Protein AF-0000000077423815 (afdb_homodimer)

Organism: Phakopsora pachyrhizi (NCBI:txid170000)

Radius of gyration: 42.4 Å; Cα contacts (8 Å, |Δi|>4): 3243; chains: 2; bounding box: 83×204×132 Å

pLDDT: mean 90.39, std 18.47, range [16.52, 98.94]

Foldseek 3Di:
DDDPPPPPPPPPPPPPPPPPPPPPPPADDADEFDQADFLAAFPCQVVLPFCFAVDDQAQAWDDDDKFWQFGKWFKDADDDPCCVVPPPPPDHDGHHIFGPPFFLCFSSRRRNDDHQKMKIKDKDADAQVFDAWKKKKAQFFPAKKFKDKNRHTFDIDGHGGHMDMTTCRVRDPDHPDMMMMMIMWGHCQQPPPDWAQFFLDDVDAALRRAHGGGGRNGIIMMDHDHNKEWDDWAWAAALQFKIKIATAIDQNPPVVDDRVVWPKKKKWKFFWDADDPPDDLDDPDTHDGDDIDMGTHRDMDIDGDHPDDADALVGLIKIKMWMDDPPYITIRIFGYKFWDFDADPQRFTAIDISRAGFAQEAAAEACQASRRGNHDSHLSRLLVLVVVRVLLQGQEYEHRLHHHGNSSLSSCSNNHHAYAYENRATDQPDDADDPVSVVNSLVVLLVVCRRCVRRPRYAEYEYEELCRNPDPVLCLQVSQVVSCVVPVRHWYHSYAAAPDDPHTAEQHHEDEAAFDWQHQDDDPRHDGHDRSHQTEDAEHRLEAEDDDSSLASPDPNLVVCLCVTRHYDHDLVVSQVRRLVRLVNLLVCLQPGRYHYYHYYRSEAGHNRRRHCAYSNRPDRSYPSVSSNVSSVSSRVSNRCNPPPPPPPDPDDPPPDDDDDD/DDDDPDPPPPPPPPPPPPPPPPPPPPADDADEFDQADFLAAFPCQVVLPFCFAVDDQAQAWDDDDKFWPFGKWFKDADDDPCCVVPPPPPDHDTHHIFGPPFFQCFSSRRRNDDHQKMKIKDKDADAQPFDAWKKKKAQFFPAKKFKDKNRHTFDIDGHGGHMDMTTCRVRDPDHPDMMMMMIMWGHCQQPPPDWAQFFLDDVDDALRRAHGGGGRNGIIMMGHDHPKEWDDWAWAAALQFKIKIATAIDQNPPVVDDRVVWPKKKKWKFFWDADDPPDDLDDPDTHDGDDIDMGTHRDMDIDGDHPDDADALVGLIKIKMWMDDPPYITIRIAGYKFWDFDADPLRFTAIDISRAGFAQEAAAEACQASRRGNHDSHLSRLLVLVVVRVLLVGAEYEHRLHHHGPSSLSSCSNNHHAYAYENRATDQPDDADDPVSVVNSLVVLLVVCVRCVRRPRYAEYEYEELCRNPDPVLCLQVSQVVSCVVPVRHWYHSYAAFPDDPHTAEQHHEDEAAFDWQHQDDDPRHDGHDRNHQTEDAEHRLEAEDDDSSLASPDPNLVVCLCVTRHYDHDLVVSQVRRLVRLVNLLVCLQPGRYHYYHYYRSEAGHNRRRHCAYSNRPDRSYPSVSSNVSSVSSRVSNRCNPDPPPVPDPDDPVPPPDDDD

Nearest PDB structures (foldseek):
  9j6n-assembly1_A  TM=9.139E-01  e=5.223E-64  Streptomyces sp. JHA19
  9j6m-assembly1_A  TM=9.087E-01  e=2.146E-63  Streptomyces sp. JHA19
  7sf2-assembly1_B  TM=9.172E-01  e=1.386E-62  Bacteroides cellulosilyticus DSM 14838
  7vqm-assembly2_D  TM=7.063E-01  e=3.220E-32  Aquimarina sp.
  6d8k-assembly1_A  TM=7.281E-01  e=6.086E-31  Bacteroides ovatus

Sequence (1324 aa):
MRGVLTLTSLILTISLKTSLAAVSSDCVRPKNYELKIPPLTTNWTSSVGLSPWPEYPRPQLRRESFLNLNGLWEFRPAKSTDELRNPPINGCGFDDQILVPFPMESGLSGIMSNHTLSWYRKTFSVPQNWTGEIKLNFGAVDYEATVFVNGQELGFHRGGYFRFDLNITSSLNGAGKENEILVFVYDPSNSKDAMIPIGKQALDPTHTFYTSSSGIWQTVFIEPVPISHVTEIQLNGDMRGKVRVRVVTNSVKDPTAVTLKNSTVKLTVFSPRISSTDDNLYPEKLGDVILNVQGNTNSDFEFKIQSPKLWSPETPNLYHVRVEYGDDVVHSYLGLRTVEKRKDSKGIYRTFLNGQSVFPFGTLDQGYWPDGIYTAPSFEAMQYDLKVLKQLGLNSLRKHVKIEPDLFYYACDRIGLLVFQDMPSMNAFAPWPNDSQQAEFERQLKLMVTTHLSFPSIIIWVIYNEGWGQIGSSPELVLAPALKEMDPTRLVIGVSGWRYHGAGDFHDNHHYPYPQCGSPFYSLESAPHDSSKIAIQGEFGGIGQIPDLKNLWNVSQALSSLNQTYEMVESIEVWNYRALKMVQELKEQTVMFSCAGAIYTQTTDVEAETNGLMTYDRRILRADVKRWKDLVMSIYGAATDGTNSSDSRSVGSLKMYDIKNPMRGVLTLTSLILTISLKTSLAAVSSDCVRPKNYELKIPPLTTNWTSSVGLSPWPEYPRPQLRRESFLNLNGLWEFRPAKSTDELRNPPINGCGFDDQILVPFPMESGLSGIMSNHTLSWYRKTFSVPQNWTGEIKLNFGAVDYEATVFVNGQELGFHRGGYFRFDLNITSSLNGAGKENEILVFVYDPSNSKDAMIPIGKQALDPTHTFYTSSSGIWQTVFIEPVPISHVTEIQLNGDMRGKVRVRVVTNSVKDPTAVTLKNSTVKLTVFSPRISSTDDNLYPEKLGDVILNVQGNTNSDFEFKIQSPKLWSPETPNLYHVRVEYGDDVVHSYLGLRTVEKRKDSKGIYRTFLNGQSVFPFGTLDQGYWPDGIYTAPSFEAMQYDLKVLKQLGLNSLRKHVKIEPDLFYYACDRIGLLVFQDMPSMNAFAPWPNDSQQAEFERQLKLMVTTHLSFPSIIIWVIYNEGWGQIGSSPELVLAPALKEMDPTRLVIGVSGWRYHGAGDFHDNHHYPYPQCGSPFYSLESAPHDSSKIAIQGEFGGIGQIPDLKNLWNVSQALSSLNQTYEMVESIEVWNYRALKMVQELKEQTVMFSCAGAIYTQTTDVEAETNGLMTYDRRILRADVKRWKDLVMSIYGAATDGTNSSDSRSVGSLKMYDIKNP

Structure (mmCIF, N/CA/C/O backbone):
data_AF-0000000077423815-model_v1
#
loop_
_entity.id
_entity.type
_entity.pdbx_description
1 polymer 'Glycoside hydrolase superfamily'
#
loop_
_atom_site.group_PDB
_atom_site.id
_atom_site.type_symbol
_atom_site.label_atom_id
_atom_site.label_alt_id
_atom_site.label_comp_id
_atom_site.label_asym_id
_atom_site.label_entity_id
_atom_site.label_seq_id
_atom_site.pdbx_PDB_ins_code
_atom_site.Cartn_x
_atom_site.Cartn_y
_atom_site.Cartn_z
_atom_site.occupancy
_atom_site.B_iso_or_equiv
_atom_site.auth_seq_id
_atom_site.auth_comp_id
_atom_site.auth_asym_id
_atom_site.auth_atom_id
_atom_site.pdbx_PDB_model_num
ATOM 1 N N . MET A 1 1 ? -39.688 122.062 9.266 1 21.69 1 MET A N 1
ATOM 2 C CA . MET A 1 1 ? -38.594 121.125 9.633 1 21.69 1 MET A CA 1
ATOM 3 C C . MET A 1 1 ? -38.75 119.812 8.977 1 21.69 1 MET A C 1
ATOM 5 O O . MET A 1 1 ? -39.531 118.938 9.43 1 21.69 1 MET A O 1
ATOM 9 N N . ARG A 1 2 ? -38.781 119.75 7.582 1 22.17 2 ARG A N 1
ATOM 10 C CA . ARG A 1 2 ? -39.25 118.875 6.52 1 22.17 2 ARG A CA 1
ATOM 11 C C . ARG A 1 2 ? -38.469 117.562 6.508 1 22.17 2 ARG A C 1
ATOM 13 O O . ARG A 1 2 ? -37.25 117.562 6.797 1 22.17 2 ARG A O 1
ATOM 20 N N . GLY A 1 3 ? -39.125 116.438 6.637 1 23.61 3 GLY A N 1
ATOM 21 C CA . GLY A 1 3 ? -39 115 6.852 1 23.61 3 GLY A CA 1
ATOM 22 C C . GLY A 1 3 ? -38.219 114.312 5.77 1 23.61 3 GLY A C 1
ATOM 23 O O . GLY A 1 3 ? -38.656 114.25 4.609 1 23.61 3 GLY A O 1
ATOM 24 N N . VAL A 1 4 ? -36.875 114.562 5.699 1 28.97 4 VAL A N 1
ATOM 25 C CA . VAL A 1 4 ? -36 114.062 4.652 1 28.97 4 VAL A CA 1
ATOM 26 C C . VAL A 1 4 ? -36.125 112.5 4.609 1 28.97 4 VAL A C 1
ATOM 28 O O . VAL A 1 4 ? -36 111.875 5.637 1 28.97 4 VAL A O 1
ATOM 31 N N . LEU A 1 5 ? -36.875 112 3.689 1 29.16 5 LEU A N 1
ATOM 32 C CA . LEU A 1 5 ? -37.219 110.625 3.311 1 29.16 5 LEU A CA 1
ATOM 33 C C . LEU A 1 5 ? -35.969 109.812 2.963 1 29.16 5 LEU A C 1
ATOM 35 O O . LEU A 1 5 ? -35.219 110.188 2.043 1 29.16 5 LEU A O 1
ATOM 39 N N . THR A 1 6 ? -35.156 109.438 4.008 1 26.39 6 THR A N 1
ATOM 40 C CA . THR A 1 6 ? -33.906 108.75 3.736 1 26.39 6 THR A CA 1
ATOM 41 C C . THR A 1 6 ? -34.125 107.438 2.957 1 26.39 6 THR A C 1
ATOM 43 O O . THR A 1 6 ? -35.062 106.688 3.271 1 26.39 6 THR A O 1
ATOM 46 N N . LEU A 1 7 ? -33.688 107.25 1.719 1 29.72 7 LEU A N 1
ATOM 47 C CA . LEU A 1 7 ? -33.688 106.25 0.647 1 29.72 7 LEU A CA 1
ATOM 48 C C . LEU A 1 7 ? -32.906 105 1.062 1 29.72 7 LEU A C 1
ATOM 50 O O . LEU A 1 7 ? -31.688 105.062 1.217 1 29.72 7 LEU A O 1
ATOM 54 N N . THR A 1 8 ? -33.25 104.312 2.186 1 27.41 8 THR A N 1
ATOM 55 C CA . THR A 1 8 ? -32.344 103.25 2.551 1 27.41 8 THR A CA 1
ATOM 56 C C . THR A 1 8 ? -32.344 102.188 1.487 1 27.41 8 THR A C 1
ATOM 58 O O . THR A 1 8 ? -33.406 101.688 1.063 1 27.41 8 THR A O 1
ATOM 61 N N . SER A 1 9 ? -31.297 102.062 0.609 1 27.33 9 SER A N 1
ATOM 62 C CA . SER A 1 9 ? -31.031 101.125 -0.464 1 27.33 9 SER A CA 1
ATOM 63 C C . SER A 1 9 ? -30.953 99.688 0.07 1 27.33 9 SER A C 1
ATOM 65 O O . SER A 1 9 ? -30.281 99.438 1.067 1 27.33 9 SER A O 1
ATOM 67 N N . LEU A 1 10 ? -32.031 98.938 -0.08 1 28.58 10 LEU A N 1
ATOM 68 C CA . LEU A 1 10 ? -32.219 97.5 0.253 1 28.58 10 LEU A CA 1
ATOM 69 C C . LEU A 1 10 ? -31.234 96.625 -0.51 1 28.58 10 LEU A C 1
ATOM 71 O O . LEU A 1 10 ? -31.25 96.625 -1.742 1 28.58 10 LEU A O 1
ATOM 75 N N . ILE A 1 11 ? -29.969 96.5 -0.005 1 29.05 11 ILE A N 1
ATOM 76 C CA . ILE A 1 11 ? -29 95.562 -0.602 1 29.05 11 ILE A CA 1
ATOM 77 C C . ILE A 1 11 ? -29.531 94.125 -0.507 1 29.05 11 ILE A C 1
ATOM 79 O O . ILE A 1 11 ? -29.828 93.688 0.587 1 29.05 11 ILE A O 1
ATOM 83 N N . LEU A 1 12 ? -30.219 93.688 -1.532 1 29.73 12 LEU A N 1
ATOM 84 C CA . LEU A 1 12 ? -30.688 92.312 -1.712 1 29.73 12 LEU A CA 1
ATOM 85 C C . LEU A 1 12 ? -29.531 91.312 -1.692 1 29.73 12 LEU A C 1
ATOM 87 O O . LEU A 1 12 ? -28.625 91.375 -2.537 1 29.73 12 LEU A O 1
ATOM 91 N N . THR A 1 13 ? -29.062 90.938 -0.504 1 29.02 13 THR A N 1
ATOM 92 C CA . THR A 1 13 ? -28.078 89.875 -0.421 1 29.02 13 THR A CA 1
ATOM 93 C C . THR A 1 13 ? -28.609 88.562 -1.031 1 29.02 13 THR A C 1
ATOM 95 O O . THR A 1 13 ? -29.641 88.062 -0.595 1 29.02 13 THR A O 1
ATOM 98 N N . ILE A 1 14 ? -28.375 88.375 -2.307 1 31.94 14 ILE A N 1
ATOM 99 C CA . ILE A 1 14 ? -28.641 87.125 -2.99 1 31.94 14 ILE A CA 1
ATOM 100 C C . ILE A 1 14 ? -27.844 86 -2.336 1 31.94 14 ILE A C 1
ATOM 102 O O . ILE A 1 14 ? -26.609 86 -2.279 1 31.94 14 ILE A O 1
ATOM 106 N N . SER A 1 15 ? -28.438 85.375 -1.323 1 29.3 15 SER A N 1
ATOM 107 C CA . SER A 1 15 ? -27.844 84.188 -0.776 1 29.3 15 SER A CA 1
ATOM 108 C C . SER A 1 15 ? -27.75 83.062 -1.831 1 29.3 15 SER A C 1
ATOM 110 O O . SER A 1 15 ? -28.766 82.625 -2.387 1 29.3 15 SER A O 1
ATOM 112 N N . LEU A 1 16 ? -26.672 83 -2.512 1 32.5 16 LEU A N 1
ATOM 113 C CA . LEU A 1 16 ? -26.359 81.875 -3.377 1 32.5 16 LEU A CA 1
ATOM 114 C C . LEU A 1 16 ? -26.391 80.562 -2.594 1 32.5 16 LEU A C 1
ATOM 116 O O . LEU A 1 16 ? -25.578 80.375 -1.691 1 32.5 16 LEU A O 1
ATOM 120 N N . LYS A 1 17 ? -27.594 80 -2.543 1 34 17 LYS A N 1
ATOM 121 C CA . LYS A 1 17 ? -27.703 78.562 -2.094 1 34 17 LYS A CA 1
ATOM 122 C C . LYS A 1 17 ? -26.875 77.688 -2.977 1 34 17 LYS A C 1
ATOM 124 O O . LYS A 1 17 ? -27.188 77.438 -4.148 1 34 17 LYS A O 1
ATOM 129 N N . THR A 1 18 ? -25.578 77.688 -2.721 1 31.45 18 THR A N 1
ATOM 130 C CA . THR A 1 18 ? -24.812 76.625 -3.33 1 31.45 18 THR A CA 1
ATOM 131 C C . THR A 1 18 ? -25.375 75.25 -2.924 1 31.45 18 THR A C 1
ATOM 133 O O . THR A 1 18 ? -25.406 74.938 -1.739 1 31.45 18 THR A O 1
ATOM 136 N N . SER A 1 19 ? -26.406 74.812 -3.592 1 32.62 19 SER A N 1
ATOM 137 C CA . SER A 1 19 ? -26.844 73.438 -3.436 1 32.62 19 SER A CA 1
ATOM 138 C C . SER A 1 19 ? -25.703 72.5 -3.686 1 32.62 19 SER A C 1
ATOM 140 O O . SER A 1 19 ? -25.125 72.438 -4.773 1 32.62 19 SER A O 1
ATOM 142 N N . LEU A 1 20 ? -24.922 72.188 -2.766 1 29.44 20 LEU A N 1
ATOM 143 C CA . LEU A 1 20 ? -24.109 71 -2.891 1 29.44 20 LEU A CA 1
ATOM 144 C C . LEU A 1 20 ? -24.953 69.812 -3.318 1 29.44 20 LEU A C 1
ATOM 146 O O . LEU A 1 20 ? -25.781 69.312 -2.549 1 29.44 20 LEU A O 1
ATOM 150 N N . ALA A 1 21 ? -25.328 69.812 -4.562 1 35.75 21 ALA A N 1
ATOM 151 C CA . ALA A 1 21 ? -25.844 68.5 -5.086 1 35.75 21 ALA A CA 1
ATOM 152 C C . ALA A 1 21 ? -24.984 67.375 -4.625 1 35.75 21 ALA A C 1
ATOM 154 O O . ALA A 1 21 ? -23.797 67.312 -4.941 1 35.75 21 ALA A O 1
ATOM 155 N N . ALA A 1 22 ? -25.344 66.812 -3.479 1 38.66 22 ALA A N 1
ATOM 156 C CA . ALA A 1 22 ? -24.812 65.5 -3.166 1 38.66 22 ALA A CA 1
ATOM 157 C C . ALA A 1 22 ? -24.719 64.625 -4.418 1 38.66 22 ALA A C 1
ATOM 159 O O . ALA A 1 22 ? -25.734 64.312 -5.051 1 38.66 22 ALA A O 1
ATOM 160 N N . VAL A 1 23 ? -23.641 64.688 -5.145 1 38.12 23 VAL A N 1
ATOM 161 C CA . VAL A 1 23 ? -23.469 63.719 -6.203 1 38.12 23 VAL A CA 1
ATOM 162 C C . VAL A 1 23 ? -23.828 62.312 -5.676 1 38.12 23 VAL A C 1
ATOM 164 O O . VAL A 1 23 ? -23.141 61.781 -4.801 1 38.12 23 VAL A O 1
ATOM 167 N N . SER A 1 24 ? -25.094 62.062 -5.496 1 40.66 24 SER A N 1
ATOM 168 C CA . SER A 1 24 ? -25.469 60.656 -5.359 1 40.66 24 SER A CA 1
ATOM 169 C C . SER A 1 24 ? -24.641 59.781 -6.285 1 40.66 24 SER A C 1
ATOM 171 O O . SER A 1 24 ? -24.609 60 -7.496 1 40.66 24 SER A O 1
ATOM 173 N N . SER A 1 25 ? -23.484 59.344 -5.906 1 49.03 25 SER A N 1
ATOM 174 C CA . SER A 1 25 ? -22.719 58.406 -6.73 1 49.03 25 SER A CA 1
ATOM 175 C C . SER A 1 25 ? -23.609 57.344 -7.359 1 49.03 25 SER A C 1
ATOM 177 O O . SER A 1 25 ? -24.422 56.75 -6.672 1 49.03 25 SER A O 1
ATOM 179 N N . ASP A 1 26 ? -24.109 57.5 -8.523 1 61.53 26 ASP A N 1
ATOM 180 C CA . ASP A 1 26 ? -24.828 56.625 -9.445 1 61.53 26 ASP A CA 1
ATOM 181 C C . ASP A 1 26 ? -24.234 55.219 -9.445 1 61.53 26 ASP A C 1
ATOM 183 O O . ASP A 1 26 ? -24.484 54.438 -10.367 1 61.53 26 ASP A O 1
ATOM 187 N N . CYS A 1 27 ? -23.594 54.844 -8.398 1 74.69 27 CYS A N 1
ATOM 188 C CA . CYS A 1 27 ? -23 53.531 -8.422 1 74.69 27 CYS A CA 1
ATOM 189 C C . CYS A 1 27 ? -24.016 52.469 -8.008 1 74.69 27 CYS A C 1
ATOM 191 O O . CYS A 1 27 ? -24.781 52.656 -7.051 1 74.69 27 CYS A O 1
ATOM 193 N N . VAL A 1 28 ? -24.188 51.375 -8.734 1 78.19 28 VAL A N 1
ATOM 194 C CA . VAL A 1 28 ? -25.016 50.25 -8.367 1 78.19 28 VAL A CA 1
ATOM 195 C C . VAL A 1 28 ? -24.531 49.656 -7.047 1 78.19 28 VAL A C 1
ATOM 197 O O . VAL A 1 28 ? -23.344 49.406 -6.871 1 78.19 28 VAL A O 1
ATOM 200 N N . ARG A 1 29 ? -25.422 49.5 -6.078 1 85.31 29 ARG A N 1
ATOM 201 C CA . ARG A 1 29 ? -25.094 48.906 -4.781 1 85.31 29 ARG A CA 1
ATOM 202 C C . ARG A 1 29 ? -24.797 47.406 -4.922 1 85.31 29 ARG A C 1
ATOM 204 O O . ARG A 1 29 ? -25.484 46.719 -5.668 1 85.31 29 ARG A O 1
ATOM 211 N N . PRO A 1 30 ? -23.781 46.969 -4.184 1 90.56 30 PRO A N 1
ATOM 212 C CA . PRO A 1 30 ? -23.516 45.531 -4.215 1 90.56 30 PRO A CA 1
ATOM 213 C C . PRO A 1 30 ? -24.672 44.719 -3.672 1 90.56 30 PRO A C 1
ATOM 215 O O . PRO A 1 30 ? -25.484 45.219 -2.887 1 90.56 30 PRO A O 1
ATOM 218 N N . LYS A 1 31 ? -24.781 43.5 -4.168 1 92.19 31 LYS A N 1
ATOM 219 C CA . LYS A 1 31 ? -25.75 42.562 -3.604 1 92.19 31 LYS A CA 1
ATOM 220 C C . LYS A 1 31 ? -25.469 42.312 -2.127 1 92.19 31 LYS A C 1
ATOM 222 O O . LYS A 1 31 ? -24.312 42.156 -1.728 1 92.19 31 LYS A O 1
ATOM 227 N N . ASN A 1 32 ? -26.547 42.281 -1.312 1 94.81 32 ASN A N 1
ATOM 228 C CA . ASN A 1 32 ? -26.406 42.062 0.119 1 94.81 32 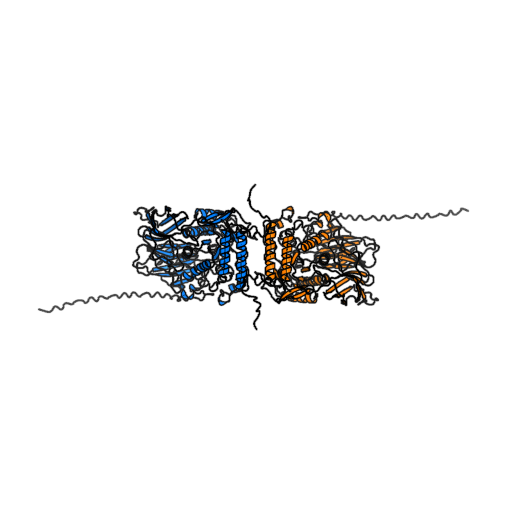ASN A CA 1
ATOM 229 C C . ASN A 1 32 ? -25.844 40.656 0.399 1 94.81 32 ASN A C 1
ATOM 231 O O . ASN A 1 32 ? -26.141 39.719 -0.319 1 94.81 32 ASN A O 1
ATOM 235 N N . TYR A 1 33 ? -25.109 40.656 1.414 1 97.06 33 TYR A N 1
ATOM 236 C CA . TYR A 1 33 ? -24.547 39.375 1.862 1 97.06 33 TYR A CA 1
ATOM 237 C C . TYR A 1 33 ? -25.656 38.375 2.215 1 97.06 33 TYR A C 1
ATOM 239 O O . TYR A 1 33 ? -26.641 38.75 2.855 1 97.06 33 TYR A O 1
ATOM 247 N N . GLU A 1 34 ? -25.5 37.219 1.75 1 96.62 34 GLU A N 1
ATOM 248 C CA . GLU A 1 34 ? -26.281 36.062 2.18 1 96.62 34 GLU A CA 1
ATOM 249 C C . GLU A 1 34 ? -25.391 34.844 2.396 1 96.62 34 GLU A C 1
ATOM 251 O O . GLU A 1 34 ? -24.516 34.562 1.573 1 96.62 34 GLU A O 1
ATOM 256 N N . LEU A 1 35 ? -25.594 34.281 3.561 1 96.81 35 LEU A N 1
ATOM 257 C CA . LEU A 1 35 ? -24.906 33.031 3.779 1 96.81 35 LEU A CA 1
ATOM 258 C C . LEU A 1 35 ? -25.219 32.031 2.662 1 96.81 35 LEU A C 1
ATOM 260 O O . LEU A 1 35 ? -26.391 31.734 2.4 1 96.81 35 LEU A O 1
ATOM 264 N N . LYS A 1 36 ? -24.156 31.594 1.965 1 97.38 36 LYS A N 1
ATOM 265 C CA . LYS A 1 36 ? -24.359 30.531 0.979 1 97.38 36 LYS A CA 1
ATOM 266 C C . LYS A 1 36 ? -24.469 29.172 1.654 1 97.38 36 LYS A C 1
ATOM 268 O O . LYS A 1 36 ? -23.859 28.938 2.705 1 97.38 36 LYS A O 1
ATOM 273 N N . ILE A 1 37 ? -25.188 28.312 1.123 1 96.06 37 ILE A N 1
ATOM 274 C CA . ILE A 1 37 ? -25.312 26.969 1.657 1 96.06 37 ILE A CA 1
ATOM 275 C C . ILE A 1 37 ? -24.094 26.125 1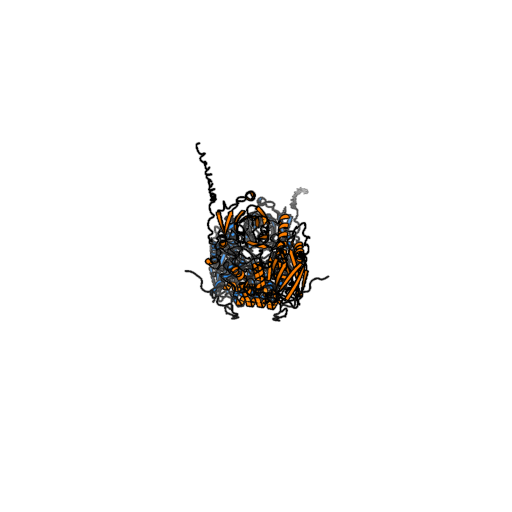.254 1 96.06 37 ILE A C 1
ATOM 277 O O . ILE A 1 37 ? -23.969 25.719 0.097 1 96.06 37 ILE A O 1
ATOM 281 N N . PRO A 1 38 ? -23.234 25.875 2.18 1 97.62 38 PRO A N 1
ATOM 282 C CA . PRO A 1 38 ? -22.109 25 1.841 1 97.62 38 PRO A CA 1
ATOM 283 C C . PRO A 1 38 ? -22.531 23.547 1.646 1 97.62 38 PRO A C 1
ATOM 285 O O . PRO A 1 38 ? -23.625 23.156 2.057 1 97.62 38 PRO A O 1
ATOM 288 N N . PRO A 1 39 ? -21.641 22.734 1.006 1 97.81 39 PRO A N 1
ATOM 289 C CA . PRO A 1 39 ? -21.969 21.312 0.819 1 97.81 39 PRO A CA 1
ATOM 290 C C . PRO A 1 39 ? -22.219 20.578 2.139 1 97.81 39 PRO A C 1
ATOM 292 O O . PRO A 1 39 ? -22.906 19.562 2.162 1 97.81 39 PRO A O 1
ATOM 295 N N . LEU A 1 40 ? -21.672 21.078 3.188 1 98.56 40 LEU A N 1
ATOM 296 C CA . LEU A 1 40 ? -21.812 20.547 4.535 1 98.56 40 LEU A CA 1
ATOM 297 C C . LEU A 1 40 ? -21.656 21.656 5.578 1 98.56 40 LEU A C 1
ATOM 299 O O . LEU A 1 40 ? -20.766 22.5 5.453 1 98.56 40 LEU A O 1
ATOM 303 N N . THR A 1 41 ? -22.5 21.719 6.574 1 98.56 41 THR A N 1
ATOM 304 C CA . THR A 1 41 ? -22.438 22.719 7.641 1 98.56 41 THR A CA 1
ATOM 305 C C . THR A 1 41 ? -21.875 22.109 8.914 1 98.56 41 THR A C 1
ATOM 307 O O . THR A 1 41 ? -21.672 20.891 8.992 1 98.56 41 THR A O 1
ATOM 310 N N . THR A 1 42 ? -21.469 22.922 9.82 1 98.5 42 THR A N 1
ATOM 311 C CA . THR A 1 42 ? -21.172 22.531 11.195 1 98.5 42 THR A CA 1
ATOM 312 C C . THR A 1 42 ? -22.25 23.062 12.141 1 98.5 42 THR A C 1
ATOM 314 O O . THR A 1 42 ? -23.156 23.781 11.719 1 98.5 42 THR A O 1
ATOM 317 N N . ASN A 1 43 ? -22.078 22.734 13.445 1 97.94 43 ASN A N 1
ATOM 318 C CA . ASN A 1 43 ? -23.016 23.234 14.445 1 97.94 43 ASN A CA 1
ATOM 319 C C . ASN A 1 43 ? -22.875 24.75 14.625 1 97.94 43 ASN A C 1
ATOM 321 O O . ASN A 1 43 ? -23.75 25.391 15.211 1 97.94 43 ASN A O 1
ATOM 325 N N . TRP A 1 44 ? -21.828 25.328 14.109 1 98.44 44 TRP A N 1
ATOM 326 C CA . TRP A 1 44 ? -21.531 26.734 14.344 1 98.44 44 TRP A CA 1
ATOM 327 C C . TRP A 1 44 ? -21.875 27.578 13.117 1 98.44 44 TRP A C 1
ATOM 329 O O . TRP A 1 44 ? -21.891 28.812 13.188 1 98.44 44 TRP A O 1
ATOM 339 N N . THR A 1 45 ? -22.25 26.953 12.023 1 98.31 45 THR A N 1
ATOM 340 C CA . THR A 1 45 ? -22.391 27.641 10.742 1 98.31 45 THR A CA 1
ATOM 341 C C . THR A 1 45 ? -23.406 28.781 10.844 1 98.31 45 THR A C 1
ATOM 343 O O . THR A 1 45 ? -23.125 29.906 10.453 1 98.31 45 THR A O 1
ATOM 346 N N . SER A 1 46 ? -24.547 28.516 11.406 1 96.31 46 SER A N 1
ATOM 347 C CA . SER A 1 46 ? -25.656 29.469 11.414 1 96.31 46 SER A CA 1
ATOM 348 C C . SER A 1 46 ? -25.438 30.562 12.453 1 96.31 46 SER A C 1
ATOM 350 O O . SER A 1 46 ? -26.094 31.594 12.414 1 96.31 46 SER A O 1
ATOM 352 N N . SER A 1 47 ? -24.469 30.375 13.352 1 96.75 47 SER A N 1
ATOM 353 C CA . SER A 1 47 ? -24.297 31.312 14.453 1 96.75 47 SER A CA 1
ATOM 354 C C . SER A 1 47 ? -23.172 32.281 14.172 1 96.75 47 SER A C 1
ATOM 356 O O . SER A 1 47 ? -22.859 33.156 15 1 96.75 47 SER A O 1
ATOM 358 N N . VAL A 1 48 ? -22.516 32.25 13.07 1 97.75 48 VAL A N 1
ATOM 359 C CA . VAL A 1 48 ? -21.344 33.062 12.758 1 97.75 48 VAL A CA 1
ATOM 360 C C . VAL A 1 48 ? -21.734 34.531 12.766 1 97.75 48 VAL A C 1
ATOM 362 O O . VAL A 1 48 ? -20.984 35.375 13.242 1 97.75 48 VAL A O 1
ATOM 365 N N . GLY A 1 49 ? -22.938 34.906 12.203 1 96.44 49 GLY A N 1
ATOM 366 C CA . GLY A 1 49 ? -23.406 36.281 12.141 1 96.44 49 GLY A CA 1
ATOM 367 C C . GLY A 1 49 ? -22.562 37.156 11.227 1 96.44 49 GLY A C 1
ATOM 368 O O . GLY A 1 49 ? -21.891 36.656 10.32 1 96.44 49 GLY A O 1
ATOM 369 N N . LEU A 1 50 ? -22.609 38.5 11.469 1 97.75 50 LEU A N 1
ATOM 370 C CA . LEU A 1 50 ? -21.984 39.438 10.562 1 97.75 50 LEU A CA 1
ATOM 371 C C . LEU A 1 50 ? -20.75 40.062 11.195 1 97.75 50 LEU A C 1
ATOM 373 O O . LEU A 1 50 ? -20.109 40.938 10.609 1 97.75 50 LEU A O 1
ATOM 377 N N . SER A 1 51 ? -20.391 39.625 12.461 1 97.62 51 SER A N 1
ATOM 378 C CA . SER A 1 51 ? -19.188 40.062 13.148 1 97.62 51 SER A CA 1
ATOM 379 C C . SER A 1 51 ? -18.344 38.906 13.617 1 97.62 51 SER A C 1
ATOM 381 O O . SER A 1 51 ? -18.109 38.719 14.812 1 97.62 51 SER A O 1
ATOM 383 N N . PRO A 1 52 ? -17.891 38.156 12.648 1 98.38 52 PRO A N 1
ATOM 384 C CA . PRO A 1 52 ? -17.109 36.938 13.008 1 98.38 52 PRO A CA 1
ATOM 385 C C . PRO A 1 52 ? -15.75 37.281 13.602 1 98.38 52 PRO A C 1
ATOM 387 O O . PRO A 1 52 ? -15.188 38.344 13.312 1 98.38 52 PRO A O 1
ATOM 390 N N . TRP A 1 53 ? -15.258 36.406 14.477 1 98.31 53 TRP A N 1
ATOM 391 C CA . TRP A 1 53 ? -13.914 36.469 15.031 1 98.31 53 TRP A CA 1
ATOM 392 C C . TRP A 1 53 ? -13.656 37.875 15.633 1 98.31 53 TRP A C 1
ATOM 394 O O . TRP A 1 53 ? -12.734 38.562 15.211 1 98.31 53 TRP A O 1
ATOM 404 N N . PRO A 1 54 ? -14.398 38.219 16.641 1 97.88 54 PRO A N 1
ATOM 405 C CA . PRO A 1 54 ? -14.289 39.562 17.234 1 97.88 54 PRO A CA 1
ATOM 406 C C . PRO A 1 54 ? -13.07 39.719 18.141 1 97.88 54 PRO A C 1
ATOM 408 O O . PRO A 1 54 ? -12.734 40.812 18.562 1 97.88 54 PRO A O 1
ATOM 411 N N . GLU A 1 55 ? -12.367 38.625 18.438 1 97 55 GLU A N 1
ATOM 412 C CA . GLU A 1 55 ? -11.273 38.625 19.406 1 97 55 GLU A CA 1
ATOM 413 C C . GLU A 1 55 ? -10.062 39.375 18.859 1 97 55 GLU A C 1
ATOM 415 O O . GLU A 1 55 ? -9.789 39.344 17.656 1 97 55 GLU A O 1
ATOM 420 N N . TYR A 1 56 ? -9.266 40.031 19.797 1 97.56 56 TYR A N 1
ATOM 421 C CA . TYR A 1 56 ? -7.965 40.562 19.391 1 97.56 56 TYR A CA 1
ATOM 422 C C . TYR A 1 56 ? -7.074 39.438 18.875 1 97.56 56 TYR A C 1
ATOM 424 O O . TYR A 1 56 ? -6.836 38.438 19.578 1 97.56 56 TYR A O 1
ATOM 432 N N . PRO A 1 57 ? -6.484 39.531 17.75 1 97.69 57 PRO A N 1
ATOM 433 C CA . PRO A 1 57 ? -5.965 38.375 17.047 1 97.69 57 PRO A CA 1
ATOM 434 C C . PRO A 1 57 ? -4.512 38.062 17.406 1 97.69 57 PRO A C 1
ATOM 436 O O . PRO A 1 57 ? -3.998 37 17.047 1 97.69 57 PRO A O 1
ATOM 439 N N . ARG A 1 58 ? -3.77 38.906 18.109 1 97.44 58 ARG A N 1
ATOM 440 C CA . ARG A 1 58 ? -2.34 38.719 18.359 1 97.44 58 ARG A CA 1
ATOM 441 C C . ARG A 1 58 ? -2.041 38.625 19.844 1 97.44 58 ARG A C 1
ATOM 443 O O . ARG A 1 58 ? -1.626 39.594 20.469 1 97.44 58 ARG A O 1
ATOM 450 N N . PRO A 1 59 ? -2.016 37.469 20.344 1 97.25 59 PRO A N 1
ATOM 451 C CA . PRO A 1 59 ? -1.825 37.281 21.781 1 97.25 59 PRO A CA 1
ATOM 452 C C . PRO A 1 59 ? -0.408 37.625 22.234 1 97.25 59 PRO A C 1
ATOM 454 O O . PRO A 1 59 ? -0.188 37.938 23.406 1 97.25 59 PRO A O 1
ATOM 457 N N . GLN A 1 60 ? 0.563 37.656 21.344 1 96.94 60 GLN A N 1
ATOM 458 C CA . GLN A 1 60 ? 1.958 37.875 21.703 1 96.94 60 GLN A CA 1
ATOM 459 C C . GLN A 1 60 ? 2.289 39.375 21.656 1 96.94 60 GLN A C 1
ATOM 461 O O . GLN A 1 60 ? 3.354 39.781 22.125 1 96.94 60 GLN A O 1
ATOM 466 N N . LEU A 1 61 ? 1.47 40.156 21.125 1 97.5 61 LEU A N 1
ATOM 467 C CA . LEU A 1 61 ? 1.604 41.594 21 1 97.5 61 LEU A CA 1
ATOM 468 C C . LEU A 1 61 ? 0.238 42.281 21.031 1 97.5 61 LEU A C 1
ATOM 470 O O . LEU A 1 61 ? -0.235 42.75 20 1 97.5 61 LEU A O 1
ATOM 474 N N . ARG A 1 62 ? -0.287 42.344 22.188 1 97.44 62 ARG A N 1
ATOM 475 C CA . ARG A 1 62 ? -1.665 42.812 22.344 1 97.44 62 ARG A CA 1
ATOM 476 C C . ARG A 1 62 ? -1.715 44.219 22.922 1 97.44 62 ARG A C 1
ATOM 478 O O . ARG A 1 62 ? -1.052 44.5 23.922 1 97.44 62 ARG A O 1
ATOM 485 N N . ARG A 1 63 ? -2.451 45.062 22.297 1 97.06 63 ARG A N 1
ATOM 486 C CA . ARG A 1 63 ? -2.74 46.375 22.797 1 97.06 63 ARG A CA 1
ATOM 487 C C . ARG A 1 63 ? -4.191 46.5 23.25 1 97.06 63 ARG A C 1
ATOM 489 O O . ARG A 1 63 ? -5.016 45.625 22.938 1 97.06 63 ARG A O 1
ATOM 496 N N . GLU A 1 64 ? -4.445 47.469 23.984 1 93.44 64 GLU A N 1
ATOM 497 C CA . GLU A 1 64 ? -5.766 47.625 24.594 1 93.44 64 GLU A CA 1
ATOM 498 C C . GLU A 1 64 ? -6.789 48.094 23.562 1 93.44 64 GLU A C 1
ATOM 500 O O . GLU A 1 64 ? -7.922 47.625 23.531 1 93.44 64 GLU A O 1
ATOM 505 N N . SER A 1 65 ? -6.426 49.062 22.781 1 95.75 65 SER A N 1
ATOM 506 C CA . SER A 1 65 ? -7.359 49.656 21.812 1 95.75 65 SER A CA 1
ATOM 507 C C . SER A 1 65 ? -7.168 49.031 20.438 1 95.75 65 SER A C 1
ATOM 509 O O . SER A 1 65 ? -6.047 49 19.906 1 95.75 65 SER A O 1
ATOM 511 N N . PHE A 1 66 ? -8.242 48.594 19.906 1 97.62 66 PHE A N 1
ATOM 512 C CA . PHE A 1 66 ? -8.242 48.188 18.5 1 97.62 66 PHE A CA 1
ATOM 513 C C . PHE A 1 66 ? -9.656 48.188 17.938 1 97.62 66 PHE A C 1
ATOM 515 O O . PHE A 1 66 ? -10.633 48.25 18.688 1 97.62 66 PHE A O 1
ATOM 522 N N . LEU A 1 67 ? -9.789 48.344 16.672 1 97.75 67 LEU A N 1
ATOM 523 C CA . LEU A 1 67 ? -11.047 48.25 15.945 1 97.75 67 LEU A CA 1
ATOM 524 C C . LEU A 1 67 ? -11.016 47.062 14.969 1 97.75 67 LEU A C 1
ATOM 526 O O . LEU A 1 67 ? -10.227 47.062 14.016 1 97.75 67 LEU A O 1
ATOM 530 N N . ASN A 1 68 ? -11.82 46.062 15.273 1 98.44 68 ASN A N 1
ATOM 531 C CA . ASN A 1 68 ? -11.969 44.906 14.391 1 98.44 68 ASN A CA 1
ATOM 532 C C . ASN A 1 68 ? -12.656 45.312 13.086 1 98.44 68 ASN A C 1
ATOM 534 O O . ASN A 1 68 ? -13.695 45.969 13.094 1 98.44 68 ASN A O 1
ATOM 538 N N . LEU A 1 69 ? -12.039 44.938 11.945 1 98.69 69 LEU A N 1
ATOM 539 C CA . LEU A 1 69 ? -12.602 45.312 10.648 1 98.69 69 LEU A CA 1
ATOM 540 C C . LEU A 1 69 ? -13.164 44.062 9.938 1 98.69 69 LEU A C 1
ATOM 542 O O . LEU A 1 69 ? -13.484 44.125 8.75 1 98.69 69 LEU A O 1
ATOM 546 N N . ASN A 1 70 ? -13.172 42.938 10.633 1 98.75 70 ASN A N 1
ATOM 547 C CA . ASN A 1 70 ? -13.914 41.812 10.055 1 98.75 70 ASN A CA 1
ATOM 548 C C . ASN A 1 70 ? -15.367 42.188 9.773 1 98.75 70 ASN A C 1
ATOM 550 O O . ASN A 1 70 ? -15.836 43.25 10.195 1 98.75 70 ASN A O 1
ATOM 554 N N . GLY A 1 71 ? -16.062 41.281 9.078 1 98.56 71 GLY A N 1
ATOM 555 C CA . GLY A 1 71 ? -17.453 41.531 8.711 1 98.56 71 GLY A CA 1
ATOM 556 C C . GLY A 1 71 ? -17.625 41.781 7.223 1 98.56 71 GLY A C 1
ATOM 557 O O . GLY A 1 71 ? -16.938 41.188 6.398 1 98.56 71 GLY A O 1
ATOM 558 N N . LEU A 1 72 ? -18.609 42.625 6.91 1 98.38 72 LEU A N 1
ATOM 559 C CA . LEU A 1 72 ? -19 42.75 5.512 1 98.38 72 LEU A CA 1
ATOM 560 C C . LEU A 1 72 ? -18.062 43.719 4.785 1 98.38 72 LEU A C 1
ATOM 562 O O . LEU A 1 72 ? -17.859 44.844 5.23 1 98.38 72 LEU A O 1
ATOM 566 N N . TRP A 1 73 ? -17.484 43.281 3.787 1 98.5 73 TRP A N 1
ATOM 567 C CA . TRP A 1 73 ? -16.734 44.031 2.797 1 98.5 73 TRP A CA 1
ATOM 568 C C . TRP A 1 73 ? -17.438 44 1.44 1 98.5 73 TRP A C 1
ATOM 570 O O . TRP A 1 73 ? -18.234 43.094 1.169 1 98.5 73 TRP A O 1
ATOM 580 N N . GLU A 1 74 ? -17.203 45 0.648 1 97.75 74 GLU A N 1
ATOM 581 C CA . GLU A 1 74 ? -17.594 44.906 -0.755 1 97.75 74 GLU A CA 1
ATOM 582 C C . GLU A 1 74 ? -16.562 44.125 -1.57 1 97.75 74 GLU A C 1
ATOM 584 O O . GLU A 1 74 ? -15.367 44.188 -1.286 1 97.75 74 GLU A O 1
ATOM 589 N N . PHE A 1 75 ? -17.078 43.375 -2.635 1 97.94 75 PHE A N 1
ATOM 590 C CA . PHE A 1 75 ? -16.234 42.375 -3.312 1 97.94 75 PHE A CA 1
ATOM 591 C C . PHE A 1 75 ? -16.547 42.344 -4.805 1 97.94 75 PHE A C 1
ATOM 593 O O . PHE A 1 75 ? -17.703 42.469 -5.211 1 97.94 75 PHE A O 1
ATOM 600 N N . ARG A 1 76 ? -15.492 42.156 -5.609 1 96.44 76 ARG A N 1
ATOM 601 C CA . ARG A 1 76 ? -15.664 41.812 -7.012 1 96.44 76 ARG A CA 1
ATOM 602 C C . ARG A 1 76 ? -14.422 41.125 -7.559 1 96.44 76 ARG A C 1
ATOM 604 O O . ARG A 1 76 ? -13.297 41.469 -7.18 1 96.44 76 ARG A O 1
ATOM 611 N N . PRO A 1 77 ? -14.562 40.188 -8.508 1 97.19 77 PRO A N 1
ATOM 612 C CA . PRO A 1 77 ? -13.422 39.688 -9.281 1 97.19 77 PRO A CA 1
ATOM 613 C C . PRO A 1 77 ? -12.758 40.781 -10.125 1 97.19 77 PRO A C 1
ATOM 615 O O . PRO A 1 77 ? -13.43 41.688 -10.602 1 97.19 77 PRO A O 1
ATOM 618 N N . ALA A 1 78 ? -11.508 40.719 -10.156 1 97.25 78 ALA A N 1
ATOM 619 C CA . ALA A 1 78 ? -10.781 41.594 -11.062 1 97.25 78 ALA A CA 1
ATOM 620 C C . ALA A 1 78 ? -10.555 40.938 -12.414 1 97.25 78 ALA A C 1
ATOM 622 O O . ALA A 1 78 ? -10.438 39.719 -12.5 1 97.25 78 ALA A O 1
ATOM 623 N N . LYS A 1 79 ? -10.438 41.719 -13.422 1 94.12 79 LYS A N 1
ATOM 624 C CA . LYS A 1 79 ? -10.273 41.188 -14.781 1 94.12 79 LYS A CA 1
ATOM 625 C C . LYS A 1 79 ? -8.797 40.969 -15.102 1 94.12 79 LYS A C 1
ATOM 627 O O . LYS A 1 79 ? -8.453 40.062 -15.859 1 94.12 79 LYS A O 1
ATOM 632 N N . SER A 1 80 ? -8.016 41.875 -14.617 1 95.5 80 SER A N 1
ATOM 633 C CA . SER A 1 80 ? -6.586 41.781 -14.883 1 95.5 80 SER A CA 1
ATOM 634 C C . SER A 1 80 ? -5.781 42.562 -13.852 1 95.5 80 SER A C 1
ATOM 636 O O . SER A 1 80 ? -6.336 43.344 -13.102 1 95.5 80 SER A O 1
ATOM 638 N N . THR A 1 81 ? -4.512 42.344 -13.875 1 95 81 THR A N 1
ATOM 639 C CA . THR A 1 81 ? -3.611 43.062 -12.977 1 95 81 THR A CA 1
ATOM 640 C C . THR A 1 81 ? -3.498 44.531 -13.383 1 95 81 THR A C 1
ATOM 642 O O . THR A 1 81 ? -3.045 45.344 -12.594 1 95 81 THR A O 1
ATOM 645 N N . ASP A 1 82 ? -3.936 44.875 -14.5 1 94.38 82 ASP A N 1
ATOM 646 C CA . ASP A 1 82 ? -3.895 46.25 -14.984 1 94.38 82 ASP A CA 1
ATOM 647 C C . ASP A 1 82 ? -4.77 47.156 -14.133 1 94.38 82 ASP A C 1
ATOM 649 O O . ASP A 1 82 ? -4.566 48.375 -14.102 1 94.38 82 ASP A O 1
ATOM 653 N N . GLU A 1 83 ? -5.68 46.531 -13.461 1 95.12 83 GLU A N 1
ATOM 654 C CA . GLU A 1 83 ? -6.59 47.344 -12.633 1 95.12 83 GLU A CA 1
ATOM 655 C C . GLU A 1 83 ? -5.848 48 -11.484 1 95.12 83 GLU A C 1
ATOM 657 O O . GLU A 1 83 ? -6.359 48.938 -10.875 1 95.12 83 GLU A O 1
ATOM 662 N N . LEU A 1 84 ? -4.723 47.594 -11.188 1 95.25 84 LEU A N 1
ATOM 663 C CA . LEU A 1 84 ? -3.904 48.219 -10.148 1 95.25 84 LEU A CA 1
ATOM 664 C C . LEU A 1 84 ? -3.525 49.625 -10.516 1 95.25 84 LEU A C 1
ATOM 666 O O . LEU A 1 84 ? -3.273 50.469 -9.641 1 95.25 84 LEU A O 1
ATOM 670 N N . ARG A 1 85 ? -3.502 49.938 -11.781 1 93.56 85 ARG A N 1
ATOM 671 C CA . ARG A 1 85 ? -3.156 51.281 -12.25 1 93.56 85 ARG A CA 1
ATOM 672 C C . ARG A 1 85 ? -4.316 52.25 -12.047 1 93.56 85 ARG A C 1
ATOM 674 O O . ARG A 1 85 ? -4.109 53.438 -11.945 1 93.56 85 ARG A O 1
ATOM 681 N N . ASN A 1 86 ? -5.473 51.688 -12.047 1 91.88 86 ASN A N 1
ATOM 682 C CA . ASN A 1 86 ? -6.684 52.469 -11.805 1 91.88 86 ASN A CA 1
ATOM 683 C C . ASN A 1 86 ? -7.613 51.75 -10.82 1 91.88 86 ASN A C 1
ATOM 685 O O . ASN A 1 86 ? -8.68 51.281 -11.203 1 91.88 86 ASN A O 1
ATOM 689 N N . PRO A 1 87 ? -7.293 51.781 -9.586 1 94.38 87 PRO A N 1
ATOM 690 C CA . PRO A 1 87 ? -8.109 51.094 -8.578 1 94.38 87 PRO A CA 1
ATOM 691 C C . PRO A 1 87 ? -9.523 51.656 -8.484 1 94.38 87 PRO A C 1
ATOM 693 O O . PRO A 1 87 ? -9.734 52.875 -8.719 1 94.38 87 PRO A O 1
ATOM 696 N N . PRO A 1 88 ? -10.461 50.812 -8.266 1 91.75 88 PRO A N 1
ATOM 697 C CA . PRO A 1 88 ? -11.852 51.281 -8.172 1 91.75 88 PRO A CA 1
ATOM 698 C C . PRO A 1 88 ? -12.125 52.031 -6.879 1 91.75 88 PRO A C 1
ATOM 700 O O . PRO A 1 88 ? -12.898 51.562 -6.035 1 91.75 88 PRO A O 1
ATOM 703 N N . ILE A 1 89 ? -11.727 53.219 -6.918 1 87.69 89 ILE A N 1
ATOM 704 C CA . ILE A 1 89 ? -11.875 54.062 -5.742 1 87.69 89 ILE A CA 1
ATOM 705 C C . ILE A 1 89 ? -13.305 54.594 -5.664 1 87.69 89 ILE A C 1
ATOM 707 O O . ILE A 1 89 ? -14.016 54.625 -6.668 1 87.69 89 ILE A O 1
ATOM 711 N N . ASN A 1 90 ? -13.883 54.969 -4.508 1 81.56 90 ASN A N 1
ATOM 712 C CA . ASN A 1 90 ? -15.141 55.656 -4.211 1 81.56 90 ASN A CA 1
ATOM 713 C C . ASN A 1 90 ? -16.328 54.719 -4.371 1 81.56 90 ASN A C 1
ATOM 715 O O . ASN A 1 90 ? -17.469 55.156 -4.539 1 81.56 90 ASN A O 1
ATOM 719 N N . GLY A 1 91 ? -15.992 53.406 -4.465 1 76.62 91 GLY A N 1
ATOM 720 C CA . GLY A 1 91 ? -17.016 52.375 -4.18 1 76.62 91 GLY A CA 1
ATOM 721 C C . GLY A 1 91 ? -17.797 51.969 -5.41 1 76.62 91 GLY A C 1
ATOM 722 O O . GLY A 1 91 ? -18.672 51.094 -5.324 1 76.62 91 GLY A O 1
ATOM 723 N N . CYS A 1 92 ? -17.5 52.406 -6.508 1 80.06 92 CYS A N 1
ATOM 724 C CA . CYS A 1 92 ? -18.281 52 -7.672 1 80.06 92 CYS A CA 1
ATOM 725 C C . CYS A 1 92 ? -17.719 50.719 -8.266 1 80.06 92 CYS A C 1
ATOM 727 O O . CYS A 1 92 ? -16.5 50.5 -8.266 1 80.06 92 CYS A O 1
ATOM 729 N N . GLY A 1 93 ? -18.594 49.781 -8.617 1 85.69 93 GLY A N 1
ATOM 730 C CA . GLY A 1 93 ? -18.219 48.625 -9.414 1 85.69 93 GLY A CA 1
ATOM 731 C C . GLY A 1 93 ? -18.125 47.344 -8.594 1 85.69 93 GLY A C 1
ATOM 732 O O . GLY A 1 93 ? -17.656 46.312 -9.094 1 85.69 93 GLY A O 1
ATOM 733 N N . PHE A 1 94 ? -18.484 47.406 -7.418 1 93.12 94 PHE A N 1
ATOM 734 C CA . PHE A 1 94 ? -18.484 46.188 -6.609 1 93.12 94 PHE A CA 1
ATOM 735 C C . PHE A 1 94 ? -19.828 45.469 -6.699 1 93.12 94 PHE A C 1
ATOM 737 O O . PHE A 1 94 ? -20.875 46.094 -6.496 1 93.12 94 PHE A O 1
ATOM 744 N N . ASP A 1 95 ? -19.812 44.219 -6.938 1 90.06 95 ASP A N 1
ATOM 745 C CA . ASP A 1 95 ? -20.984 43.406 -7.281 1 90.06 95 ASP A CA 1
ATOM 746 C C . ASP A 1 95 ? -21.594 42.75 -6.043 1 90.06 95 ASP A C 1
ATOM 748 O O . ASP A 1 95 ? -22.812 42.594 -5.945 1 90.06 95 ASP A O 1
ATOM 752 N N . ASP A 1 96 ? -20.703 42.406 -5.141 1 96.06 96 ASP A N 1
ATOM 753 C CA . ASP A 1 96 ? -21.141 41.562 -4.035 1 96.06 96 ASP A CA 1
ATOM 754 C C . ASP A 1 96 ? -20.594 42.062 -2.707 1 96.06 96 ASP A C 1
ATOM 756 O O . ASP A 1 96 ? -19.719 42.938 -2.682 1 96.06 96 ASP A O 1
ATOM 760 N N . GLN A 1 97 ? -21.203 41.562 -1.627 1 97.81 97 GLN A N 1
ATOM 761 C CA . GLN A 1 97 ? -20.594 41.625 -0.306 1 97.81 97 GLN A CA 1
ATOM 762 C C . GLN A 1 97 ? -19.953 40.312 0.093 1 97.81 97 GLN A C 1
ATOM 764 O O . GLN A 1 97 ? -20.484 39.25 -0.245 1 97.81 97 GLN A O 1
ATOM 769 N N . ILE A 1 98 ? -18.859 40.375 0.649 1 98.56 98 ILE A N 1
ATOM 770 C CA . ILE A 1 98 ? -18.172 39.188 1.146 1 98.56 98 ILE A CA 1
ATOM 771 C C . ILE A 1 98 ? -17.969 39.281 2.654 1 98.56 98 ILE A C 1
ATOM 773 O O . ILE A 1 98 ? -17.672 40.375 3.168 1 98.56 98 ILE A O 1
ATOM 777 N N . LEU A 1 99 ? -18.141 38.219 3.379 1 98.81 99 LEU A N 1
ATOM 778 C CA . LEU A 1 99 ? -17.938 38.219 4.82 1 98.81 99 LEU A CA 1
ATOM 779 C C . LEU A 1 99 ? -16.484 37.875 5.152 1 98.81 99 LEU A C 1
ATOM 781 O O . LEU A 1 99 ? -16.047 36.75 4.98 1 98.81 99 LEU A O 1
ATOM 785 N N . VAL A 1 100 ? -15.727 38.812 5.574 1 98.81 100 VAL A N 1
ATOM 786 C CA . VAL A 1 100 ? -14.344 38.656 6.023 1 98.81 100 VAL A CA 1
ATOM 787 C C . VAL A 1 100 ? -14.32 38.219 7.488 1 98.81 100 VAL A C 1
ATOM 789 O O . VAL A 1 100 ? -15.102 38.719 8.297 1 98.81 100 VAL A O 1
ATOM 792 N N . PRO A 1 101 ? -13.516 37.25 7.914 1 98.81 101 PRO A N 1
ATOM 793 C CA . PRO A 1 101 ? -12.305 36.781 7.219 1 98.81 101 PRO A CA 1
ATOM 794 C C . PRO A 1 101 ? -12.453 35.375 6.633 1 98.81 101 PRO A C 1
ATOM 796 O O . PRO A 1 101 ? -11.562 34.531 6.793 1 98.81 101 PRO A O 1
ATOM 799 N N . PHE A 1 102 ? -13.461 35.125 5.855 1 98.88 102 PHE A N 1
ATOM 800 C CA . PHE A 1 102 ? -13.625 33.812 5.246 1 98.88 102 PHE A CA 1
ATOM 801 C C . PHE A 1 102 ? -13.164 33.844 3.793 1 98.88 102 PHE A C 1
ATOM 803 O O . PHE A 1 102 ? -13.469 34.75 3.047 1 98.88 102 PHE A O 1
ATOM 810 N N . PRO A 1 103 ? -12.406 32.812 3.402 1 98.88 103 PRO A N 1
ATOM 811 C CA . PRO A 1 103 ? -11.977 32.75 2.006 1 98.88 103 PRO A CA 1
ATOM 812 C C . PRO A 1 103 ? -13.141 32.719 1.025 1 98.88 103 PRO A C 1
ATOM 814 O O . PRO A 1 103 ? -14.188 32.156 1.324 1 98.88 103 PRO A O 1
ATOM 817 N N . MET A 1 104 ? -12.938 33.25 -0.104 1 98.81 104 MET A N 1
ATOM 818 C CA . MET A 1 104 ? -14.016 33.469 -1.062 1 98.81 104 MET A CA 1
ATOM 819 C C . MET A 1 104 ? -14.648 32.156 -1.503 1 98.81 104 MET A C 1
ATOM 821 O O . MET A 1 104 ? -15.812 32.125 -1.893 1 98.81 104 MET A O 1
ATOM 825 N N . GLU A 1 105 ? -13.953 30.984 -1.329 1 98.56 105 GLU A N 1
ATOM 826 C CA . GLU A 1 105 ? -14.453 29.688 -1.756 1 98.56 105 GLU A CA 1
ATOM 827 C C . GLU A 1 105 ? -15.445 29.125 -0.748 1 98.56 105 GLU A C 1
ATOM 829 O O . GLU A 1 105 ? -16.141 28.156 -1.038 1 98.56 105 GLU A O 1
ATOM 834 N N . SER A 1 106 ? -15.547 29.672 0.42 1 98.75 106 SER A N 1
ATOM 835 C CA . SER A 1 106 ? -16.344 29.109 1.512 1 98.75 106 SER A CA 1
ATOM 836 C C . SER A 1 106 ? -17.797 29.562 1.428 1 98.75 106 SER A C 1
ATOM 838 O O . SER A 1 106 ? -18.094 30.641 0.883 1 98.75 106 SER A O 1
ATOM 840 N N . GLY A 1 107 ? -18.656 28.75 1.983 1 98.62 107 GLY A N 1
ATOM 841 C CA . GLY A 1 107 ? -20.047 29.172 2.139 1 98.62 107 GLY A CA 1
ATOM 842 C C . GLY A 1 107 ? -20.203 30.375 3.047 1 98.62 107 GLY A C 1
ATOM 843 O O . GLY A 1 107 ? -21.016 31.266 2.779 1 98.62 107 GLY A O 1
ATOM 844 N N . LEU A 1 108 ? -19.438 30.484 4.055 1 98.88 108 LEU A N 1
ATOM 845 C CA . LEU A 1 108 ? -19.531 31.562 5.039 1 98.88 108 LEU A CA 1
ATOM 846 C C . LEU A 1 108 ? -19.141 32.906 4.426 1 98.88 108 LEU A C 1
ATOM 848 O O . LEU A 1 108 ? -19.609 33.938 4.867 1 98.88 108 LEU A O 1
ATOM 852 N N . SER A 1 109 ? -18.359 32.906 3.389 1 98.75 109 SER A N 1
ATOM 853 C CA . SER A 1 109 ? -17.953 34.125 2.744 1 98.75 109 SER A CA 1
ATOM 854 C C . SER A 1 109 ? -19.125 34.812 2.029 1 98.75 109 SER A C 1
ATOM 856 O O . SER A 1 109 ? -19.109 36 1.782 1 98.75 109 SER A O 1
ATOM 858 N N . GLY A 1 110 ? -20.062 33.969 1.602 1 98.38 110 GLY A N 1
ATOM 859 C CA . GLY A 1 110 ? -21.188 34.438 0.805 1 98.38 110 GLY A CA 1
ATOM 860 C C . GLY A 1 110 ? -20.875 34.5 -0.68 1 98.38 110 GLY A C 1
ATOM 861 O O . GLY A 1 110 ? -21.719 34.906 -1.478 1 98.38 110 GLY A O 1
ATOM 862 N N . ILE A 1 111 ? -19.719 34.094 -1.091 1 98.25 111 ILE A N 1
ATOM 863 C CA . ILE A 1 111 ? -19.312 34.125 -2.492 1 98.25 111 ILE A CA 1
ATOM 864 C C . ILE A 1 111 ? -19.328 32.719 -3.059 1 98.25 111 ILE A C 1
ATOM 866 O O . ILE A 1 111 ? -20 32.438 -4.051 1 98.25 111 ILE A O 1
ATOM 870 N N . MET A 1 112 ? -18.562 31.766 -2.449 1 97.94 112 MET A N 1
ATOM 871 C CA . MET A 1 112 ? -18.438 30.344 -2.775 1 97.94 112 MET A CA 1
ATOM 872 C C . MET A 1 112 ? -18 30.156 -4.223 1 97.94 112 MET A C 1
ATOM 874 O O . MET A 1 112 ? -18.625 29.406 -4.977 1 97.94 112 MET A O 1
ATOM 878 N N . SER A 1 113 ? -16.984 30.922 -4.605 1 97.31 113 SER A N 1
ATOM 879 C CA . SER A 1 113 ? -16.312 30.812 -5.898 1 97.31 113 SER A CA 1
ATOM 880 C C . SER A 1 113 ? -14.859 31.25 -5.797 1 97.31 113 SER A C 1
ATOM 882 O O . SER A 1 113 ? -14.492 32.031 -4.906 1 97.31 113 SER A O 1
ATOM 884 N N . ASN A 1 114 ? -14.117 30.719 -6.66 1 97.5 114 ASN A N 1
ATOM 885 C CA . ASN A 1 114 ? -12.695 31.047 -6.688 1 97.5 114 ASN A CA 1
ATOM 886 C C . ASN A 1 114 ? -12.359 32.031 -7.816 1 97.5 114 ASN A C 1
ATOM 888 O O . ASN A 1 114 ? -12.758 31.812 -8.961 1 97.5 114 ASN A O 1
ATOM 892 N N . HIS A 1 115 ? -11.664 33.062 -7.469 1 97.75 115 HIS A N 1
ATOM 893 C CA . HIS A 1 115 ? -11.148 34.031 -8.43 1 97.75 115 HIS A CA 1
ATOM 894 C C . HIS A 1 115 ? -9.664 34.281 -8.219 1 97.75 115 HIS A C 1
ATOM 896 O O . HIS A 1 115 ? -9.25 34.656 -7.121 1 97.75 115 HIS A O 1
ATOM 902 N N . THR A 1 116 ? -8.898 34.188 -9.297 1 97.88 116 THR A N 1
ATOM 903 C CA . THR A 1 116 ? -7.457 34.375 -9.203 1 97.88 116 THR A CA 1
ATOM 904 C C . THR A 1 116 ? -7.129 35.812 -8.805 1 97.88 116 THR A C 1
ATOM 906 O O . THR A 1 116 ? -6.141 36.062 -8.109 1 97.88 116 THR A O 1
ATOM 909 N N . LEU A 1 117 ? -7.945 36.75 -9.336 1 98.44 117 LEU A N 1
ATOM 910 C CA . LEU A 1 117 ? -7.812 38.156 -9.031 1 98.44 117 LEU A CA 1
ATOM 911 C C . LEU A 1 117 ? -9.102 38.719 -8.43 1 98.44 117 LEU A C 1
ATOM 913 O O . LEU A 1 117 ? -10.195 38.406 -8.914 1 98.44 117 LEU A O 1
ATOM 917 N N . SER A 1 118 ? -8.938 39.5 -7.348 1 98.44 118 SER A N 1
ATOM 918 C CA . SER A 1 118 ? -10.141 40.062 -6.75 1 98.44 118 SER A CA 1
ATOM 919 C C . SER A 1 118 ? -9.844 41.375 -6.039 1 98.44 118 SER A C 1
ATOM 921 O O . SER A 1 118 ? -8.695 41.656 -5.672 1 98.44 118 SER A O 1
ATOM 923 N N . TRP A 1 119 ? -10.906 42.156 -5.883 1 98.19 119 TRP A N 1
ATOM 924 C CA . TRP A 1 119 ? -10.875 43.406 -5.102 1 98.19 119 TRP A CA 1
ATOM 925 C C . TRP A 1 119 ? -11.742 43.281 -3.854 1 98.19 119 TRP A C 1
ATOM 927 O O . TRP A 1 119 ? -12.867 42.75 -3.916 1 98.19 119 TRP A O 1
ATOM 937 N N . TYR A 1 120 ? -11.227 43.688 -2.758 1 98.56 120 TYR A N 1
ATOM 938 C CA . TYR A 1 120 ? -11.953 43.906 -1.513 1 98.56 120 TYR A CA 1
ATOM 939 C C . TYR A 1 120 ? -12.023 45.375 -1.177 1 98.56 120 TYR A C 1
ATOM 941 O O . TYR A 1 120 ? -11.047 46.125 -1.357 1 98.56 120 TYR A O 1
ATOM 949 N N . ARG A 1 121 ? -13.172 45.812 -0.624 1 98.12 121 ARG A N 1
ATOM 950 C CA . ARG A 1 121 ? -13.32 47.219 -0.216 1 98.12 121 ARG A CA 1
ATOM 951 C C . ARG A 1 121 ? -14.055 47.312 1.116 1 98.12 121 ARG A C 1
ATOM 953 O O . ARG A 1 121 ? -15.039 46.594 1.347 1 98.12 121 ARG A O 1
ATOM 960 N N . LYS A 1 122 ? -13.617 48.156 1.957 1 97.56 122 LYS A N 1
ATOM 961 C CA . LYS A 1 122 ? -14.258 48.438 3.234 1 97.56 122 LYS A CA 1
ATOM 962 C C . LYS A 1 122 ? -14.086 49.906 3.605 1 97.56 122 LYS A C 1
ATOM 964 O O . LYS A 1 122 ? -13.016 50.5 3.389 1 97.56 122 LYS A O 1
ATOM 969 N N . THR A 1 123 ? -15.148 50.469 4.105 1 96.19 123 THR A N 1
ATOM 970 C CA . THR A 1 123 ? -15.047 51.781 4.699 1 96.19 123 THR A CA 1
ATOM 971 C C . THR A 1 123 ? -15.062 51.688 6.223 1 96.19 123 THR A C 1
ATOM 973 O O . THR A 1 123 ? -15.594 50.75 6.789 1 96.19 123 THR A O 1
ATOM 976 N N . PHE A 1 124 ? -14.422 52.656 6.809 1 96.62 124 PHE A N 1
ATOM 977 C CA . PHE A 1 124 ? -14.328 52.688 8.266 1 96.62 124 PHE A CA 1
ATOM 978 C C . PHE A 1 124 ? -14.055 54.094 8.766 1 96.62 124 PHE A C 1
ATOM 980 O O . PHE A 1 124 ? -13.758 55 7.98 1 96.62 124 PHE A O 1
ATOM 987 N N . SER A 1 125 ? -14.305 54.25 10.062 1 96.62 125 SER A N 1
ATOM 988 C CA . SER A 1 125 ? -13.922 55.5 10.727 1 96.62 125 SER A CA 1
ATOM 989 C C . SER A 1 125 ? -13.016 55.219 11.922 1 96.62 125 SER A C 1
ATOM 991 O O . SER A 1 125 ? -13.219 54.25 12.656 1 96.62 125 SER A O 1
ATOM 993 N N . VAL A 1 126 ? -12 56.094 11.977 1 96.44 126 VAL A N 1
ATOM 994 C CA . VAL A 1 126 ? -11.117 56 13.133 1 96.44 126 VAL A CA 1
ATOM 995 C C . VAL A 1 126 ? -11.781 56.625 14.352 1 96.44 126 VAL A C 1
ATOM 997 O O . VAL A 1 126 ? -12.281 57.75 14.281 1 96.44 126 VAL A O 1
ATOM 1000 N N . PRO A 1 127 ? -11.758 55.938 15.438 1 94.38 127 PRO A N 1
ATOM 1001 C CA . PRO A 1 127 ? -12.328 56.531 16.641 1 94.38 127 PRO A CA 1
ATOM 1002 C C . PRO A 1 127 ? -11.688 57.875 16.984 1 94.38 127 PRO A C 1
ATOM 1004 O O . PRO A 1 127 ? -10.469 58.031 16.875 1 94.38 127 PRO A O 1
ATOM 1007 N N . GLN A 1 128 ? -12.469 58.812 17.531 1 92.44 128 GLN A N 1
ATOM 1008 C CA . GLN A 1 128 ? -12.023 60.156 17.75 1 92.44 128 GLN A CA 1
ATOM 1009 C C . GLN A 1 128 ? -11.008 60.25 18.891 1 92.44 128 GLN A C 1
ATOM 1011 O O . GLN A 1 128 ? -10.141 61.125 18.891 1 92.44 128 GLN A O 1
ATOM 1016 N N . ASN A 1 129 ? -11.102 59.406 19.734 1 92.31 129 ASN A N 1
ATOM 1017 C CA . ASN A 1 129 ? -10.258 59.469 20.922 1 92.31 129 ASN A CA 1
ATOM 1018 C C . ASN A 1 129 ? -8.898 58.844 20.688 1 92.31 129 ASN A C 1
ATOM 1020 O O . ASN A 1 129 ? -8.047 58.812 21.578 1 92.31 129 ASN A O 1
ATOM 1024 N N . TRP A 1 130 ? -8.688 58.312 19.484 1 94.25 130 TRP A N 1
ATOM 1025 C CA . TRP A 1 130 ? -7.406 57.656 19.188 1 94.25 130 TRP A CA 1
ATOM 1026 C C . TRP A 1 130 ? -6.34 58.719 18.891 1 94.25 130 TRP A C 1
ATOM 1028 O O . TRP A 1 130 ? -6.621 59.719 18.219 1 94.25 130 TRP A O 1
ATOM 1038 N N . THR A 1 131 ? -5.219 58.5 19.547 1 90.56 131 THR A N 1
ATOM 1039 C CA . THR A 1 131 ? -4.074 59.375 19.312 1 90.56 131 THR A CA 1
ATOM 1040 C C . THR A 1 131 ? -2.889 58.594 18.766 1 90.56 131 THR A C 1
ATOM 1042 O O . THR A 1 131 ? -2.869 57.375 18.844 1 90.56 131 THR A O 1
ATOM 1045 N N . GLY A 1 132 ? -1.939 59.25 18.062 1 92.19 132 GLY A N 1
ATOM 1046 C CA . GLY A 1 132 ? -0.756 58.594 17.531 1 92.19 132 GLY A CA 1
ATOM 1047 C C . GLY A 1 132 ? -0.938 58.125 16.094 1 92.19 132 GLY A C 1
ATOM 1048 O O . GLY A 1 132 ? -1.667 58.719 15.32 1 92.19 132 GLY A O 1
ATOM 1049 N N . GLU A 1 133 ? -0.158 57.094 15.836 1 95.31 133 GLU A N 1
ATOM 1050 C CA . GLU A 1 133 ? -0.231 56.531 14.5 1 95.31 133 GLU A CA 1
ATOM 1051 C C . GLU A 1 133 ? -1.271 55.406 14.445 1 95.31 133 GLU A C 1
ATOM 1053 O O . GLU A 1 133 ? -1.582 54.781 15.461 1 95.31 133 GLU A O 1
ATOM 1058 N N . ILE A 1 134 ? -1.819 55.25 13.266 1 96.81 134 ILE A N 1
ATOM 1059 C CA . ILE A 1 134 ? -2.811 54.188 13.055 1 96.81 134 ILE A CA 1
ATOM 1060 C C . ILE A 1 134 ? -2.223 53.094 12.18 1 96.81 134 ILE A C 1
ATOM 1062 O O . ILE A 1 134 ? -1.777 53.344 11.062 1 96.81 134 ILE A O 1
ATOM 1066 N N . LYS A 1 135 ? -2.232 51.875 12.727 1 97.69 135 LYS A N 1
ATOM 1067 C CA . LYS A 1 135 ? -1.758 50.719 11.984 1 97.69 135 LYS A CA 1
ATOM 1068 C C . LYS A 1 135 ? -2.924 49.875 11.461 1 97.69 135 LYS A C 1
ATOM 1070 O O . LYS A 1 135 ? -3.855 49.562 12.203 1 97.69 135 LYS A O 1
ATOM 1075 N N . LEU A 1 136 ? -2.852 49.562 10.172 1 98.56 136 LEU A N 1
ATOM 1076 C CA . LEU A 1 136 ? -3.744 48.562 9.562 1 98.56 136 LEU A CA 1
ATOM 1077 C C . LEU A 1 136 ? -3.094 47.188 9.523 1 98.56 136 LEU A C 1
ATOM 1079 O O . LEU A 1 136 ? -2.029 47.031 8.922 1 98.56 136 LEU A O 1
ATOM 1083 N N . ASN A 1 137 ? -3.771 46.219 10.18 1 98.5 137 ASN A N 1
ATOM 1084 C CA . ASN A 1 137 ? -3.199 44.875 10.344 1 98.5 137 ASN A CA 1
ATOM 1085 C C . ASN A 1 137 ? -4.02 43.812 9.602 1 98.5 137 ASN A C 1
ATOM 1087 O O . ASN A 1 137 ? -5.25 43.844 9.641 1 98.5 137 ASN A O 1
ATOM 1091 N N . PHE A 1 138 ? -3.291 42.938 8.906 1 98.69 138 PHE A N 1
ATOM 1092 C CA . PHE A 1 138 ? -3.875 41.719 8.297 1 98.69 138 PHE A CA 1
ATOM 1093 C C . PHE A 1 138 ? -3.283 40.469 8.906 1 98.69 138 PHE A C 1
ATOM 1095 O O . PHE A 1 138 ? -2.061 40.344 9.008 1 98.69 138 PHE A O 1
ATOM 1102 N N . GLY A 1 139 ? -4.195 39.562 9.359 1 98.31 139 GLY A N 1
ATOM 1103 C CA . GLY A 1 139 ? -3.701 38.25 9.82 1 98.31 139 GLY A CA 1
ATOM 1104 C C . GLY A 1 139 ? -3.111 37.406 8.703 1 98.31 139 GLY A C 1
ATOM 1105 O O . GLY A 1 139 ? -2.1 36.75 8.898 1 98.31 139 GLY A O 1
ATOM 1106 N N . ALA A 1 140 ? -3.785 37.344 7.559 1 98.69 140 ALA A N 1
ATOM 1107 C CA . ALA A 1 140 ? -3.273 36.688 6.371 1 98.69 140 ALA A CA 1
ATOM 1108 C C . ALA A 1 140 ? -4.176 36.938 5.168 1 98.69 140 ALA A C 1
ATOM 1110 O O . ALA A 1 140 ? -5.402 36.938 5.297 1 98.69 140 ALA A O 1
ATOM 1111 N N . VAL A 1 141 ? -3.598 37.188 4.086 1 98.88 141 VAL A N 1
ATOM 1112 C CA . VAL A 1 141 ? -4.234 37.281 2.777 1 98.88 141 VAL A CA 1
ATOM 1113 C C . VAL A 1 141 ? -3.555 36.312 1.812 1 98.88 141 VAL A C 1
ATOM 1115 O O . VAL A 1 141 ? -2.348 36.406 1.575 1 98.88 141 VAL A O 1
ATOM 1118 N N . ASP A 1 142 ? -4.32 35.375 1.409 1 98.62 142 ASP A N 1
ATOM 1119 C CA . ASP A 1 142 ? -3.77 34.406 0.466 1 98.62 142 ASP A CA 1
ATOM 1120 C C . ASP A 1 142 ? -4.039 34.812 -0.976 1 98.62 142 ASP A C 1
ATOM 1122 O O . ASP A 1 142 ? -5.191 34.906 -1.403 1 98.62 142 ASP A O 1
ATOM 1126 N N . TYR A 1 143 ? -3.025 35.188 -1.788 1 98 143 TYR A N 1
ATOM 1127 C CA . TYR A 1 143 ? -1.593 34.938 -1.667 1 98 143 TYR A CA 1
ATOM 1128 C C . TYR A 1 143 ? -0.815 36.25 -1.644 1 98 143 TYR A C 1
ATOM 1130 O O . TYR A 1 143 ? 0.065 36.469 -0.802 1 98 143 TYR A O 1
ATOM 1138 N N . GLU A 1 144 ? -1.188 37.125 -2.529 1 98.56 144 GLU A N 1
ATOM 1139 C CA . GLU A 1 144 ? -0.602 38.469 -2.578 1 98.56 144 GLU A CA 1
ATOM 1140 C C . GLU A 1 144 ? -1.655 39.531 -2.332 1 98.56 144 GLU A C 1
ATOM 1142 O O . GLU A 1 144 ? -2.801 39.406 -2.766 1 98.56 144 GLU A O 1
ATOM 1147 N N . ALA A 1 145 ? -1.22 40.625 -1.657 1 98.75 145 ALA A N 1
ATOM 1148 C CA . ALA A 1 145 ? -2.129 41.719 -1.366 1 98.75 145 ALA A CA 1
ATOM 1149 C C . ALA A 1 145 ? -1.473 43.062 -1.663 1 98.75 145 ALA A C 1
ATOM 1151 O O . ALA A 1 145 ? -0.352 43.344 -1.22 1 98.75 145 ALA A O 1
ATOM 1152 N N . THR A 1 146 ? -2.107 43.812 -2.465 1 98.69 146 THR A N 1
ATOM 1153 C CA . THR A 1 146 ? -1.803 45.25 -2.605 1 98.69 146 THR A CA 1
ATOM 1154 C C . THR A 1 146 ? -2.875 46.094 -1.933 1 98.69 146 THR A C 1
ATOM 1156 O O . THR A 1 146 ? -4.055 46 -2.27 1 98.69 146 THR A O 1
ATOM 1159 N N . VAL A 1 147 ? -2.451 47 -1.035 1 98.69 147 VAL A N 1
ATOM 1160 C CA . VAL A 1 147 ? -3.412 47.656 -0.168 1 98.69 147 VAL A CA 1
ATOM 1161 C C . VAL A 1 147 ? -3.416 49.156 -0.464 1 98.69 147 VAL A C 1
ATOM 1163 O O . VAL A 1 147 ? -2.355 49.781 -0.543 1 98.69 147 VAL A O 1
ATOM 1166 N N . PHE A 1 148 ? -4.637 49.719 -0.625 1 97.88 148 PHE A N 1
ATOM 1167 C CA . PHE A 1 148 ? -4.871 51.125 -0.806 1 97.88 148 PHE A CA 1
ATOM 1168 C C . PHE A 1 148 ? -5.707 51.688 0.338 1 97.88 148 PHE A C 1
ATOM 1170 O O . PHE A 1 148 ? -6.641 51.031 0.809 1 97.88 148 PHE A O 1
ATOM 1177 N N . VAL A 1 149 ? -5.379 52.875 0.759 1 97.44 149 VAL A N 1
ATOM 1178 C CA . VAL A 1 149 ? -6.203 53.625 1.702 1 97.44 149 VAL A CA 1
ATOM 1179 C C . VAL A 1 149 ? -6.492 55.031 1.149 1 97.44 149 VAL A C 1
ATOM 1181 O O . VAL A 1 149 ? -5.57 55.781 0.86 1 97.44 149 VAL A O 1
ATOM 1184 N N . ASN A 1 150 ? -7.73 55.281 1.02 1 96.06 150 ASN A N 1
ATOM 1185 C CA . ASN A 1 150 ? -8.188 56.531 0.432 1 96.06 150 ASN A CA 1
ATOM 1186 C C . ASN A 1 150 ? -7.453 56.844 -0.871 1 96.06 150 ASN A C 1
ATOM 1188 O O . ASN A 1 150 ? -6.953 57.969 -1.06 1 96.06 150 ASN A O 1
ATOM 1192 N N . GLY A 1 151 ? -7.359 55.812 -1.626 1 94.12 151 GLY A N 1
ATOM 1193 C CA . GLY A 1 151 ? -6.859 55.938 -2.984 1 94.12 151 GLY A CA 1
ATOM 1194 C C . GLY A 1 151 ? -5.348 55.875 -3.078 1 94.12 151 GLY A C 1
ATOM 1195 O O . GLY A 1 151 ? -4.797 55.719 -4.172 1 94.12 151 GLY A O 1
ATOM 1196 N N . GLN A 1 152 ? -4.652 55.875 -2.02 1 95.56 152 GLN A N 1
ATOM 1197 C CA . GLN A 1 152 ? -3.195 55.812 -2.01 1 95.56 152 GLN A CA 1
ATOM 1198 C C . GLN A 1 152 ? -2.713 54.375 -1.788 1 95.56 152 GLN A C 1
ATOM 1200 O O . GLN A 1 152 ? -3.143 53.719 -0.845 1 95.56 152 GLN A O 1
ATOM 1205 N N . GLU A 1 153 ? -1.807 53.938 -2.662 1 96.69 153 GLU A N 1
ATOM 1206 C CA . GLU A 1 153 ? -1.184 52.656 -2.459 1 96.69 153 GLU A CA 1
ATOM 1207 C C . GLU A 1 153 ? -0.208 52.688 -1.286 1 96.69 153 GLU A C 1
ATOM 1209 O O . GLU A 1 153 ? 0.774 53.406 -1.309 1 96.69 153 GLU A O 1
ATOM 1214 N N . LEU A 1 154 ? -0.419 51.875 -0.31 1 95.88 154 LEU A N 1
ATOM 1215 C CA . LEU A 1 154 ? 0.373 52 0.91 1 95.88 154 LEU A CA 1
ATOM 1216 C C . LEU A 1 154 ? 1.326 50.812 1.051 1 95.88 154 LEU A C 1
ATOM 1218 O O . LEU A 1 154 ? 2.336 50.906 1.753 1 95.88 154 LEU A O 1
ATOM 1222 N N . GLY A 1 155 ? 0.921 49.625 0.418 1 96.31 155 GLY A N 1
ATOM 1223 C CA . GLY A 1 155 ? 1.848 48.531 0.631 1 96.31 155 GLY A CA 1
ATOM 1224 C C . GLY A 1 155 ? 1.464 47.281 -0.123 1 96.31 155 GLY A C 1
ATOM 1225 O O . GLY A 1 155 ? 0.377 47.188 -0.7 1 96.31 155 GLY A O 1
ATOM 1226 N N . PHE A 1 156 ? 2.496 46.344 -0.195 1 97.56 156 PHE A N 1
ATOM 1227 C CA . PHE A 1 156 ? 2.404 45.031 -0.854 1 97.56 156 PHE A CA 1
ATOM 1228 C C . PHE A 1 156 ? 2.879 43.938 0.073 1 97.56 156 PHE A C 1
ATOM 1230 O O . PHE A 1 156 ? 3.832 44.125 0.834 1 97.56 156 PHE A O 1
ATOM 1237 N N . HIS A 1 157 ? 2.158 42.875 0.096 1 98.19 157 HIS A N 1
ATOM 1238 C CA . HIS A 1 157 ? 2.576 41.688 0.847 1 98.19 157 HIS A CA 1
ATOM 1239 C C . HIS A 1 157 ? 2.486 40.438 -0.008 1 98.19 157 HIS A C 1
ATOM 1241 O O . HIS A 1 157 ? 1.52 40.25 -0.75 1 98.19 157 HIS A O 1
ATOM 1247 N N . ARG A 1 158 ? 3.572 39.562 0.054 1 98.12 158 ARG A N 1
ATOM 1248 C CA . ARG A 1 158 ? 3.594 38.25 -0.581 1 98.12 158 ARG A CA 1
ATOM 1249 C C . ARG A 1 158 ? 3.707 37.156 0.46 1 98.12 158 ARG A C 1
ATOM 1251 O O . ARG A 1 158 ? 4.617 37.156 1.293 1 98.12 158 ARG A O 1
ATOM 1258 N N . GLY A 1 159 ? 2.861 36.156 0.389 1 98.12 159 GLY A N 1
ATOM 1259 C CA . GLY A 1 159 ? 2.746 35.031 1.313 1 98.12 159 GLY A CA 1
ATOM 1260 C C . GLY A 1 159 ? 1.336 34.812 1.835 1 98.12 159 GLY A C 1
ATOM 1261 O O . GLY A 1 159 ? 0.686 35.781 2.266 1 98.12 159 GLY A O 1
ATOM 1262 N N . GLY A 1 160 ? 0.888 33.719 1.813 1 98.25 160 GLY A N 1
ATOM 1263 C CA . GLY A 1 160 ? -0.524 33.469 2.061 1 98.25 160 GLY A CA 1
ATOM 1264 C C . GLY A 1 160 ? -0.836 33.219 3.52 1 98.25 160 GLY A C 1
ATOM 1265 O O . GLY A 1 160 ? -2.004 33.094 3.902 1 98.25 160 GLY A O 1
ATOM 1266 N N . TYR A 1 161 ? 0.197 33.188 4.391 1 98.38 161 TYR A N 1
ATOM 1267 C CA . TYR A 1 161 ? -0.052 32.625 5.719 1 98.38 161 TYR A CA 1
ATOM 1268 C C . TYR A 1 161 ? 0.448 33.594 6.801 1 98.38 161 TYR A C 1
ATOM 1270 O O . TYR A 1 161 ? 0.325 33.312 7.992 1 98.38 161 TYR A O 1
ATOM 1278 N N . PHE A 1 162 ? 0.9 34.781 6.406 1 97.69 162 PHE A N 1
ATOM 1279 C CA . PHE A 1 162 ? 1.65 35.562 7.375 1 97.69 162 PHE A CA 1
ATOM 1280 C C . PHE A 1 162 ? 0.983 36.906 7.605 1 97.69 162 PHE A C 1
ATOM 1282 O O . PHE A 1 162 ? 0.439 37.5 6.672 1 97.69 162 PHE A O 1
ATOM 1289 N N . ARG A 1 163 ? 1.117 37.375 8.797 1 97.12 163 ARG A N 1
ATOM 1290 C CA . ARG A 1 163 ? 0.586 38.688 9.164 1 97.12 163 ARG A CA 1
ATOM 1291 C C . ARG A 1 163 ? 1.459 39.812 8.609 1 97.12 163 ARG A C 1
ATOM 1293 O O . ARG A 1 163 ? 2.674 39.656 8.477 1 97.12 163 ARG A O 1
ATOM 1300 N N . PHE A 1 164 ? 0.847 40.938 8.344 1 97.12 164 PHE A N 1
ATOM 1301 C CA . PHE A 1 164 ? 1.544 42.156 7.961 1 97.12 164 PHE A CA 1
ATOM 1302 C C . PHE A 1 164 ? 0.74 43.375 8.367 1 97.12 164 PHE A C 1
ATOM 1304 O O . PHE A 1 164 ? -0.454 43.281 8.656 1 97.12 164 PHE A O 1
ATOM 1311 N N . ASP A 1 165 ? 1.394 44.5 8.523 1 97.12 165 ASP A N 1
ATOM 1312 C CA . ASP A 1 165 ? 0.724 45.75 8.906 1 97.12 165 ASP A CA 1
ATOM 1313 C C . ASP A 1 165 ? 1.249 46.938 8.102 1 97.12 165 ASP A C 1
ATOM 1315 O O . ASP A 1 165 ? 2.314 46.844 7.484 1 97.12 165 ASP A O 1
ATOM 1319 N N . LEU A 1 166 ? 0.461 47.969 8.039 1 97.56 166 LEU A N 1
ATOM 1320 C CA . LEU A 1 166 ? 0.762 49.219 7.34 1 97.56 166 LEU A CA 1
ATOM 1321 C C . LEU A 1 166 ? 0.435 50.406 8.219 1 97.56 166 LEU A C 1
ATOM 1323 O O . LEU A 1 166 ? -0.578 50.438 8.922 1 97.56 166 LEU A O 1
ATOM 1327 N N . ASN A 1 167 ? 1.334 51.375 8.211 1 96.44 167 ASN A N 1
ATOM 1328 C CA . ASN A 1 167 ? 0.995 52.656 8.805 1 96.44 167 ASN A CA 1
ATOM 1329 C C . ASN A 1 167 ? 0.108 53.469 7.879 1 96.44 167 ASN A C 1
ATOM 1331 O O . ASN A 1 167 ? 0.552 53.906 6.816 1 96.44 167 ASN A O 1
ATOM 1335 N N . ILE A 1 168 ? -1.096 53.75 8.328 1 97 168 ILE A N 1
ATOM 1336 C CA . ILE A 1 168 ? -2.02 54.375 7.391 1 97 168 ILE A CA 1
ATOM 1337 C C . ILE A 1 168 ? -2.322 55.812 7.836 1 97 168 ILE A C 1
ATOM 1339 O O . ILE A 1 168 ? -3.209 56.469 7.285 1 97 168 ILE A O 1
ATOM 1343 N N . THR A 1 169 ? -1.641 56.344 8.68 1 95.5 169 THR A N 1
ATOM 1344 C CA . THR A 1 169 ? -1.921 57.625 9.328 1 95.5 169 THR A CA 1
ATOM 1345 C C . THR A 1 169 ? -1.996 58.75 8.305 1 95.5 169 THR A C 1
ATOM 1347 O O . THR A 1 169 ? -2.943 59.531 8.312 1 95.5 169 THR A O 1
ATOM 1350 N N . SER A 1 170 ? -1.028 58.875 7.473 1 94.69 170 SER A N 1
ATOM 1351 C CA . SER A 1 170 ? -0.905 60 6.543 1 94.69 170 SER A CA 1
ATOM 1352 C C . SER A 1 170 ? -1.969 59.906 5.453 1 94.69 170 SER A C 1
ATOM 1354 O O . SER A 1 170 ? -2.223 60.906 4.762 1 94.69 170 SER A O 1
ATOM 1356 N N . SER A 1 171 ? -2.529 58.812 5.324 1 95.75 171 SER A N 1
ATOM 1357 C CA . SER A 1 171 ? -3.492 58.594 4.246 1 95.75 171 SER A CA 1
ATOM 1358 C C . SER A 1 171 ? -4.922 58.812 4.742 1 95.75 171 SER A C 1
ATOM 1360 O O . SER A 1 171 ? -5.871 58.75 3.953 1 95.75 171 SER A O 1
ATOM 1362 N N . LEU A 1 172 ? -5.078 59.094 5.941 1 96.19 172 LEU A N 1
ATOM 1363 C CA . LEU A 1 172 ? -6.41 59.156 6.527 1 96.19 172 LEU A CA 1
ATOM 1364 C C . LEU A 1 172 ? -7.031 60.531 6.293 1 96.19 172 LEU A C 1
ATOM 1366 O O . LEU A 1 172 ? -6.32 61.531 6.262 1 96.19 172 LEU A O 1
ATOM 1370 N N . ASN A 1 173 ? -8.367 60.75 6.008 1 91.06 173 ASN A N 1
ATOM 1371 C CA . ASN A 1 173 ? -9.117 62 5.832 1 91.06 173 ASN A CA 1
ATOM 1372 C C . ASN A 1 173 ? -9.328 62.719 7.156 1 91.06 173 ASN A C 1
ATOM 1374 O O . ASN A 1 173 ? -9.766 63.875 7.18 1 91.06 173 ASN A O 1
ATOM 1378 N N . GLY A 1 174 ? -8.93 62.312 8.32 1 78.38 174 GLY A N 1
ATOM 1379 C CA . GLY A 1 174 ? -9.086 62.938 9.625 1 78.38 174 GLY A CA 1
ATOM 1380 C C . GLY A 1 174 ? -9.922 62.094 10.586 1 78.38 174 GLY A C 1
ATOM 1381 O O . GLY A 1 174 ? -10.586 61.156 10.172 1 78.38 174 GLY A O 1
ATOM 1382 N N . ALA A 1 175 ? -9.891 62.594 11.703 1 77.69 175 ALA A N 1
ATOM 1383 C CA . ALA A 1 175 ? -10.578 61.875 12.75 1 77.69 175 ALA A CA 1
ATOM 1384 C C . ALA A 1 175 ? -12.094 61.969 12.602 1 77.69 175 ALA A C 1
ATOM 1386 O O . ALA A 1 175 ? -12.617 63.062 12.336 1 77.69 175 ALA A O 1
ATOM 1387 N N . GLY A 1 176 ? -12.734 60.844 12.664 1 80.31 176 GLY A N 1
ATOM 1388 C CA . GLY A 1 176 ? -14.188 60.781 12.578 1 80.31 176 GLY A CA 1
ATOM 1389 C C . GLY A 1 176 ? -14.703 60.75 11.148 1 80.31 176 GLY A C 1
ATOM 1390 O O . GLY A 1 176 ? -15.883 60.5 10.922 1 80.31 176 GLY A O 1
ATOM 1391 N N . LYS A 1 177 ? -13.844 60.906 10.336 1 90.62 177 LYS A N 1
ATOM 1392 C CA . LYS A 1 177 ? -14.242 60.875 8.938 1 90.62 177 LYS A CA 1
ATOM 1393 C C . LYS A 1 177 ? -14.156 59.438 8.367 1 90.62 177 LYS A C 1
ATOM 1395 O O . LYS A 1 177 ? -13.414 58.625 8.898 1 90.62 177 LYS A O 1
ATOM 1400 N N . GLU A 1 178 ? -14.945 59.281 7.41 1 94.81 178 GLU A N 1
ATOM 1401 C CA . GLU A 1 178 ? -14.945 58 6.758 1 94.81 178 GLU A CA 1
ATOM 1402 C C . GLU A 1 178 ? -13.695 57.812 5.902 1 94.81 178 GLU A C 1
ATOM 1404 O O . GLU A 1 178 ? -13.266 58.719 5.207 1 94.81 178 GLU A O 1
ATOM 1409 N N . ASN A 1 179 ? -13.094 56.625 6.047 1 96.94 179 ASN A N 1
ATOM 1410 C CA . ASN A 1 179 ? -11.938 56.188 5.254 1 96.94 179 ASN A CA 1
ATOM 1411 C C . ASN A 1 179 ? -12.25 54.938 4.449 1 96.94 179 ASN A C 1
ATOM 1413 O O . ASN A 1 179 ? -13.164 54.188 4.785 1 96.94 179 ASN A O 1
ATOM 1417 N N . GLU A 1 180 ? -11.445 54.781 3.342 1 96.62 180 GLU A N 1
ATOM 1418 C CA . GLU A 1 180 ? -11.641 53.625 2.457 1 96.62 180 GLU A CA 1
ATOM 1419 C C . GLU A 1 180 ? -10.383 52.781 2.371 1 96.62 180 GLU A C 1
ATOM 1421 O O . GLU A 1 180 ? -9.281 53.312 2.191 1 96.62 180 GLU A O 1
ATOM 1426 N N . ILE A 1 181 ? -10.57 51.469 2.553 1 98.12 181 ILE A N 1
ATOM 1427 C CA . ILE A 1 181 ? -9.523 50.5 2.277 1 98.12 181 ILE A CA 1
ATOM 1428 C C . ILE A 1 181 ? -9.859 49.719 1.012 1 98.12 181 ILE A C 1
ATOM 1430 O O . ILE A 1 181 ? -10.992 49.25 0.841 1 98.12 181 ILE A O 1
ATOM 1434 N N . LEU A 1 182 ? -8.953 49.594 0.073 1 98 182 LEU A N 1
ATOM 1435 C CA . LEU A 1 182 ? -9 48.656 -1.048 1 98 182 LEU A CA 1
ATOM 1436 C C . LEU A 1 182 ? -7.863 47.656 -0.966 1 98 182 LEU A C 1
ATOM 1438 O O . LEU A 1 182 ? -6.727 48 -0.665 1 98 182 LEU A O 1
ATOM 1442 N N . VAL A 1 183 ? -8.172 46.406 -1.132 1 98.69 183 VAL A N 1
ATOM 1443 C CA . VAL A 1 183 ? -7.164 45.344 -1.193 1 98.69 183 VAL A CA 1
ATOM 1444 C C . VAL A 1 183 ? -7.285 44.594 -2.514 1 98.69 183 VAL A C 1
ATOM 1446 O O . VAL A 1 183 ? -8.336 44.031 -2.824 1 98.69 183 VAL A O 1
ATOM 1449 N N . PHE A 1 184 ? -6.242 44.594 -3.334 1 98.69 184 PHE A N 1
ATOM 1450 C CA . PHE A 1 184 ? -6.125 43.781 -4.531 1 98.69 184 PHE A CA 1
ATOM 1451 C C . PHE A 1 184 ? -5.438 42.469 -4.219 1 98.69 184 PHE A C 1
ATOM 1453 O O . PHE A 1 184 ? -4.281 42.438 -3.789 1 98.69 184 PHE A O 1
ATOM 1460 N N . VAL A 1 185 ? -6.172 41.406 -4.48 1 98.81 185 VAL A N 1
ATOM 1461 C CA . VAL A 1 185 ? -5.656 40.094 -4.125 1 98.81 185 VAL A CA 1
ATOM 1462 C C . VAL A 1 185 ? -5.332 39.281 -5.395 1 98.81 185 VAL A C 1
ATOM 1464 O O . VAL A 1 185 ? -6.113 39.281 -6.352 1 98.81 185 VAL A O 1
ATOM 1467 N N . TYR A 1 186 ? -4.129 38.688 -5.398 1 98.44 186 TYR A N 1
ATOM 1468 C CA . TYR A 1 186 ? -3.732 37.719 -6.414 1 98.44 186 TYR A CA 1
ATOM 1469 C C . TYR A 1 186 ? -3.418 36.344 -5.781 1 98.44 186 TYR A C 1
ATOM 1471 O O . TYR A 1 186 ? -2.553 36.25 -4.906 1 98.44 186 TYR A O 1
ATOM 1479 N N . ASP A 1 187 ? -4.145 35.281 -6.176 1 98.38 187 ASP A N 1
ATOM 1480 C CA . ASP A 1 187 ? -3.855 33.938 -5.707 1 98.38 187 ASP A CA 1
ATOM 1481 C C . ASP A 1 187 ? -3.953 32.938 -6.852 1 98.38 187 ASP A C 1
ATOM 1483 O O . ASP A 1 187 ? -5.051 32.531 -7.238 1 98.38 187 ASP A O 1
ATOM 1487 N N . PRO A 1 188 ? -2.803 32.438 -7.262 1 97.06 188 PRO A N 1
ATOM 1488 C CA . PRO A 1 188 ? -2.832 31.438 -8.32 1 97.06 188 PRO A CA 1
ATOM 1489 C C . PRO A 1 188 ? -3.104 30.031 -7.793 1 97.06 188 PRO A C 1
ATOM 1491 O O . PRO A 1 188 ? -3.35 29.109 -8.578 1 97.06 188 PRO A O 1
ATOM 1494 N N . SER A 1 189 ? -3.041 29.844 -6.457 1 96.5 189 SER A N 1
ATOM 1495 C CA . SER A 1 189 ? -3.178 28.516 -5.852 1 96.5 189 SER A CA 1
ATOM 1496 C C . SER A 1 189 ? -2.289 27.5 -6.551 1 96.5 189 SER A C 1
ATOM 1498 O O . SER A 1 189 ? -1.07 27.672 -6.617 1 96.5 189 SER A O 1
ATOM 1500 N N . ASN A 1 190 ? -2.885 26.344 -7.047 1 95.5 190 ASN A N 1
ATOM 1501 C CA . ASN A 1 190 ? -2.064 25.328 -7.703 1 95.5 190 ASN A CA 1
ATOM 1502 C C . ASN A 1 190 ? -2.203 25.391 -9.219 1 95.5 190 ASN A C 1
ATOM 1504 O O . ASN A 1 190 ? -2.148 24.359 -9.891 1 95.5 190 ASN A O 1
ATOM 1508 N N . SER A 1 191 ? -2.547 26.562 -9.773 1 93.69 191 SER A N 1
ATOM 1509 C CA . SER A 1 191 ? -2.643 26.719 -11.219 1 93.69 191 SER A CA 1
ATOM 1510 C C . SER A 1 191 ? -1.326 26.359 -11.898 1 93.69 191 SER A C 1
ATOM 1512 O O . SER A 1 191 ? -0.298 26.219 -11.234 1 93.69 191 SER A O 1
ATOM 1514 N N . LYS A 1 192 ? -1.443 26.25 -13.219 1 86.75 192 LYS A N 1
ATOM 1515 C CA . LYS A 1 192 ? -0.297 25.812 -14.016 1 86.75 192 LYS A CA 1
ATOM 1516 C C . LYS A 1 192 ? 0.9 26.734 -13.797 1 86.75 192 LYS A C 1
ATOM 1518 O O . LYS A 1 192 ? 0.75 27.953 -13.742 1 86.75 192 LYS A O 1
ATOM 1523 N N . ASP A 1 193 ? 2.002 26.391 -13.469 1 81.12 193 ASP A N 1
ATOM 1524 C CA . ASP A 1 193 ? 3.289 27.062 -13.375 1 81.12 193 ASP A CA 1
ATOM 1525 C C . ASP A 1 193 ? 3.457 27.75 -12.016 1 81.12 193 ASP A C 1
ATOM 1527 O O . ASP A 1 193 ? 4.477 28.391 -11.758 1 81.12 193 ASP A O 1
ATOM 1531 N N . ALA A 1 194 ? 2.334 27.766 -11.172 1 90.31 194 ALA A N 1
ATOM 1532 C CA . ALA A 1 194 ? 2.469 28.328 -9.836 1 90.31 194 ALA A CA 1
ATOM 1533 C C . ALA A 1 194 ? 3.199 27.375 -8.906 1 90.31 194 ALA A C 1
ATOM 1535 O O . ALA A 1 194 ? 2.805 26.203 -8.773 1 90.31 194 ALA A O 1
ATOM 1536 N N . MET A 1 195 ? 4.387 27.75 -8.477 1 93.75 195 MET A N 1
ATOM 1537 C CA . MET A 1 195 ? 5.137 26.984 -7.48 1 93.75 195 MET A CA 1
ATOM 1538 C C . MET A 1 195 ? 5.344 27.812 -6.211 1 93.75 195 MET A C 1
ATOM 1540 O O . MET A 1 195 ? 6.441 28.328 -5.969 1 93.75 195 MET A O 1
ATOM 1544 N N . ILE A 1 196 ? 4.289 27.875 -5.391 1 96.12 196 ILE A N 1
ATOM 1545 C CA . ILE A 1 196 ? 4.25 28.641 -4.152 1 96.12 196 ILE A CA 1
ATOM 1546 C C . ILE A 1 196 ? 3.754 27.75 -3.01 1 96.12 196 ILE A C 1
ATOM 1548 O O . ILE A 1 196 ? 3.186 26.688 -3.248 1 96.12 196 ILE A O 1
ATOM 1552 N N . PRO A 1 197 ? 4 28.109 -1.798 1 97.69 197 PRO A N 1
ATOM 1553 C CA . PRO A 1 197 ? 3.432 27.344 -0.677 1 97.69 197 PRO A CA 1
ATOM 1554 C C . PRO A 1 197 ? 1.907 27.406 -0.638 1 97.69 197 PRO A C 1
ATOM 1556 O O . PRO A 1 197 ? 1.331 28.484 -0.494 1 97.69 197 PRO A O 1
ATOM 1559 N N . ILE A 1 198 ? 1.271 26.25 -0.786 1 97.56 198 ILE A N 1
ATOM 1560 C CA . ILE A 1 198 ? -0.186 26.234 -0.847 1 97.56 198 ILE A CA 1
ATOM 1561 C C . ILE A 1 198 ? -0.723 25.141 0.08 1 97.56 198 ILE A C 1
ATOM 1563 O O . ILE A 1 198 ? -1.932 25.047 0.307 1 97.56 198 ILE A O 1
ATOM 1567 N N . GLY A 1 199 ? 0.185 24.281 0.667 1 97.75 199 GLY A N 1
ATOM 1568 C CA . GLY A 1 199 ? -0.281 23.125 1.404 1 97.75 199 GLY A CA 1
ATOM 1569 C C . GLY A 1 199 ? -1.054 22.141 0.543 1 97.75 199 GLY A C 1
ATOM 1570 O O . GLY A 1 199 ? -0.572 21.719 -0.51 1 97.75 199 GLY A O 1
ATOM 1571 N N . LYS A 1 200 ? -2.301 21.812 0.932 1 98 200 LYS A N 1
ATOM 1572 C CA . LYS A 1 200 ? -3.094 20.844 0.189 1 98 200 LYS A CA 1
ATOM 1573 C C . LYS A 1 200 ? -4.207 21.516 -0.6 1 98 200 LYS A C 1
ATOM 1575 O O . LYS A 1 200 ? -5.172 20.875 -1.009 1 98 200 LYS A O 1
ATOM 1580 N N . GLN A 1 201 ? -4.105 22.812 -0.83 1 97.94 201 GLN A N 1
ATOM 1581 C CA . GLN A 1 201 ? -5.09 23.562 -1.613 1 97.94 201 GLN A CA 1
ATOM 1582 C C . GLN A 1 201 ? -5.059 23.125 -3.078 1 97.94 201 GLN A C 1
ATOM 1584 O O . GLN A 1 201 ? -3.986 22.969 -3.66 1 97.94 201 GLN A O 1
ATOM 1589 N N . ALA A 1 202 ? -6.273 23 -3.615 1 97.38 202 ALA A N 1
ATOM 1590 C CA . ALA A 1 202 ? -6.375 22.641 -5.023 1 97.38 202 ALA A CA 1
ATOM 1591 C C . ALA A 1 202 ? -7.559 23.328 -5.688 1 97.38 202 ALA A C 1
ATOM 1593 O O . ALA A 1 202 ? -8.641 23.422 -5.109 1 97.38 202 ALA A O 1
ATOM 1594 N N . LEU A 1 203 ? -7.305 23.859 -6.883 1 97 203 LEU A N 1
ATOM 1595 C CA . LEU A 1 203 ? -8.375 24.438 -7.688 1 97 203 LEU A CA 1
ATOM 1596 C C . LEU A 1 203 ? -9.375 23.359 -8.109 1 97 203 LEU A C 1
ATOM 1598 O O . LEU A 1 203 ? -10.57 23.641 -8.227 1 97 203 LEU A O 1
ATOM 1602 N N . ASP A 1 204 ? -8.859 22.141 -8.344 1 95.75 204 ASP A N 1
ATOM 1603 C CA . ASP A 1 204 ? -9.648 20.938 -8.602 1 95.75 204 ASP A CA 1
ATOM 1604 C C . ASP A 1 204 ? -9.398 19.875 -7.543 1 95.75 204 ASP A C 1
ATOM 1606 O O . ASP A 1 204 ? -8.547 19 -7.723 1 95.75 204 ASP A O 1
ATOM 1610 N N . PRO A 1 205 ? -10.195 19.906 -6.48 1 96.75 205 PRO A N 1
ATOM 1611 C CA . PRO A 1 205 ? -9.945 19 -5.352 1 96.75 205 PRO A CA 1
ATOM 1612 C C . PRO A 1 205 ? -9.992 17.531 -5.75 1 96.75 205 PRO A C 1
ATOM 1614 O O . PRO A 1 205 ? -10.719 17.156 -6.676 1 96.75 205 PRO A O 1
ATOM 1617 N N . THR A 1 206 ? -9.164 16.703 -5.188 1 95.44 206 THR A N 1
ATOM 1618 C CA . THR A 1 206 ? -9.141 15.242 -5.273 1 95.44 206 THR A CA 1
ATOM 1619 C C . THR A 1 206 ? -9.414 14.617 -3.906 1 95.44 206 THR A C 1
ATOM 1621 O O . THR A 1 206 ? -9.797 15.32 -2.963 1 95.44 206 THR A O 1
ATOM 1624 N N . HIS A 1 207 ? -9.242 13.336 -3.811 1 95.69 207 HIS A N 1
ATOM 1625 C CA . HIS A 1 207 ? -9.523 12.625 -2.566 1 95.69 207 HIS A CA 1
ATOM 1626 C C . HIS A 1 207 ? -8.68 13.172 -1.419 1 95.69 207 HIS A C 1
ATOM 1628 O O . HIS A 1 207 ? -9.172 13.305 -0.295 1 95.69 207 HIS A O 1
ATOM 1634 N N . THR A 1 208 ? -7.441 13.516 -1.697 1 95.62 208 THR A N 1
ATOM 1635 C CA . THR A 1 208 ? -6.547 13.883 -0.605 1 95.62 208 THR A CA 1
ATOM 1636 C C . THR A 1 208 ? -6.125 15.344 -0.714 1 95.62 208 THR A C 1
ATOM 1638 O O . THR A 1 208 ? -5.352 15.836 0.111 1 95.62 208 THR A O 1
ATOM 1641 N N . PHE A 1 209 ? -6.547 16.125 -1.731 1 97.5 209 PHE A N 1
ATOM 1642 C CA . PHE A 1 209 ? -6.316 17.562 -1.863 1 97.5 209 PHE A CA 1
ATOM 1643 C C . PHE A 1 209 ? -7.633 18.328 -1.874 1 97.5 209 PHE A C 1
ATOM 1645 O O . PHE A 1 209 ? -8.617 17.875 -2.459 1 97.5 209 PHE A O 1
ATOM 1652 N N . TYR A 1 210 ? -7.629 19.469 -1.297 1 98.25 210 TYR A N 1
ATOM 1653 C CA . TYR A 1 210 ? -8.891 20.062 -0.86 1 98.25 210 TYR A CA 1
ATOM 1654 C C . TYR A 1 210 ? -9.133 21.406 -1.531 1 98.25 210 TYR A C 1
ATOM 1656 O O . TYR A 1 210 ? -8.258 21.922 -2.232 1 98.25 210 TYR A O 1
ATOM 1664 N N . THR A 1 211 ? -10.328 21.906 -1.256 1 98.38 211 THR A N 1
ATOM 1665 C CA . THR A 1 211 ? -10.758 23.188 -1.808 1 98.38 211 THR A CA 1
ATOM 1666 C C . THR A 1 211 ? -9.758 24.297 -1.471 1 98.38 211 THR A C 1
ATOM 1668 O O . THR A 1 211 ? -9.305 24.391 -0.33 1 98.38 211 THR A O 1
ATOM 1671 N N . SER A 1 212 ? -9.414 25.109 -2.445 1 98.19 212 SER A N 1
ATOM 1672 C CA . SER A 1 212 ? -8.492 26.234 -2.262 1 98.19 212 SER A CA 1
ATOM 1673 C C . SER A 1 212 ? -9.086 27.281 -1.334 1 98.19 212 SER A C 1
ATOM 1675 O O . SER A 1 212 ? -10.297 27.344 -1.141 1 98.19 212 SER A O 1
ATOM 1677 N N . SER A 1 213 ? -8.234 28.125 -0.755 1 98.25 213 SER A N 1
ATOM 1678 C CA . SER A 1 213 ? -8.57 29.234 0.14 1 98.25 213 SER A CA 1
ATOM 1679 C C . SER A 1 213 ? -7.902 30.531 -0.307 1 98.25 213 SER A C 1
ATOM 1681 O O . SER A 1 213 ? -6.703 30.734 -0.083 1 98.25 213 SER A O 1
ATOM 1683 N N . SER A 1 214 ? -8.68 31.469 -0.815 1 98.62 214 SER A N 1
ATOM 1684 C CA . SER A 1 214 ? -8.117 32.719 -1.363 1 98.62 214 SER A CA 1
ATOM 1685 C C . SER A 1 214 ? -8.719 33.938 -0.686 1 98.62 214 SER A C 1
ATOM 1687 O O . SER A 1 214 ? -9.82 33.875 -0.146 1 98.62 214 SER A O 1
ATOM 1689 N N . GLY A 1 215 ? -7.965 35.031 -0.713 1 98.75 215 GLY A N 1
ATOM 1690 C CA . GLY A 1 215 ? -8.453 36.281 -0.167 1 98.75 215 GLY A CA 1
ATOM 1691 C C . GLY A 1 215 ? -8.07 36.5 1.287 1 98.75 215 GLY A C 1
ATOM 1692 O O . GLY A 1 215 ? -7.066 35.938 1.755 1 98.75 215 GLY A O 1
ATOM 1693 N N . ILE A 1 216 ? -8.789 37.375 1.94 1 98.88 216 ILE A N 1
ATOM 1694 C CA . ILE A 1 216 ? -8.555 37.688 3.348 1 98.88 216 ILE A CA 1
ATOM 1695 C C . ILE A 1 216 ? -9.172 36.594 4.223 1 98.88 216 ILE A C 1
ATOM 1697 O O . ILE A 1 216 ? -10.383 36.562 4.418 1 98.88 216 ILE A O 1
ATOM 1701 N N . TRP A 1 217 ? -8.297 35.75 4.73 1 98.81 217 TRP A N 1
ATOM 1702 C CA . TRP A 1 217 ? -8.867 34.594 5.398 1 98.81 217 TRP A CA 1
ATOM 1703 C C . TRP A 1 217 ? -8.531 34.594 6.887 1 98.81 217 TRP A C 1
ATOM 1705 O O . TRP A 1 217 ? -8.844 33.625 7.602 1 98.81 217 TRP A O 1
ATOM 1715 N N . GLN A 1 218 ? -7.828 35.625 7.355 1 98.75 218 GLN A N 1
ATOM 1716 C CA . GLN A 1 218 ? -7.641 35.906 8.781 1 98.75 218 GLN A CA 1
ATOM 1717 C C . GLN A 1 218 ? -8.031 37.312 9.141 1 98.75 218 GLN A C 1
ATOM 1719 O O . GLN A 1 218 ? -8.336 38.125 8.258 1 98.75 218 GLN A O 1
ATOM 1724 N N . THR A 1 219 ? -8.039 37.656 10.406 1 98.81 219 THR A N 1
ATOM 1725 C CA . THR A 1 219 ? -8.609 38.875 10.961 1 98.81 219 THR A CA 1
ATOM 1726 C C . THR A 1 219 ? -7.918 40.125 10.398 1 98.81 219 THR A C 1
ATOM 1728 O O . THR A 1 219 ? -6.695 40.125 10.25 1 98.81 219 THR A O 1
ATOM 1731 N N . VAL A 1 220 ? -8.719 41.188 10.094 1 98.88 220 VAL A N 1
ATOM 1732 C CA . VAL A 1 220 ? -8.258 42.5 9.758 1 98.88 220 VAL A CA 1
ATOM 1733 C C . VAL A 1 220 ? -8.648 43.5 10.867 1 98.88 220 VAL A C 1
ATOM 1735 O O . VAL A 1 220 ? -9.758 43.438 11.398 1 98.88 220 VAL A O 1
ATOM 1738 N N . PHE A 1 221 ? -7.746 44.375 11.25 1 98.75 221 PHE A N 1
ATOM 1739 C CA . PHE A 1 221 ? -8.062 45.312 12.297 1 98.75 221 PHE A CA 1
ATOM 1740 C C . PHE A 1 221 ? -7.137 46.531 12.227 1 98.75 221 PHE A C 1
ATOM 1742 O O . PHE A 1 221 ? -6.105 46.5 11.555 1 98.75 221 PHE A O 1
ATOM 1749 N N . ILE A 1 222 ? -7.551 47.625 12.852 1 98.12 222 ILE A N 1
ATOM 1750 C CA . ILE A 1 222 ? -6.676 48.781 13.047 1 98.12 222 ILE A CA 1
ATOM 1751 C C . ILE A 1 222 ? -6.461 49.031 14.539 1 98.12 222 ILE A C 1
ATOM 1753 O O . ILE A 1 222 ? -7.289 48.625 15.359 1 98.12 222 ILE A O 1
ATOM 1757 N N . GLU A 1 223 ? -5.34 49.625 14.867 1 98.12 223 GLU A N 1
ATOM 1758 C CA . GLU A 1 223 ? -5.047 50 16.234 1 98.12 223 GLU A CA 1
ATOM 1759 C C . GLU A 1 223 ? -4.172 51.25 16.297 1 98.12 223 GLU A C 1
ATOM 1761 O O . GLU A 1 223 ? -3.373 51.5 15.383 1 98.12 223 GLU A O 1
ATOM 1766 N N . PRO A 1 224 ? -4.398 52.031 17.297 1 97.19 224 PRO A N 1
ATOM 1767 C CA . PRO A 1 224 ? -3.5 53.188 17.516 1 97.19 224 PRO A CA 1
ATOM 1768 C C . PRO A 1 224 ? -2.188 52.781 18.172 1 97.19 224 PRO A C 1
ATOM 1770 O O . PRO A 1 224 ? -2.178 51.906 19.062 1 97.19 224 PRO A O 1
ATOM 1773 N N . VAL A 1 225 ? -1.111 53.406 17.719 1 97.19 225 VAL A N 1
ATOM 1774 C CA . VAL A 1 225 ? 0.188 53.219 18.359 1 97.19 225 VAL A CA 1
ATOM 1775 C C . VAL A 1 225 ? 0.866 54.562 18.547 1 97.19 225 VAL A C 1
ATOM 1777 O O . VAL A 1 225 ? 0.659 55.5 17.766 1 97.19 225 VAL A O 1
ATOM 1780 N N . PRO A 1 226 ? 1.64 54.656 19.594 1 94.94 226 PRO A N 1
ATOM 1781 C CA . PRO A 1 226 ? 2.441 55.906 19.703 1 94.94 226 PRO A CA 1
ATOM 1782 C C . PRO A 1 226 ? 3.469 56.031 18.578 1 94.94 226 PRO A C 1
ATOM 1784 O O . PRO A 1 226 ? 3.717 55.062 17.859 1 94.94 226 PRO A O 1
ATOM 1787 N N . ILE A 1 227 ? 4.039 57.219 18.484 1 91.56 227 ILE A N 1
ATOM 1788 C CA . ILE A 1 227 ? 5.031 57.469 17.438 1 91.56 227 ILE A CA 1
ATOM 1789 C C . ILE A 1 227 ? 6.191 56.5 17.578 1 91.56 227 ILE A C 1
ATOM 1791 O O . ILE A 1 227 ? 6.68 55.969 16.578 1 91.56 227 ILE A O 1
ATOM 1795 N N . SER A 1 228 ? 6.637 56.375 18.797 1 92.12 228 SER A N 1
ATOM 1796 C CA . SER A 1 228 ? 7.57 55.281 19.109 1 92.12 228 SER A CA 1
ATOM 1797 C C . SER A 1 228 ? 6.848 54.094 19.703 1 92.12 228 SER A C 1
ATOM 1799 O O . SER A 1 228 ? 6.215 54.188 20.75 1 92.12 228 SER A O 1
ATOM 1801 N N . HIS A 1 229 ? 6.938 52.969 19 1 95.12 229 HIS A N 1
ATOM 1802 C CA . HIS A 1 229 ? 6.152 51.812 19.484 1 95.12 229 HIS A CA 1
ATOM 1803 C C . HIS A 1 229 ? 6.855 50.5 19.188 1 95.12 229 HIS A C 1
ATOM 1805 O O . HIS A 1 229 ? 7.785 50.469 18.375 1 95.12 229 HIS A O 1
ATOM 1811 N N . VAL A 1 230 ? 6.438 49.438 19.875 1 95.88 230 VAL A N 1
ATOM 1812 C CA . VAL A 1 230 ? 6.926 48.062 19.703 1 95.88 230 VAL A CA 1
ATOM 1813 C C . VAL A 1 230 ? 6.316 47.438 18.453 1 95.88 230 VAL A C 1
ATOM 1815 O O . VAL A 1 230 ? 5.109 47.531 18.234 1 95.88 230 VAL A O 1
ATOM 1818 N N . THR A 1 231 ? 7.188 46.75 17.641 1 95.5 231 THR A N 1
ATOM 1819 C CA . THR A 1 231 ? 6.691 46.125 16.422 1 95.5 231 THR A CA 1
ATOM 1820 C C . THR A 1 231 ? 6.738 44.594 16.562 1 95.5 231 THR A C 1
ATOM 1822 O O . THR A 1 231 ? 5.988 43.875 15.883 1 95.5 231 THR A O 1
ATOM 1825 N N . GLU A 1 232 ? 7.621 44.156 17.391 1 94.62 232 GLU A N 1
ATOM 1826 C CA . GLU A 1 232 ? 7.781 42.719 17.578 1 94.62 232 GLU A CA 1
ATOM 1827 C C . GLU A 1 232 ? 8.336 42.406 18.969 1 94.62 232 GLU A C 1
ATOM 1829 O O . GLU A 1 232 ? 9.117 43.188 19.516 1 94.62 232 GLU A O 1
ATOM 1834 N N . ILE A 1 233 ? 7.84 41.312 19.516 1 95.81 233 ILE A N 1
ATOM 1835 C CA . ILE A 1 233 ? 8.359 40.812 20.781 1 95.81 233 ILE A CA 1
ATOM 1836 C C . ILE A 1 233 ? 8.703 39.344 20.656 1 95.81 233 ILE A C 1
ATOM 1838 O O . ILE A 1 233 ? 7.883 38.562 20.172 1 95.81 233 ILE A O 1
ATOM 1842 N N . GLN A 1 234 ? 9.875 38.969 21 1 95.88 234 GLN A N 1
ATOM 1843 C CA . GLN A 1 234 ? 10.297 37.594 21.094 1 95.88 234 GLN A CA 1
ATOM 1844 C C . GLN A 1 234 ? 10.641 37.219 22.531 1 95.88 234 GLN A C 1
ATOM 1846 O O . GLN A 1 234 ? 11.508 37.844 23.156 1 95.88 234 GLN A O 1
ATOM 1851 N N . LEU A 1 235 ? 9.922 36.25 23.047 1 96.81 235 LEU A N 1
ATOM 1852 C CA . LEU A 1 235 ? 10.141 35.75 24.391 1 96.81 235 LEU A CA 1
ATOM 1853 C C . LEU A 1 235 ? 10.359 34.219 24.359 1 96.81 235 LEU A C 1
ATOM 1855 O O . LEU A 1 235 ? 9.5 33.469 23.891 1 96.81 235 LEU A O 1
ATOM 1859 N N . ASN A 1 236 ? 11.508 33.844 24.844 1 96.25 236 ASN A N 1
ATOM 1860 C CA . ASN A 1 236 ? 11.82 32.406 24.953 1 96.25 236 ASN A CA 1
ATOM 1861 C C . ASN A 1 236 ? 12.375 32.062 26.328 1 96.25 236 ASN A C 1
ATOM 1863 O O . ASN A 1 236 ? 13.422 32.594 26.719 1 96.25 236 ASN A O 1
ATOM 1867 N N . GLY A 1 237 ? 11.68 31.203 27.047 1 97.75 237 GLY A N 1
ATOM 1868 C CA . GLY A 1 237 ? 12.125 30.797 28.359 1 97.75 237 GLY A CA 1
ATOM 1869 C C . GLY A 1 237 ? 12.461 29.312 28.453 1 97.75 237 GLY A C 1
ATOM 1870 O O . GLY A 1 237 ? 11.789 28.484 27.844 1 97.75 237 GLY A O 1
ATOM 1871 N N . ASP A 1 238 ? 13.508 29 29.219 1 98.25 238 ASP A N 1
ATOM 1872 C CA . ASP A 1 238 ? 13.891 27.594 29.375 1 98.25 238 ASP A CA 1
ATOM 1873 C C . ASP A 1 238 ? 13.5 27.078 30.766 1 98.25 238 ASP A C 1
ATOM 1875 O O . ASP A 1 238 ? 12.938 27.812 31.578 1 98.25 238 ASP A O 1
ATOM 1879 N N . MET A 1 239 ? 13.766 25.766 31 1 98.25 239 MET A N 1
ATOM 1880 C CA . MET A 1 239 ? 13.297 25.094 32.219 1 98.25 239 MET A CA 1
ATOM 1881 C C . MET A 1 239 ? 14.055 25.609 33.438 1 98.25 239 MET A C 1
ATOM 1883 O O . MET A 1 239 ? 13.641 25.359 34.562 1 98.25 239 MET A O 1
ATOM 1887 N N . ARG A 1 240 ? 15.188 26.25 33.281 1 98 240 ARG A N 1
ATOM 1888 C CA . ARG A 1 240 ? 15.977 26.766 34.375 1 98 240 ARG A CA 1
ATOM 1889 C C . ARG A 1 240 ? 15.555 28.188 34.75 1 98 240 ARG A C 1
ATOM 1891 O O . ARG A 1 240 ? 16.125 28.812 35.656 1 98 240 ARG A O 1
ATOM 1898 N N . GLY A 1 241 ? 14.594 28.797 33.969 1 98.06 241 GLY A N 1
ATOM 1899 C CA . GLY A 1 241 ? 14.055 30.109 34.25 1 98.06 241 GLY A CA 1
ATOM 1900 C C . GLY A 1 241 ? 14.734 31.219 33.469 1 98.06 241 GLY A C 1
ATOM 1901 O O . GLY A 1 241 ? 14.383 32.375 33.562 1 98.06 241 GLY A O 1
ATOM 1902 N N . LYS A 1 242 ? 15.703 30.812 32.688 1 98.25 242 LYS A N 1
ATOM 1903 C CA . LYS A 1 242 ? 16.359 31.797 31.828 1 98.25 242 LYS A CA 1
ATOM 1904 C C . LYS A 1 242 ? 15.438 32.219 30.688 1 98.25 242 LYS A C 1
ATOM 1906 O O . LYS A 1 242 ? 14.922 31.391 29.953 1 98.25 242 LYS A O 1
ATOM 1911 N N . VAL A 1 243 ? 15.195 33.531 30.562 1 98.19 243 VAL A N 1
ATOM 1912 C CA . VAL A 1 243 ? 14.328 34.062 29.516 1 98.19 243 VAL A CA 1
ATOM 1913 C C . VAL A 1 243 ? 15.141 34.969 28.594 1 98.19 243 VAL A C 1
ATOM 1915 O O . VAL A 1 243 ? 15.758 35.938 29.047 1 98.19 243 VAL A O 1
ATOM 1918 N N . ARG A 1 244 ? 15.18 34.625 27.359 1 97.5 244 ARG A N 1
ATOM 1919 C CA . ARG A 1 244 ? 15.75 35.5 26.328 1 97.5 244 ARG A CA 1
ATOM 1920 C C . ARG A 1 244 ? 14.68 36.406 25.719 1 97.5 244 ARG A C 1
ATOM 1922 O O . ARG A 1 244 ? 13.602 35.906 25.344 1 97.5 244 ARG A O 1
ATOM 1929 N N . VAL A 1 245 ? 15.016 37.688 25.594 1 96.88 245 VAL A N 1
ATOM 1930 C CA . VAL A 1 245 ? 14.047 38.688 25.172 1 96.88 245 VAL A CA 1
ATOM 1931 C C . VAL A 1 245 ? 14.617 39.5 24.016 1 96.88 245 VAL A C 1
ATOM 1933 O O . VAL A 1 245 ? 15.797 39.875 24.031 1 96.88 245 VAL A O 1
ATOM 1936 N N . ARG A 1 246 ? 13.812 39.688 23.047 1 95.88 246 ARG A N 1
ATOM 1937 C CA . ARG A 1 246 ? 14.062 40.688 22.031 1 95.88 246 ARG A CA 1
ATOM 1938 C C . ARG A 1 246 ? 12.812 41.531 21.766 1 95.88 246 ARG A C 1
ATOM 1940 O O . ARG A 1 246 ? 11.75 41 21.453 1 95.88 246 ARG A O 1
ATOM 1947 N N . VAL A 1 247 ? 12.883 42.812 21.984 1 95.69 247 VAL A N 1
ATOM 1948 C CA . VAL A 1 247 ? 11.82 43.75 21.656 1 95.69 247 VAL A CA 1
ATOM 1949 C C . VAL A 1 247 ? 12.25 44.656 20.484 1 95.69 247 VAL A C 1
ATOM 1951 O O . VAL A 1 247 ? 13.242 45.375 20.594 1 95.69 247 VAL A O 1
ATOM 1954 N N . VAL A 1 248 ? 11.539 44.562 19.453 1 94.69 248 VAL A N 1
ATOM 1955 C CA . VAL A 1 248 ? 11.844 45.375 18.266 1 94.69 248 VAL A CA 1
ATOM 1956 C C . VAL A 1 248 ? 10.914 46.562 18.203 1 94.69 248 VAL A C 1
ATOM 1958 O O . VAL A 1 248 ? 9.719 46.469 18.484 1 94.69 248 VAL A O 1
ATOM 1961 N N . THR A 1 249 ? 11.445 47.75 17.891 1 93.69 249 THR A N 1
ATOM 1962 C CA . THR A 1 249 ? 10.672 49 17.797 1 93.69 249 THR A CA 1
ATOM 1963 C C . THR A 1 249 ? 10.828 49.625 16.422 1 93.69 249 THR A C 1
ATOM 1965 O O . THR A 1 249 ? 11.695 49.219 15.641 1 93.69 249 THR A O 1
ATOM 1968 N N . ASN A 1 250 ? 9.93 50.562 16.094 1 88.56 250 ASN A N 1
ATOM 1969 C CA . ASN A 1 250 ? 10.008 51.25 14.812 1 88.56 250 ASN A CA 1
ATOM 1970 C C . ASN A 1 250 ? 11.195 52.219 14.773 1 88.56 250 ASN A C 1
ATOM 1972 O O . ASN A 1 250 ? 11.641 52.688 15.812 1 88.56 250 ASN A O 1
ATOM 1976 N N . SER A 1 251 ? 12 52.25 13.578 1 68.19 251 SER A N 1
ATOM 1977 C CA . SER A 1 251 ? 13.102 53.219 13.438 1 68.19 251 SER A CA 1
ATOM 1978 C C . SER A 1 251 ? 12.594 54.656 13.312 1 68.19 251 SER A C 1
ATOM 1980 O O . SER A 1 251 ? 11.766 54.938 12.445 1 68.19 251 SER A O 1
ATOM 1982 N N . VAL A 1 252 ? 12.406 55.469 14.305 1 53.59 252 VAL A N 1
ATOM 1983 C CA . VAL A 1 252 ? 11.977 56.844 14.211 1 53.59 252 VAL A CA 1
ATOM 1984 C C . VAL A 1 252 ? 13.078 57.688 13.57 1 53.59 252 VAL A C 1
ATOM 1986 O O . VAL A 1 252 ? 14.219 57.688 14.047 1 53.59 252 VAL A O 1
ATOM 1989 N N . LYS A 1 253 ? 13.047 57.938 12.172 1 47.91 253 LYS A N 1
ATOM 1990 C CA . LYS A 1 253 ? 13.938 58.875 11.5 1 47.91 253 LYS A CA 1
ATOM 1991 C C . LYS A 1 253 ? 13.859 60.281 12.141 1 47.91 253 LYS A C 1
ATOM 1993 O O . LYS A 1 253 ? 13.094 61.125 11.695 1 47.91 253 LYS A O 1
ATOM 1998 N N . ASP A 1 254 ? 13.5 60.594 13.281 1 38.81 254 ASP A N 1
ATOM 1999 C CA . ASP A 1 254 ? 13.594 62.031 13.641 1 38.81 254 ASP A CA 1
ATOM 2000 C C . ASP A 1 254 ? 15.016 62.531 13.438 1 38.81 254 ASP A C 1
ATOM 2002 O O . ASP A 1 254 ? 15.961 62.031 14.031 1 38.81 254 ASP A O 1
ATOM 2006 N N . PRO A 1 255 ? 15.266 63.312 12.328 1 40.88 255 PRO A N 1
ATOM 2007 C CA . PRO A 1 255 ? 16.562 63.969 12.18 1 40.88 255 PRO A CA 1
ATOM 2008 C C . PRO A 1 255 ? 17.125 64.5 13.5 1 40.88 255 PRO A C 1
ATOM 2010 O O . PRO A 1 255 ? 18.344 64.562 13.68 1 40.88 255 PRO A O 1
ATOM 2013 N N . THR A 1 256 ? 16.438 65.438 14.078 1 39.91 256 THR A N 1
ATOM 2014 C CA . THR A 1 256 ? 16.906 66.062 15.312 1 39.91 256 THR A CA 1
ATOM 2015 C C . THR A 1 256 ? 16.938 65.062 16.453 1 39.91 256 THR A C 1
ATOM 2017 O O . THR A 1 256 ? 17.422 65.375 17.547 1 39.91 256 THR A O 1
ATOM 2020 N N . ALA A 1 257 ? 15.914 64.25 16.375 1 38.59 257 ALA A N 1
ATOM 2021 C CA . ALA A 1 257 ? 15.75 63.312 17.5 1 38.59 257 ALA A CA 1
ATOM 2022 C C . ALA A 1 257 ? 16.906 62.312 17.578 1 38.59 257 ALA A C 1
ATOM 2024 O O . ALA A 1 257 ? 17.375 61.844 16.547 1 38.59 257 ALA A O 1
ATOM 2025 N N . VAL A 1 258 ? 17.734 62.344 18.469 1 37.75 258 VAL A N 1
ATOM 2026 C CA . VAL A 1 258 ? 18.688 61.344 18.938 1 37.75 258 VAL A CA 1
ATOM 2027 C C . VAL A 1 258 ? 18.219 59.938 18.516 1 37.75 258 VAL A C 1
ATOM 2029 O O . VAL A 1 258 ? 17.094 59.531 18.844 1 37.75 258 VAL A O 1
ATOM 2032 N N . THR A 1 259 ? 18.625 59.438 17.391 1 42.38 259 THR A N 1
ATOM 2033 C CA . THR A 1 259 ? 18.531 58 17.109 1 42.38 259 THR A CA 1
ATOM 2034 C C . THR A 1 259 ? 18.328 57.219 18.406 1 42.38 259 THR A C 1
ATOM 2036 O O . THR A 1 259 ? 19.234 57.125 19.234 1 42.38 259 THR A O 1
ATOM 2039 N N . LEU A 1 260 ? 17.328 57.344 19.031 1 45.34 260 LEU A N 1
ATOM 2040 C CA . LEU A 1 260 ? 17.109 56.5 20.203 1 45.34 260 LEU A CA 1
ATOM 2041 C C . LEU A 1 260 ? 17.375 55.031 19.875 1 45.34 260 LEU A C 1
ATOM 2043 O O . LEU A 1 260 ? 16.438 54.312 19.562 1 45.34 260 LEU A O 1
ATOM 2047 N N . LYS A 1 261 ? 18.375 54.688 19.125 1 52.44 261 LYS A N 1
ATOM 2048 C CA . LYS A 1 261 ? 18.844 53.375 18.734 1 52.44 261 LYS A CA 1
ATOM 2049 C C . LYS A 1 261 ? 18.562 52.344 19.828 1 52.44 261 LYS A C 1
ATOM 2051 O O . LYS A 1 261 ? 18.141 51.219 19.531 1 52.44 261 LYS A O 1
ATOM 2056 N N . ASN A 1 262 ? 19.047 52.5 20.938 1 63.19 262 ASN A N 1
ATOM 2057 C CA . ASN A 1 262 ? 18.875 51.594 22.078 1 63.19 262 ASN A CA 1
ATOM 2058 C C . ASN A 1 262 ? 18.203 52.312 23.25 1 63.19 262 ASN A C 1
ATOM 2060 O O . ASN A 1 262 ? 18.844 53.062 23.984 1 63.19 262 ASN A O 1
ATOM 2064 N N . SER A 1 263 ? 16.781 52.438 23 1 80.62 263 SER A N 1
ATOM 2065 C CA . SER A 1 263 ? 16.016 52.969 24.125 1 80.62 263 SER A CA 1
ATOM 2066 C C . SER A 1 263 ? 15.641 51.875 25.109 1 80.62 263 SER A C 1
ATOM 2068 O O . SER A 1 263 ? 15.742 50.688 24.797 1 80.62 263 SER A O 1
ATOM 2070 N N . THR A 1 264 ? 15.367 52.281 26.203 1 89.81 264 THR A N 1
ATOM 2071 C CA . THR A 1 264 ? 15.078 51.344 27.297 1 89.81 264 THR A CA 1
ATOM 2072 C C . THR A 1 264 ? 13.617 50.906 27.234 1 89.81 264 THR A C 1
ATOM 2074 O O . THR A 1 264 ? 12.727 51.688 26.953 1 89.81 264 THR A O 1
ATOM 2077 N N . VAL A 1 265 ? 13.414 49.562 27.344 1 95.12 265 VAL A N 1
ATOM 2078 C CA . VAL A 1 265 ? 12.086 48.969 27.484 1 95.12 265 VAL A CA 1
ATOM 2079 C C . VAL A 1 265 ? 11.938 48.344 28.859 1 95.12 265 VAL A C 1
ATOM 2081 O O . VAL A 1 265 ? 12.914 47.812 29.422 1 95.12 265 VAL A O 1
ATOM 2084 N N . LYS A 1 266 ? 10.797 48.5 29.438 1 97.12 266 LYS A N 1
ATOM 2085 C CA . LYS A 1 266 ? 10.484 47.906 30.734 1 97.12 266 LYS A CA 1
ATOM 2086 C C . LYS A 1 266 ? 9.531 46.719 30.594 1 97.12 266 LYS A C 1
ATOM 2088 O O . LYS A 1 266 ? 8.508 46.844 29.906 1 97.12 266 LYS A O 1
ATOM 2093 N N . LEU A 1 267 ? 9.906 45.625 31.203 1 97.81 267 LEU A N 1
ATOM 2094 C CA . LEU A 1 267 ? 9.039 44.438 31.25 1 97.81 267 LEU A CA 1
ATOM 2095 C C . LEU A 1 267 ? 8.586 44.156 32.688 1 97.81 267 LEU A C 1
ATOM 2097 O O . LEU A 1 267 ? 9.398 44.188 33.594 1 97.81 267 LEU A O 1
ATOM 2101 N N . THR A 1 268 ? 7.344 44 32.906 1 98 268 THR A N 1
ATOM 2102 C CA . THR A 1 268 ? 6.762 43.5 34.125 1 98 268 THR A CA 1
ATOM 2103 C C . THR A 1 268 ? 6.25 42.062 33.969 1 98 268 THR A C 1
ATOM 2105 O O . THR A 1 268 ? 5.355 41.812 33.156 1 98 268 THR A O 1
ATOM 2108 N N . VAL A 1 269 ? 6.84 41.156 34.688 1 97.69 269 VAL A N 1
ATOM 2109 C CA . VAL A 1 269 ? 6.461 39.75 34.594 1 97.69 269 VAL A CA 1
ATOM 2110 C C . VAL A 1 269 ? 5.523 39.406 35.75 1 97.69 269 VAL A C 1
ATOM 2112 O O . VAL A 1 269 ? 5.824 39.719 36.906 1 97.69 269 VAL A O 1
ATOM 2115 N N . PHE A 1 270 ? 4.43 38.781 35.438 1 97.12 270 PHE A N 1
ATOM 2116 C CA . PHE A 1 270 ? 3.432 38.406 36.438 1 97.12 270 PHE A CA 1
ATOM 2117 C C . PHE A 1 270 ? 3.512 36.938 36.75 1 97.12 270 PHE A C 1
ATOM 2119 O O . PHE A 1 270 ? 4.074 36.156 36 1 97.12 270 PHE A O 1
ATOM 2126 N N . SER A 1 271 ? 2.908 36.531 37.938 1 95.25 271 SER A N 1
ATOM 2127 C CA . SER A 1 271 ? 2.877 35.125 38.375 1 95.25 271 SER A CA 1
ATOM 2128 C C . SER A 1 271 ? 2.137 34.25 37.344 1 95.25 271 SER A C 1
ATOM 2130 O O . SER A 1 271 ? 1.159 34.688 36.75 1 95.25 271 SER A O 1
ATOM 2132 N N . PRO A 1 272 ? 2.602 33.031 37.188 1 93.25 272 PRO A N 1
ATOM 2133 C CA . PRO A 1 272 ? 2.029 32.188 36.125 1 93.25 272 PRO A CA 1
ATOM 2134 C C . PRO A 1 272 ? 0.602 31.75 36.438 1 93.25 272 PRO A C 1
ATOM 2136 O O . PRO A 1 272 ? 0.198 31.734 37.625 1 93.25 272 PRO A O 1
ATOM 2139 N N . ARG A 1 273 ? -0.102 31.359 35.375 1 92 273 ARG A N 1
ATOM 2140 C CA . ARG A 1 273 ? -1.468 30.859 35.469 1 92 273 ARG A CA 1
ATOM 2141 C C . ARG A 1 273 ? -1.697 29.719 34.5 1 92 273 ARG A C 1
ATOM 2143 O O . ARG A 1 273 ? -1.05 29.641 33.469 1 92 273 ARG A O 1
ATOM 2150 N N . ILE A 1 274 ? -2.588 28.875 34.938 1 88.62 274 ILE A N 1
ATOM 2151 C CA . ILE A 1 274 ? -3.113 27.844 34.062 1 88.62 274 ILE A CA 1
ATOM 2152 C C . ILE A 1 274 ? -4.543 28.203 33.656 1 88.62 274 ILE A C 1
ATOM 2154 O O . ILE A 1 274 ? -5.375 28.531 34.5 1 88.62 274 ILE A O 1
ATOM 2158 N N . SER A 1 275 ? -4.703 28.219 32.344 1 85.12 275 SER A N 1
ATOM 2159 C CA . SER A 1 275 ? -6.02 28.594 31.828 1 85.12 275 SER A CA 1
ATOM 2160 C C . SER A 1 275 ? -6.805 27.359 31.406 1 85.12 275 SER A C 1
ATOM 2162 O O . SER A 1 275 ? -6.219 26.359 30.984 1 85.12 275 SER A O 1
ATOM 2164 N N . SER A 1 276 ? -8.102 27.453 31.656 1 78.75 276 SER A N 1
ATOM 2165 C CA . SER A 1 276 ? -9.008 26.438 31.125 1 78.75 276 SER A CA 1
ATOM 2166 C C . SER A 1 276 ? -9.703 26.938 29.859 1 78.75 276 SER A C 1
ATOM 2168 O O . SER A 1 276 ? -9.656 28.141 29.547 1 78.75 276 SER A O 1
ATOM 2170 N N . THR A 1 277 ? -10.297 26.078 29.156 1 75.25 277 THR A N 1
ATOM 2171 C CA . THR A 1 277 ? -11.031 26.422 27.953 1 75.25 277 THR A CA 1
ATOM 2172 C C . THR A 1 277 ? -12.227 27.297 28.266 1 75.25 277 THR A C 1
ATOM 2174 O O . THR A 1 277 ? -12.773 27.969 27.391 1 75.25 277 THR A O 1
ATOM 2177 N N . ASP A 1 278 ? -12.562 27.344 29.469 1 78.69 278 ASP A N 1
ATOM 2178 C CA . ASP A 1 278 ? -13.734 28.109 29.875 1 78.69 278 ASP A CA 1
ATOM 2179 C C . ASP A 1 278 ? -13.344 29.5 30.359 1 78.69 278 ASP A C 1
ATOM 2181 O O . ASP A 1 278 ? -14.203 30.359 30.562 1 78.69 278 ASP A O 1
ATOM 2185 N N . ASP A 1 279 ? -12.109 29.672 30.406 1 85.88 279 ASP A N 1
ATOM 2186 C CA . ASP A 1 279 ? -11.633 30.984 30.844 1 85.88 279 ASP A CA 1
ATOM 2187 C C . ASP A 1 279 ? -11.688 31.984 29.688 1 85.88 279 ASP A C 1
ATOM 2189 O O . ASP A 1 279 ? -11.711 31.609 28.516 1 85.88 279 ASP A O 1
ATOM 2193 N N . ASN A 1 280 ? -11.727 33.281 30.156 1 88.81 280 ASN A N 1
ATOM 2194 C CA . ASN A 1 280 ? -11.609 34.312 29.156 1 88.81 280 ASN A CA 1
ATOM 2195 C C . ASN A 1 280 ? -10.328 34.188 28.328 1 88.81 280 ASN A C 1
ATOM 2197 O O . ASN A 1 280 ? -9.297 33.75 28.859 1 88.81 280 ASN A O 1
ATOM 2201 N N . LEU A 1 281 ? -10.5 34.625 27.109 1 91.19 281 LEU A N 1
ATOM 2202 C CA . LEU A 1 281 ? -9.344 34.5 26.219 1 91.19 281 LEU A CA 1
ATOM 2203 C C . LEU A 1 281 ? -8.141 35.25 26.797 1 91.19 281 LEU A C 1
ATOM 2205 O O . LEU A 1 281 ? -7.039 34.688 26.844 1 91.19 281 LEU A O 1
ATOM 2209 N N . TYR A 1 282 ? -8.336 36.438 27.172 1 92.38 282 TYR A N 1
ATOM 2210 C CA . TYR A 1 282 ? -7.328 37.25 27.859 1 92.38 282 TYR A CA 1
ATOM 2211 C C . TYR A 1 282 ? -7.742 37.531 29.297 1 92.38 282 TYR A C 1
ATOM 2213 O O . TYR A 1 282 ? -8.867 37.969 29.547 1 92.38 282 TYR A O 1
ATOM 2221 N N . PRO A 1 283 ? -6.789 37.281 30.234 1 89.81 283 PRO A N 1
ATOM 2222 C CA . PRO A 1 283 ? -7.172 37.469 31.641 1 89.81 283 PRO A CA 1
ATOM 2223 C C . PRO A 1 283 ? -7.508 38.906 31.969 1 89.81 283 PRO A C 1
ATOM 2225 O O . PRO A 1 283 ? -6.805 39.812 31.531 1 89.81 283 PRO A O 1
ATOM 2228 N N . GLU A 1 284 ? -8.539 39.062 32.719 1 84.75 284 GLU A N 1
ATOM 2229 C CA . GLU A 1 284 ? -8.938 40.375 33.188 1 84.75 284 GLU A CA 1
ATOM 2230 C C . GLU A 1 284 ? -7.98 40.906 34.25 1 84.75 284 GLU A C 1
ATOM 2232 O O . GLU A 1 284 ? -7.715 42.125 34.312 1 84.75 284 GLU A O 1
ATOM 2237 N N . LYS A 1 285 ? -7.574 39.969 35.062 1 88 285 LYS A N 1
ATOM 2238 C CA . LYS A 1 285 ? -6.617 40.312 36.094 1 88 285 LYS A CA 1
ATOM 2239 C C . LYS A 1 285 ? -5.371 39.438 36 1 88 285 LYS A C 1
ATOM 2241 O O . LYS A 1 285 ? -5.465 38.219 35.75 1 88 285 LYS A O 1
ATOM 2246 N N . LEU A 1 286 ? -4.352 40.219 36.125 1 90.12 286 LEU A N 1
ATOM 2247 C CA . LEU A 1 286 ? -3.082 39.5 36.156 1 90.12 286 LEU A CA 1
ATOM 2248 C C . LEU A 1 286 ? -2.635 39.219 37.562 1 90.12 286 LEU A C 1
ATOM 2250 O O . LEU A 1 286 ? -3.162 39.781 38.531 1 90.12 286 LEU A O 1
ATOM 2254 N N . GLY A 1 287 ? -1.83 38.188 37.719 1 88.69 287 GLY A N 1
ATOM 2255 C CA . GLY A 1 287 ? -1.321 37.844 39.031 1 88.69 287 GLY A CA 1
ATOM 2256 C C . GLY A 1 287 ? -0.386 38.906 39.625 1 88.69 287 GLY A C 1
ATOM 2257 O O . GLY A 1 287 ? -0.416 40.062 39.188 1 88.69 287 GLY A O 1
ATOM 2258 N N . ASP A 1 288 ? 0.376 38.469 40.656 1 95.31 288 ASP A N 1
ATOM 2259 C CA . ASP A 1 288 ? 1.343 39.344 41.312 1 95.31 288 ASP A CA 1
ATOM 2260 C C . ASP A 1 288 ? 2.541 39.625 40.406 1 95.31 288 ASP A C 1
ATOM 2262 O O . ASP A 1 288 ? 2.93 38.75 39.625 1 95.31 288 ASP A O 1
ATOM 2266 N N . VAL A 1 289 ? 3.035 40.812 40.562 1 97.19 289 VAL A N 1
ATOM 2267 C CA . VAL A 1 289 ? 4.293 41.094 39.875 1 97.19 289 VAL A CA 1
ATOM 2268 C C . VAL A 1 289 ? 5.422 40.312 40.531 1 97.19 289 VAL A C 1
ATOM 2270 O O . VAL A 1 289 ? 5.656 40.406 41.719 1 97.19 289 VAL A O 1
ATOM 2273 N N . ILE A 1 290 ? 6.121 39.594 39.719 1 96.06 290 ILE A N 1
ATOM 2274 C CA . ILE A 1 290 ? 7.188 38.781 40.312 1 96.06 290 ILE A CA 1
ATOM 2275 C C . ILE A 1 290 ? 8.547 39.344 39.906 1 96.06 290 ILE A C 1
ATOM 2277 O O . ILE A 1 290 ? 9.562 39.062 40.531 1 96.06 290 ILE A O 1
ATOM 2281 N N . LEU A 1 291 ? 8.617 40.094 38.812 1 96.31 291 LEU A N 1
ATOM 2282 C CA . LEU A 1 291 ? 9.883 40.625 38.312 1 96.31 291 LEU A CA 1
ATOM 2283 C C . LEU A 1 291 ? 9.664 41.875 37.5 1 96.31 291 LEU A C 1
ATOM 2285 O O . LEU A 1 291 ? 8.719 41.938 36.688 1 96.31 291 LEU A O 1
ATOM 2289 N N . ASN A 1 292 ? 10.438 42.875 37.688 1 97.25 292 ASN A N 1
ATOM 2290 C CA . ASN A 1 292 ? 10.57 44.031 36.812 1 97.25 292 ASN A CA 1
ATOM 2291 C C . ASN A 1 292 ? 11.938 44.031 36.125 1 97.25 292 ASN A C 1
ATOM 2293 O O . ASN A 1 292 ? 12.969 43.938 36.781 1 97.25 292 ASN A O 1
ATOM 2297 N N . VAL A 1 293 ? 11.891 44.125 34.844 1 96.31 293 VAL A N 1
ATOM 2298 C CA . VAL A 1 293 ? 13.117 44.031 34.062 1 96.31 293 VAL A CA 1
ATOM 2299 C C . VAL A 1 293 ? 13.234 45.219 33.125 1 96.31 293 VAL A C 1
ATOM 2301 O O . VAL A 1 293 ? 12.227 45.719 32.594 1 96.31 293 VAL A O 1
ATOM 2304 N N . GLN A 1 294 ? 14.438 45.656 32.938 1 95.75 294 GLN A N 1
ATOM 2305 C CA . GLN A 1 294 ? 14.727 46.656 31.922 1 95.75 294 GLN A CA 1
ATOM 2306 C C . GLN A 1 294 ? 15.758 46.156 30.906 1 95.75 294 GLN A C 1
ATOM 2308 O O . GLN A 1 294 ? 16.688 45.438 31.281 1 95.75 294 GLN A O 1
ATOM 2313 N N . GLY A 1 295 ? 15.492 46.438 29.703 1 94.81 295 GLY A N 1
ATOM 2314 C CA . GLY A 1 295 ? 16.422 46.094 28.641 1 94.81 295 GLY A CA 1
ATOM 2315 C C . GLY A 1 295 ? 16.422 47.094 27.5 1 94.81 295 GLY A C 1
ATOM 2316 O O . GLY A 1 295 ? 15.664 48.094 27.516 1 94.81 295 GLY A O 1
ATOM 2317 N N . ASN A 1 296 ? 17.375 46.906 26.562 1 93.94 296 ASN A N 1
ATOM 2318 C CA . ASN A 1 296 ? 17.469 47.75 25.391 1 93.94 296 ASN A CA 1
ATOM 2319 C C . ASN A 1 296 ? 16.641 47.219 24.234 1 93.94 296 ASN A C 1
ATOM 2321 O O . ASN A 1 296 ? 16.641 46 23.984 1 93.94 296 ASN A O 1
ATOM 2325 N N . THR A 1 297 ? 15.922 48.062 23.547 1 93.12 297 THR A N 1
ATOM 2326 C CA . THR A 1 297 ? 15.18 47.688 22.359 1 93.12 297 THR A CA 1
ATOM 2327 C C . THR A 1 297 ? 16.141 47.25 21.234 1 93.12 297 THR A C 1
ATOM 2329 O O . THR A 1 297 ? 17.297 47.688 21.219 1 93.12 297 THR A O 1
ATOM 2332 N N . ASN A 1 298 ? 15.719 46.312 20.406 1 92.44 298 ASN A N 1
ATOM 2333 C CA . ASN A 1 298 ? 16.406 45.906 19.188 1 92.44 298 ASN A CA 1
ATOM 2334 C C . ASN A 1 298 ? 17.703 45.156 19.5 1 92.44 298 ASN A C 1
ATOM 2336 O O . ASN A 1 298 ? 18.641 45.188 18.719 1 92.44 298 ASN A O 1
ATOM 2340 N N . SER A 1 299 ? 17.828 44.781 20.719 1 92.75 299 SER A N 1
ATOM 2341 C CA . SER A 1 299 ? 18.922 43.906 21.156 1 92.75 299 SER A CA 1
ATOM 2342 C C . SER A 1 299 ? 18.422 42.781 22.062 1 92.75 299 SER A C 1
ATOM 2344 O O . SER A 1 299 ? 17.359 42.906 22.688 1 92.75 299 SER A O 1
ATOM 2346 N N . ASP A 1 300 ? 19.203 41.844 22.078 1 94.19 300 ASP A N 1
ATOM 2347 C CA . ASP A 1 300 ? 18.859 40.719 22.953 1 94.19 300 ASP A CA 1
ATOM 2348 C C . ASP A 1 300 ? 19.266 41 24.391 1 94.19 300 ASP A C 1
ATOM 2350 O O . ASP A 1 300 ? 20.328 41.594 24.641 1 94.19 300 ASP A O 1
ATOM 2354 N N . PHE A 1 301 ? 18.453 40.688 25.297 1 95.81 301 PHE A N 1
ATOM 2355 C CA . PHE A 1 301 ? 18.812 40.656 26.703 1 95.81 301 PHE A CA 1
ATOM 2356 C C . PHE A 1 301 ? 18.125 39.5 27.438 1 95.81 301 PHE A C 1
ATOM 2358 O O . PHE A 1 301 ? 17.312 38.812 26.844 1 95.81 301 PHE A O 1
ATOM 2365 N N . GLU A 1 302 ? 18.547 39.25 28.688 1 97.44 302 GLU A N 1
ATOM 2366 C CA . GLU A 1 302 ? 18.062 38.094 29.406 1 97.44 302 GLU A CA 1
ATOM 2367 C C . GLU A 1 302 ? 17.703 38.438 30.844 1 97.44 302 GLU A C 1
ATOM 2369 O O . GLU A 1 302 ? 18.203 39.438 31.391 1 97.44 302 GLU A O 1
ATOM 2374 N N . PHE A 1 303 ? 16.875 37.719 31.359 1 97.44 303 PHE A N 1
ATOM 2375 C CA . PHE A 1 303 ? 16.609 37.75 32.812 1 97.44 303 PHE A CA 1
ATOM 2376 C C . PHE A 1 303 ? 16.266 36.344 33.312 1 97.44 303 PHE A C 1
ATOM 2378 O O . PHE A 1 303 ? 16.141 35.406 32.5 1 97.44 303 PHE A O 1
ATOM 2385 N N . LYS A 1 304 ? 16.156 36.188 34.625 1 97.81 304 LYS A N 1
ATOM 2386 C CA . LYS A 1 304 ? 15.93 34.875 35.219 1 97.81 304 LYS A CA 1
ATOM 2387 C C . LYS A 1 304 ? 14.727 34.906 36.156 1 97.81 304 LYS A C 1
ATOM 2389 O O . LYS A 1 304 ? 14.57 35.844 36.938 1 97.81 304 LYS A O 1
ATOM 2394 N N . ILE A 1 305 ? 13.875 34.031 35.906 1 97.5 305 ILE A N 1
ATOM 2395 C CA . ILE A 1 305 ? 12.805 33.781 36.875 1 97.5 305 ILE A CA 1
ATOM 2396 C C . ILE A 1 305 ? 13.25 32.688 37.844 1 97.5 305 ILE A C 1
ATOM 2398 O O . ILE A 1 305 ? 13.531 31.562 37.406 1 97.5 305 ILE A O 1
ATOM 2402 N N . GLN A 1 306 ? 13.242 32.969 39.094 1 96 306 GLN A N 1
ATOM 2403 C CA . GLN A 1 306 ? 13.672 32 40.094 1 96 306 GLN A CA 1
ATOM 2404 C C . GLN A 1 306 ? 12.57 30.984 40.375 1 96 306 GLN A C 1
ATOM 2406 O O . GLN A 1 306 ? 11.391 31.344 40.438 1 96 306 GLN A O 1
ATOM 2411 N N . SER A 1 307 ? 12.914 29.75 40.531 1 95.19 307 SER A N 1
ATOM 2412 C CA . SER A 1 307 ? 12 28.656 40.812 1 95.19 307 SER A CA 1
ATOM 2413 C C . SER A 1 307 ? 10.812 28.656 39.844 1 95.19 307 SER A C 1
ATOM 2415 O O . SER A 1 307 ? 9.656 28.688 40.281 1 95.19 307 SER A O 1
ATOM 2417 N N . PRO A 1 308 ? 11.117 28.516 38.625 1 97 308 PRO A N 1
ATOM 2418 C CA . PRO A 1 308 ? 10.07 28.672 37.594 1 97 308 PRO A CA 1
ATOM 2419 C C . PRO A 1 308 ? 9.031 27.547 37.656 1 97 308 PRO A C 1
ATOM 2421 O O . PRO A 1 308 ? 9.383 26.391 37.906 1 97 308 PRO A O 1
ATOM 2424 N N . LYS A 1 309 ? 7.719 27.844 37.469 1 97.94 309 LYS A N 1
ATOM 2425 C CA . LYS A 1 309 ? 6.691 26.875 37.094 1 97.94 309 LYS A CA 1
ATOM 2426 C C . LYS A 1 309 ? 6.715 26.625 35.594 1 97.94 309 LYS A C 1
ATOM 2428 O O . LYS A 1 309 ? 6.535 27.547 34.781 1 97.94 309 LYS A O 1
ATOM 2433 N N . LEU A 1 310 ? 6.902 25.406 35.188 1 98.56 310 LEU A N 1
ATOM 2434 C CA . LEU A 1 310 ? 7.219 25.078 33.812 1 98.56 310 LEU A CA 1
ATOM 2435 C C . LEU A 1 310 ? 5.945 24.859 33 1 98.56 310 LEU A C 1
ATOM 2437 O O . LEU A 1 310 ? 4.891 24.562 33.562 1 98.56 310 LEU A O 1
ATOM 2441 N N . TRP A 1 311 ? 6.02 25.078 31.719 1 98.5 311 TRP A N 1
ATOM 2442 C CA . TRP A 1 311 ? 4.969 24.734 30.75 1 98.5 311 TRP A CA 1
ATOM 2443 C C . TRP A 1 311 ? 5.105 23.297 30.281 1 98.5 311 TRP A C 1
ATOM 2445 O O . TRP A 1 311 ? 6.203 22.844 29.938 1 98.5 311 TRP A O 1
ATOM 2455 N N . SER A 1 312 ? 4.043 22.531 30.266 1 98 312 SER A N 1
ATOM 2456 C CA . SER A 1 312 ? 3.906 21.188 29.734 1 98 312 SER A CA 1
ATOM 2457 C C . SER A 1 312 ? 2.461 20.891 29.344 1 98 312 SER A C 1
ATOM 2459 O O . SER A 1 312 ? 1.553 21.656 29.688 1 98 312 SER A O 1
ATOM 2461 N N . PRO A 1 313 ? 2.242 19.859 28.562 1 97.5 313 PRO A N 1
ATOM 2462 C CA . PRO A 1 313 ? 0.862 19.5 28.234 1 97.5 313 PRO A CA 1
ATOM 2463 C C . PRO A 1 313 ? 0 19.266 29.469 1 97.5 313 PRO A C 1
ATOM 2465 O O . PRO A 1 313 ? -1.201 19.547 29.453 1 97.5 313 PRO A O 1
ATOM 2468 N N . GLU A 1 314 ? 0.567 18.812 30.562 1 95.62 314 GLU A N 1
ATOM 2469 C CA . GLU A 1 314 ? -0.172 18.5 31.781 1 95.62 314 GLU A CA 1
ATOM 2470 C C . GLU A 1 314 ? -0.378 19.75 32.625 1 95.62 314 GLU A C 1
ATOM 2472 O O . GLU A 1 314 ? -1.408 19.891 33.312 1 95.62 314 GLU A O 1
ATOM 2477 N N . THR A 1 315 ? 0.645 20.594 32.656 1 96.94 315 THR A N 1
ATOM 2478 C CA . THR A 1 315 ? 0.613 21.828 33.438 1 96.94 315 THR A CA 1
ATOM 2479 C C . THR A 1 315 ? 1.051 23.016 32.594 1 96.94 315 THR A C 1
ATOM 2481 O O . THR A 1 315 ? 2.164 23.531 32.75 1 96.94 315 THR A O 1
ATOM 2484 N N . PRO A 1 316 ? 0.101 23.531 31.812 1 97.81 316 PRO A N 1
ATOM 2485 C CA . PRO A 1 316 ? 0.488 24.578 30.859 1 97.81 316 PRO A CA 1
ATOM 2486 C C . PRO A 1 316 ? 0.566 25.953 31.5 1 97.81 316 PRO A C 1
ATOM 2488 O O . PRO A 1 316 ? -0.178 26.859 31.125 1 97.81 316 PRO A O 1
ATOM 2491 N N . ASN A 1 317 ? 1.553 26.172 32.406 1 97.81 317 ASN A N 1
ATOM 2492 C CA . ASN A 1 317 ? 1.795 27.469 33.062 1 97.81 317 ASN A CA 1
ATOM 2493 C C . ASN A 1 317 ? 2.213 28.531 32.031 1 97.81 317 ASN A C 1
ATOM 2495 O O . ASN A 1 317 ? 3.166 28.328 31.281 1 97.81 317 ASN A O 1
ATOM 2499 N N . LEU A 1 318 ? 1.527 29.641 32.094 1 97.69 318 LEU A N 1
ATOM 2500 C CA . LEU A 1 318 ? 1.897 30.781 31.266 1 97.69 318 LEU A CA 1
ATOM 2501 C C . LEU A 1 318 ? 2.15 32.031 32.125 1 97.69 318 LEU A C 1
ATOM 2503 O O . LEU A 1 318 ? 1.405 32.281 33.062 1 97.69 318 LEU A O 1
ATOM 2507 N N . TYR A 1 319 ? 3.26 32.688 31.859 1 97.5 319 TYR A N 1
ATOM 2508 C CA . TYR A 1 319 ? 3.6 33.969 32.469 1 97.5 319 TYR A CA 1
ATOM 2509 C C . TYR A 1 319 ? 3.186 35.125 31.578 1 97.5 319 TYR A C 1
ATOM 2511 O O . TYR A 1 319 ? 3.709 35.281 30.469 1 97.5 319 TYR A O 1
ATOM 2519 N N . HIS A 1 320 ? 2.303 35.906 32.094 1 97.06 320 HIS A N 1
ATOM 2520 C CA . HIS A 1 320 ? 1.953 37.094 31.344 1 97.06 320 HIS A CA 1
ATOM 2521 C C . HIS A 1 320 ? 2.977 38.219 31.578 1 97.06 320 HIS A C 1
ATOM 2523 O O . HIS A 1 320 ? 3.559 38.312 32.656 1 97.06 320 HIS A O 1
ATOM 2529 N N . VAL A 1 321 ? 3.225 39 30.531 1 97.69 321 VAL A N 1
ATOM 2530 C CA . VAL A 1 321 ? 4.25 40.031 30.547 1 97.69 321 VAL A CA 1
ATOM 2531 C C . VAL A 1 321 ? 3.672 41.344 30.016 1 97.69 321 VAL A C 1
ATOM 2533 O O . VAL A 1 321 ? 3.016 41.375 28.969 1 97.69 321 VAL A O 1
ATOM 2536 N N . ARG A 1 322 ? 3.844 42.375 30.734 1 97.38 322 ARG A N 1
ATOM 2537 C CA . ARG A 1 322 ? 3.551 43.719 30.266 1 97.38 322 ARG A CA 1
ATOM 2538 C C . ARG A 1 322 ? 4.816 44.438 29.797 1 97.38 322 ARG A C 1
ATOM 2540 O O . ARG A 1 322 ? 5.805 44.5 30.531 1 97.38 322 ARG A O 1
ATOM 2547 N N . VAL A 1 323 ? 4.828 44.906 28.609 1 97.5 323 VAL A N 1
ATOM 2548 C CA . VAL A 1 323 ? 5.965 45.594 28.016 1 97.5 323 VAL A CA 1
ATOM 2549 C C . VAL A 1 323 ? 5.633 47.094 27.828 1 97.5 323 VAL A C 1
ATOM 2551 O O . VAL A 1 323 ? 4.625 47.438 27.203 1 97.5 323 VAL A O 1
ATOM 2554 N N . GLU A 1 324 ? 6.512 47.906 28.328 1 96.81 324 GLU A N 1
ATOM 2555 C CA . GLU A 1 324 ? 6.324 49.344 28.219 1 96.81 324 GLU A CA 1
ATOM 2556 C C . GLU A 1 324 ? 7.496 50 27.5 1 96.81 324 GLU A C 1
ATOM 2558 O O . GLU A 1 324 ? 8.648 49.875 27.906 1 96.81 324 GLU A O 1
ATOM 2563 N N . TYR A 1 325 ? 7.203 50.719 26.516 1 95.25 325 TYR A N 1
ATOM 2564 C CA . TYR A 1 325 ? 8.141 51.5 25.734 1 95.25 325 TYR A CA 1
ATOM 2565 C C . TYR A 1 325 ? 7.586 52.906 25.469 1 95.25 325 TYR A C 1
ATOM 2567 O O . TYR A 1 325 ? 6.789 53.094 24.547 1 95.25 325 TYR A O 1
ATOM 2575 N N . GLY A 1 326 ? 8.117 53.844 26.266 1 92.25 326 GLY A N 1
ATOM 2576 C CA . GLY A 1 326 ? 7.48 55.156 26.203 1 92.25 326 GLY A CA 1
ATOM 2577 C C . GLY A 1 326 ? 6 55.125 26.531 1 92.25 326 GLY A C 1
ATOM 2578 O O . GLY A 1 326 ? 5.609 54.594 27.578 1 92.25 326 GLY A O 1
ATOM 2579 N N . ASP A 1 327 ? 5.23 55.531 25.578 1 93 327 ASP A N 1
ATOM 2580 C CA . ASP A 1 327 ? 3.789 55.562 25.797 1 93 327 ASP A CA 1
ATOM 2581 C C . ASP A 1 327 ? 3.133 54.281 25.312 1 93 327 ASP A C 1
ATOM 2583 O O . ASP A 1 327 ? 1.929 54.094 25.484 1 93 327 ASP A O 1
ATOM 2587 N N . ASP A 1 328 ? 3.938 53.438 24.703 1 95.69 328 ASP A N 1
ATOM 2588 C CA . 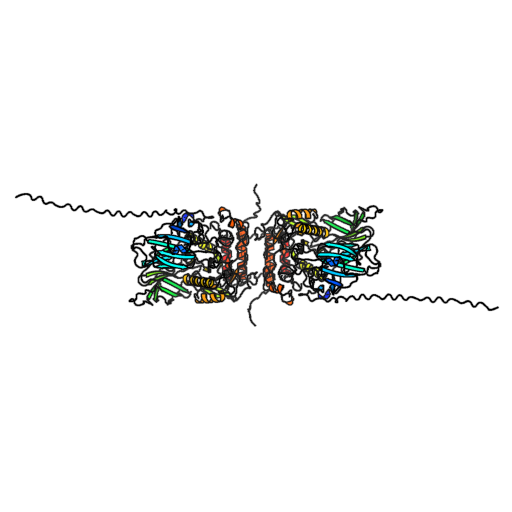ASP A 1 328 ? 3.385 52.188 24.188 1 95.69 328 ASP A CA 1
ATOM 2589 C C . ASP A 1 328 ? 3.34 51.125 25.281 1 95.69 328 ASP A C 1
ATOM 2591 O O . ASP A 1 328 ? 4.355 50.844 25.922 1 95.69 328 ASP A O 1
ATOM 2595 N N . VAL A 1 329 ? 2.203 50.594 25.516 1 96.62 329 VAL A N 1
ATOM 2596 C CA . VAL A 1 329 ? 2.021 49.5 26.453 1 96.62 329 VAL A CA 1
ATOM 2597 C C . VAL A 1 329 ? 1.479 48.281 25.703 1 96.62 329 VAL A C 1
ATOM 2599 O O . VAL A 1 329 ? 0.393 48.344 25.125 1 96.62 329 VAL A O 1
ATOM 2602 N N . VAL A 1 330 ? 2.24 47.219 25.75 1 97 330 VAL A N 1
ATOM 2603 C CA . VAL A 1 330 ? 1.903 46 25.047 1 97 330 VAL A CA 1
ATOM 2604 C C . VAL A 1 330 ? 1.884 44.812 26.031 1 97 330 VAL A C 1
ATOM 2606 O O . VAL A 1 330 ? 2.695 44.781 26.953 1 97 330 VAL A O 1
ATOM 2609 N N . HIS A 1 331 ? 0.904 43.906 25.781 1 96.94 331 HIS A N 1
ATOM 2610 C CA . HIS A 1 331 ? 0.814 42.688 26.578 1 96.94 331 HIS A CA 1
ATOM 2611 C C . HIS A 1 331 ? 1.269 41.469 25.781 1 96.94 331 HIS A C 1
ATOM 2613 O O . HIS A 1 331 ? 0.977 41.344 24.594 1 96.94 331 HIS A O 1
ATOM 2619 N N . SER A 1 332 ? 1.999 40.656 26.453 1 97.44 332 SER A N 1
ATOM 2620 C CA . SER A 1 332 ? 2.494 39.375 25.906 1 97.44 332 SER A CA 1
ATOM 2621 C C . SER A 1 332 ? 2.465 38.281 26.953 1 97.44 332 SER A C 1
ATOM 2623 O O . SER A 1 332 ? 1.793 38.406 27.969 1 97.44 332 SER A O 1
ATOM 2625 N N . TYR A 1 333 ? 2.996 37.094 26.594 1 97.31 333 TYR A N 1
ATOM 2626 C CA . TYR A 1 333 ? 3.125 36 27.547 1 97.31 333 TYR A CA 1
ATOM 2627 C C . TYR A 1 333 ? 4.258 35.062 27.141 1 97.31 333 TYR A C 1
ATOM 2629 O O . TYR A 1 333 ? 4.789 35.156 26.031 1 97.31 333 TYR A O 1
ATOM 2637 N N . LEU A 1 334 ? 4.691 34.219 28.047 1 97 334 LEU A N 1
ATOM 2638 C CA . LEU A 1 334 ? 5.676 33.188 27.719 1 97 334 LEU A CA 1
ATOM 2639 C C . LEU A 1 334 ? 5.457 31.953 28.578 1 97 334 LEU A C 1
ATOM 2641 O O . LEU A 1 334 ? 4.789 32 29.609 1 97 334 LEU A O 1
ATOM 2645 N N . GLY A 1 335 ? 5.828 30.875 28.078 1 98.06 335 GLY A N 1
ATOM 2646 C CA . GLY A 1 335 ? 5.973 29.609 28.781 1 98.06 335 GLY A CA 1
ATOM 2647 C C . GLY A 1 335 ? 7.414 29.156 28.922 1 98.06 335 GLY A C 1
ATOM 2648 O O . GLY A 1 335 ? 8.203 29.312 27.984 1 98.06 335 GLY A O 1
ATOM 2649 N N . LEU A 1 336 ? 7.746 28.719 30.141 1 98.62 336 LEU A N 1
ATOM 2650 C CA . LEU A 1 336 ? 9.109 28.25 30.375 1 98.62 336 LEU A CA 1
ATOM 2651 C C . LEU A 1 336 ? 9.203 26.734 30.141 1 98.62 336 LEU A C 1
ATOM 2653 O O . LEU A 1 336 ? 8.539 25.953 30.828 1 98.62 336 LEU A O 1
ATOM 2657 N N . ARG A 1 337 ? 10.008 26.297 29.156 1 98.62 337 ARG A N 1
ATOM 2658 C CA . ARG A 1 337 ? 10.234 24.875 28.891 1 98.62 337 ARG A CA 1
ATOM 2659 C C . ARG A 1 337 ? 11.5 24.672 28.062 1 98.62 337 ARG A C 1
ATOM 2661 O O . ARG A 1 337 ? 11.945 25.578 27.359 1 98.62 337 ARG A O 1
ATOM 2668 N N . THR A 1 338 ? 12.109 23.5 28.141 1 98.69 338 THR A N 1
ATOM 2669 C CA . THR A 1 338 ? 13.258 23.078 27.344 1 98.69 338 THR A CA 1
ATOM 2670 C C . THR A 1 338 ? 12.93 21.812 26.562 1 98.69 338 THR A C 1
ATOM 2672 O O . THR A 1 338 ? 12.406 20.859 27.109 1 98.69 338 THR A O 1
ATOM 2675 N N . VAL A 1 339 ? 13.164 21.844 25.234 1 98.56 339 VAL A N 1
ATOM 2676 C CA . VAL A 1 339 ? 13 20.719 24.344 1 98.56 339 VAL A CA 1
ATOM 2677 C C . VAL A 1 339 ? 14.367 20.25 23.828 1 98.56 339 VAL A C 1
ATOM 2679 O O . VAL A 1 339 ? 15.164 21.062 23.344 1 98.56 339 VAL A O 1
ATOM 2682 N N . GLU A 1 340 ? 14.633 18.938 23.984 1 98.19 340 GLU A N 1
ATOM 2683 C CA . GLU A 1 340 ? 15.953 18.453 23.609 1 98.19 340 GLU A CA 1
ATOM 2684 C C . GLU A 1 340 ? 15.867 17.062 22.984 1 98.19 340 GLU A C 1
ATOM 2686 O O . GLU A 1 340 ? 14.922 16.312 23.25 1 98.19 340 GLU A O 1
ATOM 2691 N N . LYS A 1 341 ? 16.766 16.797 22.094 1 98.38 341 LYS A N 1
ATOM 2692 C CA . LYS A 1 341 ? 17.078 15.438 21.672 1 98.38 341 LYS A CA 1
ATOM 2693 C C . LYS A 1 341 ? 18.141 14.812 22.562 1 98.38 341 LYS A C 1
ATOM 2695 O O . LYS A 1 341 ? 19.281 15.297 22.625 1 98.38 341 LYS A O 1
ATOM 2700 N N . ARG A 1 342 ? 17.766 13.75 23.266 1 97.75 342 ARG A N 1
ATOM 2701 C CA . ARG A 1 342 ? 18.688 13.055 24.156 1 97.75 342 ARG A CA 1
ATOM 2702 C C . ARG A 1 342 ? 18.469 11.547 24.094 1 97.75 342 ARG A C 1
ATOM 2704 O O . ARG A 1 342 ? 17.422 11.078 23.641 1 97.75 342 ARG A O 1
ATOM 2711 N N . LYS A 1 343 ? 19.469 10.828 24.5 1 97.12 343 LYS A N 1
ATOM 2712 C CA . LYS A 1 343 ? 19.344 9.375 24.625 1 97.12 343 LYS A CA 1
ATOM 2713 C C . LYS A 1 343 ? 18.703 8.992 25.969 1 97.12 343 LYS A C 1
ATOM 2715 O O . LYS A 1 343 ? 19 9.602 27 1 97.12 343 LYS A O 1
ATOM 2720 N N . ASP A 1 344 ? 17.828 8.07 25.922 1 94.44 344 ASP A N 1
ATOM 2721 C CA . ASP A 1 344 ? 17.312 7.52 27.172 1 94.44 344 ASP A CA 1
ATOM 2722 C C . ASP A 1 344 ? 18.25 6.453 27.734 1 94.44 344 ASP A C 1
ATOM 2724 O O . ASP A 1 344 ? 19.391 6.332 27.297 1 94.44 344 ASP A O 1
ATOM 2728 N N . SER A 1 345 ? 17.75 5.73 28.797 1 91.81 345 SER A N 1
ATOM 2729 C CA . SER A 1 345 ? 18.594 4.77 29.5 1 91.81 345 SER A CA 1
ATOM 2730 C C . SER A 1 345 ? 18.953 3.59 28.609 1 91.81 345 SER A C 1
ATOM 2732 O O . SER A 1 345 ? 19.938 2.889 28.859 1 91.81 345 SER A O 1
ATOM 2734 N N . LYS A 1 346 ? 18.219 3.328 27.516 1 91.5 346 LYS A N 1
ATOM 2735 C CA . LYS A 1 346 ? 18.469 2.223 26.594 1 91.5 346 LYS A CA 1
ATOM 2736 C C . LYS A 1 346 ? 19.312 2.674 25.406 1 91.5 346 LYS A C 1
ATOM 2738 O O . LYS A 1 346 ? 19.547 1.903 24.484 1 91.5 346 LYS A O 1
ATOM 2743 N N . GLY A 1 347 ? 19.672 3.873 25.422 1 95.25 347 GLY A N 1
ATOM 2744 C CA . GLY A 1 347 ? 20.516 4.402 24.344 1 95.25 347 GLY A CA 1
ATOM 2745 C C . GLY A 1 347 ? 19.719 4.832 23.125 1 95.25 347 GLY A C 1
ATOM 2746 O O . GLY A 1 347 ? 20.297 5.043 22.062 1 95.25 347 GLY A O 1
ATOM 2747 N N . ILE A 1 348 ? 18.422 4.957 23.25 1 96.44 348 ILE A N 1
ATOM 2748 C CA . ILE A 1 348 ? 17.531 5.359 22.156 1 96.44 348 ILE A CA 1
ATOM 2749 C C . ILE A 1 348 ? 17.297 6.867 22.219 1 96.44 348 ILE A C 1
ATOM 2751 O O . ILE A 1 348 ? 17 7.41 23.297 1 96.44 348 ILE A O 1
ATOM 2755 N N . TYR A 1 349 ? 17.469 7.551 21.078 1 97.88 349 TYR A N 1
ATOM 2756 C CA . TYR A 1 349 ? 17.172 8.984 21.031 1 97.88 349 TYR A CA 1
ATOM 2757 C C . TYR A 1 349 ? 15.688 9.25 21.172 1 97.88 349 TYR A C 1
ATOM 2759 O O . TYR A 1 349 ? 14.867 8.609 20.516 1 97.88 349 TYR A O 1
ATOM 2767 N N . ARG A 1 350 ? 15.391 10.164 22.109 1 97.75 350 ARG A N 1
ATOM 2768 C CA . ARG A 1 350 ? 14.016 10.562 22.375 1 97.75 350 ARG A CA 1
ATOM 2769 C C . ARG A 1 350 ? 13.891 12.078 22.422 1 97.75 350 ARG A C 1
ATOM 2771 O O . ARG A 1 350 ? 14.891 12.789 22.5 1 97.75 350 ARG A O 1
ATOM 2778 N N . THR A 1 351 ? 12.625 12.531 22.328 1 98.25 351 THR A N 1
ATOM 2779 C CA . THR A 1 351 ? 12.305 13.914 22.672 1 98.25 351 THR A CA 1
ATOM 2780 C C . THR A 1 351 ? 12.211 14.094 24.172 1 98.25 351 THR A C 1
ATOM 2782 O O . THR A 1 351 ? 11.5 13.352 24.859 1 98.25 351 THR A O 1
ATOM 2785 N N . PHE A 1 352 ? 12.961 15.039 24.656 1 98.19 352 PHE A N 1
ATOM 2786 C CA . PHE A 1 352 ? 12.875 15.398 26.062 1 98.19 352 PHE A CA 1
ATOM 2787 C C . PHE A 1 352 ? 12.203 16.75 26.234 1 98.19 352 PHE A C 1
ATOM 2789 O O . PHE A 1 352 ? 12.492 17.703 25.5 1 98.19 352 PHE A O 1
ATOM 2796 N N . LEU A 1 353 ? 11.25 16.812 27.141 1 98.38 353 LEU A N 1
ATOM 2797 C CA . LEU A 1 353 ? 10.602 18.047 27.594 1 98.38 353 LEU A CA 1
ATOM 2798 C C . LEU A 1 353 ? 10.875 18.266 29.078 1 98.38 353 LEU A C 1
ATOM 2800 O O . LEU A 1 353 ? 10.492 17.453 29.922 1 98.38 353 LEU A O 1
ATOM 2804 N N . ASN A 1 354 ? 11.617 19.391 29.391 1 98.25 354 ASN A N 1
ATOM 2805 C CA . ASN A 1 354 ? 11.938 19.75 30.766 1 98.25 354 ASN A CA 1
ATOM 2806 C C . ASN A 1 354 ? 12.711 18.641 31.469 1 98.25 354 ASN A C 1
ATOM 2808 O O . ASN A 1 354 ? 12.406 18.297 32.625 1 98.25 354 ASN A O 1
ATOM 2812 N N . GLY A 1 355 ? 13.523 17.969 30.719 1 96.81 355 GLY A N 1
ATOM 2813 C CA . GLY A 1 355 ? 14.43 16.984 31.297 1 96.81 355 GLY A CA 1
ATOM 2814 C C . GLY A 1 355 ? 13.836 15.586 31.375 1 96.81 355 GLY A C 1
ATOM 2815 O O . GLY A 1 355 ? 14.516 14.633 31.766 1 96.81 355 GLY A O 1
ATOM 2816 N N . GLN A 1 356 ? 12.633 15.469 30.891 1 95.62 356 GLN A N 1
ATOM 2817 C CA . GLN A 1 356 ? 11.969 14.172 30.891 1 95.62 356 GLN A CA 1
ATOM 2818 C C . GLN A 1 356 ? 11.602 13.727 29.484 1 95.62 356 GLN A C 1
ATOM 2820 O O . GLN A 1 356 ? 11.195 14.547 28.656 1 95.62 356 GLN A O 1
ATOM 2825 N N . SER A 1 357 ? 11.789 12.398 29.281 1 95.62 357 SER A N 1
ATOM 2826 C CA . SER A 1 357 ? 11.383 11.875 27.969 1 95.62 357 SER A CA 1
ATOM 2827 C C . SER A 1 357 ? 9.883 12.008 27.766 1 95.62 357 SER A C 1
ATOM 2829 O O . SER A 1 357 ? 9.094 11.766 28.688 1 95.62 357 SER A O 1
ATOM 2831 N N . VAL A 1 358 ? 9.516 12.477 26.609 1 96.56 358 VAL A N 1
ATOM 2832 C CA . VAL A 1 358 ? 8.102 12.586 26.266 1 96.56 358 VAL A CA 1
ATOM 2833 C C . VAL A 1 358 ? 7.836 11.836 24.953 1 96.56 358 VAL A C 1
ATOM 2835 O O . VAL A 1 358 ? 8.695 11.789 24.078 1 96.56 358 VAL A O 1
ATOM 2838 N N . PHE A 1 359 ? 6.703 11.117 24.891 1 98.06 359 PHE A N 1
ATOM 2839 C CA . PHE A 1 359 ? 6.203 10.508 23.656 1 98.06 359 PHE A CA 1
ATOM 2840 C C . PHE A 1 359 ? 5.129 11.383 23.016 1 98.06 359 PHE A C 1
ATOM 2842 O O . PHE A 1 359 ? 3.945 11.258 23.344 1 98.06 359 PHE A O 1
ATOM 2849 N N . PRO A 1 360 ? 5.559 12.242 22.078 1 98.62 360 PRO A N 1
ATOM 2850 C CA . PRO A 1 360 ? 4.5 13.008 21.406 1 98.62 360 PRO A CA 1
ATOM 2851 C C . PRO A 1 360 ? 3.539 12.125 20.625 1 98.62 360 PRO A C 1
ATOM 2853 O O . PRO A 1 360 ? 3.965 11.391 19.734 1 98.62 360 PRO A O 1
ATOM 2856 N N . PHE A 1 361 ? 2.332 12.109 20.969 1 98.81 361 PHE A N 1
ATOM 2857 C CA . PHE A 1 361 ? 1.284 11.383 20.266 1 98.81 361 PHE A CA 1
ATOM 2858 C C . PHE A 1 361 ? 0.11 12.297 19.938 1 98.81 361 PHE A C 1
ATOM 2860 O O . PHE A 1 361 ? -0.554 12.805 20.844 1 98.81 361 PHE A O 1
ATOM 2867 N N . GLY A 1 362 ? -0.056 12.602 18.719 1 98.69 362 GLY A N 1
ATOM 2868 C CA . GLY A 1 362 ? -1.115 13.492 18.281 1 98.69 362 GLY A CA 1
ATOM 2869 C C . GLY A 1 362 ? -1.715 13.094 16.938 1 98.69 362 GLY A C 1
ATOM 2870 O O . GLY A 1 362 ? -1.657 11.93 16.547 1 98.69 362 GLY A O 1
ATOM 2871 N N . THR A 1 363 ? -2.432 13.961 16.297 1 98.81 363 THR A N 1
ATOM 2872 C CA . THR A 1 363 ? -3.102 13.695 15.031 1 98.81 363 THR A CA 1
ATOM 2873 C C . THR A 1 363 ? -2.562 14.602 13.938 1 98.81 363 THR A C 1
ATOM 2875 O O . THR A 1 363 ? -1.951 15.633 14.219 1 98.81 363 THR A O 1
ATOM 2878 N N . LEU A 1 364 ? -2.723 14.086 12.734 1 98.81 364 LEU A N 1
ATOM 2879 C CA . LEU A 1 364 ? -2.535 14.93 11.562 1 98.81 364 LEU A CA 1
ATOM 2880 C C . LEU A 1 364 ? -3.684 15.922 11.422 1 98.81 364 LEU A C 1
ATOM 2882 O O . LEU A 1 364 ? -4.785 15.547 11.008 1 98.81 364 LEU A O 1
ATOM 2886 N N . ASP A 1 365 ? -3.461 17.156 11.742 1 98.81 365 ASP A N 1
ATOM 2887 C CA . ASP A 1 365 ? -4.496 18.188 11.75 1 98.81 365 ASP A CA 1
ATOM 2888 C C . ASP A 1 365 ? -4.445 19.016 10.469 1 98.81 365 ASP A C 1
ATOM 2890 O O . ASP A 1 365 ? -3.615 19.922 10.344 1 98.81 365 ASP A O 1
ATOM 2894 N N . GLN A 1 366 ? -5.406 18.812 9.633 1 98.44 366 GLN A N 1
ATOM 2895 C CA . GLN A 1 366 ? -5.445 19.5 8.344 1 98.44 366 GLN A CA 1
ATOM 2896 C C . GLN A 1 366 ? -5.93 20.938 8.516 1 98.44 366 GLN A C 1
ATOM 2898 O O . GLN A 1 366 ? -5.605 21.812 7.703 1 98.44 366 GLN A O 1
ATOM 2903 N N . GLY A 1 367 ? -6.754 21.203 9.469 1 98.12 367 GLY A N 1
ATOM 2904 C CA . GLY A 1 367 ? -7.246 22.531 9.773 1 98.12 367 GLY A CA 1
ATOM 2905 C C . GLY A 1 367 ? -8.266 23.031 8.773 1 98.12 367 GLY A C 1
ATOM 2906 O O . GLY A 1 367 ? -8.312 24.234 8.469 1 98.12 367 GLY A O 1
ATOM 2907 N N . TYR A 1 368 ? -9.07 22.156 8.148 1 98.81 368 TYR A N 1
ATOM 2908 C CA . TYR A 1 368 ? -10.125 22.516 7.211 1 98.81 368 TYR A CA 1
ATOM 2909 C C . TYR A 1 368 ? -11.5 22.438 7.871 1 98.81 368 TYR A C 1
ATOM 2911 O O . TYR A 1 368 ? -11.695 21.656 8.812 1 98.81 368 TYR A O 1
ATOM 2919 N N . TRP A 1 369 ? -12.383 23.266 7.336 1 98.81 369 TRP A N 1
ATOM 2920 C CA . TRP A 1 369 ? -13.766 23.328 7.789 1 98.81 369 TRP A CA 1
ATOM 2921 C C . TRP A 1 369 ? -14.727 23.281 6.605 1 98.81 369 TRP A C 1
ATOM 2923 O O . TRP A 1 369 ? -14.477 23.906 5.57 1 98.81 369 TRP A O 1
ATOM 2933 N N . PRO A 1 370 ? -15.828 22.516 6.773 1 98.69 370 PRO A N 1
ATOM 2934 C CA . PRO A 1 370 ? -16.719 22.391 5.613 1 98.69 370 PRO A CA 1
ATOM 2935 C C . PRO A 1 370 ? -17.406 23.703 5.258 1 98.69 370 PRO A C 1
ATOM 2937 O O . PRO A 1 370 ? -17.766 23.922 4.094 1 98.69 370 PRO A O 1
ATOM 2940 N N . ASP A 1 371 ? -17.609 24.578 6.184 1 98.75 371 ASP A N 1
ATOM 2941 C CA . ASP A 1 371 ? -18.359 25.812 5.965 1 98.75 371 ASP A CA 1
ATOM 2942 C C . ASP A 1 371 ? -17.406 27 5.762 1 98.75 371 ASP A C 1
ATOM 2944 O O . ASP A 1 371 ? -17.797 28.016 5.188 1 98.75 371 ASP A O 1
ATOM 2948 N N . GLY A 1 372 ? -16.203 26.969 6.262 1 98.81 372 GLY A N 1
ATOM 2949 C CA . GLY A 1 372 ? -15.281 28.094 6.207 1 98.81 372 GLY A CA 1
ATOM 2950 C C . GLY A 1 372 ? -13.984 27.781 5.488 1 98.81 372 GLY A C 1
ATOM 2951 O O . GLY A 1 372 ? -13.125 28.656 5.332 1 98.81 372 GLY A O 1
ATOM 2952 N N . ILE A 1 373 ? -13.758 26.531 5.074 1 98.44 373 ILE A N 1
ATOM 2953 C CA . ILE A 1 373 ? -12.586 26 4.383 1 98.44 373 ILE A CA 1
ATOM 2954 C C . ILE A 1 373 ? -11.352 26.172 5.258 1 98.44 373 ILE A C 1
ATOM 2956 O O . ILE A 1 373 ? -11.172 25.438 6.242 1 98.44 373 ILE A O 1
ATOM 2960 N N . TYR A 1 374 ? -10.492 27.219 5.148 1 98.56 374 TYR A N 1
ATOM 2961 C CA . TYR A 1 374 ? -9.297 27.422 5.965 1 98.56 374 TYR A CA 1
ATOM 2962 C C . TYR A 1 374 ? -9.656 28.078 7.297 1 98.56 374 TYR A C 1
ATOM 2964 O O . TYR A 1 374 ? -8.859 28.047 8.242 1 98.56 374 TYR A O 1
ATOM 2972 N N . THR A 1 375 ? -10.797 28.75 7.355 1 98.81 375 THR A N 1
ATOM 2973 C CA . THR A 1 375 ? -11.141 29.531 8.547 1 98.81 375 THR A CA 1
ATOM 2974 C C . THR A 1 375 ? -12.281 28.859 9.312 1 98.81 375 THR A C 1
ATOM 2976 O O . THR A 1 375 ? -13.383 28.688 8.773 1 98.81 375 THR A O 1
ATOM 2979 N N . ALA A 1 376 ? -12.039 28.547 10.547 1 98.81 376 ALA A N 1
ATOM 2980 C CA . ALA A 1 376 ? -13.094 28.031 11.406 1 98.81 376 ALA A CA 1
ATOM 2981 C C . ALA A 1 376 ? -14.234 29.047 11.547 1 98.81 376 ALA A C 1
ATOM 2983 O O . ALA A 1 376 ? -14.008 30.25 11.5 1 98.81 376 ALA A O 1
ATOM 2984 N N . PRO A 1 377 ? -15.453 28.578 11.773 1 98.62 377 PRO A N 1
ATOM 2985 C CA . PRO A 1 377 ? -16.562 29.516 11.891 1 98.62 377 PRO A CA 1
ATOM 2986 C C . PRO A 1 377 ? -16.422 30.453 13.094 1 98.62 377 PRO A C 1
ATOM 2988 O O . PRO A 1 377 ? -16.969 31.562 13.086 1 98.62 377 PRO A O 1
ATOM 2991 N N . SER A 1 378 ? -15.75 30.016 14.086 1 98 378 SER A N 1
ATOM 2992 C CA . SER A 1 378 ? -15.508 30.828 15.281 1 98 378 SER A CA 1
ATOM 2993 C C . SER A 1 378 ? -14.297 30.328 16.062 1 98 378 SER A C 1
ATOM 2995 O O . SER A 1 378 ? -13.773 29.234 15.773 1 98 378 SER A O 1
ATOM 2997 N N . PHE A 1 379 ? -13.859 31.172 16.969 1 96.56 379 PHE A N 1
ATOM 2998 C CA . PHE A 1 379 ? -12.789 30.766 17.859 1 96.56 379 PHE A CA 1
ATOM 2999 C C . PHE A 1 379 ? -13.203 29.547 18.672 1 96.56 379 PHE A C 1
ATOM 3001 O O . PHE A 1 379 ? -12.406 28.625 18.891 1 96.56 379 PHE A O 1
ATOM 3008 N N . GLU A 1 380 ? -14.391 29.5 19.094 1 96.25 380 GLU A N 1
ATOM 3009 C CA . GLU A 1 380 ? -14.93 28.375 19.859 1 96.25 380 GLU A CA 1
ATOM 3010 C C . GLU A 1 380 ? -14.867 27.078 19.047 1 96.25 380 GLU A C 1
ATOM 3012 O O . GLU A 1 380 ? -14.477 26.031 19.578 1 96.25 380 GLU A O 1
ATOM 3017 N N . ALA A 1 381 ? -15.273 27.188 17.812 1 97.88 381 ALA A N 1
ATOM 3018 C CA . ALA A 1 381 ? -15.219 26.016 16.938 1 97.88 381 ALA A CA 1
ATOM 3019 C C . ALA A 1 381 ? -13.789 25.5 16.797 1 97.88 381 ALA A C 1
ATOM 3021 O O . ALA A 1 381 ? -13.547 24.297 16.875 1 97.88 381 ALA A O 1
ATOM 3022 N N . MET A 1 382 ? -12.914 26.391 16.578 1 97.56 382 MET A N 1
ATOM 3023 C CA . MET A 1 382 ? -11.5 26.031 16.453 1 97.56 382 MET A CA 1
ATOM 3024 C C . MET A 1 382 ? -11.008 25.328 17.703 1 97.56 382 MET A C 1
ATOM 3026 O O . MET A 1 382 ? -10.312 24.312 17.641 1 97.56 382 MET A O 1
ATOM 3030 N N . GLN A 1 383 ? -11.352 25.828 18.922 1 96.81 383 GLN A N 1
ATOM 3031 C CA . GLN A 1 383 ? -10.93 25.266 20.188 1 96.81 383 GLN A CA 1
ATOM 3032 C C . GLN A 1 383 ? -11.562 23.891 20.422 1 96.81 383 GLN A C 1
ATOM 3034 O O . GLN A 1 383 ? -10.984 23.031 21.094 1 96.81 383 GLN A O 1
ATOM 3039 N N . TYR A 1 384 ? -12.711 23.656 19.844 1 97.56 384 TYR A N 1
ATOM 3040 C CA . TYR A 1 384 ? -13.406 22.391 20 1 97.56 384 TYR A CA 1
ATOM 3041 C C . TYR A 1 384 ? -12.539 21.219 19.531 1 97.56 384 TYR A C 1
ATOM 3043 O O . TYR A 1 384 ? -12.461 20.188 20.203 1 97.56 384 TYR A O 1
ATOM 3051 N N . ASP A 1 385 ? -11.906 21.375 18.406 1 98.12 385 ASP A N 1
ATOM 3052 C CA . ASP A 1 385 ? -11.016 20.328 17.906 1 98.12 385 ASP A CA 1
ATOM 3053 C C . ASP A 1 385 ? -9.938 19.984 18.938 1 98.12 385 ASP A C 1
ATOM 3055 O O . ASP A 1 385 ? -9.664 18.812 19.203 1 98.12 385 ASP A O 1
ATOM 3059 N N . LEU A 1 386 ? -9.359 20.984 19.531 1 98.06 386 LEU A N 1
ATOM 3060 C CA . LEU A 1 386 ? -8.273 20.812 20.484 1 98.06 386 LEU A CA 1
ATOM 3061 C C . LEU A 1 386 ? -8.781 20.141 21.75 1 98.06 386 LEU A C 1
ATOM 3063 O O . LEU A 1 386 ? -8.086 19.297 22.328 1 98.06 386 LEU A O 1
ATOM 3067 N N . LYS A 1 387 ? -9.945 20.516 22.172 1 97.12 387 LYS A N 1
ATOM 3068 C CA . LYS A 1 387 ? -10.547 19.906 23.344 1 97.12 387 LYS A CA 1
ATOM 3069 C C . LYS A 1 387 ? -10.781 18.406 23.156 1 97.12 387 LYS A C 1
ATOM 3071 O O . LYS A 1 387 ? -10.555 17.609 24.062 1 97.12 387 LYS A O 1
ATOM 3076 N N . VAL A 1 388 ? -11.219 18.062 21.953 1 97.94 388 VAL A N 1
ATOM 3077 C CA . VAL A 1 388 ? -11.469 16.656 21.656 1 97.94 388 VAL A CA 1
ATOM 3078 C C . VAL A 1 388 ? -10.156 15.867 21.703 1 97.94 388 VAL A C 1
ATOM 3080 O O . VAL A 1 388 ? -10.109 14.766 22.266 1 97.94 388 VAL A O 1
ATOM 3083 N N . LEU A 1 389 ? -9.102 16.422 21.156 1 98.38 389 LEU A N 1
ATOM 3084 C CA . LEU A 1 389 ? -7.809 15.742 21.188 1 98.38 389 LEU A CA 1
ATOM 3085 C C . LEU A 1 389 ? -7.332 15.531 22.625 1 98.38 389 LEU A C 1
ATOM 3087 O O . LEU A 1 389 ? -6.84 14.453 22.953 1 98.38 389 LEU A O 1
ATOM 3091 N N . LYS A 1 390 ? -7.508 16.578 23.453 1 96.81 390 LYS A N 1
ATOM 3092 C CA . LYS A 1 390 ? -7.145 16.453 24.859 1 96.81 390 LYS A CA 1
ATOM 3093 C C . LYS A 1 390 ? -7.996 15.398 25.562 1 96.81 390 LYS A C 1
ATOM 3095 O O . LYS A 1 390 ? -7.488 14.617 26.375 1 96.81 390 LYS A O 1
ATOM 3100 N N . GLN A 1 391 ? -9.25 15.359 25.203 1 96.62 391 GLN A N 1
ATOM 3101 C CA . GLN A 1 391 ? -10.172 14.391 25.781 1 96.62 391 GLN A CA 1
ATOM 3102 C C . GLN A 1 391 ? -9.758 12.961 25.422 1 96.62 391 GLN A C 1
ATOM 3104 O O . GLN A 1 391 ? -9.938 12.039 26.219 1 96.62 391 GLN A O 1
ATOM 3109 N N . LEU A 1 392 ? -9.164 12.773 24.297 1 98.06 392 LEU A N 1
ATOM 3110 C CA . LEU A 1 392 ? -8.75 11.461 23.812 1 98.06 392 LEU A CA 1
ATOM 3111 C C . LEU A 1 392 ? -7.383 11.078 24.375 1 98.06 392 LEU A C 1
ATOM 3113 O O . LEU A 1 392 ? -6.852 10.016 24.047 1 98.06 392 LEU A O 1
ATOM 3117 N N . GLY A 1 393 ? -6.82 11.938 25.219 1 97.88 393 GLY A N 1
ATOM 3118 C CA . GLY A 1 393 ? -5.566 11.641 25.891 1 97.88 393 GLY A CA 1
ATOM 3119 C C . GLY A 1 393 ? -4.344 12.008 25.078 1 97.88 393 GLY A C 1
ATOM 3120 O O . GLY A 1 393 ? -3.211 11.75 25.484 1 97.88 393 GLY A O 1
ATOM 3121 N N . LEU A 1 394 ? -4.523 12.656 23.984 1 98.69 394 LEU A N 1
ATOM 3122 C CA . LEU A 1 394 ? -3.406 13.047 23.125 1 98.69 394 LEU A CA 1
ATOM 3123 C C . LEU A 1 394 ? -2.707 14.281 23.688 1 98.69 394 LEU A C 1
ATOM 3125 O O . LEU A 1 394 ? -3.334 15.102 24.359 1 98.69 394 LEU A O 1
ATOM 3129 N N . ASN A 1 395 ? -1.431 14.406 23.375 1 98.69 395 ASN A N 1
ATOM 3130 C CA . ASN A 1 395 ? -0.684 15.531 23.938 1 98.69 395 ASN A CA 1
ATOM 3131 C C . ASN A 1 395 ? -0.056 16.391 22.844 1 98.69 395 ASN A C 1
ATOM 3133 O O . ASN A 1 395 ? 0.69 17.328 23.141 1 98.69 395 ASN A O 1
ATOM 3137 N N . SER A 1 396 ? -0.361 16.078 21.641 1 98.75 396 SER A N 1
ATOM 3138 C CA . SER A 1 396 ? 0.266 16.781 20.531 1 98.75 396 SER A CA 1
ATOM 3139 C C . SER A 1 396 ? -0.652 16.828 19.312 1 98.75 396 SER A C 1
ATOM 3141 O O . SER A 1 396 ? -1.702 16.188 19.297 1 98.75 396 SER A O 1
ATOM 3143 N N . LEU A 1 397 ? -0.345 17.594 18.391 1 98.69 397 LEU A N 1
ATOM 3144 C CA . LEU A 1 397 ? -0.857 17.547 17.031 1 98.69 397 LEU A CA 1
ATOM 3145 C C . LEU A 1 397 ? 0.18 18.062 16.047 1 98.69 397 LEU A C 1
ATOM 3147 O O . LEU A 1 397 ? 1.081 18.812 16.406 1 98.69 397 LEU A O 1
ATOM 3151 N N . ARG A 1 398 ? 0.129 17.594 14.883 1 98.94 398 ARG A N 1
ATOM 3152 C CA . ARG A 1 398 ? 0.899 18.125 13.758 1 98.94 398 ARG A CA 1
ATOM 3153 C C . ARG A 1 398 ? 0.022 18.969 12.844 1 98.94 398 ARG A C 1
ATOM 3155 O O . ARG A 1 398 ? -0.931 18.469 12.25 1 98.94 398 ARG A O 1
ATOM 3162 N N . LYS A 1 399 ? 0.254 20.234 12.883 1 98.94 399 LYS A N 1
ATOM 3163 C CA . LYS A 1 399 ? -0.45 21.094 11.93 1 98.94 399 LYS A CA 1
ATOM 3164 C C . LYS A 1 399 ? 0.08 20.906 10.516 1 98.94 399 LYS A C 1
ATOM 3166 O O . LYS A 1 399 ? 1.164 21.375 10.18 1 98.94 399 LYS A O 1
ATOM 3171 N N . HIS A 1 400 ? -0.724 20.172 9.734 1 98.75 400 HIS A N 1
ATOM 3172 C CA . HIS A 1 400 ? -0.251 19.609 8.469 1 98.75 400 HIS A CA 1
ATOM 3173 C C . HIS A 1 400 ? -0.252 20.672 7.371 1 98.75 400 HIS A C 1
ATOM 3175 O O . HIS A 1 400 ? -1.315 21.125 6.941 1 98.75 400 HIS A O 1
ATOM 3181 N N . VAL A 1 401 ? 0.867 21.156 6.945 1 98.62 401 VAL A N 1
ATOM 3182 C CA . VAL A 1 401 ? 1.209 22.031 5.832 1 98.62 401 VAL A CA 1
ATOM 3183 C C . VAL A 1 401 ? 0.259 23.234 5.805 1 98.62 401 VAL A C 1
ATOM 3185 O O . VAL A 1 401 ? -0.262 23.594 4.746 1 98.62 401 VAL A O 1
ATOM 3188 N N . LYS A 1 402 ? 0.044 23.797 6.922 1 98.75 402 LYS A N 1
ATOM 3189 C CA . LYS A 1 402 ? -0.761 24.984 7.141 1 98.75 402 LYS A CA 1
ATOM 3190 C C . LYS A 1 402 ? -0.246 25.797 8.336 1 98.75 402 LYS A C 1
ATOM 3192 O O . LYS A 1 402 ? 0.319 25.219 9.273 1 98.75 402 LYS A O 1
ATOM 3197 N N . ILE A 1 403 ? -0.383 27.141 8.258 1 98.75 403 ILE A N 1
ATOM 3198 C CA . ILE A 1 403 ? -0.138 28 9.406 1 98.75 403 ILE A CA 1
ATOM 3199 C C . ILE A 1 403 ? -1.446 28.641 9.859 1 98.75 403 ILE A C 1
ATOM 3201 O O . ILE A 1 403 ? -2.113 29.328 9.07 1 98.75 403 ILE A O 1
ATOM 3205 N N . GLU A 1 404 ? -1.796 28.438 11.047 1 98.75 404 GLU A N 1
ATOM 3206 C CA . GLU A 1 404 ? -3.061 28.891 11.609 1 98.75 404 GLU A CA 1
ATOM 3207 C C . GLU A 1 404 ? -2.947 30.328 12.133 1 98.75 404 GLU A C 1
ATOM 3209 O O . GLU A 1 404 ? -1.843 30.859 12.273 1 98.75 404 GLU A O 1
ATOM 3214 N N . PRO A 1 405 ? -4.117 30.969 12.43 1 98.25 405 PRO A N 1
ATOM 3215 C CA . PRO A 1 405 ? -4.055 32.25 13.148 1 98.25 405 PRO A CA 1
ATOM 3216 C C . PRO A 1 405 ? -3.357 32.125 14.5 1 98.25 405 PRO A C 1
ATOM 3218 O O . PRO A 1 405 ? -3.396 31.062 15.133 1 98.25 405 PRO A O 1
ATOM 3221 N N . ASP A 1 406 ? -2.795 33.188 14.953 1 98.25 406 ASP A N 1
ATOM 3222 C CA . ASP A 1 406 ? -2.049 33.219 16.203 1 98.25 406 ASP A CA 1
ATOM 3223 C C . ASP A 1 406 ? -2.896 32.656 17.359 1 98.25 406 ASP A C 1
ATOM 3225 O O . ASP A 1 406 ? -2.371 32.031 18.281 1 98.25 406 ASP A O 1
ATOM 3229 N N . LEU A 1 407 ? -4.156 32.875 17.266 1 98.19 407 LEU A N 1
ATOM 3230 C CA . LEU A 1 407 ? -5.051 32.438 18.344 1 98.19 407 LEU A CA 1
ATOM 3231 C C . LEU A 1 407 ? -5.078 30.922 18.453 1 98.19 407 LEU A C 1
ATOM 3233 O O . LEU A 1 407 ? -5.367 30.375 19.516 1 98.19 407 LEU A O 1
ATOM 3237 N N . PHE A 1 408 ? -4.887 30.203 17.391 1 98.44 408 PHE A N 1
ATOM 3238 C CA . PHE A 1 408 ? -4.781 28.75 17.438 1 98.44 408 PHE A CA 1
ATOM 3239 C C . PHE A 1 408 ? -3.635 28.328 18.344 1 98.44 408 PHE A C 1
ATOM 3241 O O . PHE A 1 408 ? -3.803 27.453 19.188 1 98.44 408 PHE A O 1
ATOM 3248 N N . TYR A 1 409 ? -2.459 28.875 18.109 1 98.62 409 TYR A N 1
ATOM 3249 C CA . TYR A 1 409 ? -1.275 28.531 18.891 1 98.62 409 TYR A CA 1
ATOM 3250 C C . TYR A 1 409 ? -1.444 28.953 20.344 1 98.62 409 TYR A C 1
ATOM 3252 O O . TYR A 1 409 ? -1.014 28.234 21.266 1 98.62 409 TYR A O 1
ATOM 3260 N N . TYR A 1 410 ? -2.066 30.109 20.531 1 98.06 410 TYR A N 1
ATOM 3261 C CA . TYR A 1 410 ? -2.385 30.531 21.891 1 98.06 410 TYR A CA 1
ATOM 3262 C C . TYR A 1 410 ? -3.303 29.516 22.578 1 98.06 410 TYR A C 1
ATOM 3264 O O . TYR A 1 410 ? -3.125 29.219 23.766 1 98.06 410 TYR A O 1
ATOM 3272 N N . ALA A 1 411 ? -4.25 29.047 21.828 1 97.75 411 ALA A N 1
ATOM 3273 C CA . ALA A 1 411 ? -5.137 28.016 22.375 1 97.75 411 ALA A CA 1
ATOM 3274 C C . ALA A 1 411 ? -4.359 26.766 22.75 1 97.75 411 ALA A C 1
ATOM 3276 O O . ALA A 1 411 ? -4.621 26.156 23.781 1 97.75 411 ALA A O 1
ATOM 3277 N N . CYS A 1 412 ? -3.414 26.375 21.906 1 98.38 412 CYS A N 1
ATOM 3278 C CA . CYS A 1 412 ? -2.562 25.234 22.203 1 98.38 412 CYS A CA 1
ATOM 3279 C C . CYS A 1 412 ? -1.725 25.484 23.453 1 98.38 412 CYS A C 1
ATOM 3281 O O . CYS A 1 412 ? -1.553 24.594 24.281 1 98.38 412 CYS A O 1
ATOM 3283 N N . ASP A 1 413 ? -1.193 26.719 23.609 1 98.12 413 ASP A N 1
ATOM 3284 C CA . ASP A 1 413 ? -0.411 27.109 24.781 1 98.12 413 ASP A CA 1
ATOM 3285 C C . ASP A 1 413 ? -1.245 27.016 26.047 1 98.12 413 ASP A C 1
ATOM 3287 O O . ASP A 1 413 ? -0.756 26.547 27.094 1 98.12 413 ASP A O 1
ATOM 3291 N N . ARG A 1 414 ? -2.449 27.422 25.953 1 97.25 414 ARG A N 1
ATOM 3292 C CA . ARG A 1 414 ? -3.316 27.5 27.125 1 97.25 414 ARG A CA 1
ATOM 3293 C C . ARG A 1 414 ? -3.797 26.109 27.531 1 97.25 414 ARG A C 1
ATOM 3295 O O . ARG A 1 414 ? -3.799 25.766 28.719 1 97.25 414 ARG A O 1
ATOM 3302 N N . ILE A 1 415 ? -4.137 25.25 26.531 1 96.75 415 ILE A N 1
ATOM 3303 C CA . ILE A 1 415 ? -4.742 23.969 26.844 1 96.75 415 ILE A CA 1
ATOM 3304 C C . ILE A 1 415 ? -3.65 22.938 27.078 1 96.75 415 ILE A C 1
ATOM 3306 O O . ILE A 1 415 ? -3.898 21.891 27.703 1 96.75 415 ILE A O 1
ATOM 3310 N N . GLY A 1 416 ? -2.512 23.188 26.594 1 97.81 416 GLY A N 1
ATOM 3311 C CA . GLY A 1 416 ? -1.406 22.266 26.75 1 97.81 416 GLY A CA 1
ATOM 3312 C C . GLY A 1 416 ? -1.367 21.188 25.688 1 97.81 416 GLY A C 1
ATOM 3313 O O . GLY A 1 416 ? -1.562 20 25.969 1 97.81 416 GLY A O 1
ATOM 3314 N N . LEU A 1 417 ? -0.995 21.531 24.484 1 98.5 417 LEU A N 1
ATOM 3315 C CA . LEU A 1 417 ? -0.762 20.625 23.375 1 98.5 417 LEU A CA 1
ATOM 3316 C C . LEU A 1 417 ? 0.544 20.969 22.656 1 98.5 417 LEU A C 1
ATOM 3318 O O . LEU A 1 417 ? 0.803 22.125 22.344 1 98.5 417 LEU A O 1
ATOM 3322 N N . LEU A 1 418 ? 1.346 19.984 22.484 1 98.88 418 LEU A N 1
ATOM 3323 C CA . LEU A 1 418 ? 2.557 20.156 21.703 1 98.88 418 LEU A CA 1
ATOM 3324 C C . LEU A 1 418 ? 2.225 20.266 20.219 1 98.88 418 LEU A C 1
ATOM 3326 O O . LEU A 1 418 ? 1.35 19.547 19.719 1 98.88 418 LEU A O 1
ATOM 3330 N N . VAL A 1 419 ? 2.961 21.156 19.531 1 98.94 419 VAL A N 1
ATOM 3331 C CA . VAL A 1 419 ? 2.633 21.375 18.125 1 98.94 419 VAL A CA 1
ATOM 3332 C C . VAL A 1 419 ? 3.859 21.094 17.25 1 98.94 419 VAL A C 1
ATOM 3334 O O . VAL A 1 419 ? 4.945 21.609 17.531 1 98.94 419 VAL A O 1
ATOM 3337 N N . PHE A 1 420 ? 3.691 20.125 16.266 1 98.88 420 PHE A N 1
ATOM 3338 C CA . PHE A 1 420 ? 4.551 20.094 15.094 1 98.88 420 PHE A CA 1
ATOM 3339 C C . PHE A 1 420 ? 4.055 21.078 14.031 1 98.88 420 PHE A C 1
ATOM 3341 O O . PHE A 1 420 ? 2.941 20.938 13.523 1 98.88 420 PHE A O 1
ATOM 3348 N N . GLN A 1 421 ? 4.836 22.094 13.789 1 98.88 421 GLN A N 1
ATOM 3349 C CA . GLN A 1 421 ? 4.402 23.094 12.82 1 98.88 421 GLN A CA 1
ATOM 3350 C C . GLN A 1 421 ? 5.055 22.859 11.461 1 98.88 421 GLN A C 1
ATOM 3352 O O . GLN A 1 421 ? 6.262 23.062 11.305 1 98.88 421 GLN A O 1
ATOM 3357 N N . ASP A 1 422 ? 4.234 22.5 10.484 1 98.81 422 ASP A N 1
ATOM 3358 C CA . ASP A 1 422 ? 4.711 22.312 9.117 1 98.81 422 ASP A CA 1
ATOM 3359 C C . ASP A 1 422 ? 4.863 23.641 8.406 1 98.81 422 ASP A C 1
ATOM 3361 O O . ASP A 1 422 ? 4.031 24.547 8.562 1 98.81 422 ASP A O 1
ATOM 3365 N N . MET A 1 423 ? 5.898 23.703 7.594 1 98.75 423 MET A N 1
ATOM 3366 C CA . MET A 1 423 ? 5.863 24.672 6.508 1 98.75 423 MET A CA 1
ATOM 3367 C C . MET A 1 423 ? 4.852 24.266 5.438 1 98.75 423 MET A C 1
ATOM 3369 O O . MET A 1 423 ? 4.84 23.109 5 1 98.75 423 MET A O 1
ATOM 3373 N N . PRO A 1 424 ? 3.918 25.188 5.047 1 98.56 424 PRO A N 1
ATOM 3374 C CA . PRO A 1 424 ? 3.051 24.812 3.924 1 98.56 424 PRO A CA 1
ATOM 3375 C C . PRO A 1 424 ? 3.834 24.359 2.697 1 98.56 424 PRO A C 1
ATOM 3377 O O . PRO A 1 424 ? 4.801 25.016 2.299 1 98.56 424 PRO A O 1
ATOM 3380 N N . SER A 1 425 ? 3.402 23.281 2.125 1 97.38 425 SER A N 1
ATOM 3381 C CA . SER A 1 425 ? 4.125 22.688 1.004 1 97.38 425 SER A CA 1
ATOM 3382 C C . SER A 1 425 ? 3.859 23.438 -0.291 1 97.38 425 SER A C 1
ATOM 3384 O O . SER A 1 425 ? 2.801 24.047 -0.453 1 97.38 425 SER A O 1
ATOM 3386 N N . MET A 1 426 ? 4.883 23.406 -1.148 1 96.12 426 MET A N 1
ATOM 3387 C CA . MET A 1 426 ? 4.613 23.766 -2.539 1 96.12 426 MET A CA 1
ATOM 3388 C C . MET A 1 426 ? 3.852 22.641 -3.244 1 96.12 426 MET A C 1
ATOM 3390 O O . MET A 1 426 ? 3.545 21.609 -2.635 1 96.12 426 MET A O 1
ATOM 3394 N N . ASN A 1 427 ? 3.451 22.953 -4.43 1 92.56 427 ASN A N 1
ATOM 3395 C CA . ASN A 1 427 ? 2.643 22.016 -5.191 1 92.56 427 ASN A CA 1
ATOM 3396 C C . ASN A 1 427 ? 3.303 20.641 -5.258 1 92.56 427 ASN A C 1
ATOM 3398 O O . ASN A 1 427 ? 4.398 20.5 -5.809 1 92.56 427 ASN A O 1
ATOM 3402 N N . ALA A 1 428 ? 2.65 19.578 -4.824 1 88 428 ALA A N 1
ATOM 3403 C CA . ALA A 1 428 ? 3.178 18.219 -4.719 1 88 428 ALA A CA 1
ATOM 3404 C C . ALA A 1 428 ? 3.318 17.578 -6.098 1 88 428 ALA A C 1
ATOM 3406 O O . ALA A 1 428 ? 4.062 16.609 -6.266 1 88 428 ALA A O 1
ATOM 3407 N N . PHE A 1 429 ? 2.607 17.969 -7.059 1 81.19 429 PHE A N 1
ATOM 3408 C CA . PHE A 1 429 ? 2.514 17.297 -8.352 1 81.19 429 PHE A CA 1
ATOM 3409 C C . PHE A 1 429 ? 3.234 18.094 -9.43 1 81.19 429 PHE A C 1
ATOM 3411 O O . PHE A 1 429 ? 3.225 17.703 -10.602 1 81.19 429 PHE A O 1
ATOM 3418 N N . ALA A 1 430 ? 3.756 19.203 -9.047 1 72.56 430 ALA A N 1
ATOM 3419 C CA . ALA A 1 430 ? 4.43 20.047 -10.031 1 72.56 430 ALA A CA 1
ATOM 3420 C C . ALA A 1 430 ? 5.891 19.641 -10.188 1 72.56 430 ALA A C 1
ATOM 3422 O O . ALA A 1 430 ? 6.449 18.953 -9.336 1 72.56 430 ALA A O 1
ATOM 3423 N N . PRO A 1 431 ? 6.391 20.047 -11.352 1 75.19 431 PRO A N 1
ATOM 3424 C CA . PRO A 1 431 ? 7.84 19.875 -11.484 1 75.19 431 PRO A CA 1
ATOM 3425 C C . PRO A 1 431 ? 8.617 20.469 -10.312 1 75.19 431 PRO A C 1
ATOM 3427 O O . PRO A 1 431 ? 8.047 21.203 -9.5 1 75.19 431 PRO A O 1
ATOM 3430 N N . TRP A 1 432 ? 9.82 20.25 -10.18 1 86.5 432 TRP A N 1
ATOM 3431 C CA . TRP A 1 432 ? 10.719 20.797 -9.172 1 86.5 432 TRP A CA 1
ATOM 3432 C C . TRP A 1 432 ? 10.797 22.312 -9.273 1 86.5 432 TRP A C 1
ATOM 3434 O O . TRP A 1 432 ? 10.781 22.875 -10.367 1 86.5 432 TRP A O 1
ATOM 3444 N N . PRO A 1 433 ? 10.758 23.047 -8.008 1 93.38 433 PRO A N 1
ATOM 3445 C CA . PRO A 1 433 ? 10.875 24.516 -8.047 1 93.38 433 PRO A CA 1
ATOM 3446 C C . PRO A 1 433 ? 12.188 24.984 -8.672 1 93.38 433 PRO A C 1
ATOM 3448 O O . PRO A 1 433 ? 13.219 24.328 -8.531 1 93.38 433 PRO A O 1
ATOM 3451 N N . ASN A 1 434 ? 12.133 26.109 -9.422 1 92.5 434 ASN A N 1
ATOM 3452 C CA . ASN A 1 434 ? 13.367 26.766 -9.844 1 92.5 434 ASN A CA 1
ATOM 3453 C C . ASN A 1 434 ? 14.023 27.531 -8.695 1 92.5 434 ASN A C 1
ATOM 3455 O O . ASN A 1 434 ? 13.516 27.531 -7.578 1 92.5 434 ASN A O 1
ATOM 3459 N N . ASP A 1 435 ? 15.102 28.219 -8.953 1 93.44 435 ASP A N 1
ATOM 3460 C CA . ASP A 1 435 ? 15.898 28.875 -7.906 1 93.44 435 ASP A CA 1
ATOM 3461 C C . ASP A 1 435 ? 15.102 29.969 -7.215 1 93.44 435 ASP A C 1
ATOM 3463 O O . ASP A 1 435 ? 15.164 30.125 -5.992 1 93.44 435 ASP A O 1
ATOM 3467 N N . SER A 1 436 ? 14.391 30.797 -7.945 1 94.94 436 SER A N 1
ATOM 3468 C CA . SER A 1 436 ? 13.625 31.906 -7.383 1 94.94 436 SER A CA 1
ATOM 3469 C C . SER A 1 436 ? 12.477 31.391 -6.512 1 94.94 436 SER A C 1
ATOM 3471 O O . SER A 1 436 ? 12.18 31.969 -5.469 1 94.94 436 SER A O 1
ATOM 3473 N N . GLN A 1 437 ? 11.852 30.359 -6.988 1 94.81 437 GLN A N 1
ATOM 3474 C CA . GLN A 1 437 ? 10.758 29.75 -6.242 1 94.81 437 GLN A CA 1
ATOM 3475 C C . GLN A 1 437 ? 11.258 29.125 -4.945 1 94.81 437 GLN A C 1
ATOM 3477 O O . GLN A 1 437 ? 10.633 29.266 -3.895 1 94.81 437 GLN A O 1
ATOM 3482 N N . GLN A 1 438 ? 12.406 28.484 -5.035 1 95.75 438 GLN A N 1
ATOM 3483 C CA . GLN A 1 438 ? 13.039 27.922 -3.848 1 95.75 438 GLN A CA 1
ATOM 3484 C C . GLN A 1 438 ? 13.406 29.031 -2.852 1 95.75 438 GLN A C 1
ATOM 3486 O O . GLN A 1 438 ? 13.203 28.859 -1.645 1 95.75 438 GLN A O 1
ATOM 3491 N N . ALA A 1 439 ? 13.938 30.062 -3.354 1 96.62 439 ALA A N 1
ATOM 3492 C CA . ALA A 1 439 ? 14.312 31.172 -2.49 1 96.62 439 ALA A CA 1
ATOM 3493 C C . ALA A 1 439 ? 13.086 31.766 -1.784 1 96.62 439 ALA A C 1
ATOM 3495 O O . ALA A 1 439 ? 13.164 32.156 -0.614 1 96.62 439 ALA A O 1
ATOM 3496 N N . GLU A 1 440 ? 12.016 31.891 -2.49 1 97 440 GLU A N 1
ATOM 3497 C CA . GLU A 1 440 ? 10.781 32.406 -1.898 1 97 440 GLU A CA 1
ATOM 3498 C C . GLU A 1 440 ? 10.258 31.453 -0.823 1 97 440 GLU A C 1
ATOM 3500 O O . GLU A 1 440 ? 9.781 31.891 0.225 1 97 440 GLU A O 1
ATOM 3505 N N . PHE A 1 441 ? 10.328 30.188 -1.105 1 97.56 441 PHE A N 1
ATOM 3506 C CA . PHE A 1 441 ? 9.969 29.188 -0.105 1 97.56 441 PHE A CA 1
ATOM 3507 C C . PHE A 1 441 ? 10.797 29.375 1.163 1 97.56 441 PHE A C 1
ATOM 3509 O O . PHE A 1 441 ? 10.25 29.375 2.27 1 97.56 441 PHE A O 1
ATOM 3516 N N . GLU A 1 442 ? 12.055 29.547 0.982 1 97.88 442 GLU A N 1
ATOM 3517 C CA . GLU A 1 442 ? 12.961 29.688 2.113 1 97.88 442 GLU A CA 1
ATOM 3518 C C . GLU A 1 442 ? 12.695 30.984 2.877 1 97.88 442 GLU A C 1
ATOM 3520 O O . GLU A 1 442 ? 12.781 31.016 4.105 1 97.88 442 GLU A O 1
ATOM 3525 N N . ARG A 1 443 ? 12.391 32 2.197 1 98 443 ARG A N 1
ATOM 3526 C CA . ARG A 1 443 ? 12.023 33.25 2.854 1 98 443 ARG A CA 1
ATOM 3527 C C . ARG A 1 443 ? 10.82 33.062 3.766 1 98 443 ARG A C 1
ATOM 3529 O O . ARG A 1 443 ? 10.82 33.531 4.914 1 98 443 ARG A O 1
ATOM 3536 N N . GLN A 1 444 ? 9.883 32.406 3.293 1 98.44 444 GLN A N 1
ATOM 3537 C CA . GLN A 1 444 ? 8.656 32.219 4.055 1 98.44 444 GLN A CA 1
ATOM 3538 C C . GLN A 1 444 ? 8.867 31.234 5.203 1 98.44 444 GLN A C 1
ATOM 3540 O O . GLN A 1 444 ? 8.258 31.359 6.266 1 98.44 444 GLN A O 1
ATOM 3545 N N . LEU A 1 445 ? 9.734 30.25 4.922 1 98.56 445 LEU A N 1
ATOM 3546 C CA . LEU A 1 445 ? 10.117 29.344 6 1 98.56 445 LEU A CA 1
ATOM 3547 C C . LEU A 1 445 ? 10.734 30.125 7.164 1 98.56 445 LEU A C 1
ATOM 3549 O O . LEU A 1 445 ? 10.383 29.891 8.32 1 98.56 445 LEU A O 1
ATOM 3553 N N . LYS A 1 446 ? 11.609 31.016 6.848 1 97 446 LYS A N 1
ATOM 3554 C CA . LYS A 1 446 ? 12.234 31.844 7.875 1 97 446 LYS A CA 1
ATOM 3555 C C . LYS A 1 446 ? 11.203 32.75 8.562 1 97 446 LYS A C 1
ATOM 3557 O O . LYS A 1 446 ? 11.289 32.969 9.773 1 97 446 LYS A O 1
ATOM 3562 N N . LEU A 1 447 ? 10.242 33.188 7.805 1 97.06 447 LEU A N 1
ATOM 3563 C CA . LEU A 1 447 ? 9.164 34 8.367 1 97.06 447 LEU A CA 1
ATOM 3564 C C . LEU A 1 447 ? 8.336 33.188 9.359 1 97.06 447 LEU A C 1
ATOM 3566 O O . LEU A 1 447 ? 7.934 33.688 10.406 1 97.06 447 LEU A O 1
ATOM 3570 N N . MET A 1 448 ? 8.062 31.953 9.016 1 98.19 448 MET A N 1
ATOM 3571 C CA . MET A 1 448 ? 7.32 31.078 9.922 1 98.19 448 MET A CA 1
ATOM 3572 C C . MET A 1 448 ? 8.031 30.953 11.266 1 98.19 448 MET A C 1
ATOM 3574 O O . MET A 1 448 ? 7.418 31.141 12.32 1 98.19 448 MET A O 1
ATOM 3578 N N . VAL A 1 449 ? 9.281 30.766 11.203 1 97.56 449 VAL A N 1
ATOM 3579 C CA . VAL A 1 449 ? 10.047 30.562 12.422 1 97.56 449 VAL A CA 1
ATOM 3580 C C . VAL A 1 449 ? 10.102 31.859 13.227 1 97.56 449 VAL A C 1
ATOM 3582 O O . VAL A 1 449 ? 9.812 31.859 14.43 1 97.56 449 VAL A O 1
ATOM 3585 N N . THR A 1 450 ? 10.375 32.938 12.578 1 94.38 450 THR A N 1
ATOM 3586 C CA . THR A 1 450 ? 10.617 34.219 13.281 1 94.38 450 THR A CA 1
ATOM 3587 C C . THR A 1 450 ? 9.312 34.75 13.867 1 94.38 450 THR A C 1
ATOM 3589 O O . THR A 1 450 ? 9.328 35.406 14.922 1 94.38 450 THR A O 1
ATOM 3592 N N . THR A 1 451 ? 8.227 34.438 13.25 1 95.19 451 THR A N 1
ATOM 3593 C CA . THR A 1 451 ? 6.969 35.031 13.711 1 95.19 451 THR A CA 1
ATOM 3594 C C . THR A 1 451 ? 6.289 34.094 14.719 1 95.19 451 THR A C 1
ATOM 3596 O O . THR A 1 451 ? 5.344 34.5 15.398 1 95.19 451 THR A O 1
ATOM 3599 N N . HIS A 1 452 ? 6.789 32.875 14.891 1 97.44 452 HIS A N 1
ATOM 3600 C CA . HIS A 1 452 ? 6.074 31.922 15.75 1 97.44 452 HIS A CA 1
ATOM 3601 C C . HIS A 1 452 ? 6.98 31.406 16.859 1 97.44 452 HIS A C 1
ATOM 3603 O O . HIS A 1 452 ? 6.59 30.5 17.609 1 97.44 452 HIS A O 1
ATOM 3609 N N . LEU A 1 453 ? 8.125 31.953 17.031 1 94.75 453 LEU A N 1
ATOM 3610 C CA . LEU A 1 453 ? 9.133 31.438 17.938 1 94.75 453 LEU A CA 1
ATOM 3611 C C . LEU A 1 453 ? 8.742 31.672 19.391 1 94.75 453 LEU A C 1
ATOM 3613 O O . LEU A 1 453 ? 9.242 30.984 20.297 1 94.75 453 LEU A O 1
ATOM 3617 N N . SER A 1 454 ? 7.77 32.594 19.641 1 97.25 454 SER A N 1
ATOM 3618 C CA . SER A 1 454 ? 7.418 32.906 21.031 1 97.25 454 SER A CA 1
ATOM 3619 C C . SER A 1 454 ? 6.316 32 21.547 1 97.25 454 SER A C 1
ATOM 3621 O O . SER A 1 454 ? 5.977 32.031 22.734 1 97.25 454 SER A O 1
ATOM 3623 N N . PHE A 1 455 ? 5.727 31.141 20.703 1 98.44 455 PHE A N 1
ATOM 3624 C CA . PHE A 1 455 ? 4.699 30.203 21.141 1 98.44 455 PHE A CA 1
ATOM 3625 C C . PHE A 1 455 ? 5.324 28.984 21.797 1 98.44 455 PHE A C 1
ATOM 3627 O O . PHE A 1 455 ? 5.953 28.156 21.125 1 98.44 455 PHE A O 1
ATOM 3634 N N . PRO A 1 456 ? 5.078 28.781 23.062 1 98.19 456 PRO A N 1
ATOM 3635 C CA . PRO A 1 456 ? 5.758 27.672 23.75 1 98.19 456 PRO A CA 1
ATOM 3636 C C . PRO A 1 456 ? 5.254 26.297 23.312 1 98.19 456 PRO A C 1
ATOM 3638 O O . PRO A 1 456 ? 5.965 25.297 23.453 1 98.19 456 PRO A O 1
ATOM 3641 N N . SER A 1 457 ? 4.059 26.188 22.734 1 98.62 457 SER A N 1
ATOM 3642 C CA . SER A 1 457 ? 3.488 24.906 22.328 1 98.62 457 SER A CA 1
ATOM 3643 C C . SER A 1 457 ? 4.234 24.312 21.125 1 98.62 457 SER A C 1
ATOM 3645 O O . SER A 1 457 ? 4.258 23.094 20.953 1 98.62 457 SER A O 1
ATOM 3647 N N . ILE A 1 458 ? 4.812 25.125 20.266 1 98.81 458 ILE A N 1
ATOM 3648 C CA . ILE A 1 458 ? 5.547 24.609 19.109 1 98.81 458 ILE A CA 1
ATOM 3649 C C . ILE A 1 458 ? 6.879 24.016 19.562 1 98.81 458 ILE A C 1
ATOM 3651 O O . ILE A 1 458 ? 7.699 24.719 20.172 1 98.81 458 ILE A O 1
ATOM 3655 N N . ILE A 1 459 ? 7.074 22.766 19.266 1 98.75 459 ILE A N 1
ATOM 3656 C CA . ILE A 1 459 ? 8.305 22.156 19.734 1 98.75 459 ILE A CA 1
ATOM 3657 C C . ILE A 1 459 ? 9.109 21.609 18.547 1 98.75 459 ILE A C 1
ATOM 3659 O O . ILE A 1 459 ? 10.289 21.266 18.688 1 98.75 459 ILE A O 1
ATOM 3663 N N . ILE A 1 460 ? 8.453 21.484 17.406 1 98.81 460 ILE A N 1
ATOM 3664 C CA . ILE A 1 460 ? 9.102 20.938 16.234 1 98.81 460 ILE A CA 1
ATOM 3665 C C . ILE A 1 460 ? 8.75 21.781 15.008 1 98.81 460 ILE A C 1
ATOM 3667 O O . ILE A 1 460 ? 7.582 22.109 14.789 1 98.81 460 ILE A O 1
ATOM 3671 N N . TRP A 1 461 ? 9.797 22.219 14.258 1 98.81 461 TRP A N 1
ATOM 3672 C CA . TRP A 1 461 ? 9.625 22.766 12.922 1 98.81 461 TRP A CA 1
ATOM 3673 C C . TRP A 1 461 ? 9.758 21.688 11.859 1 98.81 461 TRP A C 1
ATOM 3675 O O . TRP A 1 461 ? 10.695 20.891 11.891 1 98.81 461 TRP A O 1
ATOM 3685 N N . VAL A 1 462 ? 8.836 21.609 10.914 1 98.81 462 VAL A N 1
ATOM 3686 C CA . VAL A 1 462 ? 8.875 20.641 9.828 1 98.81 462 VAL A CA 1
ATOM 3687 C C . VAL A 1 462 ? 9.094 21.359 8.5 1 98.81 462 VAL A C 1
ATOM 3689 O O . VAL A 1 462 ? 8.312 22.25 8.133 1 98.81 462 VAL A O 1
ATOM 3692 N N . ILE A 1 463 ? 10.078 20.969 7.711 1 98.56 463 ILE A N 1
ATOM 3693 C CA . ILE A 1 463 ? 10.438 21.688 6.496 1 98.56 463 ILE A CA 1
ATOM 3694 C C . ILE A 1 463 ? 9.641 21.141 5.316 1 98.56 463 ILE A C 1
ATOM 3696 O O . ILE A 1 463 ? 8.914 21.891 4.652 1 98.56 463 ILE A O 1
ATOM 3700 N N . TYR A 1 464 ? 9.789 19.844 5.035 1 97.62 464 TYR A N 1
ATOM 3701 C CA . TYR A 1 464 ? 9.109 19.234 3.896 1 97.62 464 TYR A CA 1
ATOM 3702 C C . TYR A 1 464 ? 8.195 18.109 4.344 1 97.62 464 TYR A C 1
ATOM 3704 O O . TYR A 1 464 ? 8.523 17.359 5.27 1 97.62 464 TYR A O 1
ATOM 3712 N N . ASN A 1 465 ? 7.047 18 3.709 1 97.56 465 ASN A N 1
ATOM 3713 C CA . ASN A 1 465 ? 6.172 16.844 3.801 1 97.56 465 ASN A CA 1
ATOM 3714 C C . ASN A 1 465 ? 6.324 15.922 2.588 1 97.56 465 ASN A C 1
ATOM 3716 O O . ASN A 1 465 ? 6.031 16.328 1.462 1 97.56 465 ASN A O 1
ATOM 3720 N N . GLU A 1 466 ? 6.812 14.648 2.785 1 95.19 466 GLU A N 1
ATOM 3721 C CA . GLU A 1 466 ? 6.887 13.586 1.785 1 95.19 466 GLU A CA 1
ATOM 3722 C C . GLU A 1 466 ? 7.672 14.039 0.557 1 95.19 466 GLU A C 1
ATOM 3724 O O . GLU A 1 466 ? 7.379 13.617 -0.564 1 95.19 466 GLU A O 1
ATOM 3729 N N . GLY A 1 467 ? 8.43 15.047 0.729 1 92.75 467 GLY A N 1
ATOM 3730 C CA . GLY A 1 467 ? 9.289 15.555 -0.332 1 92.75 467 GLY A CA 1
ATOM 3731 C C . GLY A 1 467 ? 8.57 16.484 -1.29 1 92.75 467 GLY A C 1
ATOM 3732 O O . GLY A 1 467 ? 9.07 16.766 -2.377 1 92.75 467 GLY A O 1
ATOM 3733 N N . TRP A 1 468 ? 7.398 16.938 -0.955 1 93.94 468 TRP A N 1
ATOM 3734 C CA . TRP A 1 468 ? 6.672 17.875 -1.813 1 93.94 468 TRP A CA 1
ATOM 3735 C C . TRP A 1 468 ? 7.438 19.188 -1.97 1 93.94 468 TRP A C 1
ATOM 3737 O O . TRP A 1 468 ? 7.598 19.938 -1.005 1 93.94 468 TRP A O 1
ATOM 3747 N N . GLY A 1 469 ? 7.871 19.453 -3.174 1 92.12 469 GLY A N 1
ATOM 3748 C CA . GLY A 1 469 ? 8.641 20.656 -3.465 1 92.12 469 GLY A CA 1
ATOM 3749 C C . GLY A 1 469 ? 10.102 20.531 -3.1 1 92.12 469 GLY A C 1
ATOM 3750 O O . GLY A 1 469 ? 10.852 21.516 -3.156 1 92.12 469 GLY A O 1
ATOM 3751 N N . GLN A 1 470 ? 10.484 19.281 -2.688 1 91.06 470 GLN A N 1
ATOM 3752 C CA . GLN A 1 470 ? 11.867 19.016 -2.305 1 91.06 470 GLN A CA 1
ATOM 3753 C C . GLN A 1 470 ? 12.742 18.766 -3.533 1 91.06 470 GLN A C 1
ATOM 3755 O O . GLN A 1 470 ? 12.797 17.656 -4.051 1 91.06 470 GLN A O 1
ATOM 3760 N N . ILE A 1 471 ? 13.508 19.75 -3.912 1 87 471 ILE A N 1
ATOM 3761 C CA . ILE A 1 471 ? 14.312 19.625 -5.121 1 87 471 ILE A CA 1
ATOM 3762 C C . ILE A 1 471 ? 15.391 18.562 -4.914 1 87 471 ILE A C 1
ATOM 3764 O O . ILE A 1 471 ? 15.805 18.297 -3.781 1 87 471 ILE A O 1
ATOM 3768 N N . GLY A 1 472 ? 15.82 17.969 -5.984 1 83.94 472 GLY A N 1
ATOM 3769 C CA . GLY A 1 472 ? 16.734 16.844 -5.984 1 83.94 472 GLY A CA 1
ATOM 3770 C C . GLY A 1 472 ? 18.031 17.125 -5.258 1 83.94 472 GLY A C 1
ATOM 3771 O O . GLY A 1 472 ? 18.734 16.203 -4.836 1 83.94 472 GLY A O 1
ATOM 3772 N N . SER A 1 473 ? 18.328 18.359 -5.023 1 83.12 473 SER A N 1
ATOM 3773 C CA . SER A 1 473 ? 19.578 18.734 -4.363 1 83.12 473 SER A CA 1
ATOM 3774 C C . SER A 1 473 ? 19.469 18.578 -2.848 1 83.12 473 SER A C 1
ATOM 3776 O O . SER A 1 473 ? 20.422 18.844 -2.121 1 83.12 473 SER A O 1
ATOM 3778 N N . SER A 1 474 ? 18.328 18.234 -2.365 1 90.25 474 SER A N 1
ATOM 3779 C CA . SER A 1 474 ? 18.094 18 -0.946 1 90.25 474 SER A CA 1
ATOM 3780 C C . SER A 1 474 ? 18.375 19.25 -0.125 1 90.25 474 SER A C 1
ATOM 3782 O O . SER A 1 474 ? 19.203 19.234 0.784 1 90.25 474 SER A O 1
ATOM 3784 N N . PRO A 1 475 ? 17.641 20.281 -0.319 1 94.19 475 PRO A N 1
ATOM 3785 C CA . PRO A 1 475 ? 17.891 21.562 0.359 1 94.19 475 PRO A CA 1
ATOM 3786 C C . PRO A 1 475 ? 17.766 21.453 1.877 1 94.19 475 PRO A C 1
ATOM 3788 O O . PRO A 1 475 ? 18.328 22.266 2.605 1 94.19 475 PRO A O 1
ATOM 3791 N N . GLU A 1 476 ? 17.062 20.453 2.379 1 95.88 476 GLU A N 1
ATOM 3792 C CA . GLU A 1 476 ? 16.875 20.266 3.814 1 95.88 476 GLU A CA 1
ATOM 3793 C C . GLU A 1 476 ? 18.203 20.078 4.531 1 95.88 476 GLU A C 1
ATOM 3795 O O . GLU A 1 476 ? 18.312 20.328 5.734 1 95.88 476 GLU A O 1
ATOM 3800 N N . LEU A 1 477 ? 19.25 19.625 3.824 1 97 477 LEU A N 1
ATOM 3801 C CA . LEU A 1 477 ? 20.562 19.422 4.418 1 97 477 LEU A CA 1
ATOM 3802 C C . LEU A 1 477 ? 21.172 20.75 4.852 1 97 477 LEU A C 1
ATOM 3804 O O . LEU A 1 477 ? 21.969 20.797 5.801 1 97 477 LEU A O 1
ATOM 3808 N N . VAL A 1 478 ? 20.766 21.812 4.215 1 97 478 VAL A N 1
ATOM 3809 C CA . VAL A 1 478 ? 21.25 23.156 4.547 1 97 478 VAL A CA 1
ATOM 3810 C C . VAL A 1 478 ? 20.219 23.875 5.41 1 97 478 VAL A C 1
ATOM 3812 O O . VAL A 1 478 ? 20.578 24.609 6.328 1 97 478 VAL A O 1
ATOM 3815 N N . LEU A 1 479 ? 18.984 23.656 5.191 1 98.06 479 LEU A N 1
ATOM 3816 C CA . LEU A 1 479 ? 17.922 24.406 5.844 1 98.06 479 LEU A CA 1
ATOM 3817 C C . LEU A 1 479 ? 17.75 23.953 7.293 1 98.06 479 LEU A C 1
ATOM 3819 O O . LEU A 1 479 ? 17.469 24.781 8.172 1 98.06 479 LEU A O 1
ATOM 3823 N N . ALA A 1 480 ? 17.906 22.688 7.531 1 98.25 480 ALA A N 1
ATOM 3824 C CA . ALA A 1 480 ? 17.688 22.203 8.883 1 98.25 480 ALA A CA 1
ATOM 3825 C C . ALA A 1 480 ? 18.688 22.812 9.859 1 98.25 480 ALA A C 1
ATOM 3827 O O . ALA A 1 480 ? 18.297 23.359 10.891 1 98.25 480 ALA A O 1
ATOM 3828 N N . PRO A 1 481 ? 20.016 22.781 9.578 1 97.81 481 PRO A N 1
ATOM 3829 C CA . PRO A 1 481 ? 20.953 23.453 10.484 1 97.81 481 PRO A CA 1
ATOM 3830 C C . PRO A 1 481 ? 20.703 24.969 10.578 1 97.81 481 PRO A C 1
ATOM 3832 O O . PRO A 1 481 ? 20.891 25.547 11.648 1 97.81 481 PRO A O 1
ATOM 3835 N N . ALA A 1 482 ? 20.297 25.562 9.531 1 97.75 482 ALA A N 1
ATOM 3836 C CA . ALA A 1 482 ? 20 26.984 9.555 1 97.75 482 ALA A CA 1
ATOM 3837 C C . ALA A 1 482 ? 18.844 27.297 10.5 1 97.75 482 ALA A C 1
ATOM 3839 O O . ALA A 1 482 ? 18.875 28.297 11.219 1 97.75 482 ALA A O 1
ATOM 3840 N N . LEU A 1 483 ? 17.828 26.484 10.469 1 97.75 483 LEU A N 1
ATOM 3841 C CA . LEU A 1 483 ? 16.688 26.672 11.359 1 97.75 483 LEU A CA 1
ATOM 3842 C C . LEU A 1 483 ? 17.094 26.484 12.812 1 97.75 483 LEU A C 1
ATOM 3844 O O . LEU A 1 483 ? 16.625 27.219 13.695 1 97.75 483 LEU A O 1
ATOM 3848 N N . LYS A 1 484 ? 17.938 25.547 13.031 1 97 484 LYS A N 1
ATOM 3849 C CA . LYS A 1 484 ? 18.406 25.297 14.391 1 97 484 LYS A CA 1
ATOM 3850 C C . LYS A 1 484 ? 19.219 26.484 14.914 1 97 484 LYS A C 1
ATOM 3852 O O . LYS A 1 484 ? 19.172 26.797 16.109 1 97 484 LYS A O 1
ATOM 3857 N N . GLU A 1 485 ? 19.969 27.047 14.055 1 96.31 485 GLU A N 1
ATOM 3858 C CA . GLU A 1 485 ? 20.703 28.25 14.438 1 96.31 485 GLU A CA 1
ATOM 3859 C C . GLU A 1 485 ? 19.766 29.406 14.734 1 96.31 485 GLU A C 1
ATOM 3861 O O . GLU A 1 485 ? 19.969 30.156 15.688 1 96.31 485 GLU A O 1
ATOM 3866 N N . MET A 1 486 ? 18.75 29.5 13.961 1 95.31 486 MET A N 1
ATOM 3867 C CA . MET A 1 486 ? 17.75 30.562 14.117 1 95.31 486 MET A CA 1
ATOM 3868 C C . MET A 1 486 ? 16.938 30.359 15.391 1 95.31 486 MET A C 1
ATOM 3870 O O . MET A 1 486 ? 16.578 31.328 16.062 1 95.31 486 MET A O 1
ATOM 3874 N N . ASP A 1 487 ? 16.625 29.172 15.68 1 97.44 487 ASP A N 1
ATOM 3875 C CA . ASP A 1 487 ? 15.883 28.797 16.875 1 97.44 487 ASP A CA 1
ATOM 3876 C C . ASP A 1 487 ? 16.453 27.531 17.516 1 97.44 487 ASP A C 1
ATOM 3878 O O . ASP A 1 487 ? 15.984 26.422 17.266 1 97.44 487 ASP A O 1
ATOM 3882 N N . PRO A 1 488 ? 17.359 27.703 18.359 1 96.75 488 PRO A N 1
ATOM 3883 C CA . PRO A 1 488 ? 18 26.547 18.984 1 96.75 488 PRO A CA 1
ATOM 3884 C C . PRO A 1 488 ? 17.109 25.922 20.062 1 96.75 488 PRO A C 1
ATOM 3886 O O . PRO A 1 488 ? 17.516 24.922 20.703 1 96.75 488 PRO A O 1
ATOM 3889 N N . THR A 1 489 ? 15.914 26.438 20.312 1 97.56 489 THR A N 1
ATOM 3890 C CA . THR A 1 489 ? 15.094 26 21.438 1 97.56 489 THR A CA 1
ATOM 3891 C C . THR A 1 489 ? 14.125 24.906 20.984 1 97.56 489 THR A C 1
ATOM 3893 O O . THR A 1 489 ? 13.414 24.312 21.812 1 97.56 489 THR A O 1
ATOM 3896 N N . ARG A 1 490 ? 14.07 24.547 19.719 1 98.44 490 ARG A N 1
ATOM 3897 C CA . ARG A 1 490 ? 13.148 23.562 19.172 1 98.44 490 ARG A CA 1
ATOM 3898 C C . ARG A 1 490 ? 13.883 22.562 18.281 1 98.44 490 ARG A C 1
ATOM 3900 O O . ARG A 1 490 ? 15.031 22.781 17.906 1 98.44 490 ARG A O 1
ATOM 3907 N N . LEU A 1 491 ? 13.227 21.406 18.078 1 98.69 491 LEU A N 1
ATOM 3908 C CA . LEU A 1 491 ? 13.766 20.391 17.188 1 98.69 491 LEU A CA 1
ATOM 3909 C C . LEU A 1 491 ? 13.266 20.594 15.758 1 98.69 491 LEU A C 1
ATOM 3911 O O . LEU A 1 491 ? 12.375 21.406 15.516 1 98.69 491 LEU A O 1
ATOM 3915 N N . VAL A 1 492 ? 13.953 19.891 14.781 1 98.81 492 VAL A N 1
ATOM 3916 C CA . VAL A 1 492 ? 13.625 20.094 13.375 1 98.81 492 VAL A CA 1
ATOM 3917 C C . VAL A 1 492 ? 13.43 18.734 12.688 1 98.81 492 VAL A C 1
ATOM 3919 O O . VAL A 1 492 ? 14.227 17.812 12.891 1 98.81 492 VAL A O 1
ATOM 3922 N N . ILE A 1 493 ? 12.359 18.562 11.953 1 98.69 493 ILE A N 1
ATOM 3923 C CA . ILE A 1 493 ? 12.188 17.5 10.969 1 98.69 493 ILE A CA 1
ATOM 3924 C C . ILE A 1 493 ? 12.531 18.031 9.57 1 98.69 493 ILE A C 1
ATOM 3926 O O . ILE A 1 493 ? 11.875 18.938 9.07 1 98.69 493 ILE A O 1
ATOM 3930 N N . GLY A 1 494 ? 13.562 17.484 9 1 98 494 GLY A N 1
ATOM 3931 C CA . GLY A 1 494 ? 13.906 17.891 7.648 1 98 494 GLY A CA 1
ATOM 3932 C C . GLY A 1 494 ? 12.859 17.5 6.625 1 98 494 GLY A C 1
ATOM 3933 O O . GLY A 1 494 ? 12.375 18.344 5.871 1 98 494 GLY A O 1
ATOM 3934 N N . VAL A 1 495 ? 12.562 16.25 6.59 1 96.88 495 VAL A N 1
ATOM 3935 C CA . VAL A 1 495 ? 11.5 15.703 5.75 1 96.88 495 VAL A CA 1
ATOM 3936 C C . VAL A 1 495 ? 10.633 14.758 6.566 1 96.88 495 VAL A C 1
ATOM 3938 O O . VAL A 1 495 ? 11.125 13.781 7.133 1 96.88 495 VAL A O 1
ATOM 3941 N N . SER A 1 496 ? 9.344 15.109 6.602 1 97.75 496 SER A N 1
ATOM 3942 C CA . SER A 1 496 ? 8.398 14.164 7.184 1 97.75 496 SER A CA 1
ATOM 3943 C C . SER A 1 496 ? 7.949 13.125 6.16 1 97.75 496 SER A C 1
ATOM 3945 O O . SER A 1 496 ? 7.402 13.477 5.113 1 97.75 496 SER A O 1
ATOM 3947 N N . GLY A 1 497 ? 8.211 11.914 6.477 1 95.62 497 GLY A N 1
ATOM 3948 C CA . GLY A 1 497 ? 7.852 10.828 5.582 1 95.62 497 GLY A CA 1
ATOM 3949 C C . GLY A 1 497 ? 8.797 10.688 4.406 1 95.62 497 GLY A C 1
ATOM 3950 O O . GLY A 1 497 ? 9.25 11.688 3.844 1 95.62 497 GLY A O 1
ATOM 3951 N N . TRP A 1 498 ? 9.242 9.688 4 1 89.69 498 TRP A N 1
ATOM 3952 C CA . TRP A 1 498 ? 9.906 9.25 2.775 1 89.69 498 TRP A CA 1
ATOM 3953 C C . TRP A 1 498 ? 11.023 10.211 2.396 1 89.69 498 TRP A C 1
ATOM 3955 O O . TRP A 1 498 ? 11.281 11.188 3.105 1 89.69 498 TRP A O 1
ATOM 3965 N N . ARG A 1 499 ? 11.742 10.078 1.336 1 90.06 499 ARG A N 1
ATOM 3966 C CA . ARG A 1 499 ? 12.812 10.867 0.754 1 90.06 499 ARG A CA 1
ATOM 3967 C C . ARG A 1 499 ? 13.781 11.359 1.831 1 90.06 499 ARG A C 1
ATOM 3969 O O . ARG A 1 499 ? 14.117 12.539 1.876 1 90.06 499 ARG A O 1
ATOM 3976 N N . TYR A 1 500 ? 14.047 10.602 2.744 1 94.88 500 TYR A N 1
ATOM 3977 C CA . TYR A 1 500 ? 14.914 10.883 3.879 1 94.88 500 TYR A CA 1
ATOM 3978 C C . TYR A 1 500 ? 16.375 10.891 3.453 1 94.88 500 TYR A C 1
ATOM 3980 O O . TYR A 1 500 ? 16.859 9.938 2.848 1 94.88 500 TYR A O 1
ATOM 3988 N N . HIS A 1 501 ? 17.141 12.039 3.795 1 94.5 501 HIS A N 1
ATOM 3989 C CA . HIS A 1 501 ? 18.547 12.156 3.471 1 94.5 501 HIS A CA 1
ATOM 3990 C C . HIS A 1 501 ? 19.375 12.477 4.711 1 94.5 501 HIS A C 1
ATOM 3992 O O . HIS A 1 501 ? 20.531 12.922 4.602 1 94.5 501 HIS A O 1
ATOM 3998 N N . GLY A 1 502 ? 18.75 12.367 5.887 1 95.69 502 GLY A N 1
ATOM 3999 C CA . GLY A 1 502 ? 19.531 12.461 7.117 1 95.69 502 GLY A CA 1
ATOM 4000 C C . GLY A 1 502 ? 19.438 13.828 7.773 1 95.69 502 GLY A C 1
ATOM 4001 O O . GLY A 1 502 ? 20 14.047 8.844 1 95.69 502 GLY A O 1
ATOM 4002 N N . ALA A 1 503 ? 18.688 14.773 7.27 1 96.94 503 ALA A N 1
ATOM 4003 C CA . ALA A 1 503 ? 18.609 16.125 7.809 1 96.94 503 ALA A CA 1
ATOM 4004 C C . ALA A 1 503 ? 17.672 16.188 9.008 1 96.94 503 ALA A C 1
ATOM 4006 O O . ALA A 1 503 ? 16.641 15.531 9.031 1 96.94 503 ALA A O 1
ATOM 4007 N N . GLY A 1 504 ? 18.047 17.062 10.055 1 98.06 504 GLY A N 1
ATOM 4008 C CA . GLY A 1 504 ? 17.188 17.312 11.195 1 98.06 504 GLY A CA 1
ATOM 4009 C C . GLY A 1 504 ? 17.422 16.344 12.344 1 98.06 504 GLY A C 1
ATOM 4010 O O . GLY A 1 504 ? 18.484 15.711 12.414 1 98.06 504 GLY A O 1
ATOM 4011 N N . ASP A 1 505 ? 16.453 16.281 13.234 1 98.69 505 ASP A N 1
ATOM 4012 C CA . ASP A 1 505 ? 16.625 15.562 14.484 1 98.69 505 ASP A CA 1
ATOM 4013 C C . ASP A 1 505 ? 15.891 14.219 14.445 1 98.69 505 ASP A C 1
ATOM 4015 O O . ASP A 1 505 ? 16.109 13.359 15.305 1 98.69 505 ASP A O 1
ATOM 4019 N N . PHE A 1 506 ? 15.102 14.016 13.398 1 98.56 506 PHE A N 1
ATOM 4020 C CA . PHE A 1 506 ? 14.172 12.891 13.414 1 98.56 506 PHE A CA 1
ATOM 4021 C C . PHE A 1 506 ? 14.359 12.016 12.172 1 98.56 506 PHE A C 1
ATOM 4023 O O . PHE A 1 506 ? 14.797 12.5 11.125 1 98.56 506 PHE A O 1
ATOM 4030 N N . HIS A 1 507 ? 14.172 10.734 12.289 1 98.06 507 HIS A N 1
ATOM 4031 C CA . HIS A 1 507 ? 13.766 9.844 11.203 1 98.06 507 HIS A CA 1
ATOM 4032 C C . HIS A 1 507 ? 12.258 9.594 11.242 1 98.06 507 HIS A C 1
ATOM 4034 O O . HIS A 1 507 ? 11.773 8.82 12.07 1 98.06 507 HIS A O 1
ATOM 4040 N N . ASP A 1 508 ? 11.578 10.25 10.344 1 97.81 508 ASP A N 1
ATOM 4041 C CA . ASP A 1 508 ? 10.125 10.266 10.312 1 97.81 508 ASP A CA 1
ATOM 4042 C C . ASP A 1 508 ? 9.586 9.359 9.203 1 97.81 508 ASP A C 1
ATOM 4044 O O . ASP A 1 508 ? 9.852 9.586 8.023 1 97.81 508 ASP A O 1
ATOM 4048 N N . ASN A 1 509 ? 8.773 8.344 9.57 1 96.88 509 ASN A N 1
ATOM 4049 C CA . ASN A 1 509 ? 8.234 7.41 8.594 1 96.88 509 ASN A CA 1
ATOM 4050 C C . ASN A 1 509 ? 6.73 7.598 8.414 1 96.88 509 ASN A C 1
ATOM 4052 O O . ASN A 1 509 ? 6.02 7.887 9.375 1 96.88 509 ASN A O 1
ATOM 4056 N N . HIS A 1 510 ? 6.297 7.539 7.145 1 97.5 510 HIS A N 1
ATOM 4057 C CA . HIS A 1 510 ? 4.879 7.426 6.816 1 97.5 510 HIS A CA 1
ATOM 4058 C C . HIS A 1 510 ? 4.535 6.02 6.336 1 97.5 510 HIS A C 1
ATOM 4060 O O . HIS A 1 510 ? 5.219 5.473 5.469 1 97.5 510 HIS A O 1
ATOM 4066 N N . HIS A 1 511 ? 3.568 5.379 6.902 1 96.56 511 HIS A N 1
ATOM 4067 C CA . HIS A 1 511 ? 3.111 4.059 6.477 1 96.56 511 HIS A CA 1
ATOM 4068 C C . HIS A 1 511 ? 1.663 3.818 6.887 1 96.56 511 HIS A C 1
ATOM 4070 O O . HIS A 1 511 ? 1.301 4.02 8.047 1 96.56 511 HIS A O 1
ATOM 4076 N N . TYR A 1 512 ? 0.777 3.439 5.984 1 95 512 TYR A N 1
ATOM 4077 C CA . TYR A 1 512 ? -0.654 3.289 6.223 1 95 512 TYR A CA 1
ATOM 4078 C C . TYR A 1 512 ? -1.099 1.852 5.98 1 95 512 TYR A C 1
ATOM 4080 O O . TYR A 1 512 ? -0.56 1.169 5.105 1 95 512 TYR A O 1
ATOM 4088 N N . PRO A 1 513 ? -2.141 1.422 6.621 1 96 513 PRO A N 1
ATOM 4089 C CA . PRO A 1 513 ? -2.557 2.066 7.871 1 96 513 PRO A CA 1
ATOM 4090 C C . PRO A 1 513 ? -1.643 1.721 9.047 1 96 513 PRO A C 1
ATOM 4092 O O . PRO A 1 513 ? -1.683 2.389 10.078 1 96 513 PRO A O 1
ATOM 4095 N N . TYR A 1 514 ? -0.731 0.669 8.844 1 96.19 514 TYR A N 1
ATOM 4096 C CA . TYR A 1 514 ? 0.091 0.132 9.922 1 96.19 514 TYR A CA 1
ATOM 4097 C C . TYR A 1 514 ? 1.33 0.992 10.148 1 96.19 514 TYR A C 1
ATOM 4099 O O . TYR A 1 514 ? 1.933 1.481 9.188 1 96.19 514 TYR A O 1
ATOM 4107 N N . PRO A 1 515 ? 1.745 1.103 11.414 1 97.62 515 PRO A N 1
ATOM 4108 C CA . PRO A 1 515 ? 2.969 1.859 11.688 1 97.62 515 PRO A CA 1
ATOM 4109 C C . PRO A 1 515 ? 4.234 1.054 11.406 1 97.62 515 PRO A C 1
ATOM 4111 O O . PRO A 1 515 ? 4.215 -0.178 11.477 1 97.62 515 PRO A O 1
ATOM 4114 N N . GLN A 1 516 ? 5.293 1.66 11.008 1 97.56 516 GLN A N 1
ATOM 4115 C CA . GLN A 1 516 ? 6.676 1.21 10.922 1 97.56 516 GLN A CA 1
ATOM 4116 C C . GLN A 1 516 ? 7.629 2.242 11.516 1 97.56 516 GLN A C 1
ATOM 4118 O O . GLN A 1 516 ? 8.336 2.941 10.781 1 97.56 516 GLN A O 1
ATOM 4123 N N . CYS A 1 517 ? 7.656 2.283 12.836 1 97.31 517 CYS A N 1
ATOM 4124 C CA . CYS A 1 517 ? 8.305 3.348 13.594 1 97.31 517 CYS A CA 1
ATOM 4125 C C . CYS A 1 517 ? 9.523 2.822 14.336 1 97.31 517 CYS A C 1
ATOM 4127 O O . CYS A 1 517 ? 9.406 2.008 15.25 1 97.31 517 CYS A O 1
ATOM 4129 N N . GLY A 1 518 ? 10.703 3.395 13.93 1 97.31 518 GLY A N 1
ATOM 4130 C CA . GLY A 1 518 ? 11.914 2.971 14.617 1 97.31 518 GLY A CA 1
ATOM 4131 C C . GLY A 1 518 ? 12.117 1.466 14.602 1 97.31 518 GLY A C 1
ATOM 4132 O O . GLY A 1 518 ? 12.648 0.895 15.555 1 97.31 518 GLY A O 1
ATOM 4133 N N . SER A 1 519 ? 11.609 0.816 13.633 1 97.31 519 SER A N 1
ATOM 4134 C CA . SER A 1 519 ? 11.578 -0.641 13.555 1 97.31 519 SER A CA 1
ATOM 4135 C C . SER A 1 519 ? 12.641 -1.174 12.602 1 97.31 519 SER A C 1
ATOM 4137 O O . SER A 1 519 ? 13.164 -0.431 11.766 1 97.31 519 SER A O 1
ATOM 4139 N N . PRO A 1 520 ? 13.031 -2.395 12.781 1 97.38 520 PRO A N 1
ATOM 4140 C CA . PRO A 1 520 ? 13.984 -3.012 11.859 1 97.38 520 PRO A CA 1
ATOM 4141 C C . PRO A 1 520 ? 13.328 -3.541 10.594 1 97.38 520 PRO A C 1
ATOM 4143 O O . PRO A 1 520 ? 13.758 -4.555 10.039 1 97.38 520 PRO A O 1
ATOM 4146 N N . PHE A 1 521 ? 12.203 -3.084 10.219 1 97.19 521 PHE A N 1
ATOM 4147 C CA . PHE A 1 521 ? 11.5 -3.354 8.969 1 97.19 521 PHE A CA 1
ATOM 4148 C C . PHE A 1 521 ? 10.953 -2.064 8.367 1 97.19 521 PHE A C 1
ATOM 4150 O O . PHE A 1 521 ? 10.695 -1.098 9.094 1 97.19 521 PHE A O 1
ATOM 4157 N N . TYR A 1 522 ? 10.867 -1.938 7.148 1 95.56 522 TYR A N 1
ATOM 4158 C CA . TYR A 1 522 ? 10.422 -0.757 6.418 1 95.56 522 TYR A CA 1
ATOM 4159 C C . TYR A 1 522 ? 9.828 -1.143 5.066 1 95.56 522 TYR A C 1
ATOM 4161 O O . TYR A 1 522 ? 9.977 -2.281 4.621 1 95.56 522 TYR A O 1
ATOM 4169 N N . SER A 1 523 ? 9.062 -0.341 4.48 1 93.94 523 SER A N 1
ATOM 4170 C CA . SER A 1 523 ? 8.461 -0.555 3.168 1 93.94 523 SER A CA 1
ATOM 4171 C C . SER A 1 523 ? 8.977 0.467 2.156 1 93.94 523 SER A C 1
ATOM 4173 O O . SER A 1 523 ? 9.664 1.419 2.523 1 93.94 523 SER A O 1
ATOM 4175 N N . LEU A 1 524 ? 8.531 0.16 0.871 1 84.25 524 LEU A N 1
ATOM 4176 C CA . LEU A 1 524 ? 9.008 0.991 -0.228 1 84.25 524 LEU A CA 1
ATOM 4177 C C . LEU A 1 524 ? 8.656 2.457 0.003 1 84.25 524 LEU A C 1
ATOM 4179 O O . LEU A 1 524 ? 7.598 2.764 0.559 1 84.25 524 LEU A O 1
ATOM 4183 N N . GLU A 1 525 ? 9.531 3.432 -0.386 1 80 525 GLU A N 1
ATOM 4184 C CA . GLU A 1 525 ? 9.734 4.875 -0.32 1 80 525 GLU A CA 1
ATOM 4185 C C . GLU A 1 525 ? 10.438 5.273 0.974 1 80 525 GLU A C 1
ATOM 4187 O O . GLU A 1 525 ? 11 6.371 1.07 1 80 525 GLU A O 1
ATOM 4192 N N . SER A 1 526 ? 10.227 4.375 2.057 1 89.38 526 SER A N 1
ATOM 4193 C CA . SER A 1 526 ? 10.898 4.672 3.318 1 89.38 526 SER A CA 1
ATOM 4194 C C . SER A 1 526 ? 12.32 4.141 3.326 1 89.38 526 SER A C 1
ATOM 4196 O O . SER A 1 526 ? 12.672 3.275 2.52 1 89.38 526 SER A O 1
ATOM 4198 N N . ALA A 1 527 ? 13.133 4.676 4.16 1 91.12 527 ALA A N 1
ATOM 4199 C CA . ALA A 1 527 ? 14.492 4.207 4.391 1 91.12 527 ALA A CA 1
ATOM 4200 C C . ALA A 1 527 ? 14.57 3.35 5.652 1 91.12 527 ALA A C 1
ATOM 4202 O O . ALA A 1 527 ? 13.703 3.434 6.523 1 91.12 527 ALA A O 1
ATOM 4203 N N . PRO A 1 528 ? 15.633 2.508 5.707 1 93.25 528 PRO A N 1
ATOM 4204 C CA . PRO A 1 528 ? 15.859 1.823 6.98 1 93.25 528 PRO A CA 1
ATOM 4205 C C . PRO A 1 528 ? 16.031 2.791 8.148 1 93.25 528 PRO A C 1
ATOM 4207 O O . PRO A 1 528 ? 16.484 3.92 7.961 1 93.25 528 PRO A O 1
ATOM 4210 N N . HIS A 1 529 ? 15.695 2.324 9.297 1 95.31 529 HIS A N 1
ATOM 4211 C CA . HIS A 1 529 ? 15.758 3.156 10.492 1 95.31 529 HIS A CA 1
ATOM 4212 C C . HIS A 1 529 ? 17.156 3.695 10.719 1 95.31 529 HIS A C 1
ATOM 4214 O O . HIS A 1 529 ? 18.141 2.945 10.656 1 95.31 529 HIS A O 1
ATOM 4220 N N . ASP A 1 530 ? 17.297 5 10.914 1 97.12 530 ASP A N 1
ATOM 4221 C CA . ASP A 1 530 ? 18.516 5.695 11.312 1 97.12 530 ASP A CA 1
ATOM 4222 C C . ASP A 1 530 ? 18.594 5.859 12.828 1 97.12 530 ASP A C 1
ATOM 4224 O O . ASP A 1 530 ? 17.984 6.77 13.391 1 97.12 530 ASP A O 1
ATOM 4228 N N . SER A 1 531 ? 19.406 5.082 13.477 1 96.75 531 SER A N 1
ATOM 4229 C CA . SER A 1 531 ? 19.438 5.027 14.93 1 96.75 531 SER A CA 1
ATOM 4230 C C . SER A 1 531 ? 20.094 6.281 15.516 1 96.75 531 SER A C 1
ATOM 4232 O O . SER A 1 531 ? 20.062 6.492 16.734 1 96.75 531 SER A O 1
ATOM 4234 N N . SER A 1 532 ? 20.656 7.121 14.664 1 97.88 532 SER A N 1
ATOM 4235 C CA . SER A 1 532 ? 21.234 8.375 15.141 1 97.88 532 SER A CA 1
ATOM 4236 C C . SER A 1 532 ? 20.172 9.461 15.258 1 97.88 532 SER A C 1
ATOM 4238 O O . SER A 1 532 ? 20.469 10.586 15.656 1 97.88 532 SER A O 1
ATOM 4240 N N . LYS A 1 533 ? 18.938 9.172 14.961 1 98.56 533 LYS A N 1
ATOM 4241 C CA . LYS A 1 533 ? 17.828 10.117 14.969 1 98.56 533 LYS A CA 1
ATOM 4242 C C . LYS A 1 533 ? 16.734 9.68 15.93 1 98.56 533 LYS A C 1
ATOM 4244 O O . LYS A 1 533 ? 16.703 8.516 16.359 1 98.56 533 LYS A O 1
ATOM 4249 N N . ILE A 1 534 ? 15.852 10.609 16.375 1 98.62 534 ILE A N 1
ATOM 4250 C CA . ILE A 1 534 ? 14.609 10.25 17.047 1 98.62 534 ILE A CA 1
ATOM 4251 C C . ILE A 1 534 ? 13.648 9.609 16.047 1 98.62 534 ILE A C 1
ATOM 4253 O O . ILE A 1 534 ? 13.336 10.195 15.008 1 98.62 534 ILE A O 1
ATOM 4257 N N . ALA A 1 535 ? 13.18 8.391 16.297 1 98.38 535 ALA A N 1
ATOM 4258 C CA . ALA A 1 535 ? 12.227 7.723 15.414 1 98.38 535 ALA A CA 1
ATOM 4259 C C . ALA A 1 535 ? 10.805 8.18 15.703 1 98.38 535 ALA A C 1
ATOM 4261 O O . ALA A 1 535 ? 10.336 8.102 16.844 1 98.38 535 ALA A O 1
ATOM 4262 N N . ILE A 1 536 ? 10.125 8.656 14.672 1 98.19 536 ILE A N 1
ATOM 4263 C CA . ILE A 1 536 ? 8.727 9.031 14.828 1 98.19 536 ILE A CA 1
ATOM 4264 C C . ILE A 1 536 ? 7.906 8.477 13.672 1 98.19 536 ILE A C 1
ATOM 4266 O O . ILE A 1 536 ? 8.414 8.328 12.555 1 98.19 536 ILE A O 1
ATOM 4270 N N . GLN A 1 537 ? 6.711 8.023 13.969 1 98.31 537 GLN A N 1
ATOM 4271 C CA . GLN A 1 537 ? 5.715 7.695 12.953 1 98.31 537 GLN A CA 1
ATOM 4272 C C . GLN A 1 537 ? 4.887 8.922 12.578 1 98.31 537 GLN A C 1
ATOM 4274 O O . GLN A 1 537 ? 3.811 9.148 13.133 1 98.31 537 GLN A O 1
ATOM 4279 N N . GLY A 1 538 ? 5.355 9.625 11.578 1 98.38 538 GLY A N 1
ATOM 4280 C CA . GLY A 1 538 ? 4.781 10.93 11.289 1 98.38 538 GLY A CA 1
ATOM 4281 C C . GLY A 1 538 ? 3.393 10.852 10.688 1 98.38 538 GLY A C 1
ATOM 4282 O O . GLY A 1 538 ? 2.652 11.844 10.688 1 98.38 538 GLY A O 1
ATOM 4283 N N . GLU A 1 539 ? 3.033 9.703 10.078 1 98.38 539 GLU A N 1
ATOM 4284 C CA . GLU A 1 539 ? 1.685 9.461 9.578 1 98.38 539 GLU A CA 1
ATOM 4285 C C . GLU A 1 539 ? 1.368 7.965 9.555 1 98.38 539 GLU A C 1
ATOM 4287 O O . GLU A 1 539 ? 2.16 7.164 9.047 1 98.38 539 GLU A O 1
ATOM 4292 N N . PHE A 1 540 ? 0.277 7.527 10.133 1 97.88 540 PHE A N 1
ATOM 4293 C CA . PHE A 1 540 ? -0.228 6.16 10.07 1 97.88 540 PHE A CA 1
ATOM 4294 C C . PHE A 1 540 ? -1.719 6.117 10.383 1 97.88 540 PHE A C 1
ATOM 4296 O O . PHE A 1 540 ? -2.332 7.156 10.648 1 97.88 540 PHE A O 1
ATOM 4303 N N . GLY A 1 541 ? -2.328 5.008 10.422 1 98 541 GLY A N 1
ATOM 4304 C CA . GLY A 1 541 ? -3.756 4.879 10.656 1 98 541 GLY A CA 1
ATOM 4305 C C . GLY A 1 541 ? -4.594 5.215 9.438 1 98 541 GLY A C 1
ATOM 4306 O O . GLY A 1 541 ? -4.414 4.629 8.367 1 98 541 GLY A O 1
ATOM 4307 N N . GLY A 1 542 ? -5.383 6.188 9.578 1 97.19 542 GLY A N 1
ATOM 4308 C CA . GLY A 1 542 ? -6.203 6.641 8.461 1 97.19 542 GLY A CA 1
ATOM 4309 C C . GLY A 1 542 ? -7.293 5.656 8.086 1 97.19 542 GLY A C 1
ATOM 4310 O O . GLY A 1 542 ? -7.551 5.426 6.906 1 97.19 542 GLY A O 1
ATOM 4311 N N . ILE A 1 543 ? -7.934 4.988 9.055 1 98.06 543 ILE A N 1
ATOM 4312 C CA . ILE A 1 543 ? -9.031 4.059 8.812 1 98.06 543 ILE A CA 1
ATOM 4313 C C . ILE A 1 543 ? -10.273 4.828 8.359 1 98.06 543 ILE A C 1
ATOM 4315 O O . ILE A 1 543 ? -10.719 5.758 9.039 1 98.06 543 ILE A O 1
ATOM 4319 N N . GLY A 1 544 ? -10.812 4.434 7.223 1 97.81 544 GLY A N 1
ATOM 4320 C CA . GLY A 1 544 ? -11.953 5.137 6.664 1 97.81 544 GLY A CA 1
ATOM 4321 C C . GLY A 1 544 ? -13.281 4.484 7.012 1 97.81 544 GLY A C 1
ATOM 4322 O O . GLY A 1 544 ? -13.383 3.258 7.066 1 97.81 544 GLY A O 1
ATOM 4323 N N . GLN A 1 545 ? -14.25 5.199 7.312 1 98 545 GLN A N 1
ATOM 4324 C CA . GLN A 1 545 ? -15.641 4.805 7.508 1 98 545 GLN A CA 1
ATOM 4325 C C . GLN A 1 545 ? -16.594 5.82 6.887 1 98 545 GLN A C 1
ATOM 4327 O O . GLN A 1 545 ? -16.516 7.016 7.184 1 98 545 GLN A O 1
ATOM 4332 N N . ILE A 1 546 ? -17.453 5.395 5.988 1 97.38 546 ILE A N 1
ATOM 4333 C CA . ILE A 1 546 ? -18.375 6.289 5.293 1 97.38 546 ILE A CA 1
ATOM 4334 C C . ILE A 1 546 ? -19.609 6.535 6.16 1 97.38 546 ILE A C 1
ATOM 4336 O O . ILE A 1 546 ? -20.406 5.625 6.379 1 97.38 546 ILE A O 1
ATOM 4340 N N . PRO A 1 547 ? -19.75 7.777 6.648 1 97.5 547 PRO A N 1
ATOM 4341 C CA . PRO A 1 547 ? -20.969 8.078 7.402 1 97.5 547 PRO A CA 1
ATOM 4342 C C . PRO A 1 547 ? -22.188 8.266 6.508 1 97.5 547 PRO A C 1
ATOM 4344 O O . PRO A 1 547 ? -22.109 8.055 5.293 1 97.5 547 PRO A O 1
ATOM 4347 N N . ASP A 1 548 ? -23.344 8.641 7.168 1 97.38 548 ASP A N 1
ATOM 4348 C CA . ASP A 1 548 ? -24.562 8.938 6.406 1 97.38 548 ASP A CA 1
ATOM 4349 C C . ASP A 1 548 ? -24.359 10.156 5.508 1 97.38 548 ASP A C 1
ATOM 4351 O O . ASP A 1 548 ? -23.531 11.016 5.797 1 97.38 548 ASP A O 1
ATOM 4355 N N . LEU A 1 549 ? -25.156 10.234 4.508 1 96.94 549 LEU A N 1
ATOM 4356 C CA . LEU A 1 549 ? -25.047 11.297 3.512 1 96.94 549 LEU A CA 1
ATOM 4357 C C . LEU A 1 549 ? -25.109 12.664 4.168 1 96.94 549 LEU A C 1
ATOM 4359 O O . LEU A 1 549 ? -24.406 13.594 3.748 1 96.94 549 LEU A O 1
ATOM 4363 N N . LYS A 1 550 ? -25.891 12.867 5.207 1 97.69 550 LYS A N 1
ATOM 4364 C CA . LYS A 1 550 ? -26.078 14.156 5.867 1 97.69 550 LYS A CA 1
ATOM 4365 C C . LYS A 1 550 ? -24.797 14.625 6.535 1 97.69 550 LYS A C 1
ATOM 4367 O O . LYS A 1 550 ? -24.656 15.797 6.887 1 97.69 550 LYS A O 1
ATOM 4372 N N . ASN A 1 551 ? -23.828 13.688 6.715 1 98.44 551 ASN A N 1
ATOM 4373 C CA . ASN A 1 551 ? -22.547 14.008 7.355 1 98.44 551 ASN A CA 1
ATOM 4374 C C . ASN A 1 551 ? -21.406 14.016 6.355 1 98.44 551 ASN A C 1
ATOM 4376 O O . ASN A 1 551 ? -20.234 14.086 6.746 1 98.44 551 ASN A O 1
ATOM 4380 N N . LEU A 1 552 ? -21.734 13.844 5.07 1 98.19 552 LEU A N 1
ATOM 4381 C CA . LEU A 1 552 ? -20.719 13.805 4.016 1 98.19 552 LEU A CA 1
ATOM 4382 C C . LEU A 1 552 ? -20.656 15.141 3.273 1 98.19 552 LEU A C 1
ATOM 4384 O O . LEU A 1 552 ? -21.672 15.812 3.121 1 98.19 552 LEU A O 1
ATOM 4388 N N . TRP A 1 553 ? -19.391 15.547 2.945 1 98 553 TRP A N 1
ATOM 4389 C CA . TRP A 1 553 ? -19.219 16.625 1.977 1 98 553 TRP A CA 1
ATOM 4390 C C . TRP A 1 553 ? -19.891 16.281 0.653 1 98 553 TRP A C 1
ATOM 4392 O O . TRP A 1 553 ? -19.359 15.516 -0.149 1 98 553 TRP A O 1
ATOM 4402 N N . ASN A 1 554 ? -21.062 16.891 0.453 1 96.75 554 ASN A N 1
ATOM 4403 C CA . ASN A 1 554 ? -21.953 16.453 -0.614 1 96.75 554 ASN A CA 1
ATOM 4404 C C . ASN A 1 554 ? -21.578 17.062 -1.957 1 96.75 554 ASN A C 1
ATOM 4406 O O . ASN A 1 554 ? -22.328 17.844 -2.533 1 96.75 554 ASN A O 1
ATOM 4410 N N . VAL A 1 555 ? -20.453 16.797 -2.414 1 96.88 555 VAL A N 1
ATOM 4411 C CA . VAL A 1 555 ? -19.922 17.156 -3.723 1 96.88 555 VAL A CA 1
ATOM 4412 C C . VAL A 1 555 ? -19.672 15.891 -4.547 1 96.88 555 VAL A C 1
ATOM 4414 O O . VAL A 1 555 ? -19.031 14.945 -4.07 1 96.88 555 VAL A O 1
ATOM 4417 N N . SER A 1 556 ? -20.172 15.836 -5.773 1 96 556 SER A N 1
ATOM 4418 C CA . SER A 1 556 ? -20.188 14.633 -6.602 1 96 556 SER A CA 1
ATOM 4419 C C . SER A 1 556 ? -18.781 14.023 -6.715 1 96 556 SER A C 1
ATOM 4421 O O . SER A 1 556 ? -18.625 12.805 -6.602 1 96 556 SER A O 1
ATOM 4423 N N . GLN A 1 557 ? -17.828 14.852 -6.957 1 95.12 557 GLN A N 1
ATOM 4424 C CA . GLN A 1 557 ? -16.453 14.375 -7.105 1 95.12 557 GLN A CA 1
ATOM 4425 C C . GLN A 1 557 ? -15.953 13.727 -5.816 1 95.12 557 GLN A C 1
ATOM 4427 O O . GLN A 1 557 ? -15.258 12.711 -5.855 1 95.12 557 GLN A O 1
ATOM 4432 N N . ALA A 1 558 ? -16.219 14.312 -4.703 1 96.25 558 ALA A N 1
ATOM 4433 C CA . ALA A 1 558 ? -15.844 13.758 -3.404 1 96.25 558 ALA A CA 1
ATOM 4434 C C . ALA A 1 558 ? -16.562 12.438 -3.139 1 96.25 558 ALA A C 1
ATOM 4436 O O . ALA A 1 558 ? -15.938 11.469 -2.705 1 96.25 558 ALA A O 1
ATOM 4437 N N . LEU A 1 559 ? -17.844 12.391 -3.445 1 96.5 559 LEU A N 1
ATOM 4438 C CA . LEU A 1 559 ? -18.672 11.211 -3.189 1 96.5 559 LEU A CA 1
ATOM 4439 C C . LEU A 1 559 ? -18.188 10.023 -4.023 1 96.5 559 LEU A C 1
ATOM 4441 O O . LEU A 1 559 ? -18.234 8.883 -3.568 1 96.5 559 LEU A O 1
ATOM 4445 N N . SER A 1 560 ? -17.688 10.25 -5.219 1 95.31 560 SER A N 1
ATOM 4446 C CA . SER A 1 560 ? -17.281 9.195 -6.137 1 95.31 560 SER A CA 1
ATOM 4447 C C . SER A 1 560 ? -15.922 8.617 -5.742 1 95.31 560 SER A C 1
ATOM 4449 O O . SER A 1 560 ? -15.5 7.586 -6.27 1 95.31 560 SER A O 1
ATOM 4451 N N . SER A 1 561 ? -15.227 9.203 -4.773 1 95.12 561 SER A N 1
ATOM 4452 C CA . SER A 1 561 ? -13.867 8.781 -4.453 1 95.12 561 SER A CA 1
ATOM 4453 C C . SER A 1 561 ? -13.75 8.359 -2.99 1 95.12 561 SER A C 1
ATOM 4455 O O . SER A 1 561 ? -12.641 8.234 -2.463 1 95.12 561 SER A O 1
ATOM 4457 N N . LEU A 1 562 ? -14.812 8.094 -2.312 1 94.31 562 LEU A N 1
ATOM 4458 C CA . LEU A 1 562 ? -14.844 7.852 -0.875 1 94.31 562 LEU A CA 1
ATOM 4459 C C . LEU A 1 562 ? -14.016 6.621 -0.514 1 94.31 562 LEU A C 1
ATOM 4461 O O . LEU A 1 562 ? -13.453 6.547 0.582 1 94.31 562 LEU A O 1
ATOM 4465 N N . ASN A 1 563 ? -13.852 5.691 -1.386 1 91.44 563 ASN A N 1
ATOM 4466 C CA . ASN A 1 563 ? -13.18 4.434 -1.057 1 91.44 563 ASN A CA 1
ATOM 4467 C C . ASN A 1 563 ? -11.68 4.516 -1.302 1 91.44 563 ASN A C 1
ATOM 4469 O O . ASN A 1 563 ? -10.969 3.516 -1.182 1 91.44 563 ASN A O 1
ATOM 4473 N N . GLN A 1 564 ? -11.227 5.688 -1.689 1 90.88 564 GLN A N 1
ATOM 4474 C CA . GLN A 1 564 ? -9.812 5.832 -2 1 90.88 564 GLN A CA 1
ATOM 4475 C C . GLN A 1 564 ? -8.984 6.02 -0.731 1 90.88 564 GLN A C 1
ATOM 4477 O O . GLN A 1 564 ? -7.781 6.289 -0.799 1 90.88 564 GLN A O 1
ATOM 4482 N N . THR A 1 565 ? -9.641 5.848 0.394 1 87.75 565 THR A N 1
ATOM 4483 C CA . THR A 1 565 ? -8.914 5.848 1.662 1 87.75 565 THR A CA 1
ATOM 4484 C C . THR A 1 565 ? -8.125 4.559 1.831 1 87.75 565 THR A C 1
ATOM 4486 O O . THR A 1 565 ? -8.359 3.578 1.12 1 87.75 565 THR A O 1
ATOM 4489 N N . TYR A 1 566 ? -7.125 4.488 2.684 1 87.12 566 TYR A N 1
ATOM 4490 C CA . TYR A 1 566 ? -6.148 3.418 2.857 1 87.12 566 TYR A CA 1
ATOM 4491 C C . TYR A 1 566 ? -6.836 2.105 3.209 1 87.12 566 TYR A C 1
ATOM 4493 O O . TYR A 1 566 ? -6.434 1.04 2.738 1 87.12 566 TYR A O 1
ATOM 4501 N N . GLU A 1 567 ? -7.738 2.1 4.051 1 96.06 567 GLU A N 1
ATOM 4502 C CA . GLU A 1 567 ? -8.578 0.985 4.484 1 96.06 567 GLU A CA 1
ATOM 4503 C C . GLU A 1 567 ? -9.992 1.45 4.805 1 96.06 567 GLU A C 1
ATOM 4505 O O . GLU A 1 567 ? -10.18 2.477 5.461 1 96.06 567 GLU A O 1
ATOM 4510 N N . MET A 1 568 ? -11.008 0.775 4.25 1 96.81 568 MET A N 1
ATOM 4511 C CA . MET A 1 568 ? -12.414 1.08 4.512 1 96.81 568 MET A CA 1
ATOM 4512 C C . MET A 1 568 ? -13.031 0.045 5.445 1 96.81 568 MET A C 1
ATOM 4514 O O . MET A 1 568 ? -12.734 -1.147 5.336 1 96.81 568 MET A O 1
ATOM 4518 N N . VAL A 1 569 ? -13.852 0.5 6.336 1 97.5 569 VAL A N 1
ATOM 4519 C CA . VAL A 1 569 ? -14.523 -0.398 7.273 1 97.5 569 VAL A CA 1
ATOM 4520 C C . VAL A 1 569 ? -16.031 -0.22 7.168 1 97.5 569 VAL A C 1
ATOM 4522 O O . VAL A 1 569 ? -16.516 0.818 6.707 1 97.5 569 VAL A O 1
ATOM 4525 N N . GLU A 1 570 ? -16.812 -1.155 7.68 1 94.5 570 GLU A N 1
ATOM 4526 C CA . GLU A 1 570 ? -18.25 -1.23 7.438 1 94.5 570 GLU A CA 1
ATOM 4527 C C . GLU A 1 570 ? -19.031 -0.438 8.484 1 94.5 570 GLU A C 1
ATOM 4529 O O . GLU A 1 570 ? -20.188 -0.077 8.266 1 94.5 570 GLU A O 1
ATOM 4534 N N . SER A 1 571 ? -18.406 -0.193 9.672 1 96.62 571 SER A N 1
ATOM 4535 C CA . SER A 1 571 ? -19.125 0.448 10.773 1 96.62 571 SER A CA 1
ATOM 4536 C C . SER A 1 571 ? -18.156 1.133 11.734 1 96.62 571 SER A C 1
ATOM 4538 O O . SER A 1 571 ? -16.953 0.924 11.664 1 96.62 571 SER A O 1
ATOM 4540 N N . ILE A 1 572 ? -18.719 1.948 12.617 1 97.69 572 ILE A N 1
ATOM 4541 C CA . ILE A 1 572 ? -17.922 2.641 13.625 1 97.69 572 ILE A CA 1
ATOM 4542 C C . ILE A 1 572 ? -17.344 1.626 14.602 1 97.69 572 ILE A C 1
ATOM 4544 O O . ILE A 1 572 ? -16.219 1.792 15.086 1 97.69 572 ILE A O 1
ATOM 4548 N N . GLU A 1 573 ? -18.062 0.546 14.867 1 97.31 573 GLU A N 1
ATOM 4549 C CA . GLU A 1 573 ? -17.547 -0.518 15.719 1 97.31 573 GLU A CA 1
ATOM 4550 C C . GLU A 1 573 ? -16.297 -1.142 15.117 1 97.31 573 GLU A C 1
ATOM 4552 O O . GLU A 1 573 ? -15.297 -1.354 15.82 1 97.31 573 GLU A O 1
ATOM 4557 N N . VAL A 1 574 ? -16.359 -1.444 13.797 1 97.69 574 VAL A N 1
ATOM 4558 C CA . VAL A 1 574 ? -15.203 -2.014 13.109 1 97.69 574 VAL A CA 1
ATOM 4559 C C . VAL A 1 574 ? -14.094 -0.972 13.031 1 97.69 574 VAL A C 1
ATOM 4561 O O . VAL A 1 574 ? -12.906 -1.311 13.117 1 97.69 574 VAL A O 1
ATOM 4564 N N . TRP A 1 575 ? -14.555 0.287 12.875 1 98.31 575 TRP A N 1
ATOM 4565 C CA . TRP A 1 575 ? -13.578 1.367 12.883 1 98.31 575 TRP A CA 1
ATOM 4566 C C . TRP A 1 575 ? -12.773 1.354 14.18 1 98.31 575 TRP A C 1
ATOM 4568 O O . TRP A 1 575 ? -11.539 1.435 14.156 1 98.31 575 TRP A O 1
ATOM 4578 N N . ASN A 1 576 ? -13.438 1.263 15.305 1 98.44 576 ASN A N 1
ATOM 4579 C CA . ASN A 1 576 ? -12.758 1.242 16.594 1 98.44 576 ASN A CA 1
ATOM 4580 C C . ASN A 1 576 ? -11.859 0.018 16.734 1 98.44 576 ASN A C 1
ATOM 4582 O O . ASN A 1 576 ? -10.75 0.115 17.266 1 98.44 576 ASN A O 1
ATOM 4586 N N . TYR A 1 577 ? -12.297 -1.154 16.25 1 97.38 577 TYR A N 1
ATOM 4587 C CA . TYR A 1 577 ? -11.469 -2.355 16.281 1 97.38 577 TYR A CA 1
ATOM 4588 C C . TYR A 1 577 ? -10.172 -2.139 15.508 1 97.38 577 TYR A C 1
ATOM 4590 O O . TYR A 1 577 ? -9.086 -2.395 16.031 1 97.38 577 TYR A O 1
ATOM 4598 N N . ARG A 1 578 ? -10.32 -1.609 14.289 1 98.06 578 ARG A N 1
ATOM 4599 C CA . ARG A 1 578 ? -9.172 -1.464 13.406 1 98.06 578 ARG A CA 1
ATOM 4600 C C . ARG A 1 578 ? -8.25 -0.341 13.883 1 98.06 578 ARG A C 1
ATOM 4602 O O . ARG A 1 578 ? -7.031 -0.503 13.922 1 98.06 578 ARG A O 1
ATOM 4609 N N . ALA A 1 579 ? -8.844 0.826 14.234 1 98.25 579 ALA A N 1
ATOM 4610 C CA . ALA A 1 579 ? -8.047 1.956 14.695 1 98.25 579 ALA A CA 1
ATOM 4611 C C . ALA A 1 579 ? -7.23 1.584 15.93 1 98.25 579 ALA A C 1
ATOM 4613 O O . ALA A 1 579 ? -6.039 1.898 16.016 1 98.25 579 ALA A O 1
ATOM 4614 N N . LEU A 1 580 ? -7.844 0.915 16.891 1 97.88 580 LEU A N 1
ATOM 4615 C CA . LEU A 1 580 ? -7.152 0.514 18.109 1 97.88 580 LEU A CA 1
ATOM 4616 C C . LEU A 1 580 ? -6.074 -0.521 17.812 1 97.88 580 LEU A C 1
ATOM 4618 O O . LEU A 1 580 ? -5.027 -0.545 18.469 1 97.88 580 LEU A O 1
ATOM 4622 N N . LYS A 1 581 ? -6.305 -1.366 16.797 1 97.25 581 LYS A N 1
ATOM 4623 C CA . LYS A 1 581 ? -5.285 -2.324 16.375 1 97.25 581 LYS A CA 1
ATOM 4624 C C . LYS A 1 581 ? -4.043 -1.611 15.859 1 97.25 581 LYS A C 1
ATOM 4626 O O . LYS A 1 581 ? -2.916 -2.043 16.125 1 97.25 581 LYS A O 1
ATOM 4631 N N . MET A 1 582 ? -4.215 -0.533 15.078 1 97.94 582 MET A N 1
ATOM 4632 C CA . MET A 1 582 ? -3.084 0.251 14.586 1 97.94 582 MET A CA 1
ATOM 4633 C C . MET A 1 582 ? -2.299 0.855 15.75 1 97.94 582 MET A C 1
ATOM 4635 O O . MET A 1 582 ? -1.067 0.82 15.758 1 97.94 582 MET A O 1
ATOM 4639 N N . VAL A 1 583 ? -3.027 1.384 16.703 1 98.19 583 VAL A N 1
ATOM 4640 C CA . VAL A 1 583 ? -2.395 2.035 17.844 1 98.19 583 VAL A CA 1
ATOM 4641 C C . VAL A 1 583 ? -1.712 0.99 18.719 1 98.19 583 VAL A C 1
ATOM 4643 O O . VAL A 1 583 ? -0.657 1.253 19.312 1 98.19 583 VAL A O 1
ATOM 4646 N N . GLN A 1 584 ? -2.301 -0.185 18.844 1 97.56 584 GLN A N 1
ATOM 4647 C CA . GLN A 1 584 ? -1.672 -1.273 19.578 1 97.56 584 GLN A CA 1
ATOM 4648 C C . GLN A 1 584 ? -0.349 -1.682 18.938 1 97.56 584 GLN A C 1
ATOM 4650 O O . GLN A 1 584 ? 0.618 -1.987 19.641 1 97.56 584 GLN A O 1
ATOM 4655 N N . GLU A 1 585 ? -0.333 -1.743 17.656 1 97 585 GLU A N 1
ATOM 4656 C CA . GLU A 1 585 ? 0.917 -2.059 16.984 1 97 585 GLU A CA 1
ATOM 4657 C C . GLU A 1 585 ? 1.967 -0.979 17.219 1 97 585 GLU A C 1
ATOM 4659 O O . GLU A 1 585 ? 3.158 -1.277 17.328 1 97 585 GLU A O 1
ATOM 4664 N N . LEU A 1 586 ? 1.53 0.253 17.234 1 98.12 586 LEU A N 1
ATOM 4665 C CA . LEU A 1 586 ? 2.432 1.343 17.594 1 98.12 586 LEU A CA 1
ATOM 4666 C C . LEU A 1 586 ? 3.033 1.118 18.969 1 98.12 586 LEU A C 1
ATOM 4668 O O . LEU A 1 586 ? 4.234 1.316 19.172 1 98.12 586 LEU A O 1
ATOM 4672 N N . LYS A 1 587 ? 2.193 0.758 19.906 1 97.75 587 LYS A N 1
ATOM 4673 C CA . LYS A 1 587 ? 2.66 0.478 21.266 1 97.75 587 LYS A CA 1
ATOM 4674 C C . LYS A 1 587 ? 3.723 -0.617 21.266 1 97.75 587 LYS A C 1
ATOM 4676 O O . LYS A 1 587 ? 4.746 -0.497 21.938 1 97.75 587 LYS A O 1
ATOM 4681 N N . GLU A 1 588 ? 3.492 -1.649 20.469 1 96.44 588 GLU A N 1
ATOM 4682 C CA . GLU A 1 588 ? 4.441 -2.754 20.391 1 96.44 588 GLU A CA 1
ATOM 4683 C C . GLU A 1 588 ? 5.801 -2.271 19.875 1 96.44 588 GLU A C 1
ATOM 4685 O O . GLU A 1 588 ? 6.84 -2.664 20.406 1 96.44 588 GLU A O 1
ATOM 4690 N N . GLN A 1 589 ? 5.789 -1.413 18.891 1 97 589 GLN A N 1
ATOM 4691 C CA . GLN A 1 589 ? 7.031 -0.916 18.312 1 97 589 GLN A CA 1
ATOM 4692 C C . GLN A 1 589 ? 7.727 0.058 19.266 1 97 589 GLN A C 1
ATOM 4694 O O . GLN A 1 589 ? 8.953 0.19 19.234 1 97 589 GLN A O 1
ATOM 4699 N N . THR A 1 590 ? 6.934 0.776 20.078 1 96.88 590 THR A N 1
ATOM 4700 C CA . THR A 1 590 ? 7.484 1.636 21.125 1 96.88 590 THR A CA 1
ATOM 4701 C C . THR A 1 590 ? 8.219 0.809 22.172 1 96.88 590 THR A C 1
ATOM 4703 O O . THR A 1 590 ? 9.289 1.194 22.641 1 96.88 590 THR A O 1
ATOM 4706 N N . VAL A 1 591 ? 7.656 -0.346 22.5 1 95.62 591 VAL A N 1
ATOM 4707 C CA . VAL A 1 591 ? 8.211 -1.201 23.547 1 95.62 591 VAL A CA 1
ATOM 4708 C C . VAL A 1 591 ? 9.391 -1.994 22.984 1 95.62 591 VAL A C 1
ATOM 4710 O O . VAL A 1 591 ? 10.43 -2.104 23.641 1 95.62 591 VAL A O 1
ATOM 4713 N N . MET A 1 592 ? 9.273 -2.484 21.781 1 95.06 592 MET A N 1
ATOM 4714 C CA . MET A 1 592 ? 10.227 -3.469 21.266 1 95.06 592 MET A CA 1
ATOM 4715 C C . MET A 1 592 ? 11.367 -2.787 20.516 1 95.06 592 MET A C 1
ATOM 4717 O O . MET A 1 592 ? 12.461 -3.338 20.406 1 95.06 592 MET A O 1
ATOM 4721 N N . PHE A 1 593 ? 11.086 -1.619 20 1 96.56 593 PHE A N 1
ATOM 4722 C CA . PHE A 1 593 ? 12.062 -0.978 19.125 1 96.56 593 PHE A CA 1
ATOM 4723 C C . PHE A 1 593 ? 12.297 0.466 19.547 1 96.56 593 PHE A C 1
ATOM 4725 O O . PHE A 1 593 ? 12.414 0.757 20.75 1 96.56 593 PHE A O 1
ATOM 4732 N N . SER A 1 594 ? 12.43 1.445 18.5 1 97.38 594 SER A N 1
ATOM 4733 C CA . SER A 1 594 ? 12.914 2.777 18.875 1 97.38 594 SER A CA 1
ATOM 4734 C C . SER A 1 594 ? 11.828 3.828 18.656 1 97.38 594 SER A C 1
ATOM 4736 O O . SER A 1 594 ? 12.117 5.027 18.625 1 97.38 594 SER A O 1
ATOM 4738 N N . CYS A 1 595 ? 10.578 3.33 18.531 1 97.81 595 CYS A N 1
ATOM 4739 C CA . CYS A 1 595 ? 9.516 4.293 18.25 1 97.81 595 CYS A CA 1
ATOM 4740 C C . CYS A 1 595 ? 9.391 5.297 19.391 1 97.81 595 CYS A C 1
ATOM 4742 O O . CYS A 1 595 ? 9.25 4.91 20.562 1 97.81 595 CYS A O 1
ATOM 4744 N N . ALA A 1 596 ? 9.406 6.652 19.031 1 98.25 596 ALA A N 1
ATOM 4745 C CA . ALA A 1 596 ? 9.516 7.668 20.078 1 98.25 596 ALA A CA 1
ATOM 4746 C C . ALA A 1 596 ? 8.469 8.766 19.891 1 98.25 596 ALA A C 1
ATOM 4748 O O . ALA A 1 596 ? 8.555 9.82 20.516 1 98.25 596 ALA A O 1
ATOM 4749 N N . GLY A 1 597 ? 7.48 8.633 19.094 1 98.44 597 GLY A N 1
ATOM 4750 C CA . GLY A 1 597 ? 6.375 9.547 18.859 1 98.44 597 GLY A CA 1
ATOM 4751 C C . GLY A 1 597 ? 5.535 9.164 17.656 1 98.44 597 GLY A C 1
ATOM 4752 O O . GLY A 1 597 ? 5.957 8.352 16.828 1 98.44 597 GLY A O 1
ATOM 4753 N N . ALA A 1 598 ? 4.367 9.711 17.594 1 98.75 598 ALA A N 1
ATOM 4754 C CA . ALA A 1 598 ? 3.512 9.289 16.484 1 98.75 598 ALA A CA 1
ATOM 4755 C C . ALA A 1 598 ? 2.428 10.328 16.203 1 98.75 598 ALA A C 1
ATOM 4757 O O . ALA A 1 598 ? 1.981 11.031 17.109 1 98.75 598 ALA A O 1
ATOM 4758 N N . ILE A 1 599 ? 2.035 10.383 14.953 1 98.88 599 ILE A N 1
ATOM 4759 C CA . ILE A 1 599 ? 0.94 11.203 14.461 1 98.88 599 ILE A CA 1
ATOM 4760 C C . ILE A 1 599 ? -0.094 10.328 13.758 1 98.88 599 ILE A C 1
ATOM 4762 O O . ILE A 1 599 ? 0.173 9.773 12.688 1 98.88 599 ILE A O 1
ATOM 4766 N N . TYR A 1 600 ? -1.283 10.18 14.328 1 98.75 600 TYR A N 1
ATOM 4767 C CA . TYR A 1 600 ? -2.371 9.391 13.766 1 98.75 600 TYR A CA 1
ATOM 4768 C C . TYR A 1 600 ? -3.154 10.195 12.734 1 98.75 600 TYR A C 1
ATOM 4770 O O . TYR A 1 600 ? -3.561 11.328 13 1 98.75 600 TYR A O 1
ATOM 4778 N N . THR A 1 601 ? -3.297 9.672 11.516 1 98.44 601 THR A N 1
ATOM 4779 C CA . THR A 1 601 ? -4.133 10.281 10.484 1 98.44 601 THR A CA 1
ATOM 4780 C C . THR A 1 601 ? -5.602 9.906 10.688 1 98.44 601 THR A C 1
ATOM 4782 O O . THR A 1 601 ? -5.961 8.734 10.648 1 98.44 601 THR A O 1
ATOM 4785 N N . GLN A 1 602 ? -6.551 10.914 11.07 1 98 602 GLN A N 1
ATOM 4786 C CA . GLN A 1 602 ? -6.355 12.352 11.242 1 98 602 GLN A CA 1
ATOM 4787 C C . GLN A 1 602 ? -7.422 12.945 12.156 1 98 602 GLN A C 1
ATOM 4789 O O . GLN A 1 602 ? -8.273 12.227 12.68 1 98 602 GLN A O 1
ATOM 4794 N N . THR A 1 603 ? -7.41 14.227 12.461 1 98.81 603 THR A N 1
ATOM 4795 C CA . THR A 1 603 ? -8.281 14.883 13.43 1 98.81 603 THR A CA 1
ATOM 4796 C C . THR A 1 603 ? -9.742 14.812 12.977 1 98.81 603 THR A C 1
ATOM 4798 O O . THR A 1 603 ? -10.609 14.359 13.727 1 98.81 603 THR A O 1
ATOM 4801 N N . THR A 1 604 ? -9.984 15.242 11.734 1 98.75 604 THR A N 1
ATOM 4802 C CA . THR A 1 604 ? -11.32 15.242 11.148 1 98.75 604 THR A CA 1
ATOM 4803 C C . THR A 1 604 ? -11.297 14.664 9.734 1 98.75 604 THR A C 1
ATOM 4805 O O . THR A 1 604 ? -10.234 14.594 9.109 1 98.75 604 THR A O 1
ATOM 4808 N N . ASP A 1 605 ? -12.5 14.203 9.328 1 98.5 605 ASP A N 1
ATOM 4809 C CA . ASP A 1 605 ? -12.664 14.07 7.887 1 98.5 605 ASP A CA 1
ATOM 4810 C C . ASP A 1 605 ? -12.391 15.398 7.18 1 98.5 605 ASP A C 1
ATOM 4812 O O . ASP A 1 605 ? -12.469 16.469 7.797 1 98.5 605 ASP A O 1
ATOM 4816 N N . VAL A 1 606 ? -11.992 15.328 5.957 1 98.62 606 VAL A N 1
ATOM 4817 C CA . VAL A 1 606 ? -11.867 16.516 5.113 1 98.62 606 VAL A CA 1
ATOM 4818 C C . VAL A 1 606 ? -12.359 16.203 3.701 1 98.62 606 VAL A C 1
ATOM 4820 O O . VAL A 1 606 ? -11.719 15.438 2.971 1 98.62 606 VAL A O 1
ATOM 4823 N N . GLU A 1 607 ? -13.477 16.766 3.385 1 98.25 607 GLU A N 1
ATOM 4824 C CA . GLU A 1 607 ? -14.109 16.594 2.08 1 98.25 607 GLU A CA 1
ATOM 4825 C C . GLU A 1 607 ? -14.273 15.117 1.735 1 98.25 607 GLU A C 1
ATOM 4827 O O . GLU A 1 607 ? -15.031 14.398 2.393 1 98.25 607 GLU A O 1
ATOM 4832 N N . ALA A 1 608 ? -13.43 14.516 0.859 1 97.69 608 ALA A N 1
ATOM 4833 C CA . ALA A 1 608 ? -13.617 13.133 0.419 1 97.69 608 ALA A CA 1
ATOM 4834 C C . ALA A 1 608 ? -12.969 12.156 1.393 1 97.69 608 ALA A C 1
ATOM 4836 O O . ALA A 1 608 ? -13.266 10.961 1.364 1 97.69 608 ALA A O 1
ATOM 4837 N N . GLU A 1 609 ? -12.062 12.57 2.205 1 97.69 609 GLU A N 1
ATOM 4838 C CA . GLU A 1 609 ? -11.391 11.703 3.17 1 97.69 609 GLU A CA 1
ATOM 4839 C C . GLU A 1 609 ? -12.25 11.484 4.414 1 97.69 609 GLU A C 1
ATOM 4841 O O . GLU A 1 609 ? -12.375 12.383 5.25 1 97.69 609 GLU A O 1
ATOM 4846 N N . THR A 1 610 ? -12.773 10.328 4.535 1 97.94 610 THR A N 1
ATOM 4847 C CA . THR A 1 610 ? -13.641 10.016 5.672 1 97.94 610 THR A CA 1
ATOM 4848 C C . THR A 1 610 ? -12.898 9.141 6.688 1 97.94 610 THR A C 1
ATOM 4850 O O . THR A 1 610 ? -13.414 8.102 7.102 1 97.94 610 THR A O 1
ATOM 4853 N N . ASN A 1 611 ? -11.703 9.586 7.047 1 98.06 611 ASN A N 1
ATOM 4854 C CA . ASN A 1 611 ? -10.852 8.781 7.914 1 98.06 611 ASN A CA 1
ATOM 4855 C C . ASN A 1 611 ? -10.445 9.555 9.164 1 98.06 611 ASN A C 1
ATOM 4857 O O . ASN A 1 611 ? -9.438 9.234 9.805 1 98.06 611 ASN A O 1
ATOM 4861 N N . GLY A 1 612 ? -11.18 10.617 9.625 1 98.44 612 GLY A N 1
ATOM 4862 C CA . GLY A 1 612 ? -10.883 11.383 10.82 1 98.44 612 GLY A CA 1
ATOM 4863 C C . GLY A 1 612 ? -11.391 10.727 12.094 1 98.44 612 GLY A C 1
ATOM 4864 O O . GLY A 1 612 ? -12.281 9.875 12.047 1 98.44 612 GLY A O 1
ATOM 4865 N N . LEU A 1 613 ? -10.789 11.18 13.195 1 98.69 613 LEU A N 1
ATOM 4866 C CA . LEU A 1 613 ? -11.391 10.852 14.484 1 98.69 613 LEU A CA 1
ATOM 4867 C C . LEU A 1 613 ? -12.82 11.367 14.57 1 98.69 613 LEU A C 1
ATOM 4869 O O . LEU A 1 613 ? -13.672 10.758 15.219 1 98.69 613 LEU A O 1
ATOM 4873 N N . MET A 1 614 ? -13.055 12.477 13.883 1 98.62 614 MET A N 1
ATOM 4874 C CA . MET A 1 614 ? -14.375 13.086 13.773 1 98.62 614 MET A CA 1
ATOM 4875 C C . MET A 1 614 ? -14.773 13.258 12.305 1 98.62 614 MET A C 1
ATOM 4877 O O . MET A 1 614 ? -13.914 13.352 11.43 1 98.62 614 MET A O 1
ATOM 4881 N N . THR A 1 615 ? -16.109 13.242 12.094 1 98.75 615 THR A N 1
ATOM 4882 C CA . THR A 1 615 ? -16.578 13.586 10.758 1 98.75 615 THR A CA 1
ATOM 4883 C C . THR A 1 615 ? -16.219 15.023 10.414 1 98.75 615 THR A C 1
ATOM 4885 O O . THR A 1 615 ? -15.82 15.797 11.289 1 98.75 615 THR A O 1
ATOM 4888 N N . TYR A 1 616 ? -16.391 15.383 9.156 1 98.75 616 TYR A N 1
ATOM 4889 C CA . TYR A 1 616 ? -16 16.703 8.664 1 98.75 616 TYR A CA 1
ATOM 4890 C C . TYR A 1 616 ? -16.828 17.797 9.336 1 98.75 616 TYR A C 1
ATOM 4892 O O . TYR A 1 616 ? -16.312 18.891 9.602 1 98.75 616 TYR A O 1
ATOM 4900 N N . ASP A 1 617 ? -18.062 17.5 9.656 1 98.75 617 ASP A N 1
ATOM 4901 C CA . ASP A 1 617 ? -18.969 18.453 10.273 1 98.75 617 ASP A CA 1
ATOM 4902 C C . ASP A 1 617 ? -18.828 18.453 11.789 1 98.75 617 ASP A C 1
ATOM 4904 O O . ASP A 1 617 ? -19.5 19.219 12.492 1 98.75 617 ASP A O 1
ATOM 4908 N N . ARG A 1 618 ? -17.969 17.594 12.391 1 98.56 618 ARG A N 1
ATOM 4909 C CA . ARG A 1 618 ? -17.656 17.453 13.812 1 98.56 618 ARG A CA 1
ATOM 4910 C C . ARG A 1 618 ? -18.875 16.969 14.586 1 98.56 618 ARG A C 1
ATOM 4912 O O . ARG A 1 618 ? -18.969 17.172 15.805 1 98.56 618 ARG A O 1
ATOM 4919 N N . ARG A 1 619 ? -19.828 16.328 13.938 1 98.62 619 ARG A N 1
ATOM 4920 C CA . ARG A 1 619 ? -21.047 15.914 14.625 1 98.62 619 ARG A CA 1
ATOM 4921 C C . ARG A 1 619 ? -20.922 14.469 15.109 1 98.62 619 ARG A C 1
ATOM 4923 O O . ARG A 1 619 ? -21.719 14.023 15.938 1 98.62 619 ARG A O 1
ATOM 4930 N N . ILE A 1 620 ? -19.969 13.742 14.531 1 98.5 620 ILE A N 1
ATOM 4931 C CA . ILE A 1 620 ? -19.734 12.359 14.93 1 98.5 620 ILE A CA 1
ATOM 4932 C C . ILE A 1 620 ? -18.297 12.18 15.375 1 98.5 620 ILE A C 1
ATOM 4934 O O . ILE A 1 620 ? -17.359 12.43 14.609 1 98.5 620 ILE A O 1
ATOM 4938 N N . LEU A 1 621 ? -18.094 11.836 16.641 1 98.62 621 LEU A N 1
ATOM 4939 C CA . LEU A 1 621 ? -16.812 11.336 17.125 1 98.62 621 LEU A CA 1
ATOM 4940 C C . LEU A 1 621 ? -16.75 9.812 17 1 98.62 621 LEU A C 1
ATOM 4942 O O . LEU A 1 621 ? -17.5 9.094 17.656 1 98.62 621 LEU A O 1
ATOM 4946 N N . ARG A 1 622 ? -15.844 9.242 16.172 1 98.31 622 ARG A N 1
ATOM 4947 C CA . ARG A 1 622 ? -15.781 7.816 15.867 1 98.31 622 ARG A CA 1
ATOM 4948 C C . ARG A 1 622 ? -15.156 7.039 17.016 1 98.31 622 ARG A C 1
ATOM 4950 O O . ARG A 1 622 ? -15.578 5.926 17.328 1 98.31 622 ARG A O 1
ATOM 4957 N N . ALA A 1 623 ? -14.188 7.656 17.672 1 98.06 623 ALA A N 1
ATOM 4958 C CA . ALA A 1 623 ? -13.359 6.945 18.641 1 98.06 623 ALA A CA 1
ATOM 4959 C C . ALA A 1 623 ? -14.148 6.629 19.906 1 98.06 623 ALA A C 1
ATOM 4961 O O . ALA A 1 623 ? -14.859 7.488 20.438 1 98.06 623 ALA A O 1
ATOM 4962 N N . ASP A 1 624 ? -14.07 5.344 20.312 1 97.69 624 ASP A N 1
ATOM 4963 C CA . ASP A 1 624 ? -14.453 5.027 21.688 1 97.69 624 ASP A CA 1
ATOM 4964 C C . ASP A 1 624 ? -13.516 5.688 22.688 1 97.69 624 ASP A C 1
ATOM 4966 O O . ASP A 1 624 ? -12.398 5.207 22.922 1 97.69 624 ASP A O 1
ATOM 4970 N N . VAL A 1 625 ? -13.984 6.738 23.359 1 97.94 625 VAL A N 1
ATOM 4971 C CA . VAL A 1 625 ? -13.141 7.656 24.125 1 97.94 625 VAL A CA 1
ATOM 4972 C C . VAL A 1 625 ? -12.391 6.891 25.219 1 97.94 625 VAL A C 1
ATOM 4974 O O . VAL A 1 625 ? -11.18 7.055 25.375 1 97.94 625 VAL A O 1
ATOM 4977 N N . LYS A 1 626 ? -13.023 6.027 25.906 1 97.56 626 LYS A N 1
ATOM 4978 C CA . LYS A 1 626 ? -12.398 5.316 27.031 1 97.56 626 LYS A CA 1
ATOM 4979 C C . LYS A 1 626 ? -11.312 4.367 26.531 1 97.56 626 LYS A C 1
ATOM 4981 O O . LYS A 1 626 ? -10.188 4.391 27.031 1 97.56 626 LYS A O 1
ATOM 4986 N N . ARG A 1 627 ? -11.641 3.508 25.547 1 97.31 627 ARG A N 1
ATOM 4987 C CA . ARG A 1 627 ? -10.688 2.529 25.047 1 97.31 627 ARG A CA 1
ATOM 4988 C C . ARG A 1 627 ? -9.484 3.217 24.406 1 97.31 627 ARG A C 1
ATOM 4990 O O . ARG A 1 627 ? -8.344 2.783 24.594 1 97.31 627 ARG A O 1
ATOM 4997 N N . TRP A 1 628 ? -9.82 4.23 23.672 1 97.44 628 TRP A N 1
ATOM 4998 C CA . TRP A 1 628 ? -8.758 4.992 23.016 1 97.44 628 TRP A CA 1
ATOM 4999 C C . TRP A 1 628 ? -7.82 5.609 24.047 1 97.44 628 TRP A C 1
ATOM 5001 O O . TRP A 1 628 ? -6.598 5.461 23.953 1 97.44 628 TRP A O 1
ATOM 5011 N N . LYS A 1 629 ? -8.359 6.301 24.984 1 97.31 629 LYS A N 1
ATOM 5012 C CA . LYS A 1 629 ? -7.57 6.98 26.016 1 97.31 629 LYS A CA 1
ATOM 5013 C C . LYS A 1 629 ? -6.75 5.984 26.828 1 97.31 629 LYS A C 1
ATOM 5015 O O . LYS A 1 629 ? -5.586 6.242 27.141 1 97.31 629 LYS A O 1
ATOM 5020 N N . ASP A 1 630 ? -7.316 4.801 27.172 1 97.44 630 ASP A N 1
ATOM 5021 C CA . ASP A 1 630 ? -6.602 3.768 27.922 1 97.44 630 ASP A CA 1
ATOM 5022 C C . ASP A 1 630 ? -5.371 3.285 27.156 1 97.44 630 ASP A C 1
ATOM 5024 O O . ASP A 1 630 ? -4.301 3.107 27.734 1 97.44 630 ASP A O 1
ATOM 5028 N N . LEU A 1 631 ? -5.594 3.068 25.906 1 97.69 631 LEU A N 1
ATOM 5029 C CA . LEU A 1 631 ? -4.488 2.586 25.094 1 97.69 631 LEU A CA 1
ATOM 5030 C C . LEU A 1 631 ? -3.414 3.658 24.938 1 97.69 631 LEU A C 1
ATOM 5032 O O . LEU A 1 631 ? -2.219 3.359 25.016 1 97.69 631 LEU A O 1
ATOM 5036 N N . VAL A 1 632 ? -3.805 4.91 24.766 1 97.69 632 VAL A N 1
ATOM 5037 C CA . VAL A 1 632 ? -2.867 6.023 24.672 1 97.69 632 VAL A CA 1
ATOM 5038 C C . VAL A 1 632 ? -2.057 6.141 25.953 1 97.69 632 VAL A C 1
ATOM 5040 O O . VAL A 1 632 ? -0.831 6.277 25.906 1 97.69 632 VAL A O 1
ATOM 5043 N N . MET A 1 633 ? -2.719 6.031 27.078 1 96.88 633 MET A N 1
ATOM 5044 C CA . MET A 1 633 ? -2.035 6.102 28.359 1 96.88 633 MET A CA 1
ATOM 5045 C C . MET A 1 633 ? -1.038 4.957 28.516 1 96.88 633 MET A C 1
ATOM 5047 O O . MET A 1 633 ? 0.036 5.137 29.094 1 96.88 633 MET A O 1
ATOM 5051 N N . SER A 1 634 ? -1.438 3.826 27.953 1 96.62 634 SER A N 1
ATOM 5052 C CA . SER A 1 634 ? -0.543 2.676 28.031 1 96.62 634 SER A CA 1
ATOM 5053 C C . SER A 1 634 ? 0.724 2.906 27.203 1 96.62 634 SER A C 1
ATOM 5055 O O . SER A 1 634 ? 1.799 2.424 27.578 1 96.62 634 SER A O 1
ATOM 5057 N N . ILE A 1 635 ? 0.644 3.648 26.156 1 96.81 635 ILE A N 1
ATOM 5058 C CA . ILE A 1 635 ? 1.81 3.98 25.344 1 96.81 635 ILE A CA 1
ATOM 5059 C C . ILE A 1 635 ? 2.719 4.938 26.109 1 96.81 635 ILE A C 1
ATOM 5061 O O . ILE A 1 635 ? 3.941 4.773 26.109 1 96.81 635 ILE A O 1
ATOM 5065 N N . TYR A 1 636 ? 2.1 5.918 26.797 1 95.69 636 TYR A N 1
ATOM 5066 C CA . TYR A 1 636 ? 2.887 6.844 27.594 1 95.69 636 TYR A CA 1
ATOM 5067 C C . TYR A 1 636 ? 3.631 6.105 28.703 1 95.69 636 TYR A C 1
ATOM 5069 O O . TYR A 1 636 ? 4.793 6.41 28.984 1 95.69 636 TYR A O 1
ATOM 5077 N N . GLY A 1 637 ? 2.953 5.141 29.297 1 91.81 637 GLY A N 1
ATOM 5078 C CA . GLY A 1 637 ? 3.59 4.324 30.312 1 91.81 637 GLY A CA 1
ATOM 5079 C C . GLY A 1 637 ? 4.746 3.5 29.797 1 91.81 637 GLY A C 1
ATOM 5080 O O . GLY A 1 637 ? 5.797 3.41 30.438 1 91.81 637 GLY A O 1
ATOM 5081 N N . ALA A 1 638 ? 4.562 2.951 28.609 1 86.62 638 ALA A N 1
ATOM 5082 C CA . ALA A 1 638 ? 5.586 2.119 27.984 1 86.62 638 ALA A CA 1
ATOM 5083 C C . ALA A 1 638 ? 6.805 2.949 27.594 1 86.62 638 ALA A C 1
ATOM 5085 O O . ALA A 1 638 ? 7.938 2.461 27.656 1 86.62 638 ALA A O 1
ATOM 5086 N N . ALA A 1 639 ? 6.598 4.129 27.203 1 84.56 639 ALA A N 1
ATOM 5087 C CA . ALA A 1 639 ? 7.668 5 26.734 1 84.56 639 ALA A CA 1
ATOM 5088 C C . ALA A 1 639 ? 8.516 5.508 27.906 1 84.56 639 ALA A C 1
ATOM 5090 O O . ALA A 1 639 ? 9.688 5.84 27.734 1 84.56 639 ALA A O 1
ATOM 5091 N N . THR A 1 640 ? 7.945 5.773 29.047 1 73.19 640 THR A N 1
ATOM 5092 C CA . THR A 1 640 ? 8.648 6.242 30.234 1 73.19 640 THR A CA 1
ATOM 5093 C C . THR A 1 640 ? 9.391 5.094 30.922 1 73.19 640 THR A C 1
ATOM 5095 O O . THR A 1 640 ? 10.477 5.285 31.453 1 73.19 640 THR A O 1
ATOM 5098 N N . ASP A 1 641 ? 8.5 3.951 31.141 1 60.03 641 ASP A N 1
ATOM 5099 C CA . ASP A 1 641 ? 9.031 2.826 31.906 1 60.03 641 ASP A CA 1
ATOM 5100 C C . ASP A 1 641 ? 10.086 2.064 31.094 1 60.03 641 ASP A C 1
ATOM 5102 O O . ASP A 1 641 ? 9.766 1.466 30.078 1 60.03 641 ASP A O 1
ATOM 5106 N N . GLY A 1 642 ? 11.031 2.602 30.484 1 45.62 642 GLY A N 1
ATOM 5107 C CA . GLY A 1 642 ? 11.984 1.609 30.031 1 45.62 642 GLY A CA 1
ATOM 5108 C C . GLY A 1 642 ? 11.875 0.285 30.766 1 45.62 642 GLY A C 1
ATOM 5109 O O . GLY A 1 642 ? 12.75 -0.575 30.641 1 45.62 642 GLY A O 1
ATOM 5110 N N . THR A 1 643 ? 11.211 0.267 31.875 1 36.69 643 THR A N 1
ATOM 5111 C CA . THR A 1 643 ? 11.266 -0.973 32.656 1 36.69 643 THR A CA 1
ATOM 5112 C C . THR A 1 643 ? 10.469 -2.072 31.953 1 36.69 643 THR A C 1
ATOM 5114 O O . THR A 1 643 ? 9.414 -1.809 31.359 1 36.69 643 THR A O 1
ATOM 5117 N N . ASN A 1 644 ? 11.133 -3.209 31.641 1 34.91 644 ASN A N 1
ATOM 5118 C CA . ASN A 1 644 ? 10.883 -4.488 30.984 1 34.91 644 ASN A CA 1
ATOM 5119 C C . ASN A 1 644 ? 9.57 -5.113 31.453 1 34.91 644 ASN A C 1
ATOM 5121 O O . ASN A 1 644 ? 9.477 -5.602 32.594 1 34.91 644 ASN A O 1
ATOM 5125 N N . SER A 1 645 ? 8.586 -4.613 31.547 1 31.86 645 SER A N 1
ATOM 5126 C CA . SER A 1 645 ? 7.594 -5.641 31.828 1 31.86 645 SER A CA 1
ATOM 5127 C C . SER A 1 645 ? 7.891 -6.922 31.047 1 31.86 645 SER A C 1
ATOM 5129 O O . SER A 1 645 ? 8.062 -6.891 29.828 1 31.86 645 SER A O 1
ATOM 5131 N N . SER A 1 646 ? 8.586 -7.859 31.781 1 30.22 646 SER A N 1
ATOM 5132 C CA . SER A 1 646 ? 8.906 -9.242 31.453 1 30.22 646 SER A CA 1
ATOM 5133 C C . SER A 1 646 ? 7.719 -9.945 30.812 1 30.22 646 SER A C 1
ATOM 5135 O O . SER A 1 646 ? 7.289 -11.008 31.281 1 30.22 646 SER A O 1
ATOM 5137 N N . ASP A 1 647 ? 6.75 -9.43 30.484 1 30.11 647 ASP A N 1
ATOM 5138 C CA . ASP A 1 647 ? 6.043 -10.461 29.734 1 30.11 647 ASP A CA 1
ATOM 5139 C C . ASP A 1 647 ? 6.91 -11.008 28.594 1 30.11 647 ASP A C 1
ATOM 5141 O O . ASP A 1 647 ? 7.008 -10.383 27.547 1 30.11 647 ASP A O 1
ATOM 5145 N N . SER A 1 648 ? 8.125 -11.656 28.969 1 27.91 648 SER A N 1
ATOM 5146 C CA . SER A 1 648 ? 9.055 -12.5 28.203 1 27.91 648 SER A CA 1
ATOM 5147 C C . SER A 1 648 ? 8.305 -13.523 27.359 1 27.91 648 SER A C 1
ATOM 5149 O O . SER A 1 648 ? 8.367 -14.727 27.641 1 27.91 648 SER A O 1
ATOM 5151 N N . ARG A 1 649 ? 7.191 -13.586 26.984 1 30.06 649 ARG A N 1
ATOM 5152 C CA . ARG A 1 649 ? 7.051 -14.695 26.047 1 30.06 649 ARG A CA 1
ATOM 5153 C C . ARG A 1 649 ? 8.148 -14.656 24.984 1 30.06 649 ARG A C 1
ATOM 5155 O O . ARG A 1 649 ? 8.555 -13.578 24.547 1 30.06 649 ARG A O 1
ATOM 5162 N N . SER A 1 650 ? 9.141 -15.789 24.672 1 26.27 650 SER A N 1
ATOM 5163 C CA . SER A 1 650 ? 10.195 -16.312 23.812 1 26.27 650 SER A CA 1
ATOM 5164 C C . SER A 1 650 ? 10.109 -15.727 22.422 1 26.27 650 SER A C 1
ATOM 5166 O O . SER A 1 650 ? 9.195 -16.062 21.656 1 26.27 650 SER A O 1
ATOM 5168 N N . VAL A 1 651 ? 10.164 -14.594 21.812 1 29.7 651 VAL A N 1
ATOM 5169 C CA . VAL A 1 651 ? 10.977 -14.531 20.594 1 29.7 651 VAL A CA 1
ATOM 5170 C C . VAL A 1 651 ? 12.445 -14.773 20.938 1 29.7 651 VAL A C 1
ATOM 5172 O O . VAL A 1 651 ? 13 -14.109 21.812 1 29.7 651 VAL A O 1
ATOM 5175 N N . GLY A 1 652 ? 13.344 -15.758 20.797 1 29.03 652 GLY A N 1
ATOM 5176 C CA . GLY A 1 652 ? 14.773 -15.922 21.031 1 29.03 652 GLY A CA 1
ATOM 5177 C C . GLY A 1 652 ? 15.57 -14.656 20.781 1 29.03 652 GLY A C 1
ATOM 5178 O O . GLY A 1 652 ? 15.047 -13.688 20.234 1 29.03 652 GLY A O 1
ATOM 5179 N N . SER A 1 653 ? 17.25 -14.445 20.891 1 28 653 SER A N 1
ATOM 5180 C CA . SER A 1 653 ? 18.234 -13.398 21.109 1 28 653 SER A CA 1
ATOM 5181 C C . SER A 1 653 ? 18.297 -12.438 19.922 1 28 653 SER A C 1
ATOM 5183 O O . SER A 1 653 ? 19 -12.703 18.938 1 28 653 SER A O 1
ATOM 5185 N N . LEU A 1 654 ? 17.672 -11.805 19.281 1 25.88 654 LEU A N 1
ATOM 5186 C CA . LEU A 1 654 ? 17.844 -10.469 18.719 1 25.88 654 LEU A CA 1
ATOM 5187 C C . LEU A 1 654 ? 18.125 -9.445 19.812 1 25.88 654 LEU A C 1
ATOM 5189 O O . LEU A 1 654 ? 17.203 -9.023 20.531 1 25.88 654 LEU A O 1
ATOM 5193 N N . LYS A 1 655 ? 19.469 -9.438 20.5 1 26.78 655 LYS A N 1
ATOM 5194 C CA . LYS A 1 655 ? 20.453 -8.406 20.812 1 26.78 655 LYS A CA 1
ATOM 5195 C C . LYS A 1 655 ? 20.766 -7.562 19.578 1 26.78 655 LYS A C 1
ATOM 5197 O O . LYS A 1 655 ? 21.531 -7.973 18.703 1 26.78 655 LYS A O 1
ATOM 5202 N N . MET A 1 656 ? 20.203 -6.766 18.969 1 26.19 656 MET A N 1
ATOM 5203 C CA . MET A 1 656 ? 20.766 -5.836 17.984 1 26.19 656 MET A CA 1
ATOM 5204 C C . MET A 1 656 ? 21.484 -4.684 18.656 1 26.19 656 MET A C 1
ATOM 5206 O O . MET A 1 656 ? 20.953 -3.576 18.75 1 26.19 656 MET A O 1
ATOM 5210 N N . TYR A 1 657 ? 22.328 -4.719 19.719 1 21.33 657 TYR A N 1
ATOM 5211 C CA . TYR A 1 657 ? 22.906 -3.439 20.141 1 21.33 657 TYR A CA 1
ATOM 5212 C C . TYR A 1 657 ? 23.828 -2.879 19.062 1 21.33 657 TYR A C 1
ATOM 5214 O O . TYR A 1 657 ? 23.688 -1.72 18.656 1 21.33 657 TYR A O 1
ATOM 5222 N N . ASP A 1 658 ? 25.312 -2.986 19.078 1 22.52 658 ASP A N 1
ATOM 5223 C CA . ASP A 1 658 ? 26.266 -1.882 18.969 1 22.52 658 ASP A CA 1
ATOM 5224 C C . ASP A 1 658 ? 26.453 -1.467 17.5 1 22.52 658 ASP A C 1
ATOM 5226 O O . ASP A 1 658 ? 26.375 -2.305 16.609 1 22.52 658 ASP A O 1
ATOM 5230 N N . ILE A 1 659 ? 26.812 -0.146 17 1 22.23 659 ILE A N 1
ATOM 5231 C CA . ILE A 1 659 ? 26.438 0.592 15.789 1 22.23 659 ILE A CA 1
ATOM 5232 C C . ILE A 1 659 ? 26.828 -0.214 14.555 1 22.23 659 ILE A C 1
ATOM 5234 O O . ILE A 1 659 ? 26.016 -0.373 13.633 1 22.23 659 ILE A O 1
ATOM 5238 N N . LYS A 1 660 ? 28.094 0.011 14.125 1 21.45 660 LYS A N 1
ATOM 5239 C CA . LYS A 1 660 ? 29.047 0.977 13.586 1 21.45 660 LYS A CA 1
ATOM 5240 C C . LYS A 1 660 ? 30.094 0.29 12.711 1 21.45 660 LYS A C 1
ATOM 5242 O O . LYS A 1 660 ? 30.297 -0.921 12.82 1 21.45 660 LYS A O 1
ATOM 5247 N N . ASN A 1 661 ? 31.391 0.914 12.594 1 18.02 661 ASN A N 1
ATOM 5248 C CA . ASN A 1 661 ? 32.531 1.487 11.875 1 18.02 661 ASN A CA 1
ATOM 5249 C C . ASN A 1 661 ? 33.656 0.486 11.734 1 18.02 661 ASN A C 1
ATOM 5251 O O . ASN A 1 661 ? 34.188 0 12.734 1 18.02 661 ASN A O 1
ATOM 5255 N N . PRO A 1 662 ? 34.156 -0.554 11.078 1 18 662 PRO A N 1
ATOM 5256 C CA . PRO A 1 662 ? 35.594 -0.222 11.016 1 18 662 PRO A CA 1
ATOM 5257 C C . PRO A 1 662 ? 35.844 1.051 10.219 1 18 662 PRO A C 1
ATOM 5259 O O . PRO A 1 662 ? 35.062 1.41 9.336 1 18 662 PRO A O 1
ATOM 5262 N N . MET B 1 1 ? 44.312 -84.062 -90.688 1 22.5 1 MET B N 1
ATOM 5263 C CA . MET B 1 1 ? 43.281 -83.062 -90.438 1 22.5 1 MET B CA 1
ATOM 5264 C C . MET B 1 1 ? 43.375 -82.562 -89 1 22.5 1 MET B C 1
ATOM 5266 O O . MET B 1 1 ? 43.594 -83.312 -88.062 1 22.5 1 MET B O 1
ATOM 5270 N N . ARG B 1 2 ? 43.594 -81.188 -88.875 1 23.77 2 ARG B N 1
ATOM 5271 C CA . ARG B 1 2 ? 44.031 -80 -88.125 1 23.77 2 ARG B CA 1
ATOM 5272 C C . ARG B 1 2 ? 43.062 -79.688 -87 1 23.77 2 ARG B C 1
ATOM 5274 O O . ARG B 1 2 ? 41.875 -79.438 -87.25 1 23.77 2 ARG B O 1
ATOM 5281 N N . GLY B 1 3 ? 43.219 -80.375 -85.875 1 25.09 3 GLY B N 1
ATOM 5282 C CA . GLY B 1 3 ? 42.312 -80.438 -84.75 1 25.09 3 GLY B CA 1
ATOM 5283 C C . GLY B 1 3 ? 41.938 -79.125 -84.125 1 25.09 3 GLY B C 1
ATOM 5284 O O . GLY B 1 3 ? 42.75 -78.188 -84.188 1 25.09 3 GLY B O 1
ATOM 5285 N N . VAL B 1 4 ? 40.688 -78.688 -84.062 1 30.19 4 VAL B N 1
ATOM 5286 C CA . VAL B 1 4 ? 39.812 -77.562 -83.812 1 30.19 4 VAL B CA 1
ATOM 5287 C C . VAL B 1 4 ? 39.969 -77.125 -82.312 1 30.19 4 VAL B C 1
ATOM 5289 O O . VAL B 1 4 ? 39.688 -77.875 -81.438 1 30.19 4 VAL B O 1
ATOM 5292 N N . LEU B 1 5 ? 41.125 -76.438 -81.938 1 30.09 5 LEU B N 1
ATOM 5293 C CA . LEU B 1 5 ? 41.406 -76.062 -80.562 1 30.09 5 LEU B CA 1
ATOM 5294 C C . LEU B 1 5 ? 40.312 -75.125 -80.062 1 30.09 5 LEU B C 1
ATOM 5296 O O . LEU B 1 5 ? 39.844 -74.25 -80.75 1 30.09 5 LEU B O 1
ATOM 5300 N N . THR B 1 6 ? 39.531 -75.562 -79 1 26.97 6 THR B N 1
ATOM 5301 C CA . THR B 1 6 ? 38.406 -75.125 -78.188 1 26.97 6 THR B CA 1
ATOM 5302 C C . THR B 1 6 ? 38.75 -73.812 -77.5 1 26.97 6 THR B C 1
ATOM 5304 O O . THR B 1 6 ? 39.719 -73.812 -76.688 1 26.97 6 THR B O 1
ATOM 5307 N N . LEU B 1 7 ? 38.594 -72.562 -78.062 1 29 7 LEU B N 1
ATOM 5308 C CA . LEU B 1 7 ? 38.875 -71.25 -77.5 1 29 7 LEU B CA 1
ATOM 5309 C C . LEU B 1 7 ? 38 -70.938 -76.312 1 29 7 LEU B C 1
ATOM 5311 O O . LEU B 1 7 ? 36.781 -70.875 -76.438 1 29 7 LEU B O 1
ATOM 5315 N N . THR B 1 8 ? 38.281 -71.438 -75.125 1 27.41 8 THR B N 1
ATOM 5316 C CA . THR B 1 8 ? 37.5 -71.188 -73.875 1 27.41 8 THR B CA 1
ATOM 5317 C C . THR B 1 8 ? 37.531 -69.688 -73.562 1 27.41 8 THR B C 1
ATOM 5319 O O . THR B 1 8 ? 38.594 -69.062 -73.5 1 27.41 8 THR B O 1
ATOM 5322 N N . SER B 1 9 ? 36.469 -68.938 -73.812 1 27.48 9 SER B N 1
ATOM 5323 C CA . SER B 1 9 ? 36.156 -67.5 -73.625 1 27.48 9 SER B CA 1
ATOM 5324 C C . SER B 1 9 ? 36.156 -67.125 -72.125 1 27.48 9 SER B C 1
ATOM 5326 O O . SER B 1 9 ? 35.438 -67.75 -71.312 1 27.48 9 SER B O 1
ATOM 5328 N N . LEU B 1 10 ? 37.312 -66.875 -71.5 1 30.27 10 LEU B N 1
ATOM 5329 C CA . LEU B 1 10 ? 37.438 -66.438 -70.125 1 30.27 10 LEU B CA 1
ATOM 5330 C C . LEU B 1 10 ? 36.656 -65.125 -69.875 1 30.27 10 LEU B C 1
ATOM 5332 O O . LEU B 1 10 ? 36.938 -64.125 -70.5 1 30.27 10 LEU B O 1
ATOM 5336 N N . ILE B 1 11 ? 35.375 -65.188 -69.438 1 29.72 11 ILE B N 1
ATOM 5337 C CA . ILE B 1 11 ? 34.5 -64.125 -69.062 1 29.72 11 ILE B CA 1
ATOM 5338 C C . ILE B 1 11 ? 35.062 -63.406 -67.812 1 29.72 11 ILE B C 1
ATOM 5340 O O . ILE B 1 11 ? 35.219 -64.062 -66.75 1 29.72 11 ILE B O 1
ATOM 5344 N N . LEU B 1 12 ? 35.938 -62.406 -67.938 1 31.16 12 LEU B N 1
ATOM 5345 C CA . LEU B 1 12 ? 36.469 -61.562 -66.875 1 31.16 12 LEU B CA 1
ATOM 5346 C C . LEU B 1 12 ? 35.344 -60.844 -66.188 1 31.16 12 LEU B C 1
ATOM 5348 O O . LEU B 1 12 ? 34.625 -60.062 -66.812 1 31.16 12 LEU B O 1
ATOM 5352 N N . THR B 1 13 ? 34.844 -61.375 -65.062 1 30.02 13 THR B N 1
ATOM 5353 C CA . THR B 1 13 ? 33.875 -60.719 -64.188 1 30.02 13 THR B CA 1
ATOM 5354 C C . THR B 1 13 ? 34.5 -59.469 -63.562 1 30.02 13 THR B C 1
ATOM 5356 O O . THR B 1 13 ? 35.5 -59.531 -62.875 1 30.02 13 THR B O 1
ATOM 5359 N N . ILE B 1 14 ? 34.375 -58.344 -64.188 1 32.56 14 ILE B N 1
ATOM 5360 C CA . ILE B 1 14 ? 34.75 -57.062 -63.656 1 32.56 14 ILE B CA 1
ATOM 5361 C C . ILE B 1 14 ? 33.875 -56.75 -62.438 1 32.56 14 ILE B C 1
ATOM 5363 O O . ILE B 1 14 ? 32.656 -56.688 -62.562 1 32.56 14 ILE B O 1
ATOM 5367 N N . SER B 1 15 ? 34.312 -57.156 -61.281 1 29.91 15 SER B N 1
ATOM 5368 C CA . SER B 1 15 ? 33.656 -56.75 -60.062 1 29.91 15 SER B CA 1
ATOM 5369 C C . SER B 1 15 ? 33.719 -55.219 -59.875 1 29.91 15 SER B C 1
ATOM 5371 O O . SER B 1 15 ? 34.781 -54.625 -59.812 1 29.91 15 SER B O 1
ATOM 5373 N N . LEU B 1 16 ? 32.75 -54.531 -60.344 1 32.62 16 LEU B N 1
ATOM 5374 C CA . LEU B 1 16 ? 32.531 -53.125 -60.062 1 32.62 16 LEU B CA 1
ATOM 5375 C C . LEU B 1 16 ? 32.406 -52.875 -58.562 1 32.62 16 LEU B C 1
ATOM 5377 O O . LEU B 1 16 ? 31.438 -53.344 -57.938 1 32.62 16 LEU B O 1
ATOM 5381 N N . LYS B 1 17 ? 33.562 -52.656 -57.906 1 35.59 17 LYS B N 1
ATOM 5382 C CA . LYS B 1 17 ? 33.531 -52.125 -56.531 1 35.59 17 LYS B CA 1
ATOM 5383 C C . LYS B 1 17 ? 32.844 -50.75 -56.5 1 35.59 17 LYS B C 1
ATOM 5385 O O . LYS B 1 17 ? 33.344 -49.781 -57.062 1 35.59 17 LYS B O 1
ATOM 5390 N N . THR B 1 18 ? 31.531 -50.812 -56.531 1 30.97 18 THR B N 1
ATOM 5391 C CA . THR B 1 18 ? 30.828 -49.562 -56.188 1 30.97 18 THR B CA 1
ATOM 5392 C C . THR B 1 18 ? 31.25 -49.062 -54.812 1 30.97 18 THR B C 1
ATOM 5394 O O . THR B 1 18 ? 31.031 -49.719 -53.812 1 30.97 18 THR B O 1
ATOM 5397 N N . SER B 1 19 ? 32.375 -48.375 -54.75 1 33.12 19 SER B N 1
ATOM 5398 C CA . SER B 1 19 ? 32.688 -47.625 -53.531 1 33.12 19 SER B CA 1
ATOM 5399 C C . SER B 1 19 ? 31.547 -46.688 -53.156 1 33.12 19 SER B C 1
ATOM 5401 O O . SER B 1 19 ? 31.203 -45.781 -53.938 1 33.12 19 SER B O 1
ATOM 5403 N N . LEU B 1 20 ? 30.609 -47.062 -52.469 1 29.47 20 LEU B N 1
ATOM 5404 C CA . LEU B 1 20 ? 29.734 -46.125 -51.781 1 29.47 20 LEU B CA 1
ATOM 5405 C C . LEU B 1 20 ? 30.562 -45.094 -51.031 1 29.47 20 LEU B C 1
ATOM 5407 O O . LEU B 1 20 ? 31.219 -45.406 -50.031 1 29.47 20 LEU B O 1
ATOM 5411 N N . ALA B 1 21 ? 31.156 -44.188 -51.719 1 36.34 21 ALA B N 1
ATOM 5412 C CA . ALA B 1 21 ? 31.656 -43 -51.031 1 36.34 21 ALA B CA 1
ATOM 5413 C C . ALA B 1 21 ? 30.656 -42.469 -50 1 36.34 21 ALA B C 1
ATOM 5415 O O . ALA B 1 21 ? 29.531 -42.094 -50.375 1 36.34 21 ALA B O 1
ATOM 5416 N N . ALA B 1 22 ? 30.766 -43 -48.812 1 38.88 22 ALA B N 1
ATOM 5417 C CA . ALA B 1 22 ? 30.078 -42.312 -47.719 1 38.88 22 ALA B CA 1
ATOM 5418 C C . ALA B 1 22 ? 30.141 -40.812 -47.906 1 38.88 22 ALA B C 1
ATOM 5420 O O . ALA B 1 22 ? 31.234 -40.219 -47.906 1 38.88 22 ALA B O 1
ATOM 5421 N N . VAL B 1 23 ? 29.203 -40.219 -48.594 1 38.38 23 VAL B N 1
ATOM 5422 C CA . VAL B 1 23 ? 29.141 -38.75 -48.562 1 38.38 23 VAL B CA 1
ATOM 5423 C C . VAL B 1 23 ? 29.328 -38.281 -47.125 1 38.38 23 VAL B C 1
ATOM 5425 O O . VAL B 1 23 ? 28.5 -38.531 -46.25 1 38.38 23 VAL B O 1
ATOM 5428 N N . SER B 1 24 ? 30.516 -38.312 -46.594 1 41.25 24 SER B N 1
ATOM 5429 C CA . SER B 1 24 ? 30.781 -37.5 -45.406 1 41.25 24 SER B CA 1
ATOM 5430 C C . SER B 1 24 ? 30.047 -36.188 -45.469 1 41.25 24 SER B C 1
ATOM 5432 O O . SER B 1 24 ? 30.219 -35.406 -46.406 1 41.25 24 SER B O 1
ATOM 5434 N N . SER B 1 25 ? 28.828 -36.094 -45.062 1 49.38 25 SER B N 1
ATOM 5435 C CA . SER B 1 25 ? 28.125 -34.812 -45 1 49.38 25 SER B CA 1
ATOM 5436 C C . SER B 1 25 ? 29.031 -33.719 -44.469 1 49.38 25 SER B C 1
ATOM 5438 O O . SER B 1 25 ? 29.672 -33.875 -43.438 1 49.38 25 SER B O 1
ATOM 5440 N N . ASP B 1 26 ? 29.688 -32.938 -45.219 1 62.03 26 ASP B N 1
ATOM 5441 C CA . ASP B 1 26 ? 30.469 -31.719 -45.031 1 62.03 26 ASP B CA 1
ATOM 5442 C C . ASP B 1 26 ? 29.781 -30.781 -44.062 1 62.03 26 ASP B C 1
ATOM 5444 O O . ASP B 1 26 ? 30.109 -29.594 -44 1 62.03 26 ASP B O 1
ATOM 5448 N N . CYS B 1 27 ? 28.938 -31.281 -43.219 1 75.19 27 CYS B N 1
ATOM 5449 C CA . CYS B 1 27 ? 28.266 -30.359 -42.312 1 75.19 27 CYS B CA 1
ATOM 5450 C C . CYS B 1 27 ? 29.125 -30.062 -41.094 1 75.19 27 CYS B C 1
ATOM 5452 O O . CYS B 1 27 ? 29.734 -30.969 -40.531 1 75.19 27 CYS B O 1
ATOM 5454 N N . VAL B 1 28 ? 29.312 -28.797 -40.719 1 78.38 28 VAL B N 1
ATOM 5455 C CA . VAL B 1 28 ? 30 -28.406 -39.469 1 78.38 28 VAL B CA 1
ATOM 5456 C C . VAL B 1 28 ? 29.266 -28.984 -38.281 1 78.38 28 VAL B C 1
ATOM 5458 O O . VAL B 1 28 ? 28.047 -28.859 -38.156 1 78.38 28 VAL B O 1
ATOM 5461 N N . ARG B 1 29 ? 29.969 -29.703 -37.406 1 85.62 29 ARG B N 1
ATOM 5462 C CA . ARG B 1 29 ? 29.406 -30.281 -36.188 1 85.62 29 ARG B CA 1
ATOM 5463 C C . ARG B 1 29 ? 29.016 -29.188 -35.188 1 85.62 29 ARG B C 1
ATOM 5465 O O . ARG B 1 29 ? 29.75 -28.219 -35.031 1 85.62 29 ARG B O 1
ATOM 5472 N N . PRO B 1 30 ? 27.844 -29.391 -34.562 1 91.12 30 PRO B N 1
ATOM 5473 C CA . PRO B 1 30 ? 27.469 -28.422 -33.531 1 91.12 30 PRO B CA 1
ATOM 5474 C C . PRO B 1 30 ? 28.469 -28.375 -32.375 1 91.12 30 PRO B C 1
ATOM 5476 O O . PRO B 1 30 ? 29.172 -29.344 -32.125 1 91.12 30 PRO B O 1
ATOM 5479 N N . LYS B 1 31 ? 28.547 -27.234 -31.734 1 90.06 31 LYS B N 1
ATOM 5480 C CA . LYS B 1 31 ? 29.359 -27.125 -30.516 1 90.06 31 LYS B CA 1
ATOM 5481 C C . LYS B 1 31 ? 28.828 -28.047 -29.422 1 90.06 31 LYS B C 1
ATOM 5483 O O . LYS B 1 31 ? 27.609 -28.156 -29.219 1 90.06 31 LYS B O 1
ATOM 5488 N N . ASN B 1 32 ? 29.75 -28.703 -28.75 1 95 32 ASN B N 1
ATOM 5489 C CA . ASN B 1 32 ? 29.375 -29.625 -27.688 1 95 32 ASN B CA 1
ATOM 5490 C C . ASN B 1 32 ? 28.672 -28.891 -26.547 1 95 32 ASN B C 1
ATOM 5492 O O . ASN B 1 32 ? 29.016 -27.75 -26.234 1 95 32 ASN B O 1
ATOM 5496 N N . TYR B 1 33 ? 27.812 -29.625 -26 1 97.19 33 TYR B N 1
ATOM 5497 C CA . TYR B 1 33 ? 27.094 -29.094 -24.844 1 97.19 33 TYR B CA 1
ATOM 5498 C C . TYR B 1 33 ? 28.047 -28.797 -23.688 1 97.19 33 TYR B C 1
ATOM 5500 O O . TYR B 1 33 ? 28.953 -29.594 -23.406 1 97.19 33 TYR B O 1
ATOM 5508 N N . GLU B 1 34 ? 27.891 -27.688 -23.125 1 96.69 34 GLU B N 1
ATOM 5509 C CA . GLU B 1 34 ? 28.516 -27.312 -21.859 1 96.69 34 GLU B CA 1
ATOM 5510 C C . GLU B 1 34 ? 27.5 -26.625 -20.938 1 96.69 34 GLU B C 1
ATOM 5512 O O . GLU B 1 34 ? 26.75 -25.75 -21.375 1 96.69 34 GLU B O 1
ATOM 5517 N N . LEU B 1 35 ? 27.484 -27.156 -19.734 1 96.88 35 LEU B N 1
ATOM 5518 C CA . LEU B 1 35 ? 26.672 -26.453 -18.75 1 96.88 35 LEU B CA 1
ATOM 5519 C C . LEU B 1 35 ? 27.094 -24.984 -18.656 1 96.88 35 LEU B C 1
ATOM 5521 O O . LEU B 1 35 ? 28.25 -24.688 -18.406 1 96.88 35 LEU B O 1
ATOM 5525 N N . LYS B 1 36 ? 26.125 -24.094 -18.938 1 97.44 36 LYS B N 1
ATOM 5526 C CA . LYS B 1 36 ? 26.391 -22.672 -18.719 1 97.44 36 LYS B CA 1
ATOM 5527 C C . LYS B 1 36 ? 26.297 -22.312 -17.25 1 97.44 36 LYS B C 1
ATOM 5529 O O . LYS B 1 36 ? 25.516 -22.906 -16.5 1 97.44 36 LYS B O 1
ATOM 5534 N N . ILE B 1 37 ? 27.016 -21.406 -16.828 1 96.06 37 ILE B N 1
ATOM 5535 C CA . ILE B 1 37 ? 26.969 -20.938 -15.438 1 96.06 37 ILE B CA 1
ATOM 5536 C C . ILE B 1 37 ? 25.766 -20 -15.258 1 96.06 37 ILE B C 1
ATOM 5538 O O . ILE B 1 37 ? 25.812 -18.859 -15.703 1 96.06 37 ILE B O 1
ATOM 5542 N N . PRO B 1 38 ? 24.766 -20.469 -14.625 1 97.69 38 PRO B N 1
ATOM 5543 C CA . PRO B 1 38 ? 23.641 -19.562 -14.359 1 97.69 38 PRO B CA 1
ATOM 5544 C C . PRO B 1 38 ? 23.984 -18.516 -13.312 1 97.69 38 PRO B C 1
ATOM 5546 O O . PRO B 1 38 ? 24.969 -18.656 -12.586 1 97.69 38 PRO B O 1
ATOM 5549 N N . PRO B 1 39 ? 23.156 -17.422 -13.242 1 97.75 39 PRO B N 1
ATOM 5550 C CA . PRO B 1 39 ? 23.406 -16.375 -12.234 1 97.75 39 PRO B CA 1
ATOM 5551 C C . PRO B 1 39 ? 23.391 -16.922 -10.805 1 97.75 39 PRO B C 1
ATOM 5553 O O . PRO B 1 39 ? 23.984 -16.344 -9.906 1 97.75 39 PRO B O 1
ATOM 5556 N N . LEU B 1 40 ? 22.719 -18 -10.609 1 98.56 40 LEU B N 1
ATOM 5557 C CA . LEU B 1 40 ? 22.609 -18.688 -9.328 1 98.56 40 LEU B CA 1
ATOM 5558 C C . LEU B 1 40 ? 22.359 -20.188 -9.531 1 98.56 40 LEU B C 1
ATOM 5560 O O . LEU B 1 40 ? 21.578 -20.578 -10.398 1 98.56 40 LEU B O 1
ATOM 5564 N N . THR B 1 41 ? 23.031 -21.047 -8.805 1 98.56 41 THR B N 1
ATOM 5565 C CA . THR B 1 41 ? 22.859 -22.5 -8.891 1 98.56 41 THR B CA 1
ATOM 5566 C C . THR B 1 41 ? 22.062 -23.016 -7.707 1 98.56 41 THR B C 1
ATOM 5568 O O . THR B 1 41 ? 21.766 -22.281 -6.77 1 98.56 41 THR B O 1
ATOM 5571 N N . THR B 1 42 ? 21.578 -24.219 -7.828 1 98.56 42 THR B N 1
ATOM 5572 C CA . THR B 1 42 ? 21.062 -24.984 -6.703 1 98.56 42 THR B CA 1
ATOM 5573 C C . THR B 1 42 ? 22 -26.125 -6.344 1 98.56 42 THR B C 1
ATOM 5575 O O . THR B 1 42 ? 23.016 -26.328 -7.016 1 98.56 42 THR B O 1
ATOM 5578 N N . ASN B 1 43 ? 21.609 -26.875 -5.281 1 98 43 ASN B N 1
ATOM 5579 C CA . ASN B 1 43 ? 22.406 -28.031 -4.887 1 98 43 ASN B CA 1
ATOM 5580 C C . ASN B 1 43 ? 22.359 -29.141 -5.938 1 98 43 ASN B C 1
ATOM 5582 O O . ASN B 1 43 ? 23.172 -30.062 -5.914 1 98 43 ASN B O 1
ATOM 5586 N N . TRP B 1 44 ? 21.438 -29.047 -6.871 1 98.44 44 TRP B N 1
ATOM 5587 C CA . TRP B 1 44 ? 21.219 -30.109 -7.84 1 98.44 44 TRP B CA 1
ATOM 5588 C C . TRP B 1 44 ? 21.812 -29.75 -9.195 1 98.44 44 TRP B C 1
ATOM 5590 O O . TRP B 1 44 ? 21.891 -30.609 -10.094 1 98.44 44 TRP B O 1
ATOM 5600 N N . THR B 1 45 ? 22.297 -28.547 -9.367 1 98.31 45 THR B N 1
ATOM 5601 C CA . THR B 1 45 ? 22.688 -28.031 -10.672 1 98.31 45 THR B CA 1
ATOM 5602 C C . THR B 1 45 ? 23.766 -28.922 -11.297 1 98.31 45 THR B C 1
ATOM 5604 O O . THR B 1 45 ? 23.625 -29.344 -12.445 1 98.31 45 THR B O 1
ATOM 5607 N N . SER B 1 46 ? 24.781 -29.25 -10.555 1 96.44 46 SER B N 1
ATOM 5608 C CA . SER B 1 46 ? 25.938 -29.953 -11.094 1 96.44 46 SER B CA 1
ATOM 5609 C C . SER B 1 46 ? 25.641 -31.438 -11.297 1 96.44 46 SER B C 1
ATOM 5611 O O . SER B 1 46 ? 26.391 -32.125 -12 1 96.44 46 SER B O 1
ATOM 5613 N N . SER B 1 47 ? 24.547 -31.938 -10.75 1 96.81 47 SER B N 1
ATOM 5614 C CA . SER B 1 47 ? 24.266 -33.375 -10.789 1 96.81 47 SER B CA 1
ATOM 5615 C C . SER B 1 47 ? 23.281 -33.719 -11.898 1 96.81 47 SER B C 1
ATOM 5617 O O . SER B 1 47 ? 22.906 -34.875 -12.078 1 96.81 47 SER B O 1
ATOM 5619 N N . VAL B 1 48 ? 22.797 -32.781 -12.656 1 97.75 48 VAL B N 1
ATOM 5620 C CA . VAL B 1 48 ? 21.766 -33 -13.656 1 97.75 48 VAL B CA 1
ATOM 5621 C C . VAL B 1 48 ? 22.25 -34 -14.711 1 97.75 48 VAL B C 1
ATOM 5623 O O . VAL B 1 48 ? 21.5 -34.875 -15.164 1 97.75 48 VAL B O 1
ATOM 5626 N N . GLY B 1 49 ? 23.531 -33.875 -15.164 1 96.5 49 GLY B N 1
ATOM 5627 C CA . GLY B 1 49 ? 24.109 -34.781 -16.172 1 96.5 49 GLY B CA 1
ATOM 5628 C C . GLY B 1 49 ? 23.484 -34.594 -17.547 1 96.5 49 GLY B C 1
ATOM 5629 O O . GLY B 1 49 ? 22.922 -33.531 -17.844 1 96.5 49 GLY B O 1
ATOM 5630 N N . LEU B 1 50 ? 23.609 -35.656 -18.406 1 97.81 50 LEU B N 1
ATOM 5631 C CA . LEU B 1 50 ? 23.203 -35.531 -19.797 1 97.81 50 LEU B CA 1
ATOM 5632 C C . LEU B 1 50 ? 21.922 -36.344 -20.062 1 97.81 50 LEU B C 1
ATOM 5634 O O . LEU B 1 50 ? 21.469 -36.438 -21.203 1 97.81 50 LEU B O 1
ATOM 5638 N N . SER B 1 51 ? 21.344 -36.969 -18.969 1 97.69 51 SER B N 1
ATOM 5639 C CA . SER B 1 51 ? 20.078 -37.688 -19.078 1 97.69 51 SER B CA 1
ATOM 5640 C C . SER B 1 51 ? 19.078 -37.219 -18.016 1 97.69 51 SER B C 1
ATOM 5642 O O . SER B 1 51 ? 18.656 -38 -17.156 1 97.69 51 SER B O 1
ATOM 5644 N N . PRO B 1 52 ? 18.734 -35.969 -18.141 1 98.44 52 PRO B N 1
ATOM 5645 C CA . PRO B 1 52 ? 17.828 -35.406 -17.125 1 98.44 52 PRO B CA 1
ATOM 5646 C C . PRO B 1 52 ? 16.422 -35.969 -17.219 1 98.44 52 PRO B C 1
ATOM 5648 O O . PRO B 1 52 ? 15.984 -36.406 -18.297 1 98.44 52 PRO B O 1
ATOM 5651 N N . TRP B 1 53 ? 15.734 -36.031 -16.078 1 98.31 53 TRP B N 1
ATOM 5652 C CA . TRP B 1 53 ? 14.328 -36.406 -16 1 98.31 53 TRP B CA 1
ATOM 5653 C C . TRP B 1 53 ? 14.078 -37.719 -16.703 1 98.31 53 TRP B C 1
ATOM 5655 O O . TRP B 1 53 ? 13.289 -37.812 -17.656 1 98.31 53 TRP B O 1
ATOM 5665 N N . PRO B 1 54 ? 14.672 -38.781 -16.234 1 97.94 54 PRO B N 1
ATOM 5666 C CA . PRO B 1 54 ? 14.578 -40.094 -16.875 1 97.94 54 PRO B CA 1
ATOM 5667 C C . PRO B 1 54 ? 13.242 -40.781 -16.609 1 97.94 54 PRO B C 1
ATOM 5669 O O . PRO B 1 54 ? 12.922 -41.781 -17.234 1 97.94 54 PRO B O 1
ATOM 5672 N N . GLU B 1 55 ? 12.422 -40.25 -15.719 1 97.06 55 GLU B N 1
ATOM 5673 C CA . GLU B 1 55 ? 11.188 -40.906 -15.281 1 97.06 55 GLU B CA 1
ATOM 5674 C C . GLU B 1 55 ? 10.133 -40.906 -16.375 1 97.06 55 GLU B C 1
ATOM 5676 O O . GLU B 1 55 ? 10.055 -39.938 -17.172 1 97.06 55 GLU B O 1
ATOM 5681 N N . TYR B 1 56 ? 9.25 -41.969 -16.406 1 97.62 56 TYR B N 1
ATOM 5682 C CA . TYR B 1 56 ? 8.07 -41.906 -17.266 1 97.62 56 TYR B CA 1
ATOM 5683 C C . TYR B 1 56 ? 7.191 -40.719 -16.875 1 97.62 56 TYR B C 1
ATOM 5685 O O . TYR B 1 56 ? 6.781 -40.594 -15.719 1 97.62 56 TYR B O 1
ATOM 5693 N N . PRO B 1 57 ? 6.805 -39.906 -17.766 1 97.69 57 PRO B N 1
ATOM 5694 C CA . PRO B 1 57 ? 6.32 -38.562 -17.406 1 97.69 57 PRO B CA 1
ATOM 5695 C C . PRO B 1 57 ? 4.812 -38.531 -17.172 1 97.69 57 PRO B C 1
ATOM 5697 O O . PRO B 1 57 ? 4.285 -37.531 -16.672 1 97.69 57 PRO B O 1
ATOM 5700 N N . ARG B 1 58 ? 4.027 -39.562 -17.484 1 97.44 58 ARG B N 1
ATOM 5701 C CA . ARG B 1 58 ? 2.57 -39.531 -17.422 1 97.44 58 ARG B CA 1
ATOM 5702 C C . ARG B 1 58 ? 2.033 -40.562 -16.438 1 97.44 58 ARG B C 1
ATOM 5704 O O . ARG B 1 58 ? 1.606 -41.625 -16.844 1 97.44 58 ARG B O 1
ATOM 5711 N N . PRO B 1 59 ? 1.845 -40.188 -15.258 1 97.25 59 PRO B N 1
ATOM 5712 C CA . PRO B 1 59 ? 1.415 -41.125 -14.242 1 97.25 59 PRO B CA 1
ATOM 5713 C C . PRO B 1 59 ? -0.028 -41.594 -14.438 1 97.25 59 PRO B C 1
ATOM 5715 O O . PRO B 1 59 ? -0.41 -42.656 -13.961 1 97.25 59 PRO B O 1
ATOM 5718 N N . GLN B 1 60 ? -0.843 -40.875 -15.172 1 97 60 GLN B N 1
ATOM 5719 C CA . GLN B 1 60 ? -2.256 -41.188 -15.344 1 97 60 GLN B CA 1
ATOM 5720 C C . GLN B 1 60 ? -2.469 -42.094 -16.547 1 97 60 GLN B C 1
ATOM 5722 O O . GLN B 1 60 ? -3.561 -42.625 -16.734 1 97 60 GLN B O 1
ATOM 5727 N N . LEU B 1 61 ? -1.519 -42.25 -17.344 1 97.56 61 LEU B N 1
ATOM 5728 C CA . LEU B 1 61 ? -1.529 -43.094 -18.547 1 97.56 61 LEU B CA 1
ATOM 5729 C C . LEU B 1 61 ? -0.139 -43.656 -18.828 1 97.56 61 LEU B C 1
ATOM 5731 O O . LEU B 1 61 ? 0.522 -43.219 -19.781 1 97.56 61 LEU B O 1
ATOM 5735 N N . ARG B 1 62 ? 0.2 -44.625 -18.062 1 97.44 62 ARG B N 1
ATOM 5736 C CA . ARG B 1 62 ? 1.566 -45.125 -18.094 1 97.44 62 ARG B CA 1
ATOM 5737 C C . ARG B 1 62 ? 1.625 -46.5 -18.797 1 97.44 62 ARG B C 1
ATOM 5739 O O . ARG B 1 62 ? 0.836 -47.375 -18.484 1 97.44 62 ARG B O 1
ATOM 5746 N N . ARG B 1 63 ? 2.506 -46.594 -19.703 1 97.12 63 ARG B N 1
ATOM 5747 C CA . ARG B 1 63 ? 2.811 -47.875 -20.344 1 97.12 63 ARG B CA 1
ATOM 5748 C C . ARG B 1 63 ? 4.176 -48.406 -19.922 1 97.12 63 ARG B C 1
ATOM 5750 O O . ARG B 1 63 ? 4.977 -47.656 -19.344 1 97.12 63 ARG B O 1
ATOM 5757 N N . GLU B 1 64 ? 4.379 -49.594 -20.141 1 93.56 64 GLU B N 1
ATOM 5758 C CA . GLU B 1 64 ? 5.594 -50.25 -19.656 1 93.56 64 GLU B CA 1
ATOM 5759 C C . GLU B 1 64 ? 6.801 -49.875 -20.516 1 93.56 64 GLU B C 1
ATOM 5761 O O . GLU B 1 64 ? 7.883 -49.625 -19.984 1 93.56 64 GLU B O 1
ATOM 5766 N N . SER B 1 65 ? 6.637 -49.875 -21.797 1 95.81 65 SER B N 1
ATOM 5767 C CA . SER B 1 65 ? 7.75 -49.594 -22.703 1 95.81 65 SER B CA 1
ATOM 5768 C C . SER B 1 65 ? 7.738 -48.125 -23.156 1 95.81 65 SER B C 1
ATOM 5770 O O . SER B 1 65 ? 6.719 -47.625 -23.641 1 95.81 65 SER B O 1
ATOM 5772 N N . PHE B 1 66 ? 8.852 -47.531 -22.969 1 97.62 66 PHE B N 1
ATOM 5773 C CA . PHE B 1 66 ? 9.047 -46.188 -23.547 1 97.62 66 PHE B CA 1
ATOM 5774 C C . PHE B 1 66 ? 10.531 -45.906 -23.703 1 97.62 66 PHE B C 1
ATOM 5776 O O . PHE B 1 66 ? 11.375 -46.562 -23.109 1 97.62 66 PHE B O 1
ATOM 5783 N N . LEU B 1 67 ? 10.867 -45.031 -24.578 1 97.75 67 LEU B N 1
ATOM 5784 C CA . LEU B 1 67 ? 12.219 -44.5 -24.766 1 97.75 67 LEU B CA 1
ATOM 5785 C C . LEU B 1 67 ? 12.258 -43 -24.516 1 97.75 67 LEU B C 1
ATOM 5787 O O . LEU B 1 67 ? 11.625 -42.219 -25.234 1 97.75 67 LEU B O 1
ATOM 5791 N N . ASN B 1 68 ? 12.93 -42.656 -23.422 1 98.44 68 ASN B N 1
ATOM 5792 C CA . ASN B 1 68 ? 13.133 -41.25 -23.094 1 98.44 68 ASN B CA 1
ATOM 5793 C C . ASN B 1 68 ? 14.039 -40.562 -24.109 1 98.44 68 ASN B C 1
ATOM 5795 O O . ASN B 1 68 ? 15.109 -41.062 -24.438 1 98.44 68 ASN B O 1
ATOM 5799 N N . LEU B 1 69 ? 13.594 -39.406 -24.641 1 98.69 69 LEU B N 1
ATOM 5800 C CA . LEU B 1 69 ? 14.375 -38.688 -25.641 1 98.69 69 LEU B CA 1
ATOM 5801 C C . LEU B 1 69 ? 14.945 -37.406 -25.078 1 98.69 69 LEU B C 1
ATOM 5803 O O . LEU B 1 69 ? 15.453 -36.562 -25.828 1 98.69 69 LEU B O 1
ATOM 5807 N N . ASN B 1 70 ? 14.766 -37.188 -23.766 1 98.81 70 ASN B N 1
ATOM 5808 C CA . ASN B 1 70 ? 15.508 -36.094 -23.172 1 98.81 70 ASN B CA 1
ATOM 5809 C C . ASN B 1 70 ? 17.016 -36.25 -23.391 1 98.81 70 ASN B C 1
ATOM 5811 O O . ASN B 1 70 ? 17.484 -37.281 -23.859 1 98.81 70 ASN B O 1
ATOM 5815 N N . GLY B 1 71 ? 17.734 -35.188 -23.078 1 98.56 71 GLY B N 1
ATOM 5816 C CA . GLY B 1 71 ? 19.172 -35.156 -23.266 1 98.56 71 GLY B CA 1
ATOM 5817 C C . GLY B 1 71 ? 19.609 -34.188 -24.375 1 98.56 71 GLY B C 1
ATOM 5818 O O . GLY B 1 71 ? 19.016 -33.125 -24.547 1 98.56 71 GLY B O 1
ATOM 5819 N N . LEU B 1 72 ? 20.672 -34.594 -25.031 1 98.38 72 LEU B N 1
ATOM 5820 C CA . LEU B 1 72 ? 21.297 -33.656 -25.969 1 98.38 72 LEU B CA 1
ATOM 5821 C C . LEU B 1 72 ? 20.547 -33.656 -27.312 1 98.38 72 LEU B C 1
ATOM 5823 O O . LEU B 1 72 ? 20.375 -34.719 -27.922 1 98.38 72 LEU B O 1
ATOM 5827 N N . TRP B 1 73 ? 20.125 -32.562 -27.688 1 98.5 73 TRP B N 1
ATOM 5828 C CA . TRP B 1 73 ? 19.594 -32.25 -29.016 1 98.5 73 TRP B CA 1
ATOM 5829 C C . TRP B 1 73 ? 20.5 -31.25 -29.734 1 98.5 73 TRP B C 1
ATOM 5831 O O . TRP B 1 73 ? 21.266 -30.516 -29.094 1 98.5 73 TRP B O 1
ATOM 5841 N N . GLU B 1 74 ? 20.469 -31.266 -31.031 1 97.81 74 GLU B N 1
ATOM 5842 C CA . GLU B 1 74 ? 21.062 -30.172 -31.797 1 97.81 74 GLU B CA 1
ATOM 5843 C C . GLU B 1 74 ? 20.125 -28.969 -31.891 1 97.81 74 GLU B C 1
ATOM 5845 O O . GLU B 1 74 ? 18.906 -29.141 -31.938 1 97.81 74 GLU B O 1
ATOM 5850 N N . PHE B 1 75 ? 20.75 -27.719 -31.906 1 97.94 75 PHE B N 1
ATOM 5851 C CA . PHE B 1 75 ? 19.953 -26.516 -31.719 1 97.94 75 PHE B CA 1
ATOM 5852 C C . PHE B 1 75 ? 20.5 -25.375 -32.594 1 97.94 75 PHE B C 1
ATOM 5854 O O . PHE B 1 75 ? 21.703 -25.234 -32.75 1 97.94 75 PHE B O 1
ATOM 5861 N N . ARG B 1 76 ? 19.562 -24.562 -33.125 1 96.5 76 ARG B N 1
ATOM 5862 C CA . ARG B 1 76 ? 19.938 -23.281 -33.719 1 96.5 76 ARG B CA 1
ATOM 5863 C C . ARG B 1 76 ? 18.75 -22.328 -33.75 1 96.5 76 ARG B C 1
ATOM 5865 O O . ARG B 1 76 ? 17.609 -22.75 -33.938 1 96.5 76 ARG B O 1
ATOM 5872 N N . PRO B 1 77 ? 18.969 -21.016 -33.625 1 97.19 77 PRO B N 1
ATOM 5873 C CA . PRO B 1 77 ? 17.938 -20.031 -33.906 1 97.19 77 PRO B CA 1
ATOM 5874 C C . PRO B 1 77 ? 17.484 -20.047 -35.375 1 97.19 77 PRO B C 1
ATOM 5876 O O . PRO B 1 77 ? 18.297 -20.328 -36.25 1 97.19 77 PRO B O 1
ATOM 5879 N N . ALA B 1 78 ? 16.266 -19.891 -35.531 1 97.25 78 ALA B N 1
ATOM 5880 C CA . ALA B 1 78 ? 15.766 -19.719 -36.906 1 97.25 78 ALA B CA 1
ATOM 5881 C C . ALA B 1 78 ? 15.695 -18.25 -37.281 1 97.25 78 ALA B C 1
ATOM 5883 O O . ALA B 1 78 ? 15.508 -17.375 -36.438 1 97.25 78 ALA B O 1
ATOM 5884 N N . LYS B 1 79 ? 15.805 -17.984 -38.531 1 94.06 79 LYS B N 1
ATOM 5885 C CA . LYS B 1 79 ? 15.82 -16.609 -39.031 1 94.06 79 LYS B CA 1
ATOM 5886 C C . LYS B 1 79 ? 14.398 -16.109 -39.312 1 94.06 79 LYS B C 1
ATOM 5888 O O . LYS B 1 79 ? 14.117 -14.922 -39.125 1 94.06 79 LYS B O 1
ATOM 5893 N N . SER B 1 80 ? 13.625 -17.016 -39.781 1 95.56 80 SER B N 1
ATOM 5894 C CA . SER B 1 80 ? 12.25 -16.641 -40.125 1 95.56 80 SER B CA 1
ATOM 5895 C C . SER B 1 80 ? 11.352 -17.875 -40.188 1 95.56 80 SER B C 1
ATOM 5897 O O . SER B 1 80 ? 11.836 -19 -40.219 1 95.56 80 SER B O 1
ATOM 5899 N N . THR B 1 81 ? 10.102 -17.625 -40.25 1 95 81 THR B N 1
ATOM 5900 C CA . THR B 1 81 ? 9.125 -18.703 -40.375 1 95 81 THR B CA 1
ATOM 5901 C C . THR B 1 81 ? 9.18 -19.344 -41.75 1 95 81 THR B C 1
ATOM 5903 O O . THR B 1 81 ? 8.664 -20.438 -41.938 1 95 81 THR B O 1
ATOM 5906 N N . ASP B 1 82 ? 9.82 -18.75 -42.656 1 94.44 82 ASP B N 1
ATOM 5907 C CA . ASP B 1 82 ? 9.953 -19.266 -44 1 94.44 82 ASP B CA 1
ATOM 5908 C C . ASP B 1 82 ? 10.75 -20.562 -44 1 94.44 82 ASP B C 1
ATOM 5910 O O . ASP B 1 82 ? 10.633 -21.359 -44.938 1 94.44 82 ASP B O 1
ATOM 5914 N N . GLU B 1 83 ? 11.492 -20.75 -42.969 1 95.19 83 GLU B N 1
ATOM 5915 C CA . GLU B 1 83 ? 12.312 -21.953 -42.906 1 95.19 83 GLU B CA 1
ATOM 5916 C C . GLU B 1 83 ? 11.453 -23.219 -42.812 1 95.19 83 GLU B C 1
ATOM 5918 O O . GLU B 1 83 ? 11.938 -24.328 -43.031 1 95.19 83 GLU B O 1
ATOM 5923 N N . LEU B 1 84 ? 10.266 -23.078 -42.5 1 95.38 84 LEU B N 1
ATOM 5924 C CA . LEU B 1 84 ? 9.344 -24.203 -42.406 1 95.38 84 LEU B CA 1
ATOM 5925 C C . LEU B 1 84 ? 9.133 -24.828 -43.812 1 95.38 84 LEU B C 1
ATOM 5927 O O . LEU B 1 84 ? 8.805 -26.016 -43.906 1 95.38 84 LEU B O 1
ATOM 5931 N N . ARG B 1 85 ? 9.336 -24.062 -44.812 1 93.69 85 ARG B N 1
ATOM 5932 C CA . ARG B 1 85 ? 9.172 -24.562 -46.188 1 93.69 85 ARG B CA 1
ATOM 5933 C C . ARG B 1 85 ? 10.352 -25.422 -46.594 1 93.69 85 ARG B C 1
ATOM 5935 O O . ARG B 1 85 ? 10.227 -26.281 -47.5 1 93.69 85 ARG B O 1
ATOM 5942 N N . ASN B 1 86 ? 11.453 -25.141 -46 1 91.94 86 ASN B N 1
ATOM 5943 C CA . ASN B 1 86 ? 12.664 -25.922 -46.25 1 91.94 86 ASN B CA 1
ATOM 5944 C C . ASN B 1 86 ? 13.375 -26.281 -44.938 1 91.94 86 ASN B C 1
ATOM 5946 O O . ASN B 1 86 ? 14.445 -25.75 -44.656 1 91.94 86 ASN B O 1
ATOM 5950 N N . PRO B 1 87 ? 12.852 -27.219 -44.219 1 94.38 87 PRO B N 1
ATOM 5951 C CA . PRO B 1 87 ? 13.453 -27.578 -42.938 1 94.38 87 PRO B CA 1
ATOM 5952 C C . PRO B 1 87 ? 14.867 -28.125 -43.094 1 94.38 87 PRO B C 1
ATOM 5954 O O . PRO B 1 87 ? 15.203 -28.734 -44.125 1 94.38 87 PRO B O 1
ATOM 5957 N N . PRO B 1 88 ? 15.695 -27.797 -42.156 1 91.75 88 PRO B N 1
ATOM 5958 C CA . PRO B 1 88 ? 17.078 -28.281 -42.219 1 91.75 88 PRO B CA 1
ATOM 5959 C C . PRO B 1 88 ? 17.203 -29.766 -41.938 1 91.75 88 PRO B C 1
ATOM 5961 O O . PRO B 1 88 ? 17.797 -30.172 -40.938 1 91.75 88 PRO B O 1
ATOM 5964 N N . ILE B 1 89 ? 16.891 -30.484 -42.906 1 87.75 89 ILE B N 1
ATOM 5965 C CA . ILE B 1 89 ? 16.922 -31.938 -42.781 1 87.75 89 ILE B CA 1
ATOM 5966 C C . ILE B 1 89 ? 18.344 -32.438 -42.938 1 87.75 89 ILE B C 1
ATOM 5968 O O . ILE B 1 89 ? 19.203 -31.766 -43.5 1 87.75 89 ILE B O 1
ATOM 5972 N N . ASN B 1 90 ? 18.766 -33.594 -42.375 1 81.81 90 ASN B N 1
ATOM 5973 C CA . ASN B 1 90 ? 20 -34.344 -42.5 1 81.81 90 ASN B CA 1
ATOM 5974 C C . ASN B 1 90 ? 21.125 -33.719 -41.719 1 81.81 90 ASN B C 1
ATOM 5976 O O . ASN B 1 90 ? 22.312 -33.969 -41.969 1 81.81 90 ASN B O 1
ATOM 5980 N N . GLY B 1 91 ? 20.719 -32.781 -40.812 1 76.81 91 GLY B N 1
ATOM 5981 C CA . GLY B 1 91 ? 21.594 -32.406 -39.719 1 76.81 91 GLY B CA 1
ATOM 5982 C C . GLY B 1 91 ? 22.531 -31.266 -40.062 1 76.81 91 GLY B C 1
ATOM 5983 O O . GLY B 1 91 ? 23.328 -30.828 -39.219 1 76.81 91 GLY B O 1
ATOM 5984 N N . CYS B 1 92 ? 22.453 -30.688 -41.156 1 80.62 92 CYS B N 1
ATOM 5985 C CA . CYS B 1 92 ? 23.375 -29.594 -41.438 1 80.62 92 CYS B CA 1
ATOM 5986 C C . CYS B 1 92 ? 22.812 -28.266 -40.938 1 80.62 92 CYS B C 1
ATOM 5988 O O . CYS B 1 92 ? 21.594 -28.047 -40.969 1 80.62 92 CYS B O 1
ATOM 5990 N N . GLY B 1 93 ? 23.656 -27.453 -40.312 1 86 93 GLY B N 1
ATOM 5991 C CA . GLY B 1 93 ? 23.312 -26.078 -40 1 86 93 GLY B CA 1
ATOM 5992 C C . GLY B 1 93 ? 23 -25.859 -38.531 1 86 93 GLY B C 1
ATOM 5993 O O . GLY B 1 93 ? 22.531 -24.781 -38.156 1 86 93 GLY B O 1
ATOM 5994 N N . PHE B 1 94 ? 23.188 -26.812 -37.75 1 93.31 94 PHE B N 1
ATOM 5995 C CA . PHE B 1 94 ? 22.969 -26.641 -36.344 1 93.31 94 PHE B CA 1
ATOM 5996 C C . PHE B 1 94 ? 24.25 -26.203 -35.625 1 93.31 94 PHE B C 1
ATOM 5998 O O . PHE B 1 94 ? 25.297 -26.828 -35.812 1 93.31 94 PHE B O 1
ATOM 6005 N N . ASP B 1 95 ? 24.156 -25.203 -34.844 1 90.31 95 ASP B N 1
ATOM 6006 C CA . ASP B 1 95 ? 25.312 -24.516 -34.25 1 90.31 95 ASP B CA 1
ATOM 6007 C C . ASP B 1 95 ? 25.656 -25.062 -32.875 1 90.31 95 ASP B C 1
ATOM 6009 O O . ASP B 1 95 ? 26.828 -25.125 -32.5 1 90.31 95 ASP B O 1
ATOM 6013 N N . ASP B 1 96 ? 24.641 -25.469 -32.188 1 96.19 96 ASP B N 1
ATOM 6014 C CA . ASP B 1 96 ? 24.828 -25.781 -30.781 1 96.19 96 ASP B CA 1
ATOM 6015 C C . ASP B 1 96 ? 24.109 -27.078 -30.406 1 96.19 96 ASP B C 1
ATOM 6017 O O . ASP B 1 96 ? 23.312 -27.609 -31.188 1 96.19 96 ASP B O 1
ATOM 6021 N N . GLN B 1 97 ? 24.5 -27.609 -29.234 1 97.88 97 GLN B N 1
ATOM 6022 C CA . GLN B 1 97 ? 23.703 -28.625 -28.562 1 97.88 97 GLN B CA 1
ATOM 6023 C C . GLN B 1 97 ? 22.922 -28.016 -27.391 1 97.88 97 GLN B C 1
ATOM 6025 O O . GLN B 1 97 ? 23.422 -27.109 -26.719 1 97.88 97 GLN B O 1
ATOM 6030 N N . ILE B 1 98 ? 21.766 -28.391 -27.266 1 98.62 98 ILE B N 1
ATOM 6031 C CA . ILE B 1 98 ? 20.906 -27.953 -26.156 1 98.62 98 ILE B CA 1
ATOM 6032 C C . ILE B 1 98 ? 20.484 -29.156 -25.328 1 98.62 98 ILE B C 1
ATOM 6034 O O . ILE B 1 98 ? 20.188 -30.219 -25.859 1 98.62 98 ILE B O 1
ATOM 6038 N N . LEU B 1 99 ? 20.469 -29.016 -24.016 1 98.81 99 LEU B N 1
ATOM 6039 C CA . LEU B 1 99 ? 20.031 -30.078 -23.125 1 98.81 99 LEU B CA 1
ATOM 6040 C C . LEU B 1 99 ? 18.516 -30 -22.906 1 98.81 99 LEU B C 1
ATOM 6042 O O . LEU B 1 99 ? 18.031 -29.094 -22.219 1 98.81 99 LEU B O 1
ATOM 6046 N N . VAL B 1 100 ? 17.781 -30.859 -23.453 1 98.81 100 VAL B N 1
ATOM 6047 C CA . VAL B 1 100 ? 16.344 -31 -23.266 1 98.81 100 VAL B CA 1
ATOM 6048 C C . VAL B 1 100 ? 16.062 -31.844 -22.016 1 98.81 100 VAL B C 1
ATOM 6050 O O . VAL B 1 100 ? 16.734 -32.844 -21.766 1 98.81 100 VAL B O 1
ATOM 6053 N N . PRO B 1 101 ? 15.109 -31.469 -21.125 1 98.81 101 PRO B N 1
ATOM 6054 C CA . PRO B 1 101 ? 14 -30.562 -21.422 1 98.81 101 PRO B CA 1
ATOM 6055 C C . PRO B 1 101 ? 14.141 -29.219 -20.703 1 98.81 101 PRO B C 1
ATOM 6057 O O . PRO B 1 101 ? 13.172 -28.734 -20.109 1 98.81 101 PRO B O 1
ATOM 6060 N N . PHE B 1 102 ? 15.234 -28.547 -20.859 1 98.94 102 PHE B N 1
ATOM 6061 C CA . PHE B 1 102 ? 15.398 -27.25 -20.219 1 98.94 102 PHE B CA 1
ATOM 6062 C C . PHE B 1 102 ? 15.172 -26.125 -21.234 1 98.94 102 PHE B C 1
ATOM 6064 O O . PHE B 1 102 ? 15.656 -26.188 -22.359 1 98.94 102 PHE B O 1
ATOM 6071 N N . PRO B 1 103 ? 14.422 -25.109 -20.828 1 98.88 103 PRO B N 1
ATOM 6072 C CA . PRO B 1 103 ? 14.211 -23.984 -21.75 1 98.88 103 PRO B CA 1
ATOM 6073 C C . PRO B 1 103 ? 15.516 -23.297 -22.156 1 98.88 103 PRO B C 1
ATOM 6075 O O . PRO B 1 103 ? 16.453 -23.234 -21.359 1 98.88 103 PRO B O 1
ATOM 6078 N N . MET B 1 104 ? 15.539 -22.766 -23.281 1 98.81 104 MET B N 1
ATOM 6079 C CA . MET B 1 104 ? 16.766 -22.266 -23.891 1 98.81 104 MET B CA 1
ATOM 6080 C C . MET B 1 104 ? 17.359 -21.109 -23.078 1 98.81 104 MET B C 1
ATOM 6082 O O . MET B 1 104 ? 18.562 -20.875 -23.109 1 98.81 104 MET B O 1
ATOM 6086 N N . GLU B 1 105 ? 16.562 -20.438 -22.188 1 98.56 105 GLU B N 1
ATOM 6087 C CA . GLU B 1 105 ? 17.016 -19.312 -21.391 1 98.56 105 GLU B CA 1
ATOM 6088 C C . GLU B 1 105 ? 17.797 -19.781 -20.172 1 98.56 105 GLU B C 1
ATOM 6090 O O . GLU B 1 105 ? 18.469 -18.984 -19.5 1 98.56 105 GLU B O 1
ATOM 6095 N N . SER B 1 106 ? 17.766 -21.031 -19.828 1 98.75 106 SER B N 1
ATOM 6096 C CA . SER B 1 106 ? 18.328 -21.562 -18.594 1 98.75 106 SER B CA 1
ATOM 6097 C C . SER B 1 106 ? 19.812 -21.891 -18.766 1 98.75 106 SER B C 1
ATOM 6099 O O . SER B 1 106 ? 20.266 -22.188 -19.875 1 98.75 106 SER B O 1
ATOM 6101 N N . GLY B 1 107 ? 20.5 -21.844 -17.656 1 98.62 107 GLY B N 1
ATOM 6102 C CA . GLY B 1 107 ? 21.875 -22.344 -17.656 1 98.62 107 GLY B CA 1
ATOM 6103 C C . GLY B 1 107 ? 21.969 -23.828 -17.969 1 98.62 107 GLY B C 1
ATOM 6104 O O . GLY B 1 107 ? 22.875 -24.25 -18.688 1 98.62 107 GLY B O 1
ATOM 6105 N N . LEU B 1 108 ? 21.062 -24.594 -17.531 1 98.88 108 LEU B N 1
ATOM 6106 C CA . LEU B 1 108 ? 21.078 -26.047 -17.703 1 98.88 108 LEU B CA 1
ATOM 6107 C C . LEU B 1 108 ? 20.891 -26.422 -19.172 1 98.88 108 LEU B C 1
ATOM 6109 O O . LEU B 1 108 ? 21.359 -27.469 -19.609 1 98.88 108 LEU B O 1
ATOM 6113 N N . SER B 1 109 ? 20.281 -25.578 -19.953 1 98.75 109 SER B N 1
ATOM 6114 C CA . SER B 1 109 ? 20.078 -25.859 -21.359 1 98.75 109 SER B CA 1
ATOM 6115 C C . SER B 1 109 ? 21.391 -25.844 -22.125 1 98.75 109 SER B C 1
ATOM 6117 O O . SER B 1 109 ? 21.5 -26.438 -23.203 1 98.75 109 SER B O 1
ATOM 6119 N N . GLY B 1 110 ? 22.312 -25.047 -21.625 1 98.44 110 GLY B N 1
ATOM 6120 C CA . GLY B 1 110 ? 23.578 -24.828 -22.312 1 98.44 110 GLY B CA 1
ATOM 6121 C C . GLY B 1 110 ? 23.516 -23.719 -23.344 1 98.44 110 GLY B C 1
ATOM 6122 O O . GLY B 1 110 ? 24.516 -23.453 -24.031 1 98.44 110 GLY B O 1
ATOM 6123 N N . ILE B 1 111 ? 22.406 -23.062 -23.484 1 98.25 111 ILE B N 1
ATOM 6124 C CA . ILE B 1 111 ? 22.219 -22 -24.453 1 98.25 111 ILE B CA 1
ATOM 6125 C C . ILE B 1 111 ? 22.234 -20.641 -23.734 1 98.25 111 ILE B C 1
ATOM 6127 O O . ILE B 1 111 ? 23.047 -19.766 -24.047 1 98.25 111 ILE B O 1
ATOM 6131 N N . MET B 1 112 ? 21.328 -20.438 -22.766 1 97.94 112 MET B N 1
ATOM 6132 C CA . MET B 1 112 ? 21.156 -19.266 -21.906 1 97.94 112 MET B CA 1
ATOM 6133 C C . MET B 1 112 ? 20.938 -18.016 -22.75 1 97.94 112 MET B C 1
ATOM 6135 O O . MET B 1 112 ? 21.609 -17 -22.562 1 97.94 112 MET B O 1
ATOM 6139 N N . SER B 1 113 ? 20.047 -18.141 -23.734 1 97.31 113 SER B N 1
ATOM 6140 C CA . SER B 1 113 ? 19.578 -17.047 -24.578 1 97.31 113 SER B CA 1
ATOM 6141 C C . SER B 1 113 ? 18.156 -17.297 -25.078 1 97.31 113 SER B C 1
ATOM 6143 O O . SER B 1 113 ? 17.719 -18.438 -25.141 1 97.31 113 SER B O 1
ATOM 6145 N N . ASN B 1 114 ? 17.547 -16.25 -25.344 1 97.56 114 ASN B N 1
ATOM 6146 C CA . ASN B 1 114 ? 16.172 -16.328 -25.828 1 97.56 114 ASN B CA 1
ATOM 6147 C C . ASN B 1 114 ? 16.094 -16.078 -27.328 1 97.56 114 ASN B C 1
ATOM 6149 O O . ASN B 1 114 ? 16.656 -15.109 -27.844 1 97.56 114 ASN B O 1
ATOM 6153 N N . HIS B 1 115 ? 15.414 -16.969 -28.016 1 97.75 115 HIS B N 1
ATOM 6154 C CA . HIS B 1 115 ? 15.133 -16.828 -29.438 1 97.75 115 HIS B CA 1
ATOM 6155 C C . HIS B 1 115 ? 13.656 -17.047 -29.734 1 97.75 115 HIS B C 1
ATOM 6157 O O . HIS B 1 115 ? 13.094 -18.094 -29.391 1 97.75 115 HIS B O 1
ATOM 6163 N N . THR B 1 116 ? 13.078 -16.109 -30.469 1 97.88 116 THR B N 1
ATOM 6164 C CA . THR B 1 116 ? 11.656 -16.203 -30.797 1 97.88 116 THR B CA 1
ATOM 6165 C C . THR B 1 116 ? 11.375 -17.422 -31.672 1 97.88 116 THR B C 1
ATOM 6167 O O . THR B 1 116 ? 10.312 -18.031 -31.578 1 97.88 116 THR B O 1
ATOM 6170 N N . LEU B 1 117 ? 12.344 -17.672 -32.562 1 98.44 117 LEU B N 1
ATOM 6171 C CA . LEU B 1 117 ? 12.273 -18.812 -33.469 1 98.44 117 LEU B CA 1
ATOM 6172 C C . LEU B 1 117 ? 13.484 -19.719 -33.312 1 98.44 117 LEU B C 1
ATOM 6174 O O . LEU B 1 117 ? 14.617 -19.234 -33.219 1 98.44 117 LEU B O 1
ATOM 6178 N N . SER B 1 118 ? 13.203 -21.047 -33.25 1 98.44 118 SER B N 1
ATOM 6179 C CA . SER B 1 118 ? 14.336 -21.953 -33.094 1 98.44 118 SER B CA 1
ATOM 6180 C C . SER B 1 118 ? 14.031 -23.328 -33.688 1 98.44 118 SER B C 1
ATOM 6182 O O . SER B 1 118 ? 12.859 -23.688 -33.875 1 98.44 118 SER B O 1
ATOM 6184 N N . TRP B 1 119 ? 15.102 -24.031 -34.031 1 98.19 119 TRP B N 1
ATOM 6185 C CA . TRP B 1 119 ? 15.047 -25.422 -34.469 1 98.19 119 TRP B CA 1
ATOM 6186 C C . TRP B 1 119 ? 15.688 -26.344 -33.438 1 98.19 119 TRP B C 1
ATOM 6188 O O . TRP B 1 119 ? 16.766 -26.047 -32.906 1 98.19 119 TRP B O 1
ATOM 6198 N N . TYR B 1 120 ? 15.039 -27.406 -33.156 1 98.56 120 TYR B N 1
ATOM 6199 C CA . TYR B 1 120 ? 15.57 -28.547 -32.406 1 98.56 120 TYR B CA 1
ATOM 6200 C C . TYR B 1 120 ? 15.695 -29.766 -33.312 1 98.56 120 TYR B C 1
ATOM 6202 O O . TYR B 1 120 ? 14.812 -30.031 -34.125 1 98.56 120 TYR B O 1
ATOM 6210 N N . ARG B 1 121 ? 16.766 -30.547 -33.094 1 98.12 121 ARG B N 1
ATOM 6211 C CA . ARG B 1 121 ? 16.953 -31.781 -33.875 1 98.12 121 ARG B CA 1
ATOM 6212 C C . ARG B 1 121 ? 17.469 -32.906 -33 1 98.12 121 ARG B C 1
ATOM 6214 O O . ARG B 1 121 ? 18.359 -32.688 -32.156 1 98.12 121 ARG B O 1
ATOM 6221 N N . LYS B 1 122 ? 16.969 -34.062 -33.156 1 97.56 122 LYS B N 1
ATOM 6222 C CA . LYS B 1 122 ? 17.438 -35.25 -32.5 1 97.56 122 LYS B CA 1
ATOM 6223 C C . LYS B 1 122 ? 17.312 -36.469 -33.375 1 97.56 122 LYS B C 1
ATOM 6225 O O . LYS B 1 122 ? 16.344 -36.625 -34.125 1 97.56 122 LYS B O 1
ATOM 6230 N N . THR B 1 123 ? 18.312 -37.281 -33.312 1 96.25 123 THR B N 1
ATOM 6231 C CA . THR B 1 123 ? 18.219 -38.594 -33.938 1 96.25 123 THR B CA 1
ATOM 6232 C C . THR B 1 123 ? 17.984 -39.688 -32.906 1 96.25 123 THR B C 1
ATOM 6234 O O . THR B 1 123 ? 18.344 -39.531 -31.734 1 96.25 123 THR B O 1
ATOM 6237 N N . PHE B 1 124 ? 17.328 -40.719 -33.375 1 96.69 124 PHE B N 1
ATOM 6238 C CA . PHE B 1 124 ? 17 -41.812 -32.469 1 96.69 124 PHE B CA 1
ATOM 6239 C C . PHE B 1 124 ? 16.766 -43.094 -33.281 1 96.69 124 PHE B C 1
ATOM 6241 O O . PHE B 1 124 ? 16.656 -43.062 -34.5 1 96.69 124 PHE B O 1
ATOM 6248 N N . SER B 1 125 ? 16.812 -44.188 -32.531 1 96.69 125 SER B N 1
ATOM 6249 C CA . SER B 1 125 ? 16.422 -45.469 -33.094 1 96.69 125 SER B CA 1
ATOM 6250 C C . SER B 1 125 ? 15.312 -46.125 -32.281 1 96.69 125 SER B C 1
ATOM 6252 O O . SER B 1 125 ? 15.328 -46.094 -31.047 1 96.69 125 SER B O 1
ATOM 6254 N N . VAL B 1 126 ? 14.375 -46.656 -33.062 1 96.38 126 VAL B N 1
ATOM 6255 C CA . VAL B 1 126 ? 13.312 -47.406 -32.406 1 96.38 126 VAL B CA 1
ATOM 6256 C C . VAL B 1 126 ? 13.812 -48.781 -32 1 96.38 126 VAL B C 1
ATOM 6258 O O . VAL B 1 126 ? 14.398 -49.5 -32.812 1 96.38 126 VAL B O 1
ATOM 6261 N N . PRO B 1 127 ? 13.57 -49.156 -30.781 1 94.31 127 PRO B N 1
ATOM 6262 C CA . PRO B 1 127 ? 13.984 -50.531 -30.391 1 94.31 127 PRO B CA 1
ATOM 6263 C C . PRO B 1 127 ? 13.398 -51.594 -31.312 1 94.31 127 PRO B C 1
ATOM 6265 O O . PRO B 1 127 ? 12.227 -51.531 -31.688 1 94.31 127 PRO B O 1
ATOM 6268 N N . GLN B 1 128 ? 14.156 -52.656 -31.516 1 92.5 128 GLN B N 1
ATOM 6269 C CA . GLN B 1 128 ? 13.781 -53.688 -32.5 1 92.5 128 GLN B CA 1
ATOM 6270 C C . GLN B 1 128 ? 12.609 -54.531 -31.984 1 92.5 128 GLN B C 1
ATOM 6272 O O . GLN B 1 128 ? 11.82 -55.031 -32.781 1 92.5 128 GLN B O 1
ATOM 6277 N N . ASN B 1 129 ? 12.5 -54.625 -30.812 1 92.38 129 ASN B N 1
ATOM 6278 C CA . ASN B 1 129 ? 11.484 -55.5 -30.234 1 92.38 129 ASN B CA 1
ATOM 6279 C C . ASN B 1 129 ? 10.141 -54.812 -30.109 1 92.38 129 ASN B C 1
ATOM 6281 O O . ASN B 1 129 ? 9.156 -55.406 -29.688 1 92.38 129 ASN B O 1
ATOM 6285 N N . TRP B 1 130 ? 10.086 -53.531 -30.531 1 94.19 130 TRP B N 1
ATOM 6286 C CA . TRP B 1 130 ? 8.82 -52.812 -30.438 1 94.19 130 TRP B CA 1
ATOM 6287 C C . TRP B 1 130 ? 7.898 -53.188 -31.594 1 94.19 130 TRP B C 1
ATOM 6289 O O . TRP B 1 130 ? 8.352 -53.344 -32.719 1 94.19 130 TRP B O 1
ATOM 6299 N N . THR B 1 131 ? 6.676 -53.469 -31.203 1 90.5 131 THR B N 1
ATOM 6300 C CA . THR B 1 131 ? 5.652 -53.75 -32.188 1 90.5 131 THR B CA 1
ATOM 6301 C C . THR B 1 131 ? 4.512 -52.75 -32.125 1 90.5 131 THR B C 1
ATOM 6303 O O . THR B 1 131 ? 4.391 -52 -31.156 1 90.5 131 THR B O 1
ATOM 6306 N N . GLY B 1 132 ? 3.738 -52.594 -33.219 1 92.25 132 GLY B N 1
ATOM 6307 C CA . GLY B 1 132 ? 2.609 -51.656 -33.25 1 92.25 132 GLY B CA 1
ATOM 6308 C C . GLY B 1 132 ? 2.98 -50.281 -33.75 1 92.25 132 GLY B C 1
ATOM 6309 O O . GLY B 1 132 ? 3.859 -50.156 -34.594 1 92.25 132 GLY B O 1
ATOM 6310 N N . GLU B 1 133 ? 2.18 -49.375 -33.281 1 95.38 133 GLU B N 1
ATOM 6311 C CA . GLU B 1 133 ? 2.424 -48 -33.688 1 95.38 133 GLU B CA 1
ATOM 6312 C C . GLU B 1 133 ? 3.375 -47.312 -32.688 1 95.38 133 GLU B C 1
ATOM 6314 O O . GLU B 1 133 ? 3.48 -47.688 -31.547 1 95.38 133 GLU B O 1
ATOM 6319 N N . ILE B 1 134 ? 4.086 -46.344 -33.219 1 96.88 134 ILE B N 1
ATOM 6320 C CA . ILE B 1 134 ? 5.02 -45.562 -32.406 1 96.88 134 ILE B CA 1
ATOM 6321 C C . ILE B 1 134 ? 4.496 -44.156 -32.219 1 96.88 134 ILE B C 1
ATOM 6323 O O . ILE B 1 134 ? 4.25 -43.438 -33.219 1 96.88 134 ILE B O 1
ATOM 6327 N N . LYS B 1 135 ? 4.332 -43.781 -30.953 1 97.75 135 LYS B N 1
ATOM 6328 C CA . LYS B 1 135 ? 3.895 -42.438 -30.625 1 97.75 135 LYS B CA 1
ATOM 6329 C C . LYS B 1 135 ? 5.066 -41.594 -30.141 1 97.75 135 LYS B C 1
ATOM 6331 O O . LYS B 1 135 ? 5.84 -42 -29.281 1 97.75 135 LYS B O 1
ATOM 6336 N N . LEU B 1 136 ? 5.184 -40.406 -30.719 1 98.56 136 LEU B N 1
ATOM 6337 C CA . LEU B 1 136 ? 6.09 -39.375 -30.219 1 98.56 136 LEU B CA 1
ATOM 6338 C C . LEU B 1 136 ? 5.355 -38.375 -29.312 1 98.56 136 LEU B C 1
ATOM 6340 O O . LEU B 1 136 ? 4.391 -37.75 -29.719 1 98.56 136 LEU B O 1
ATOM 6344 N N . ASN B 1 137 ? 5.832 -38.281 -28.031 1 98.5 137 ASN B N 1
ATOM 6345 C CA . ASN B 1 137 ? 5.148 -37.5 -27.016 1 98.5 137 ASN B CA 1
ATOM 6346 C C . ASN B 1 137 ? 5.996 -36.312 -26.547 1 98.5 137 ASN B C 1
ATOM 6348 O O . ASN B 1 137 ? 7.203 -36.469 -26.359 1 98.5 137 ASN B O 1
ATOM 6352 N N . PHE B 1 138 ? 5.324 -35.156 -26.438 1 98.69 138 PHE B N 1
ATOM 6353 C CA . PHE B 1 138 ? 5.906 -33.969 -25.828 1 98.69 138 PHE B CA 1
ATOM 6354 C C . PHE B 1 138 ? 5.133 -33.562 -24.578 1 98.69 138 PHE B C 1
ATOM 6356 O O . PHE B 1 138 ? 3.902 -33.469 -24.609 1 98.69 138 PHE B O 1
ATOM 6363 N N . GLY B 1 139 ? 5.887 -33.375 -23.453 1 98.38 139 GLY B N 1
ATOM 6364 C CA . GLY B 1 139 ? 5.23 -32.844 -22.266 1 98.38 139 GLY B CA 1
ATOM 6365 C C . GLY B 1 139 ? 4.762 -31.422 -22.422 1 98.38 139 GLY B C 1
ATOM 6366 O O . GLY B 1 139 ? 3.678 -31.062 -21.969 1 98.38 139 GLY B O 1
ATOM 6367 N N . ALA B 1 140 ? 5.602 -30.562 -23 1 98.69 140 ALA B N 1
ATOM 6368 C CA . ALA B 1 140 ? 5.238 -29.172 -23.312 1 98.69 140 ALA B CA 1
ATOM 6369 C C . ALA B 1 140 ? 6.336 -28.5 -24.125 1 98.69 140 ALA B C 1
ATOM 6371 O O . ALA B 1 140 ? 7.527 -28.688 -23.859 1 98.69 140 ALA B O 1
ATOM 6372 N N . VAL B 1 141 ? 5.965 -27.812 -25.109 1 98.88 141 VAL B N 1
ATOM 6373 C CA . VAL B 1 141 ? 6.805 -26.906 -25.891 1 98.88 141 VAL B CA 1
ATOM 6374 C C . VAL B 1 141 ? 6.219 -25.5 -25.875 1 98.88 141 VAL B C 1
ATOM 6376 O O . VAL B 1 141 ? 5.074 -25.297 -26.297 1 98.88 141 VAL B O 1
ATOM 6379 N N . ASP B 1 142 ? 6.965 -24.656 -25.297 1 98.62 142 ASP B N 1
ATOM 6380 C CA . ASP B 1 142 ? 6.504 -23.281 -25.25 1 98.62 142 ASP B CA 1
ATOM 6381 C C . ASP B 1 142 ? 7.023 -22.484 -26.453 1 98.62 142 ASP B C 1
ATOM 6383 O O . ASP B 1 142 ? 8.234 -22.297 -26.594 1 98.62 142 ASP B O 1
ATOM 6387 N N . TYR B 1 143 ? 6.18 -22.031 -27.406 1 98.06 143 TYR B N 1
ATOM 6388 C CA . TYR B 1 143 ? 4.73 -21.859 -27.359 1 98.06 143 TYR B CA 1
ATOM 6389 C C . TYR B 1 143 ? 4.059 -22.672 -28.469 1 98.06 143 TYR B C 1
ATOM 6391 O O . TYR B 1 143 ? 3.07 -23.359 -28.219 1 98.06 143 TYR B O 1
ATOM 6399 N N . GLU B 1 144 ? 4.641 -22.578 -29.625 1 98.56 144 GLU B N 1
ATOM 6400 C CA . GLU B 1 144 ? 4.168 -23.359 -30.75 1 98.56 144 GLU B CA 1
ATOM 6401 C C . GLU B 1 144 ? 5.246 -24.328 -31.25 1 98.56 144 GLU B C 1
ATOM 6403 O O . GLU B 1 144 ? 6.434 -23.984 -31.234 1 98.56 144 GLU B O 1
ATOM 6408 N N . ALA B 1 145 ? 4.793 -25.516 -31.719 1 98.75 145 ALA B N 1
ATOM 6409 C CA . ALA B 1 145 ? 5.727 -26.516 -32.219 1 98.75 145 ALA B CA 1
ATOM 6410 C C . ALA B 1 145 ? 5.227 -27.125 -33.531 1 98.75 145 ALA B C 1
ATOM 6412 O O . ALA B 1 145 ? 4.07 -27.531 -33.625 1 98.75 145 ALA B O 1
ATOM 6413 N N . THR B 1 146 ? 6.039 -27.047 -34.531 1 98.75 146 THR B N 1
ATOM 6414 C CA . THR B 1 146 ? 5.863 -27.844 -35.719 1 98.75 146 THR B CA 1
ATOM 6415 C C . THR B 1 146 ? 6.875 -28.984 -35.781 1 98.75 146 THR B C 1
ATOM 6417 O O . THR B 1 146 ? 8.086 -28.75 -35.719 1 98.75 146 THR B O 1
ATOM 6420 N N . VAL B 1 147 ? 6.379 -30.219 -35.969 1 98.69 147 VAL B N 1
ATOM 6421 C CA . VAL B 1 147 ? 7.238 -31.375 -35.781 1 98.69 147 VAL B CA 1
ATOM 6422 C C . VAL B 1 147 ? 7.398 -32.125 -37.094 1 98.69 147 VAL B C 1
ATOM 6424 O O . VAL B 1 147 ? 6.414 -32.406 -37.781 1 98.69 147 VAL B O 1
ATOM 6427 N N . PHE B 1 148 ? 8.672 -32.438 -37.406 1 97.94 148 PHE B N 1
ATOM 6428 C CA . PHE B 1 148 ? 9.039 -33.25 -38.562 1 97.94 148 PHE B CA 1
ATOM 6429 C C . PHE B 1 148 ? 9.719 -34.562 -38.125 1 97.94 148 PHE B C 1
ATOM 6431 O O . PHE B 1 148 ? 10.516 -34.562 -37.188 1 97.94 148 PHE B O 1
ATOM 6438 N N . VAL B 1 149 ? 9.414 -35.625 -38.812 1 97.44 149 VAL B N 1
ATOM 6439 C CA . VAL B 1 149 ? 10.133 -36.875 -38.656 1 97.44 149 VAL B CA 1
ATOM 6440 C C . VAL B 1 149 ? 10.609 -37.375 -40 1 97.44 149 VAL B C 1
ATOM 6442 O O . VAL B 1 149 ? 9.797 -37.594 -40.906 1 97.44 149 VAL B O 1
ATOM 6445 N N . ASN B 1 150 ? 11.859 -37.531 -40.094 1 96.06 150 ASN B N 1
ATOM 6446 C CA . ASN B 1 150 ? 12.492 -37.938 -41.344 1 96.06 150 ASN B CA 1
ATOM 6447 C C . ASN B 1 150 ? 12 -37.125 -42.5 1 96.06 150 ASN B C 1
ATOM 6449 O O . ASN B 1 150 ? 11.625 -37.656 -43.562 1 96.06 150 ASN B O 1
ATOM 6453 N N . GLY B 1 151 ? 11.953 -35.844 -42.219 1 94.12 151 GLY B N 1
ATOM 6454 C CA . GLY B 1 151 ? 11.688 -34.906 -43.281 1 94.12 151 GLY B CA 1
ATOM 6455 C C . GLY B 1 151 ? 10.211 -34.656 -43.5 1 94.12 151 GLY B C 1
ATOM 6456 O O . GLY B 1 151 ? 9.828 -33.688 -44.188 1 94.12 151 GLY B O 1
ATOM 6457 N N . GLN B 1 152 ? 9.359 -35.406 -42.938 1 95.62 152 GLN B N 1
ATOM 6458 C CA . GLN B 1 152 ? 7.918 -35.25 -43.125 1 95.62 152 GLN B CA 1
ATOM 6459 C C . GLN B 1 152 ? 7.301 -34.469 -41.969 1 95.62 152 GLN B C 1
ATOM 6461 O O . GLN B 1 152 ? 7.523 -34.781 -40.812 1 95.62 152 GLN B O 1
ATOM 6466 N N . GLU B 1 153 ? 6.52 -33.469 -42.344 1 96.69 153 GLU B N 1
ATOM 6467 C CA . GLU B 1 153 ? 5.777 -32.719 -41.344 1 96.69 153 GLU B CA 1
ATOM 6468 C C . GLU B 1 153 ? 4.629 -33.562 -40.75 1 96.69 153 GLU B C 1
ATOM 6470 O O . GLU B 1 153 ? 3.721 -33.938 -41.5 1 96.69 153 GLU B O 1
ATOM 6475 N N . LEU B 1 154 ? 4.629 -33.781 -39.5 1 95.88 154 LEU B N 1
ATOM 6476 C CA . LEU B 1 154 ? 3.664 -34.719 -38.938 1 95.88 154 LEU B CA 1
ATOM 6477 C C . LEU B 1 154 ? 2.617 -34 -38.125 1 95.88 154 LEU B C 1
ATOM 6479 O O . LEU B 1 154 ? 1.519 -34.5 -37.906 1 95.88 154 LEU B O 1
ATOM 6483 N N . GLY B 1 155 ? 3.027 -32.781 -37.562 1 96.38 155 GLY B N 1
ATOM 6484 C CA . GLY B 1 155 ? 2 -32.156 -36.75 1 96.38 155 GLY B CA 1
ATOM 6485 C C . GLY B 1 155 ? 2.402 -30.797 -36.188 1 96.38 155 GLY B C 1
ATOM 6486 O O . GLY B 1 155 ? 3.559 -30.391 -36.344 1 96.38 155 GLY B O 1
ATOM 6487 N N . PHE B 1 156 ? 1.327 -30.062 -35.719 1 97.62 156 PHE B N 1
ATOM 6488 C CA . PHE B 1 156 ? 1.424 -28.734 -35.125 1 97.62 156 PHE B CA 1
ATOM 6489 C C . PHE B 1 156 ? 0.729 -28.672 -33.781 1 97.62 156 PHE B C 1
ATOM 6491 O O . PHE B 1 156 ? -0.317 -29.297 -33.562 1 97.62 156 PHE B O 1
ATOM 6498 N N . HIS B 1 157 ? 1.355 -28.047 -32.812 1 98.19 157 HIS B N 1
ATOM 6499 C CA . HIS B 1 157 ? 0.74 -27.812 -31.531 1 98.19 157 HIS B CA 1
ATOM 6500 C C . HIS B 1 157 ? 0.869 -26.359 -31.094 1 98.19 157 HIS B C 1
ATOM 6502 O O . HIS B 1 157 ? 1.923 -25.75 -31.281 1 98.19 157 HIS B O 1
ATOM 6508 N N . ARG B 1 158 ? -0.271 -25.781 -30.594 1 98.12 158 ARG B N 1
ATOM 6509 C CA . ARG B 1 158 ? -0.288 -24.453 -30.016 1 98.12 158 ARG B CA 1
ATOM 6510 C C . ARG B 1 158 ? -0.647 -24.5 -28.531 1 98.12 158 ARG B C 1
ATOM 6512 O O . ARG B 1 158 ? -1.675 -25.078 -28.156 1 98.12 158 ARG B O 1
ATOM 6519 N N . GLY B 1 159 ? 0.13 -23.859 -27.672 1 98.12 159 GLY B N 1
ATOM 6520 C CA . GLY B 1 159 ? 0.014 -23.844 -26.219 1 98.12 159 GLY B CA 1
ATOM 6521 C C . GLY B 1 159 ? 1.308 -24.203 -25.516 1 98.12 159 GLY B C 1
ATOM 6522 O O . GLY B 1 159 ? 1.958 -25.188 -25.875 1 98.12 159 GLY B O 1
ATOM 6523 N N . GLY B 1 160 ? 1.661 -23.5 -24.625 1 98.25 160 GLY B N 1
ATOM 6524 C CA . GLY B 1 160 ? 2.994 -23.641 -24.047 1 98.25 160 GLY B CA 1
ATOM 6525 C C . GLY B 1 160 ? 3.051 -24.578 -22.875 1 98.25 160 GLY B C 1
ATOM 6526 O O . GLY B 1 160 ? 4.133 -24.891 -22.359 1 98.25 160 GLY B O 1
ATOM 6527 N N . TYR B 1 161 ? 1.895 -25.156 -22.469 1 98.38 161 TYR B N 1
ATOM 6528 C CA . TYR B 1 161 ? 1.89 -25.828 -21.172 1 98.38 161 TYR B CA 1
ATOM 6529 C C . TYR B 1 161 ? 1.297 -27.234 -21.297 1 98.38 161 TYR B C 1
ATOM 6531 O O . TYR B 1 161 ? 1.209 -27.953 -20.312 1 98.38 161 TYR B O 1
ATOM 6539 N N . PHE B 1 162 ? 1.001 -27.656 -22.516 1 97.75 162 PHE B N 1
ATOM 6540 C CA . PHE B 1 162 ? 0.165 -28.859 -22.625 1 97.75 162 PHE B CA 1
ATOM 6541 C C . PHE B 1 162 ? 0.885 -29.953 -23.391 1 97.75 162 PHE B C 1
ATOM 6543 O O . PHE B 1 162 ? 1.612 -29.672 -24.359 1 97.75 162 PHE B O 1
ATOM 6550 N N . ARG B 1 163 ? 0.597 -31.156 -23 1 97.19 163 ARG B N 1
ATOM 6551 C CA . ARG B 1 163 ? 1.156 -32.312 -23.672 1 97.19 163 ARG B CA 1
ATOM 6552 C C . ARG B 1 163 ? 0.467 -32.562 -25.016 1 97.19 163 ARG B C 1
ATOM 6554 O O . ARG B 1 163 ? -0.721 -32.281 -25.172 1 97.19 163 ARG B O 1
ATOM 6561 N N . PHE B 1 164 ? 1.193 -33.125 -25.938 1 97.12 164 PHE B N 1
ATOM 6562 C CA . PHE B 1 164 ? 0.658 -33.594 -27.219 1 97.12 164 PHE B CA 1
ATOM 6563 C C . PHE B 1 164 ? 1.477 -34.75 -27.766 1 97.12 164 PHE B C 1
ATOM 6565 O O . PHE B 1 164 ? 2.602 -35 -27.328 1 97.12 164 PHE B O 1
ATOM 6572 N N . ASP B 1 165 ? 0.889 -35.562 -28.625 1 97.25 165 ASP B N 1
ATOM 6573 C CA . ASP B 1 165 ? 1.58 -36.688 -29.203 1 97.25 165 ASP B CA 1
ATOM 6574 C C . ASP B 1 165 ? 1.275 -36.812 -30.703 1 97.25 165 ASP B C 1
ATOM 6576 O O . ASP B 1 165 ? 0.315 -36.219 -31.188 1 97.25 165 ASP B O 1
ATOM 6580 N N . LEU B 1 166 ? 2.146 -37.5 -31.391 1 97.62 166 LEU B N 1
ATOM 6581 C CA . LEU B 1 166 ? 2.053 -37.75 -32.844 1 97.62 166 LEU B CA 1
ATOM 6582 C C . LEU B 1 166 ? 2.324 -39.219 -33.125 1 97.62 166 LEU B C 1
ATOM 6584 O O . LEU B 1 166 ? 3.209 -39.844 -32.531 1 97.62 166 LEU B O 1
ATOM 6588 N N . ASN B 1 167 ? 1.512 -39.781 -34 1 96.56 167 ASN B N 1
ATOM 6589 C CA . ASN B 1 167 ? 1.847 -41.094 -34.531 1 96.56 167 ASN B CA 1
ATOM 6590 C C . ASN B 1 167 ? 2.928 -41 -35.625 1 96.56 167 ASN B C 1
ATOM 6592 O O . ASN B 1 167 ? 2.697 -40.406 -36.688 1 96.56 167 ASN B O 1
ATOM 6596 N N . ILE B 1 168 ? 4.059 -41.594 -35.344 1 97 168 ILE B N 1
ATOM 6597 C CA . ILE B 1 168 ? 5.164 -41.344 -36.281 1 97 168 ILE B CA 1
ATOM 6598 C C . ILE B 1 168 ? 5.496 -42.625 -37.031 1 97 168 ILE B C 1
ATOM 6600 O O . ILE B 1 168 ? 6.5 -42.719 -37.719 1 97 168 ILE B O 1
ATOM 6604 N N . THR B 1 169 ? 4.73 -43.594 -37 1 95.56 169 THR B N 1
ATOM 6605 C CA . THR B 1 169 ? 4.996 -44.938 -37.5 1 95.56 169 THR B CA 1
ATOM 6606 C C . THR B 1 169 ? 5.32 -44.875 -39 1 95.56 169 THR B C 1
ATOM 6608 O O . THR B 1 169 ? 6.309 -45.469 -39.438 1 95.56 169 THR B O 1
ATOM 6611 N N . SER B 1 170 ? 4.512 -44.25 -39.781 1 94.75 170 SER B N 1
ATOM 6612 C CA . SER B 1 170 ? 4.621 -44.25 -41.219 1 94.75 170 SER B CA 1
ATOM 6613 C C . SER B 1 170 ? 5.84 -43.469 -41.688 1 94.75 170 SER B C 1
ATOM 6615 O O . SER B 1 170 ? 6.266 -43.594 -42.844 1 94.75 170 SER B O 1
ATOM 6617 N N . SER B 1 171 ? 6.324 -42.688 -40.844 1 95.81 171 SER B N 1
ATOM 6618 C CA . SER B 1 171 ? 7.43 -41.812 -41.219 1 95.81 171 SER B CA 1
ATOM 6619 C C . SER B 1 171 ? 8.773 -42.438 -40.844 1 95.81 171 SER B C 1
ATOM 6621 O O . SER B 1 171 ? 9.828 -41.875 -41.156 1 95.81 171 SER B O 1
ATOM 6623 N N . LEU B 1 172 ? 8.75 -43.562 -40.25 1 96.19 172 LEU B N 1
ATOM 6624 C CA . LEU B 1 172 ? 9.969 -44.125 -39.719 1 96.19 172 LEU B CA 1
ATOM 6625 C C . LEU B 1 172 ? 10.719 -44.906 -40.812 1 96.19 172 LEU B C 1
ATOM 6627 O O . LEU B 1 172 ? 10.102 -45.469 -41.719 1 96.19 172 LEU B O 1
ATOM 6631 N N . ASN B 1 173 ? 12.102 -44.906 -40.938 1 91.06 173 ASN B N 1
ATOM 6632 C CA . ASN B 1 173 ? 12.961 -45.625 -41.875 1 91.06 173 ASN B CA 1
ATOM 6633 C C . ASN B 1 173 ? 13.008 -47.125 -41.562 1 91.06 173 ASN B C 1
ATOM 6635 O O . ASN B 1 173 ? 13.5 -47.938 -42.344 1 91.06 173 ASN B O 1
ATOM 6639 N N . GLY B 1 174 ? 12.398 -47.719 -40.562 1 78.38 174 GLY B N 1
ATOM 6640 C CA . GLY B 1 174 ? 12.391 -49.125 -40.188 1 78.38 174 GLY B CA 1
ATOM 6641 C C . GLY B 1 174 ? 13 -49.375 -38.812 1 78.38 174 GLY B C 1
ATOM 6642 O O . GLY B 1 174 ? 13.656 -48.5 -38.25 1 78.38 174 GLY B O 1
ATOM 6643 N N . ALA B 1 175 ? 12.82 -50.531 -38.5 1 77.62 175 ALA B N 1
ATOM 6644 C CA . ALA B 1 175 ? 13.273 -50.906 -37.156 1 77.62 175 ALA B CA 1
ATOM 6645 C C . ALA B 1 175 ? 14.797 -50.969 -37.094 1 77.62 175 ALA B C 1
ATOM 6647 O O . ALA B 1 175 ? 15.438 -51.5 -38 1 77.62 175 ALA B O 1
ATOM 6648 N N . GLY B 1 176 ? 15.344 -50.344 -36.094 1 80.56 176 GLY B N 1
ATOM 6649 C CA . GLY B 1 176 ? 16.781 -50.344 -35.906 1 80.56 176 GLY B CA 1
ATOM 6650 C C . GLY B 1 176 ? 17.516 -49.281 -36.688 1 80.56 176 GLY B C 1
ATOM 6651 O O . GLY B 1 176 ? 18.688 -49.031 -36.438 1 80.56 176 GLY B O 1
ATOM 6652 N N . LYS B 1 177 ? 16.797 -48.688 -37.438 1 90.69 177 LYS B N 1
ATOM 6653 C CA . LYS B 1 177 ? 17.422 -47.625 -38.25 1 90.69 177 LYS B CA 1
ATOM 6654 C C . LYS B 1 177 ? 17.312 -46.281 -37.562 1 90.69 177 LYS B C 1
ATOM 6656 O O . LYS B 1 177 ? 16.438 -46.062 -36.719 1 90.69 177 LYS B O 1
ATOM 6661 N N . GLU B 1 178 ? 18.234 -45.531 -37.906 1 94.88 178 GLU B N 1
ATOM 6662 C CA . GLU B 1 178 ? 18.234 -44.188 -37.344 1 94.88 178 GLU B CA 1
ATOM 6663 C C . GLU B 1 178 ? 17.125 -43.312 -37.938 1 94.88 178 GLU B C 1
ATOM 6665 O O . GLU B 1 178 ? 16.891 -43.375 -39.156 1 94.88 178 GLU B O 1
ATOM 6670 N N . ASN B 1 179 ? 16.422 -42.594 -37.062 1 97 179 ASN B N 1
ATOM 6671 C CA . ASN B 1 179 ? 15.391 -41.656 -37.406 1 97 179 ASN B CA 1
ATOM 6672 C C . ASN B 1 179 ? 15.734 -40.25 -36.938 1 97 179 ASN B C 1
ATOM 6674 O O . ASN B 1 179 ? 16.531 -40.062 -36 1 97 179 ASN B O 1
ATOM 6678 N N . GLU B 1 180 ? 15.102 -39.25 -37.656 1 96.62 180 GLU B N 1
ATOM 6679 C CA . GLU B 1 180 ? 15.359 -37.844 -37.312 1 96.62 180 GLU B CA 1
ATOM 6680 C C . GLU B 1 180 ? 14.07 -37.125 -36.906 1 96.62 180 GLU B C 1
ATOM 6682 O O . GLU B 1 180 ? 13.047 -37.25 -37.594 1 96.62 180 GLU B O 1
ATOM 6687 N N . ILE B 1 181 ? 14.133 -36.438 -35.781 1 98.12 181 ILE B N 1
ATOM 6688 C CA . ILE B 1 181 ? 13.07 -35.5 -35.375 1 98.12 181 ILE B CA 1
ATOM 6689 C C . ILE B 1 181 ? 13.547 -34.062 -35.531 1 98.12 181 ILE B C 1
ATOM 6691 O O . ILE B 1 181 ? 14.656 -33.719 -35.125 1 98.12 181 ILE B O 1
ATOM 6695 N N . LEU B 1 182 ? 12.797 -33.219 -36.156 1 98 182 LEU B N 1
ATOM 6696 C CA . LEU B 1 182 ? 12.953 -31.75 -36.156 1 98 182 LEU B CA 1
ATOM 6697 C C . LEU B 1 182 ? 11.742 -31.078 -35.531 1 98 182 LEU B C 1
ATOM 6699 O O . LEU B 1 182 ? 10.602 -31.453 -35.812 1 98 182 LEU B O 1
ATOM 6703 N N . VAL B 1 183 ? 11.992 -30.172 -34.656 1 98.75 183 VAL B N 1
ATOM 6704 C CA . VAL B 1 183 ? 10.93 -29.375 -34.062 1 98.75 183 VAL B CA 1
ATOM 6705 C C . VAL B 1 183 ? 11.203 -27.891 -34.312 1 98.75 183 VAL B C 1
ATOM 6707 O O . VAL B 1 183 ? 12.25 -27.375 -33.906 1 98.75 183 VAL B O 1
ATOM 6710 N N . PHE B 1 184 ? 10.297 -27.203 -35 1 98.69 184 PHE B N 1
ATOM 6711 C CA . PHE B 1 184 ? 10.312 -25.75 -35.156 1 98.69 184 PHE B CA 1
ATOM 6712 C C . PHE B 1 184 ? 9.492 -25.078 -34.062 1 98.69 184 PHE B C 1
ATOM 6714 O O . PHE B 1 184 ? 8.281 -25.312 -33.969 1 98.69 184 PHE B O 1
ATOM 6721 N N . VAL B 1 185 ? 10.172 -24.234 -33.312 1 98.81 185 VAL B N 1
ATOM 6722 C CA . VAL B 1 185 ? 9.508 -23.625 -32.156 1 98.81 185 VAL B CA 1
ATOM 6723 C C . VAL B 1 185 ? 9.328 -22.125 -32.438 1 98.81 185 VAL B C 1
ATOM 6725 O O . VAL B 1 185 ? 10.25 -21.453 -32.906 1 98.81 185 VAL B O 1
ATOM 6728 N N . TYR B 1 186 ? 8.109 -21.641 -32.156 1 98.44 186 TYR B N 1
ATOM 6729 C CA . TYR B 1 186 ? 7.801 -20.203 -32.125 1 98.44 186 TYR B CA 1
ATOM 6730 C C . TYR B 1 186 ? 7.289 -19.781 -30.75 1 98.44 186 TYR B C 1
ATOM 6732 O O . TYR B 1 186 ? 6.293 -20.328 -30.266 1 98.44 186 TYR B O 1
ATOM 6740 N N . ASP B 1 187 ? 7.992 -18.844 -30.078 1 98.38 187 ASP B N 1
ATOM 6741 C CA . ASP B 1 187 ? 7.535 -18.297 -28.797 1 98.38 187 ASP B CA 1
ATOM 6742 C C . ASP B 1 187 ? 7.738 -16.781 -28.75 1 98.38 187 ASP B C 1
ATOM 6744 O O . ASP B 1 187 ? 8.852 -16.312 -28.531 1 98.38 187 ASP B O 1
ATOM 6748 N N . PRO B 1 188 ? 6.629 -16.078 -28.828 1 97 188 PRO B N 1
ATOM 6749 C CA . PRO B 1 188 ? 6.75 -14.625 -28.734 1 97 188 PRO B CA 1
ATOM 6750 C C . PRO B 1 188 ? 6.832 -14.133 -27.281 1 97 188 PRO B C 1
ATOM 6752 O O . PRO B 1 188 ? 7.129 -12.961 -27.047 1 97 188 PRO B O 1
ATOM 6755 N N . SER B 1 189 ? 6.543 -15.023 -26.297 1 96.5 189 SER B N 1
ATOM 6756 C CA . SER B 1 189 ? 6.484 -14.633 -24.891 1 96.5 189 SER B CA 1
ATOM 6757 C C . SER B 1 189 ? 5.645 -13.375 -24.703 1 96.5 189 SER B C 1
ATOM 6759 O O . SER B 1 189 ? 4.465 -13.352 -25.062 1 96.5 189 SER B O 1
ATOM 6761 N N . ASN B 1 190 ? 6.227 -12.281 -24.062 1 95.5 190 ASN B N 1
ATOM 6762 C CA . ASN B 1 190 ? 5.445 -11.07 -23.844 1 95.5 190 ASN B CA 1
ATOM 6763 C C . ASN B 1 190 ? 5.828 -9.969 -24.828 1 95.5 190 ASN B C 1
ATOM 6765 O O . ASN B 1 190 ? 5.801 -8.789 -24.484 1 95.5 190 ASN B O 1
ATOM 6769 N N . SER B 1 191 ? 6.344 -10.344 -26 1 93.62 191 SER B N 1
ATOM 6770 C CA . SER B 1 191 ? 6.68 -9.352 -27.031 1 93.62 191 SER B CA 1
ATOM 6771 C C . SER B 1 191 ? 5.465 -8.508 -27.406 1 93.62 191 SER B C 1
ATOM 6773 O O . SER B 1 191 ? 4.336 -8.844 -27.031 1 93.62 191 SER B O 1
ATOM 6775 N N . LYS B 1 192 ? 5.781 -7.445 -28.141 1 86.5 192 LYS B N 1
ATOM 6776 C CA . LYS B 1 192 ? 4.746 -6.48 -28.5 1 86.5 192 LYS B CA 1
ATOM 6777 C C . LYS B 1 192 ? 3.598 -7.16 -29.234 1 86.5 192 LYS B C 1
ATOM 6779 O O . LYS B 1 192 ? 3.824 -8.008 -30.109 1 86.5 192 LYS B O 1
ATOM 6784 N N . ASP B 1 193 ? 2.439 -7.109 -28.922 1 81.06 193 ASP B N 1
ATOM 6785 C CA . ASP B 1 193 ? 1.206 -7.527 -29.578 1 81.06 193 ASP B CA 1
ATOM 6786 C C . ASP B 1 193 ? 0.878 -8.984 -29.266 1 81.06 193 ASP B C 1
ATOM 6788 O O . ASP B 1 193 ? -0.117 -9.523 -29.75 1 81.06 193 ASP B O 1
ATOM 6792 N N . ALA B 1 194 ? 1.85 -9.703 -28.578 1 90.19 194 ALA B N 1
ATOM 6793 C CA . ALA B 1 194 ? 1.55 -11.078 -28.172 1 90.19 194 ALA B CA 1
ATOM 6794 C C . ALA B 1 194 ? 0.615 -11.109 -26.969 1 90.19 194 ALA B C 1
ATOM 6796 O O . ALA B 1 194 ? 0.905 -10.5 -25.938 1 90.19 194 ALA B O 1
ATOM 6797 N N . MET B 1 195 ? -0.597 -11.578 -27.172 1 93.62 195 MET B N 1
ATOM 6798 C CA . MET B 1 195 ? -1.551 -11.781 -26.094 1 93.62 195 MET B CA 1
ATOM 6799 C C . MET B 1 195 ? -1.895 -13.266 -25.938 1 93.62 195 MET B C 1
ATOM 6801 O O . MET B 1 195 ? -2.969 -13.695 -26.359 1 93.62 195 MET B O 1
ATOM 6805 N N . ILE B 1 196 ? -0.973 -14 -25.297 1 96 196 ILE B N 1
ATOM 6806 C CA . ILE B 1 196 ? -1.072 -15.438 -25.094 1 96 196 ILE B CA 1
ATOM 6807 C C . ILE B 1 196 ? -0.834 -15.766 -23.609 1 96 196 ILE B C 1
ATOM 6809 O O . ILE B 1 196 ? -0.315 -14.93 -22.859 1 96 196 ILE B O 1
ATOM 6813 N N . PRO B 1 197 ? -1.242 -16.906 -23.156 1 97.62 197 PRO B N 1
ATOM 6814 C CA . PRO B 1 197 ? -0.919 -17.297 -21.781 1 97.62 197 PRO B CA 1
ATOM 6815 C C . PRO B 1 197 ? 0.58 -17.484 -21.562 1 97.62 197 PRO B C 1
ATOM 6817 O O . PRO B 1 197 ? 1.204 -18.328 -22.203 1 97.62 197 PRO B O 1
ATOM 6820 N N . ILE B 1 198 ? 1.144 -16.656 -20.672 1 97.56 198 ILE B N 1
ATOM 6821 C CA . ILE B 1 198 ? 2.586 -16.703 -20.469 1 97.56 198 ILE B CA 1
ATOM 6822 C C . ILE B 1 198 ? 2.887 -16.75 -18.969 1 97.56 198 ILE B C 1
ATOM 6824 O O . ILE B 1 198 ? 4.035 -16.938 -18.562 1 97.56 198 ILE B O 1
ATOM 6828 N N . GLY B 1 199 ? 1.834 -16.578 -18.094 1 97.75 199 GLY B N 1
ATOM 6829 C CA . GLY B 1 199 ? 2.09 -16.406 -16.672 1 97.75 199 GLY B CA 1
ATOM 6830 C C . GLY B 1 199 ? 2.91 -15.172 -16.359 1 97.75 199 GLY B C 1
ATOM 6831 O O . GLY B 1 199 ? 2.568 -14.07 -16.781 1 97.75 199 GLY B O 1
ATOM 6832 N N . LYS B 1 200 ? 4.059 -15.344 -15.672 1 98.06 200 LYS B N 1
ATOM 6833 C CA . LYS B 1 200 ? 4.883 -14.203 -15.273 1 98.06 200 LYS B CA 1
ATOM 6834 C C . LYS B 1 200 ? 6.152 -14.133 -16.125 1 98.06 200 LYS B C 1
ATOM 6836 O O . LYS B 1 200 ? 7.117 -13.469 -15.734 1 98.06 200 LYS B O 1
ATOM 6841 N N . GLN B 1 201 ? 6.188 -14.789 -17.266 1 97.94 201 GLN B N 1
ATOM 6842 C CA . GLN B 1 201 ? 7.336 -14.75 -18.156 1 97.94 201 GLN B CA 1
ATOM 6843 C C . GLN B 1 201 ? 7.508 -13.367 -18.781 1 97.94 201 GLN B C 1
ATOM 6845 O O . GLN B 1 201 ? 6.531 -12.742 -19.188 1 97.94 201 GLN B O 1
ATOM 6850 N N . ALA B 1 202 ? 8.781 -12.969 -18.812 1 97.38 202 ALA B N 1
ATOM 6851 C CA . ALA B 1 202 ? 9.078 -11.672 -19.422 1 97.38 202 ALA B CA 1
ATOM 6852 C C . ALA B 1 202 ? 10.398 -11.703 -20.172 1 97.38 202 ALA B C 1
ATOM 6854 O O . ALA B 1 202 ? 11.383 -12.281 -19.703 1 97.38 202 ALA B O 1
ATOM 6855 N N . LEU B 1 203 ? 10.375 -11.125 -21.375 1 96.94 203 LEU B N 1
ATOM 6856 C CA . LEU B 1 203 ? 11.602 -10.961 -22.141 1 96.94 203 LEU B CA 1
ATOM 6857 C C . LEU B 1 203 ? 12.57 -10.016 -21.438 1 96.94 203 LEU B C 1
ATOM 6859 O O . LEU B 1 203 ? 13.789 -10.195 -21.531 1 96.94 203 LEU B O 1
ATOM 6863 N N . ASP B 1 204 ? 12.008 -9.016 -20.75 1 95.75 204 ASP B N 1
ATOM 6864 C CA . ASP B 1 204 ? 12.742 -8.094 -19.891 1 95.75 204 ASP B CA 1
ATOM 6865 C C . ASP B 1 204 ? 12.242 -8.188 -18.438 1 95.75 204 ASP B C 1
ATOM 6867 O O . ASP B 1 204 ? 11.359 -7.43 -18.031 1 95.75 204 ASP B O 1
ATOM 6871 N N . PRO B 1 205 ? 12.859 -9.07 -17.672 1 96.75 205 PRO B N 1
ATOM 6872 C CA . PRO B 1 205 ? 12.375 -9.32 -16.312 1 96.75 205 PRO B CA 1
ATOM 6873 C C . PRO B 1 205 ? 12.375 -8.07 -15.445 1 96.75 205 PRO B C 1
ATOM 6875 O O . PRO B 1 205 ? 13.211 -7.18 -15.633 1 96.75 205 PRO B O 1
ATOM 6878 N N . THR B 1 206 ? 11.406 -7.902 -14.586 1 95.38 206 THR B N 1
ATOM 6879 C CA . THR B 1 206 ? 11.297 -6.891 -13.539 1 95.38 206 THR B CA 1
ATOM 6880 C C . THR B 1 206 ? 11.297 -7.539 -12.156 1 95.38 206 THR B C 1
ATOM 6882 O O . THR B 1 206 ? 11.578 -8.734 -12.023 1 95.38 206 THR B O 1
ATOM 6885 N N . HIS B 1 207 ? 11.023 -6.766 -11.156 1 95.69 207 HIS B N 1
ATOM 6886 C CA . HIS B 1 207 ? 11.047 -7.262 -9.781 1 95.69 207 HIS B CA 1
ATOM 6887 C C . HIS B 1 207 ? 10.078 -8.43 -9.602 1 95.69 207 HIS B C 1
ATOM 6889 O O . HIS B 1 207 ? 10.398 -9.398 -8.914 1 95.69 207 HIS B O 1
ATOM 6895 N N . THR B 1 208 ? 8.93 -8.352 -10.234 1 95.62 208 THR B N 1
ATOM 6896 C CA . THR B 1 208 ? 7.902 -9.352 -9.961 1 95.62 208 THR B CA 1
ATOM 6897 C C . THR B 1 208 ? 7.613 -10.188 -11.203 1 95.62 208 THR B C 1
ATOM 6899 O O . THR B 1 208 ? 6.758 -11.078 -11.18 1 95.62 208 THR B O 1
ATOM 6902 N N . PHE B 1 209 ? 8.234 -9.961 -12.375 1 97.56 209 PHE B N 1
ATOM 6903 C CA . PHE B 1 209 ? 8.133 -10.766 -13.586 1 97.56 209 PHE B CA 1
ATOM 6904 C C . PHE B 1 209 ? 9.484 -11.352 -13.961 1 97.56 209 PHE B C 1
ATOM 6906 O O . PHE B 1 209 ? 10.516 -10.688 -13.828 1 97.56 209 PHE B O 1
ATOM 6913 N N . TYR B 1 210 ? 9.484 -12.531 -14.461 1 98.19 210 TYR B N 1
ATOM 6914 C CA . TYR B 1 210 ? 10.703 -13.336 -14.422 1 98.19 210 TYR B CA 1
ATOM 6915 C C . TYR B 1 210 ? 11.141 -13.719 -15.828 1 98.19 210 TYR B C 1
ATOM 6917 O O . TYR B 1 210 ? 10.43 -13.453 -16.797 1 98.19 210 TYR B O 1
ATOM 6925 N N . THR B 1 211 ? 12.312 -14.344 -15.844 1 98.38 211 THR B N 1
ATOM 6926 C CA . THR B 1 211 ? 12.922 -14.789 -17.094 1 98.38 211 THR B CA 1
ATOM 6927 C C . THR B 1 211 ? 11.961 -15.688 -17.875 1 98.38 211 THR B C 1
ATOM 6929 O O . THR B 1 211 ? 11.344 -16.578 -17.297 1 98.38 211 THR B O 1
ATOM 6932 N N . SER B 1 212 ? 11.836 -15.461 -19.172 1 98.19 212 SER B N 1
ATOM 6933 C CA . SER B 1 212 ? 10.984 -16.25 -20.047 1 98.19 212 SER B CA 1
ATOM 6934 C C . SER B 1 212 ? 11.492 -17.688 -20.172 1 98.19 212 SER B C 1
ATOM 6936 O O . SER B 1 212 ? 12.664 -17.953 -19.906 1 98.19 212 SER B O 1
ATOM 6938 N N . SER B 1 213 ? 10.633 -18.609 -20.578 1 98.25 213 SER B N 1
ATOM 6939 C CA . SER B 1 213 ? 10.898 -20.031 -20.781 1 98.25 213 SER B CA 1
ATOM 6940 C C . SER B 1 213 ? 10.406 -20.484 -22.156 1 98.25 213 SER B C 1
ATOM 6942 O O . SER B 1 213 ? 9.203 -20.688 -22.359 1 98.25 213 SER B O 1
ATOM 6944 N N . SER B 1 214 ? 11.328 -20.766 -23.062 1 98.62 214 SER B N 1
ATOM 6945 C CA . SER B 1 214 ? 10.953 -21.109 -24.438 1 98.62 214 SER B CA 1
ATOM 6946 C C . SER B 1 214 ? 11.523 -22.469 -24.844 1 98.62 214 SER B C 1
ATOM 6948 O O . SER B 1 214 ? 12.516 -22.922 -24.266 1 98.62 214 SER B O 1
ATOM 6950 N N . GLY B 1 215 ? 10.867 -23.094 -25.797 1 98.75 215 GLY B N 1
ATOM 6951 C CA . GLY B 1 215 ? 11.352 -24.359 -26.328 1 98.75 215 GLY B CA 1
ATOM 6952 C C . GLY B 1 215 ? 10.766 -25.562 -25.625 1 98.75 215 GLY B C 1
ATOM 6953 O O . GLY B 1 215 ? 9.664 -25.5 -25.062 1 98.75 215 GLY B O 1
ATOM 6954 N N . ILE B 1 216 ? 11.43 -26.703 -25.781 1 98.88 216 ILE B N 1
ATOM 6955 C CA . ILE B 1 216 ? 11 -27.953 -25.156 1 98.88 216 ILE B CA 1
ATOM 6956 C C . ILE B 1 216 ? 11.383 -27.953 -23.688 1 98.88 216 ILE B C 1
ATOM 6958 O O . ILE B 1 216 ? 12.547 -28.156 -23.328 1 98.88 216 ILE B O 1
ATOM 6962 N N . TRP B 1 217 ? 10.383 -27.719 -22.859 1 98.81 217 TRP B N 1
ATOM 6963 C CA . TRP B 1 217 ? 10.75 -27.516 -21.453 1 98.81 217 TRP B CA 1
ATOM 6964 C C . TRP B 1 217 ? 10.188 -28.609 -20.578 1 98.81 217 TRP B C 1
ATOM 6966 O O . TRP B 1 217 ? 10.312 -28.562 -19.344 1 98.81 217 TRP B O 1
ATOM 6976 N N . GLN B 1 218 ? 9.492 -29.594 -21.188 1 98.81 218 GLN B N 1
ATOM 6977 C CA . GLN B 1 218 ? 9.094 -30.812 -20.5 1 98.81 218 GLN B CA 1
ATOM 6978 C C . GLN B 1 218 ? 9.531 -32.031 -21.297 1 98.81 218 GLN B C 1
ATOM 6980 O O . GLN B 1 218 ? 10.016 -31.922 -22.422 1 98.81 218 GLN B O 1
ATOM 6985 N N . THR B 1 219 ? 9.375 -33.219 -20.75 1 98.81 219 THR B N 1
ATOM 6986 C CA . THR B 1 219 ? 9.938 -34.469 -21.219 1 98.81 219 THR B CA 1
ATOM 6987 C C . THR B 1 219 ? 9.43 -34.812 -22.625 1 98.81 219 THR B C 1
ATOM 6989 O O . THR B 1 219 ? 8.25 -34.625 -22.922 1 98.81 219 THR B O 1
ATOM 6992 N N . VAL B 1 220 ? 10.344 -35.312 -23.484 1 98.88 220 VAL B N 1
ATOM 6993 C CA . VAL B 1 220 ? 10.039 -35.906 -24.797 1 98.88 220 VAL B CA 1
ATOM 6994 C C . VAL B 1 220 ? 10.32 -37.406 -24.766 1 98.88 220 VAL B C 1
ATOM 6996 O O . VAL B 1 220 ? 11.32 -37.844 -24.203 1 98.88 220 VAL B O 1
ATOM 6999 N N . PHE B 1 221 ? 9.43 -38.188 -25.328 1 98.75 221 PHE B N 1
ATOM 7000 C CA . PHE B 1 221 ? 9.648 -39.625 -25.344 1 98.75 221 PHE B CA 1
ATOM 7001 C C . PHE B 1 221 ? 8.836 -40.312 -26.453 1 98.75 221 PHE B C 1
ATOM 7003 O O . PHE B 1 221 ? 7.926 -39.688 -27.016 1 98.75 221 PHE B O 1
ATOM 7010 N N . ILE B 1 222 ? 9.227 -41.531 -26.828 1 98.12 222 ILE B N 1
ATOM 7011 C CA . ILE B 1 222 ? 8.422 -42.344 -27.703 1 98.12 222 ILE B CA 1
ATOM 7012 C C . ILE B 1 222 ? 7.988 -43.625 -26.984 1 98.12 222 ILE B C 1
ATOM 7014 O O . ILE B 1 222 ? 8.641 -44.031 -26.016 1 98.12 222 ILE B O 1
ATOM 7018 N N . GLU B 1 223 ? 6.875 -44.188 -27.422 1 98.12 223 GLU B N 1
ATOM 7019 C CA . GLU B 1 223 ? 6.395 -45.438 -26.875 1 98.12 223 GLU B CA 1
ATOM 7020 C C . GLU B 1 223 ? 5.613 -46.219 -27.938 1 98.12 223 GLU B C 1
ATOM 7022 O O . GLU B 1 223 ? 4.992 -45.656 -28.812 1 98.12 223 GLU B O 1
ATOM 7027 N N . PRO B 1 224 ? 5.742 -47.5 -27.828 1 97.19 224 PRO B N 1
ATOM 7028 C CA . PRO B 1 224 ? 4.91 -48.344 -28.703 1 97.19 224 PRO B CA 1
ATOM 7029 C C . PRO B 1 224 ? 3.48 -48.5 -28.188 1 97.19 224 PRO B C 1
ATOM 7031 O O . PRO B 1 224 ? 3.268 -48.594 -26.969 1 97.19 224 PRO B O 1
ATOM 7034 N N . VAL B 1 225 ? 2.545 -48.469 -29.125 1 97.19 225 VAL B N 1
ATOM 7035 C CA . VAL B 1 225 ? 1.149 -48.75 -28.781 1 97.19 225 VAL B CA 1
ATOM 7036 C C . VAL B 1 225 ? 0.548 -49.719 -29.797 1 97.19 225 VAL B C 1
ATOM 7038 O O . VAL B 1 225 ? 0.943 -49.75 -30.969 1 97.19 225 VAL B O 1
ATOM 7041 N N . PRO B 1 226 ? -0.373 -50.5 -29.328 1 94.94 226 PRO B N 1
ATOM 7042 C CA . PRO B 1 226 ? -1.092 -51.312 -30.312 1 94.94 226 PRO B CA 1
ATOM 7043 C C . PRO B 1 226 ? -1.912 -50.469 -31.297 1 94.94 226 PRO B C 1
ATOM 7045 O O . PRO B 1 226 ? -2.102 -49.281 -31.078 1 94.94 226 PRO B O 1
ATOM 7048 N N . ILE B 1 227 ? -2.373 -51.125 -32.344 1 91.56 227 ILE B N 1
ATOM 7049 C CA . ILE B 1 227 ? -3.16 -50.438 -33.344 1 91.56 227 ILE B CA 1
ATOM 7050 C C . ILE B 1 227 ? -4.398 -49.812 -32.719 1 91.56 227 ILE B C 1
ATOM 7052 O O . ILE B 1 227 ? -4.758 -48.688 -33.031 1 91.56 227 ILE B O 1
ATOM 7056 N N . SER B 1 228 ? -5.043 -50.625 -31.938 1 92.19 228 SER B N 1
ATOM 7057 C CA . SER B 1 228 ? -6.09 -50.094 -31.062 1 92.19 228 SER B CA 1
ATOM 7058 C C . SER B 1 228 ? -5.562 -49.812 -29.656 1 92.19 228 SER B C 1
ATOM 7060 O O . SER B 1 228 ? -5.098 -50.75 -28.984 1 92.19 228 SER B O 1
ATOM 7062 N N . HIS B 1 229 ? -5.625 -48.531 -29.266 1 95.12 229 HIS B N 1
ATOM 7063 C CA . HIS B 1 229 ? -5.012 -48.219 -27.984 1 95.12 229 HIS B CA 1
ATOM 7064 C C . HIS B 1 229 ? -5.75 -47.094 -27.281 1 95.12 229 HIS B C 1
ATOM 7066 O O . HIS B 1 229 ? -6.535 -46.375 -27.906 1 95.12 229 HIS B O 1
ATOM 7072 N N . VAL B 1 230 ? -5.527 -46.938 -25.953 1 95.88 230 VAL B N 1
ATOM 7073 C CA . VAL B 1 230 ? -6.082 -45.906 -25.109 1 95.88 230 VAL B CA 1
ATOM 7074 C C . VAL B 1 230 ? -5.328 -44.594 -25.328 1 95.88 230 VAL B C 1
ATOM 7076 O O . VAL B 1 230 ? -4.094 -44.594 -25.391 1 95.88 230 VAL B O 1
ATOM 7079 N N . THR B 1 231 ? -6.105 -43.469 -25.469 1 95.5 231 THR B N 1
ATOM 7080 C CA . THR B 1 231 ? -5.473 -42.188 -25.672 1 95.5 231 THR B CA 1
ATOM 7081 C C . THR B 1 231 ? -5.652 -41.281 -24.453 1 95.5 231 THR B C 1
ATOM 7083 O O . THR B 1 231 ? -4.859 -40.375 -24.219 1 95.5 231 THR B O 1
ATOM 7086 N N . GLU B 1 232 ? -6.695 -41.562 -23.734 1 94.75 232 GLU B N 1
ATOM 7087 C CA . GLU B 1 232 ? -6.992 -40.781 -22.547 1 94.75 232 GLU B CA 1
ATOM 7088 C C . GLU B 1 232 ? -7.773 -41.594 -21.516 1 94.75 232 GLU B C 1
ATOM 7090 O O . GLU B 1 232 ? -8.578 -42.438 -21.875 1 94.75 232 GLU B O 1
ATOM 7095 N N . ILE B 1 233 ? -7.453 -41.312 -20.266 1 95.88 233 ILE B N 1
ATOM 7096 C CA . ILE B 1 233 ? -8.195 -41.906 -19.156 1 95.88 233 ILE B CA 1
ATOM 7097 C C . ILE B 1 233 ? -8.625 -40.812 -18.188 1 95.88 233 ILE B C 1
ATOM 7099 O O . ILE B 1 233 ? -7.805 -40 -17.75 1 95.88 233 ILE B O 1
ATOM 7103 N N . GLN B 1 234 ? -9.867 -40.781 -17.875 1 95.88 234 GLN B N 1
ATOM 7104 C CA . GLN B 1 234 ? -10.398 -39.906 -16.828 1 95.88 234 GLN B CA 1
ATOM 7105 C C . GLN B 1 234 ? -11 -40.719 -15.688 1 95.88 234 GLN B C 1
ATOM 7107 O O . GLN B 1 234 ? -11.898 -41.531 -15.906 1 95.88 234 GLN B O 1
ATOM 7112 N N . LEU B 1 235 ? -10.445 -40.562 -14.516 1 96.81 235 LEU B N 1
ATOM 7113 C CA . LEU B 1 235 ? -10.906 -41.219 -13.305 1 96.81 235 LEU B CA 1
ATOM 7114 C C . LEU B 1 235 ? -11.234 -40.188 -12.219 1 96.81 235 LEU B C 1
ATOM 7116 O O . LEU B 1 235 ? -10.367 -39.438 -11.805 1 96.81 235 LEU B O 1
ATOM 7120 N N . ASN B 1 236 ? -12.469 -40.219 -11.797 1 96.25 236 ASN B N 1
ATOM 7121 C CA . ASN B 1 236 ? -12.891 -39.375 -10.703 1 96.25 236 ASN B CA 1
ATOM 7122 C C . ASN B 1 236 ? -13.688 -40.125 -9.656 1 96.25 236 ASN B C 1
ATOM 7124 O O . ASN B 1 236 ? -14.742 -40.688 -9.961 1 96.25 236 ASN B O 1
ATOM 7128 N N . GLY B 1 237 ? -13.156 -40.156 -8.438 1 97.75 237 GLY B N 1
ATOM 7129 C CA . GLY B 1 237 ? -13.836 -40.875 -7.355 1 97.75 237 GLY B CA 1
ATOM 7130 C C . GLY B 1 237 ? -14.289 -39.969 -6.238 1 97.75 237 GLY B C 1
ATOM 7131 O O . GLY B 1 237 ? -13.586 -39 -5.883 1 97.75 237 GLY B O 1
ATOM 7132 N N . ASP B 1 238 ? -15.484 -40.25 -5.688 1 98.25 238 ASP B N 1
ATOM 7133 C CA . ASP B 1 238 ? -15.984 -39.438 -4.586 1 98.25 238 ASP B CA 1
ATOM 7134 C C . ASP B 1 238 ? -15.852 -40.188 -3.256 1 98.25 238 ASP B C 1
ATOM 7136 O O . ASP B 1 238 ? -15.375 -41.312 -3.211 1 98.25 238 ASP B O 1
ATOM 7140 N N . MET B 1 239 ? -16.234 -39.5 -2.148 1 98.31 239 MET B N 1
ATOM 7141 C CA . MET B 1 239 ? -16.016 -40 -0.804 1 98.31 239 MET B CA 1
ATOM 7142 C C . MET B 1 239 ? -16.922 -41.219 -0.529 1 98.31 239 MET B C 1
ATOM 7144 O O . MET B 1 239 ? -16.719 -41.938 0.447 1 98.31 239 MET B O 1
ATOM 7148 N N . ARG B 1 240 ? -17.969 -41.406 -1.302 1 98 240 ARG B N 1
ATOM 7149 C CA . ARG B 1 240 ? -18.875 -42.531 -1.114 1 98 240 ARG B CA 1
ATOM 7150 C C . ARG B 1 240 ? -18.406 -43.75 -1.903 1 98 240 ARG B C 1
ATOM 7152 O O . ARG B 1 240 ? -19.062 -44.812 -1.887 1 98 240 ARG B O 1
ATOM 7159 N N . GLY B 1 241 ? -17.297 -43.625 -2.693 1 98.12 241 GLY B N 1
ATOM 7160 C CA . GLY B 1 241 ? -16.719 -44.75 -3.432 1 98.12 241 GLY B CA 1
ATOM 7161 C C . GLY B 1 241 ? -17.188 -44.812 -4.875 1 98.12 241 GLY B C 1
ATOM 7162 O O . GLY B 1 241 ? -16.766 -45.688 -5.629 1 98.12 241 GLY B O 1
ATOM 7163 N N . LYS B 1 242 ? -18.047 -43.906 -5.219 1 98.25 242 LYS B N 1
ATOM 7164 C CA . LYS B 1 242 ? -18.484 -43.844 -6.613 1 98.25 242 LYS B CA 1
ATOM 7165 C C . LYS B 1 242 ? -17.359 -43.312 -7.516 1 98.25 242 LYS B C 1
ATOM 7167 O O . LYS B 1 242 ? -16.797 -42.25 -7.262 1 98.25 242 LYS B O 1
ATOM 7172 N N . VAL B 1 243 ? -17.016 -44.094 -8.523 1 98.19 243 VAL B N 1
ATOM 7173 C CA . VAL B 1 243 ? -15.961 -43.719 -9.461 1 98.19 243 VAL B CA 1
ATOM 7174 C C . VAL B 1 243 ? -16.547 -43.531 -10.859 1 98.19 243 VAL B C 1
ATOM 7176 O O . VAL B 1 243 ? -17.172 -44.469 -11.398 1 98.19 243 VAL B O 1
ATOM 7179 N N . ARG B 1 244 ? -16.406 -42.375 -11.391 1 97.5 244 ARG B N 1
ATOM 7180 C CA . ARG B 1 244 ? -16.75 -42.125 -12.789 1 97.5 244 ARG B CA 1
ATOM 7181 C C . ARG B 1 244 ? -15.531 -42.312 -13.688 1 97.5 244 ARG B C 1
ATOM 7183 O O . ARG B 1 244 ? -14.445 -41.812 -13.398 1 97.5 244 ARG B O 1
ATOM 7190 N N . VAL B 1 245 ? -15.75 -43.062 -14.805 1 96.88 245 VAL B N 1
ATOM 7191 C CA . VAL B 1 245 ? -14.648 -43.438 -15.68 1 96.88 245 VAL B CA 1
ATOM 7192 C C . VAL B 1 245 ? -14.969 -43.062 -17.125 1 96.88 245 VAL B C 1
ATOM 7194 O O . VAL B 1 245 ? -16.094 -43.219 -17.578 1 96.88 245 VAL B O 1
ATOM 7197 N N . ARG B 1 246 ? -14 -42.5 -17.734 1 95.81 246 ARG B N 1
ATOM 7198 C CA . ARG B 1 246 ? -14.008 -42.375 -19.188 1 95.81 246 ARG B CA 1
ATOM 7199 C C . ARG B 1 246 ? -12.672 -42.781 -19.797 1 95.81 246 ARG B C 1
ATOM 7201 O O . ARG B 1 246 ? -11.625 -42.281 -19.406 1 95.81 246 ARG B O 1
ATOM 7208 N N . VAL B 1 247 ? -12.688 -43.781 -20.641 1 95.62 247 VAL B N 1
ATOM 7209 C CA . VAL B 1 247 ? -11.516 -44.25 -21.391 1 95.62 247 VAL B CA 1
ATOM 7210 C C . VAL B 1 247 ? -11.695 -43.906 -22.875 1 95.62 247 VAL B C 1
ATOM 7212 O O . VAL B 1 247 ? -12.641 -44.375 -23.516 1 95.62 247 VAL B O 1
ATOM 7215 N N . VAL B 1 248 ? -10.828 -43.094 -23.359 1 94.75 248 VAL B N 1
ATOM 7216 C CA . VAL B 1 248 ? -10.883 -42.719 -24.766 1 94.75 248 VAL B CA 1
ATOM 7217 C C . VAL B 1 248 ? -9.859 -43.5 -25.578 1 94.75 248 VAL B C 1
ATOM 7219 O O . VAL B 1 248 ? -8.734 -43.719 -25.125 1 94.75 248 VAL B O 1
ATOM 7222 N N . THR B 1 249 ? -10.25 -44 -26.75 1 93.69 249 THR B N 1
ATOM 7223 C CA . THR B 1 249 ? -9.383 -44.781 -27.625 1 93.69 249 THR B CA 1
ATOM 7224 C C . THR B 1 249 ? -9.266 -44.125 -29 1 93.69 249 THR B C 1
ATOM 7226 O O . THR B 1 249 ? -10.023 -43.219 -29.328 1 93.69 249 THR B O 1
ATOM 7229 N N . ASN B 1 250 ? -8.266 -44.562 -29.766 1 88.69 250 ASN B N 1
ATOM 7230 C CA . ASN B 1 250 ? -8.102 -44.031 -31.109 1 88.69 250 ASN B CA 1
ATOM 7231 C C . ASN B 1 250 ? -9.188 -44.531 -32.062 1 88.69 250 ASN B C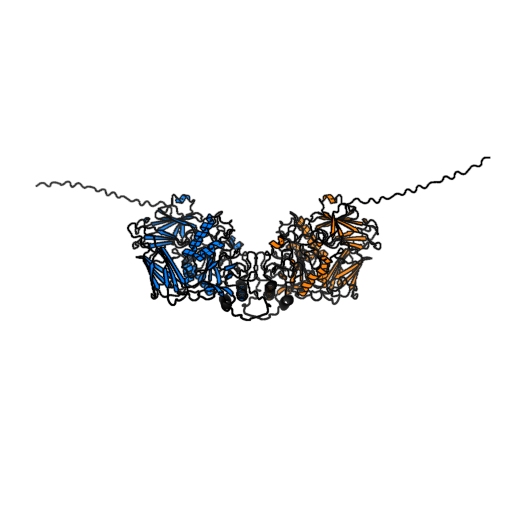 1
ATOM 7233 O O . ASN B 1 250 ? -9.758 -45.594 -31.828 1 88.69 250 ASN B O 1
ATOM 7237 N N . SER B 1 251 ? -9.773 -43.594 -33 1 68.81 251 SER B N 1
ATOM 7238 C CA . SER B 1 251 ? -10.766 -44 -33.969 1 68.81 251 SER B CA 1
ATOM 7239 C C . SER B 1 251 ? -10.141 -44.906 -35.031 1 68.81 251 SER B C 1
ATOM 7241 O O . SER B 1 251 ? -9.156 -44.531 -35.688 1 68.81 251 SER B O 1
ATOM 7243 N N . VAL B 1 252 ? -10.078 -46.219 -35 1 53.44 252 VAL B N 1
ATOM 7244 C CA . VAL B 1 252 ? -9.547 -47.094 -36.031 1 53.44 252 VAL B CA 1
ATOM 7245 C C . VAL B 1 252 ? -10.469 -47.062 -37.25 1 53.44 252 VAL B C 1
ATOM 7247 O O . VAL B 1 252 ? -11.664 -47.344 -37.156 1 53.44 252 VAL B O 1
ATOM 7250 N N . LYS B 1 253 ? -10.195 -46.156 -38.312 1 48.16 253 LYS B N 1
ATOM 7251 C CA . LYS B 1 253 ? -10.891 -46.188 -39.594 1 48.16 253 LYS B CA 1
ATOM 7252 C C . LYS B 1 253 ? -10.852 -47.562 -40.25 1 48.16 253 LYS B C 1
ATOM 7254 O O . LYS B 1 253 ? -9.961 -47.875 -41.031 1 48.16 253 LYS B O 1
ATOM 7259 N N . ASP B 1 254 ? -10.695 -48.688 -39.688 1 38.75 254 ASP B N 1
ATOM 7260 C CA . ASP B 1 254 ? -10.766 -49.844 -40.562 1 38.75 254 ASP B CA 1
ATOM 7261 C C . ASP B 1 254 ? -12.086 -49.906 -41.344 1 38.75 254 ASP B C 1
ATOM 7263 O O . ASP B 1 254 ? -13.164 -49.906 -40.719 1 38.75 254 ASP B O 1
ATOM 7267 N N . PRO B 1 255 ? -12.078 -49.531 -42.656 1 40.78 255 PRO B N 1
ATOM 7268 C CA . PRO B 1 255 ? -13.281 -49.688 -43.469 1 40.78 255 PRO B CA 1
ATOM 7269 C C . PRO B 1 255 ? -14.047 -50.969 -43.125 1 40.78 255 PRO B C 1
ATOM 7271 O O . PRO B 1 255 ? -15.273 -51.031 -43.281 1 40.78 255 PRO B O 1
ATOM 7274 N N . THR B 1 256 ? -13.414 -52.094 -43.375 1 39.94 256 THR B N 1
ATOM 7275 C CA . THR B 1 256 ? -14.055 -53.375 -43.156 1 39.94 256 THR B CA 1
ATOM 7276 C C . THR B 1 256 ? -14.367 -53.594 -41.688 1 39.94 256 THR B C 1
ATOM 7278 O O . THR B 1 256 ? -15.039 -54.562 -41.344 1 39.94 256 THR B O 1
ATOM 7281 N N . ALA B 1 257 ? -13.406 -53.125 -40.938 1 38.75 257 ALA B N 1
ATOM 7282 C CA . ALA B 1 257 ? -13.523 -53.406 -39.5 1 38.75 257 ALA B CA 1
ATOM 7283 C C . ALA B 1 257 ? -14.719 -52.688 -38.906 1 38.75 257 ALA B C 1
ATOM 7285 O O . ALA B 1 257 ? -15 -51.531 -39.219 1 38.75 257 ALA B O 1
ATOM 7286 N N . VAL B 1 258 ? -15.703 -53.281 -38.469 1 38.03 258 VAL B N 1
ATOM 7287 C CA . VAL B 1 258 ? -16.781 -52.875 -37.594 1 38.03 258 VAL B CA 1
ATOM 7288 C C . VAL B 1 258 ? -16.297 -51.719 -36.688 1 38.03 258 VAL B C 1
ATOM 7290 O O . VAL B 1 258 ? -15.289 -51.844 -36 1 38.03 258 VAL B O 1
ATOM 7293 N N . THR B 1 259 ? -16.516 -50.5 -37.062 1 42.25 259 THR B N 1
ATOM 7294 C CA . THR B 1 259 ? -16.438 -49.375 -36.125 1 42.25 259 THR B CA 1
ATOM 7295 C C . THR B 1 259 ? -16.484 -49.875 -34.688 1 42.25 259 THR B C 1
ATOM 7297 O O . THR B 1 259 ? -17.531 -50.375 -34.25 1 42.25 259 THR B O 1
ATOM 7300 N N . LEU B 1 260 ? -15.609 -50.562 -34.25 1 45.41 260 LEU B N 1
ATOM 7301 C CA . LEU B 1 260 ? -15.625 -50.969 -32.875 1 45.41 260 LEU B CA 1
ATOM 7302 C C . LEU B 1 260 ? -15.906 -49.781 -31.953 1 45.41 260 LEU B C 1
ATOM 7304 O O . LEU B 1 260 ? -14.984 -49.125 -31.469 1 45.41 260 LEU B O 1
ATOM 7308 N N . LYS B 1 261 ? -16.797 -48.875 -32.281 1 52.69 261 LYS B N 1
ATOM 7309 C CA . LYS B 1 261 ? -17.297 -47.688 -31.594 1 52.69 261 LYS B CA 1
ATOM 7310 C C . LYS B 1 261 ? -17.25 -47.875 -30.078 1 52.69 261 LYS B C 1
ATOM 7312 O O . LYS B 1 261 ? -16.875 -46.969 -29.344 1 52.69 261 LYS B O 1
ATOM 7317 N N . ASN B 1 262 ? -17.891 -48.812 -29.578 1 63.38 262 ASN B N 1
ATOM 7318 C CA . ASN B 1 262 ? -17.969 -49.094 -28.156 1 63.38 262 ASN B CA 1
ATOM 7319 C C . ASN B 1 262 ? -17.422 -50.5 -27.844 1 63.38 262 ASN B C 1
ATOM 7321 O O . ASN B 1 262 ? -18.109 -51.5 -28.062 1 63.38 262 ASN B O 1
ATOM 7325 N N . SER B 1 263 ? -15.984 -50.5 -27.875 1 80.69 263 SER B N 1
ATOM 7326 C CA . SER B 1 263 ? -15.367 -51.75 -27.453 1 80.69 263 SER B CA 1
ATOM 7327 C C . SER B 1 263 ? -15.227 -51.812 -25.938 1 80.69 263 SER B C 1
ATOM 7329 O O . SER B 1 263 ? -15.375 -50.812 -25.25 1 80.69 263 SER B O 1
ATOM 7331 N N . THR B 1 264 ? -15.102 -52.938 -25.516 1 89.81 264 THR B N 1
ATOM 7332 C CA . THR B 1 264 ? -15.047 -53.188 -24.078 1 89.81 264 THR B CA 1
ATOM 7333 C C . THR B 1 264 ? -13.641 -52.938 -23.531 1 89.81 264 THR B C 1
ATOM 7335 O O . THR B 1 264 ? -12.656 -53.312 -24.172 1 89.81 264 THR B O 1
ATOM 7338 N N . VAL B 1 265 ? -13.555 -52.219 -22.438 1 95.12 265 VAL B N 1
ATOM 7339 C CA . VAL B 1 265 ? -12.312 -52 -21.688 1 95.12 265 VAL B CA 1
ATOM 7340 C C . VAL B 1 265 ? -12.438 -52.656 -20.312 1 95.12 265 VAL B C 1
ATOM 7342 O O . VAL B 1 265 ? -13.523 -52.688 -19.719 1 95.12 265 VAL B O 1
ATOM 7345 N N . LYS B 1 266 ? -11.398 -53.281 -19.875 1 97.12 266 LYS B N 1
ATOM 7346 C CA . LYS B 1 266 ? -11.344 -53.906 -18.562 1 97.12 266 LYS B CA 1
ATOM 7347 C C . LYS B 1 266 ? -10.469 -53.094 -17.609 1 97.12 266 LYS B C 1
ATOM 7349 O O . LYS B 1 266 ? -9.344 -52.719 -17.953 1 97.12 266 LYS B O 1
ATOM 7354 N N . LEU B 1 267 ? -11.016 -52.812 -16.438 1 97.81 267 LEU B N 1
ATOM 7355 C CA . LEU B 1 267 ? -10.258 -52.156 -15.383 1 97.81 267 LEU B CA 1
ATOM 7356 C C . LEU B 1 267 ? -10.062 -53.094 -14.195 1 97.81 267 LEU B C 1
ATOM 7358 O O . LEU B 1 267 ? -11 -53.75 -13.75 1 97.81 267 LEU B O 1
ATOM 7362 N N . THR B 1 268 ? -8.883 -53.219 -13.719 1 98.06 268 THR B N 1
ATOM 7363 C CA . THR B 1 268 ? -8.539 -53.875 -12.469 1 98.06 268 THR B CA 1
ATOM 7364 C C . THR B 1 268 ? -8.117 -52.844 -11.422 1 98.06 268 THR B C 1
ATOM 7366 O O . THR B 1 268 ? -7.121 -52.156 -11.602 1 98.06 268 THR B O 1
ATOM 7369 N N . VAL B 1 269 ? -8.891 -52.781 -10.375 1 97.75 269 VAL B N 1
ATOM 7370 C CA . VAL B 1 269 ? -8.602 -51.812 -9.297 1 97.75 269 VAL B CA 1
ATOM 7371 C C . VAL B 1 269 ? -7.891 -52.531 -8.156 1 97.75 269 VAL B C 1
ATOM 7373 O O . VAL B 1 269 ? -8.344 -53.594 -7.695 1 97.75 269 VAL B O 1
ATOM 7376 N N . PHE B 1 270 ? -6.801 -51.969 -7.699 1 97.19 270 PHE B N 1
ATOM 7377 C CA . PHE B 1 270 ? -6 -52.562 -6.633 1 97.19 270 PHE B CA 1
ATOM 7378 C C . PHE B 1 270 ? -6.238 -51.844 -5.312 1 97.19 270 PHE B C 1
ATOM 7380 O O . PHE B 1 270 ? -6.715 -50.688 -5.293 1 97.19 270 PHE B O 1
ATOM 7387 N N . SER B 1 271 ? -5.859 -52.531 -4.168 1 95.25 271 SER B N 1
ATOM 7388 C CA . SER B 1 271 ? -5.996 -51.938 -2.84 1 95.25 271 SER B CA 1
ATOM 7389 C C . SER B 1 271 ? -5.168 -50.656 -2.713 1 95.25 271 SER B C 1
ATOM 7391 O O . SER B 1 271 ? -4.086 -50.562 -3.291 1 95.25 271 SER B O 1
ATOM 7393 N N . PRO B 1 272 ? -5.691 -49.719 -1.976 1 93.38 272 PRO B N 1
ATOM 7394 C CA . PRO B 1 272 ? -5.023 -48.406 -1.901 1 93.38 272 PRO B CA 1
ATOM 7395 C C . PRO B 1 272 ? -3.701 -48.469 -1.141 1 93.38 272 PRO B C 1
ATOM 7397 O O . PRO B 1 272 ? -3.486 -49.375 -0.334 1 93.38 272 PRO B O 1
ATOM 7400 N N . ARG B 1 273 ? -2.859 -47.469 -1.417 1 92.25 273 ARG B N 1
ATOM 7401 C CA . ARG B 1 273 ? -1.564 -47.312 -0.762 1 92.25 273 ARG B CA 1
ATOM 7402 C C . ARG B 1 273 ? -1.267 -45.844 -0.482 1 92.25 273 ARG B C 1
ATOM 7404 O O . ARG B 1 273 ? -1.733 -44.938 -1.206 1 92.25 273 ARG B O 1
ATOM 7411 N N . ILE B 1 274 ? -0.536 -45.688 0.573 1 89.06 274 ILE B N 1
ATOM 7412 C CA . ILE B 1 274 ? 0.049 -44.375 0.868 1 89.06 274 ILE B CA 1
ATOM 7413 C C . ILE B 1 274 ? 1.548 -44.406 0.577 1 89.06 274 ILE B C 1
ATOM 7415 O O . ILE B 1 274 ? 2.256 -45.312 1.021 1 89.06 274 ILE B O 1
ATOM 7419 N N . SER B 1 275 ? 1.921 -43.469 -0.248 1 85.56 275 SER B N 1
ATOM 7420 C CA . SER B 1 275 ? 3.326 -43.406 -0.638 1 85.56 275 SER B CA 1
ATOM 7421 C C . SER B 1 275 ? 4.074 -42.344 0.139 1 85.56 275 SER B C 1
ATOM 7423 O O . SER B 1 275 ? 3.49 -41.312 0.525 1 85.56 275 SER B O 1
ATOM 7425 N N . SER B 1 276 ? 5.316 -42.688 0.45 1 78.94 276 SER B N 1
ATOM 7426 C CA . SER B 1 276 ? 6.219 -41.688 1.013 1 78.94 276 SER B CA 1
ATOM 7427 C C . SER B 1 276 ? 7.148 -41.125 -0.053 1 78.94 276 SER B C 1
ATOM 7429 O O . SER B 1 276 ? 7.242 -41.656 -1.156 1 78.94 276 SER B O 1
ATOM 7431 N N . THR B 1 277 ? 7.781 -40.062 0.245 1 75.94 277 THR B N 1
ATOM 7432 C CA . THR B 1 277 ? 8.727 -39.438 -0.667 1 75.94 277 THR B CA 1
ATOM 7433 C C . THR B 1 277 ? 9.914 -40.344 -0.937 1 75.94 277 THR B C 1
ATOM 7435 O O . THR B 1 277 ? 10.641 -40.188 -1.919 1 75.94 277 THR B O 1
ATOM 7438 N N . ASP B 1 278 ? 10.062 -41.312 -0.134 1 79.12 278 ASP B N 1
ATOM 7439 C CA . ASP B 1 278 ? 11.203 -42.219 -0.273 1 79.12 278 ASP B CA 1
ATOM 7440 C C . ASP B 1 278 ? 10.836 -43.438 -1.092 1 79.12 278 ASP B C 1
ATOM 7442 O O . ASP B 1 278 ? 11.711 -44.25 -1.459 1 79.12 278 ASP B O 1
ATOM 7446 N N . ASP B 1 279 ? 9.609 -43.5 -1.381 1 86.25 279 ASP B N 1
ATOM 7447 C CA . ASP B 1 279 ? 9.164 -44.625 -2.178 1 86.25 279 ASP B CA 1
ATOM 7448 C C . ASP B 1 279 ? 9.477 -44.406 -3.658 1 86.25 279 ASP B C 1
ATOM 7450 O O . ASP B 1 279 ? 9.656 -43.281 -4.105 1 86.25 279 ASP B O 1
ATOM 7454 N N . ASN B 1 280 ? 9.547 -45.625 -4.34 1 89.12 280 ASN B N 1
ATOM 7455 C CA . ASN B 1 280 ? 9.664 -45.531 -5.789 1 89.12 280 ASN B CA 1
ATOM 7456 C C . ASN B 1 280 ? 8.523 -44.719 -6.395 1 89.12 280 ASN B C 1
ATOM 7458 O O . ASN B 1 280 ? 7.391 -44.75 -5.902 1 89.12 280 ASN B O 1
ATOM 7462 N N . LEU B 1 281 ? 8.914 -44.062 -7.473 1 91.44 281 LEU B N 1
ATOM 7463 C CA . LEU B 1 281 ? 7.914 -43.25 -8.141 1 91.44 281 LEU B CA 1
ATOM 7464 C C . LEU B 1 281 ? 6.691 -44.062 -8.516 1 91.44 281 LEU B C 1
ATOM 7466 O O . LEU B 1 281 ? 5.555 -43.656 -8.242 1 91.44 281 LEU B O 1
ATOM 7470 N N . TYR B 1 282 ? 6.914 -45.156 -9.156 1 92.56 282 TYR B N 1
ATOM 7471 C CA . TYR B 1 282 ? 5.871 -46.125 -9.492 1 92.56 282 TYR B CA 1
ATOM 7472 C C . TYR B 1 282 ? 6.07 -47.438 -8.734 1 92.56 282 TYR B C 1
ATOM 7474 O O . TYR B 1 282 ? 7.176 -47.969 -8.711 1 92.56 282 TYR B O 1
ATOM 7482 N N . PRO B 1 283 ? 4.953 -47.906 -8.094 1 90 283 PRO B N 1
ATOM 7483 C CA . PRO B 1 283 ? 5.121 -49.125 -7.285 1 90 283 PRO B CA 1
ATOM 7484 C C . PRO B 1 283 ? 5.512 -50.312 -8.125 1 90 283 PRO B C 1
ATOM 7486 O O . PRO B 1 283 ? 4.961 -50.531 -9.203 1 90 283 PRO B O 1
ATOM 7489 N N . GLU B 1 284 ? 6.418 -51.062 -7.578 1 85.12 284 GLU B N 1
ATOM 7490 C CA . GLU B 1 284 ? 6.844 -52.312 -8.227 1 85.12 284 GLU B CA 1
ATOM 7491 C C . GLU B 1 284 ? 5.77 -53.375 -8.109 1 85.12 284 GLU B C 1
ATOM 7493 O O . GLU B 1 284 ? 5.594 -54.188 -9.031 1 85.12 284 GLU B O 1
ATOM 7498 N N . LYS B 1 285 ? 5.168 -53.344 -6.941 1 88.19 285 LYS B N 1
ATOM 7499 C CA . LYS B 1 285 ? 4.078 -54.281 -6.695 1 88.19 285 LYS B CA 1
ATOM 7500 C C . LYS B 1 285 ? 2.803 -53.562 -6.281 1 88.19 285 LYS B C 1
ATOM 7502 O O . LYS B 1 285 ? 2.85 -52.594 -5.508 1 88.19 285 LYS B O 1
ATOM 7507 N N . LEU B 1 286 ? 1.833 -54.094 -6.969 1 90.31 286 LEU B N 1
ATOM 7508 C CA . LEU B 1 286 ? 0.53 -53.531 -6.617 1 90.31 286 LEU B CA 1
ATOM 7509 C C . LEU B 1 286 ? -0.16 -54.406 -5.566 1 90.31 286 LEU B C 1
ATOM 7511 O O . LEU B 1 286 ? 0.248 -55.531 -5.324 1 90.31 286 LEU B O 1
ATOM 7515 N N . GLY B 1 287 ? -1.046 -53.781 -4.82 1 88.88 287 GLY B N 1
ATOM 7516 C CA . GLY B 1 287 ? -1.78 -54.531 -3.807 1 88.88 287 GLY B CA 1
ATOM 7517 C C . GLY B 1 287 ? -2.715 -55.562 -4.387 1 88.88 287 GLY B C 1
ATOM 7518 O O . GLY B 1 287 ? -2.533 -56 -5.523 1 88.88 287 GLY B O 1
ATOM 7519 N N . ASP B 1 288 ? -3.666 -56.031 -3.527 1 95.44 288 ASP B N 1
ATOM 7520 C CA . ASP B 1 288 ? -4.656 -57.031 -3.941 1 95.44 288 ASP B CA 1
ATOM 7521 C C . ASP B 1 288 ? -5.668 -56.406 -4.906 1 95.44 288 ASP B C 1
ATOM 7523 O O . ASP B 1 288 ? -5.988 -55.219 -4.816 1 95.44 288 ASP B O 1
ATOM 7527 N N . VAL B 1 289 ? -6.09 -57.281 -5.793 1 97.19 289 VAL B N 1
ATOM 7528 C CA . VAL B 1 289 ? -7.199 -56.844 -6.641 1 97.19 289 VAL B CA 1
ATOM 7529 C C . VAL B 1 289 ? -8.477 -56.75 -5.805 1 97.19 289 VAL B C 1
ATOM 7531 O O . VAL B 1 289 ? -8.891 -57.688 -5.156 1 97.19 289 VAL B O 1
ATOM 7534 N N . ILE B 1 290 ? -9.086 -55.625 -5.871 1 96.12 290 ILE B N 1
ATOM 7535 C CA . ILE B 1 290 ? -10.289 -55.469 -5.059 1 96.12 290 ILE B CA 1
ATOM 7536 C C . ILE B 1 290 ? -11.523 -55.406 -5.961 1 96.12 290 ILE B C 1
ATOM 7538 O O . ILE B 1 290 ? -12.648 -55.625 -5.504 1 96.12 290 ILE B O 1
ATOM 7542 N N . LEU B 1 291 ? -11.359 -55.094 -7.23 1 96.38 291 LEU B N 1
ATOM 7543 C CA . LEU B 1 291 ? -12.492 -54.969 -8.141 1 96.38 291 LEU B CA 1
ATOM 7544 C C . LEU B 1 291 ? -12.047 -55.156 -9.586 1 96.38 291 LEU B C 1
ATOM 7546 O O . LEU B 1 291 ? -10.992 -54.656 -9.992 1 96.38 291 LEU B O 1
ATOM 7550 N N . ASN B 1 292 ? -12.766 -55.875 -10.336 1 97.31 292 ASN B N 1
ATOM 7551 C CA . ASN B 1 292 ? -12.68 -55.969 -11.789 1 97.31 292 ASN B CA 1
ATOM 7552 C C . ASN B 1 292 ? -13.914 -55.344 -12.453 1 97.31 292 ASN B C 1
ATOM 7554 O O . ASN B 1 292 ? -15.047 -55.719 -12.133 1 97.31 292 ASN B O 1
ATOM 7558 N N . VAL B 1 293 ? -13.664 -54.438 -13.32 1 96.38 293 VAL B N 1
ATOM 7559 C CA . VAL B 1 293 ? -14.758 -53.688 -13.938 1 96.38 293 VAL B CA 1
ATOM 7560 C C . VAL B 1 293 ? -14.633 -53.75 -15.461 1 96.38 293 VAL B C 1
ATOM 7562 O O . VAL B 1 293 ? -13.523 -53.75 -15.992 1 96.38 293 VAL B O 1
ATOM 7565 N N . GLN B 1 294 ? -15.75 -53.812 -16.094 1 95.75 294 GLN B N 1
ATOM 7566 C CA . GLN B 1 294 ? -15.797 -53.688 -17.547 1 95.75 294 GLN B CA 1
ATOM 7567 C C . GLN B 1 294 ? -16.688 -52.531 -17.969 1 95.75 294 GLN B C 1
ATOM 7569 O O . GLN B 1 294 ? -17.719 -52.281 -17.344 1 95.75 294 GLN B O 1
ATOM 7574 N N . GLY B 1 295 ? -16.219 -51.781 -18.922 1 94.88 295 GLY B N 1
ATOM 7575 C CA . GLY B 1 295 ? -16.984 -50.688 -19.484 1 94.88 295 GLY B CA 1
ATOM 7576 C C . GLY B 1 295 ? -16.734 -50.5 -20.969 1 94.88 295 GLY B C 1
ATOM 7577 O O . GLY B 1 295 ? -15.93 -51.188 -21.562 1 94.88 295 GLY B O 1
ATOM 7578 N N . ASN B 1 296 ? -17.547 -49.562 -21.547 1 93.88 296 ASN B N 1
ATOM 7579 C CA . ASN B 1 296 ? -17.391 -49.25 -22.953 1 93.88 296 ASN B CA 1
ATOM 7580 C C . ASN B 1 296 ? -16.422 -48.062 -23.141 1 93.88 296 ASN B C 1
ATOM 7582 O O . ASN B 1 296 ? -16.484 -47.094 -22.391 1 93.88 296 ASN B O 1
ATOM 7586 N N . THR B 1 297 ? -15.555 -48.156 -24.109 1 93.06 297 THR B N 1
ATOM 7587 C CA . THR B 1 297 ? -14.664 -47.062 -24.453 1 93.06 297 THR B CA 1
ATOM 7588 C C . THR B 1 297 ? -15.453 -45.875 -25 1 93.06 297 THR B C 1
ATOM 7590 O O . THR B 1 297 ? -16.562 -46.031 -25.516 1 93.06 297 THR B O 1
ATOM 7593 N N . ASN B 1 298 ? -14.977 -44.656 -24.75 1 92.44 298 ASN B N 1
ATOM 7594 C CA . ASN B 1 298 ? -15.492 -43.406 -25.297 1 92.44 298 ASN B CA 1
ATOM 7595 C C . ASN B 1 298 ? -16.875 -43.094 -24.75 1 92.44 298 ASN B C 1
ATOM 7597 O O . ASN B 1 298 ? -17.672 -42.438 -25.422 1 92.44 298 ASN B O 1
ATOM 7601 N N . SER B 1 299 ? -17.203 -43.75 -23.688 1 92.75 299 SER B N 1
ATOM 7602 C CA . SER B 1 299 ? -18.422 -43.438 -22.938 1 92.75 299 SER B CA 1
ATOM 7603 C C . SER B 1 299 ? -18.156 -43.438 -21.438 1 92.75 299 SER B C 1
ATOM 7605 O O . SER B 1 299 ? -17.203 -44.062 -20.969 1 92.75 299 SER B O 1
ATOM 7607 N N . ASP B 1 300 ? -19 -42.781 -20.828 1 94.19 300 ASP B N 1
ATOM 7608 C CA . ASP B 1 300 ? -18.875 -42.75 -19.375 1 94.19 300 ASP B CA 1
ATOM 7609 C C . ASP B 1 300 ? -19.484 -44 -18.75 1 94.19 300 ASP B C 1
ATOM 7611 O O . ASP B 1 300 ? -20.531 -44.5 -19.188 1 94.19 300 ASP B O 1
ATOM 7615 N N . PHE B 1 301 ? -18.859 -44.5 -17.781 1 95.81 301 PHE B N 1
ATOM 7616 C CA . PHE B 1 301 ? -19.422 -45.531 -16.938 1 95.81 301 PHE B CA 1
ATOM 7617 C C . PHE B 1 301 ? -18.953 -45.406 -15.5 1 95.81 301 PHE B C 1
ATOM 7619 O O . PHE B 1 301 ? -18.109 -44.531 -15.211 1 95.81 301 PHE B O 1
ATOM 7626 N N . GLU B 1 302 ? -19.594 -46.125 -14.586 1 97.44 302 GLU B N 1
ATOM 7627 C CA . GLU B 1 302 ? -19.312 -45.969 -13.164 1 97.44 302 GLU B CA 1
ATOM 7628 C C . GLU B 1 302 ? -19.172 -47.312 -12.461 1 97.44 302 GLU B C 1
ATOM 7630 O O . GLU B 1 302 ? -19.656 -48.344 -12.953 1 97.44 302 GLU B O 1
ATOM 7635 N N . PHE B 1 303 ? -18.484 -47.312 -11.461 1 97.5 303 PHE B N 1
ATOM 7636 C CA . PHE B 1 303 ? -18.438 -48.406 -10.523 1 97.5 303 PHE B CA 1
ATOM 7637 C C . PHE B 1 303 ? -18.281 -47.906 -9.094 1 97.5 303 PHE B C 1
ATOM 7639 O O . PHE B 1 303 ? -18.109 -46.719 -8.867 1 97.5 303 PHE B O 1
ATOM 7646 N N . LYS B 1 304 ? -18.406 -48.844 -8.125 1 97.81 304 LYS B N 1
ATOM 7647 C CA . LYS B 1 304 ? -18.375 -48.438 -6.719 1 97.81 304 LYS B CA 1
ATOM 7648 C C . LYS B 1 304 ? -17.328 -49.25 -5.953 1 97.81 304 LYS B C 1
ATOM 7650 O O . LYS B 1 304 ? -17.234 -50.469 -6.125 1 97.81 304 LYS B O 1
ATOM 7655 N N . ILE B 1 305 ? -16.516 -48.562 -5.316 1 97.5 305 ILE B N 1
ATOM 7656 C CA . ILE B 1 305 ? -15.641 -49.188 -4.336 1 97.5 305 ILE B CA 1
ATOM 7657 C C . ILE B 1 305 ? -16.297 -49.188 -2.963 1 97.5 305 ILE B C 1
ATOM 7659 O O . ILE B 1 305 ? -16.594 -48.125 -2.416 1 97.5 305 ILE B O 1
ATOM 7663 N N . GLN B 1 306 ? -16.484 -50.312 -2.4 1 96 306 GLN B N 1
ATOM 7664 C CA . GLN B 1 306 ? -17.141 -50.438 -1.101 1 96 306 GLN B CA 1
ATOM 7665 C C . GLN B 1 306 ? -16.172 -50.062 0.029 1 96 306 GLN B C 1
ATOM 7667 O O . GLN B 1 306 ? -14.992 -50.406 -0.014 1 96 306 GLN B O 1
ATOM 7672 N N . SER B 1 307 ? -16.625 -49.344 1.016 1 95.19 307 SER B N 1
ATOM 7673 C CA . SER B 1 307 ? -15.844 -48.906 2.174 1 95.19 307 SER B CA 1
ATOM 7674 C C . SER B 1 307 ? -14.531 -48.281 1.75 1 95.19 307 SER B C 1
ATOM 7676 O O . SER B 1 307 ? -13.461 -48.719 2.174 1 95.19 307 SER B O 1
ATOM 7678 N N . PRO B 1 308 ? -14.641 -47.25 1.02 1 97.06 308 PRO B N 1
ATOM 7679 C CA . PRO B 1 308 ? -13.445 -46.656 0.426 1 97.06 308 PRO B CA 1
ATOM 7680 C C . PRO B 1 308 ? -12.516 -46.031 1.467 1 97.06 308 PRO B C 1
ATOM 7682 O O . PRO B 1 308 ? -12.977 -45.438 2.441 1 97.06 308 PRO B O 1
ATOM 7685 N N . LYS B 1 309 ? -11.164 -46.188 1.33 1 97.94 309 LYS B N 1
ATOM 7686 C CA . LYS B 1 309 ? -10.164 -45.344 1.979 1 97.94 309 LYS B CA 1
ATOM 7687 C C . LYS B 1 309 ? -9.969 -44.031 1.214 1 97.94 309 LYS B C 1
ATOM 7689 O O . LYS B 1 309 ? -9.602 -44.031 0.036 1 97.94 309 LYS B O 1
ATOM 7694 N N . LEU B 1 310 ? -10.18 -42.938 1.864 1 98.56 310 LEU B N 1
ATOM 7695 C CA . LEU B 1 310 ? -10.297 -41.625 1.188 1 98.56 310 LEU B CA 1
ATOM 7696 C C . LEU B 1 310 ? -8.93 -40.969 1.043 1 98.56 310 LEU B C 1
ATOM 7698 O O . LEU B 1 310 ? -8 -41.281 1.792 1 98.56 310 LEU B O 1
ATOM 7702 N N . TRP B 1 311 ? -8.773 -40.156 0.055 1 98.5 311 TRP B N 1
ATOM 7703 C CA . TRP B 1 311 ? -7.613 -39.281 -0.134 1 98.5 311 TRP B CA 1
ATOM 7704 C C . TRP B 1 311 ? -7.777 -37.969 0.638 1 98.5 311 TRP B C 1
ATOM 7706 O O . TRP B 1 311 ? -8.836 -37.344 0.588 1 98.5 311 TRP B O 1
ATOM 7716 N N . SER B 1 312 ? -6.793 -37.562 1.371 1 98 312 SER B N 1
ATOM 7717 C CA . SER B 1 312 ? -6.672 -36.281 2.072 1 98 312 SER B CA 1
ATOM 7718 C C . SER B 1 312 ? -5.207 -35.906 2.277 1 98 312 SER B C 1
ATOM 7720 O O . SER B 1 312 ? -4.312 -36.719 2.057 1 98 312 SER B O 1
ATOM 7722 N N . PRO B 1 313 ? -4.945 -34.656 2.604 1 97.56 313 PRO B N 1
ATOM 7723 C CA . PRO B 1 313 ? -3.561 -34.281 2.889 1 97.56 313 PRO B CA 1
ATOM 7724 C C . PRO B 1 313 ? -2.928 -35.125 3.99 1 97.56 313 PRO B C 1
ATOM 7726 O O . PRO B 1 313 ? -1.72 -35.375 3.963 1 97.56 313 PRO B O 1
ATOM 7729 N N . GLU B 1 314 ? -3.697 -35.625 4.938 1 95.69 314 GLU B N 1
ATOM 7730 C CA . GLU B 1 314 ? -3.188 -36.406 6.062 1 95.69 314 GLU B CA 1
ATOM 7731 C C . GLU B 1 314 ? -3.027 -37.875 5.695 1 95.69 314 GLU B C 1
ATOM 7733 O O . GLU B 1 314 ? -2.111 -38.531 6.172 1 95.69 314 GLU B O 1
ATOM 7738 N N . THR B 1 315 ? -3.975 -38.344 4.891 1 96.94 315 THR B N 1
ATOM 7739 C CA . THR B 1 315 ? -3.975 -39.75 4.457 1 96.94 315 THR B CA 1
ATOM 7740 C C . THR B 1 315 ? -4.184 -39.844 2.947 1 96.94 315 THR B C 1
ATOM 7742 O O . THR B 1 315 ? -5.266 -40.219 2.484 1 96.94 315 THR B O 1
ATOM 7745 N N . PRO B 1 316 ? -3.096 -39.656 2.225 1 97.88 316 PRO B N 1
ATOM 7746 C CA . PRO B 1 316 ? -3.248 -39.594 0.769 1 97.88 316 PRO B CA 1
ATOM 7747 C C . PRO B 1 316 ? -3.324 -40.969 0.116 1 97.88 316 PRO B C 1
ATOM 7749 O O . PRO B 1 316 ? -2.461 -41.312 -0.688 1 97.88 316 PRO B O 1
ATOM 7752 N N . ASN B 1 317 ? -4.418 -41.719 0.357 1 97.81 317 ASN B N 1
ATOM 7753 C CA . ASN B 1 317 ? -4.664 -43.031 -0.252 1 97.81 317 ASN B CA 1
ATOM 7754 C C . ASN B 1 317 ? -4.836 -42.906 -1.764 1 97.81 317 ASN B C 1
ATOM 7756 O O . ASN B 1 317 ? -5.676 -42.156 -2.242 1 97.81 317 ASN B O 1
ATOM 7760 N N . LEU B 1 318 ? -4.09 -43.75 -2.445 1 97.69 318 LEU B N 1
ATOM 7761 C CA . LEU B 1 318 ? -4.238 -43.812 -3.895 1 97.69 318 LEU B CA 1
ATOM 7762 C C . LEU B 1 318 ? -4.531 -45.25 -4.34 1 97.69 318 LEU B C 1
ATOM 7764 O O . LEU B 1 318 ? -3.928 -46.188 -3.834 1 97.69 318 LEU B O 1
ATOM 7768 N N . TYR B 1 319 ? -5.527 -45.406 -5.18 1 97.62 319 TYR B N 1
ATOM 7769 C CA . TYR B 1 319 ? -5.867 -46.656 -5.816 1 97.62 319 TYR B CA 1
ATOM 7770 C C . TYR B 1 319 ? -5.234 -46.781 -7.199 1 97.62 319 TYR B C 1
ATOM 7772 O O . TYR B 1 319 ? -5.559 -46 -8.094 1 97.62 319 TYR B O 1
ATOM 7780 N N . HIS B 1 320 ? -4.391 -47.719 -7.32 1 97.12 320 HIS B N 1
ATOM 7781 C CA . HIS B 1 320 ? -3.844 -47.969 -8.648 1 97.12 320 HIS B CA 1
ATOM 7782 C C . HIS B 1 320 ? -4.809 -48.781 -9.5 1 97.12 320 HIS B C 1
ATOM 7784 O O . HIS B 1 320 ? -5.543 -49.625 -8.977 1 97.12 320 HIS B O 1
ATOM 7790 N N . VAL B 1 321 ? -4.828 -48.5 -10.805 1 97.75 321 VAL B N 1
ATOM 7791 C CA . VAL B 1 321 ? -5.766 -49.094 -11.742 1 97.75 321 VAL B CA 1
ATOM 7792 C C . VAL B 1 321 ? -5.012 -49.594 -12.984 1 97.75 321 VAL B C 1
ATOM 7794 O O . VAL B 1 321 ? -4.203 -48.844 -13.547 1 97.75 321 VAL B O 1
ATOM 7797 N N . ARG B 1 322 ? -5.219 -50.812 -13.336 1 97.44 322 ARG B N 1
ATOM 7798 C CA . ARG B 1 322 ? -4.754 -51.344 -14.609 1 97.44 322 ARG B CA 1
ATOM 7799 C C . ARG B 1 322 ? -5.875 -51.344 -15.641 1 97.44 322 ARG B C 1
ATOM 7801 O O . ARG B 1 322 ? -6.957 -51.875 -15.383 1 97.44 322 ARG B O 1
ATOM 7808 N N . VAL B 1 323 ? -5.66 -50.75 -16.766 1 97.5 323 VAL B N 1
ATOM 7809 C CA . VAL B 1 323 ? -6.637 -50.656 -17.844 1 97.5 323 VAL B CA 1
ATOM 7810 C C . VAL B 1 323 ? -6.172 -51.531 -19.031 1 97.5 323 VAL B C 1
ATOM 7812 O O . VAL B 1 323 ? -5.055 -51.344 -19.516 1 97.5 323 VAL B O 1
ATOM 7815 N N . GLU B 1 324 ? -7.051 -52.375 -19.469 1 96.88 324 GLU B N 1
ATOM 7816 C CA . GLU B 1 324 ? -6.742 -53.25 -20.594 1 96.88 324 GLU B CA 1
ATOM 7817 C C . GLU B 1 324 ? -7.734 -53.031 -21.75 1 96.88 324 GLU B C 1
ATOM 7819 O O . GLU B 1 324 ? -8.945 -53.156 -21.562 1 96.88 324 GLU B O 1
ATOM 7824 N N . TYR B 1 325 ? -7.238 -52.75 -22.844 1 95.38 325 TYR B N 1
ATOM 7825 C CA . TYR B 1 325 ? -7.98 -52.594 -24.094 1 95.38 325 TYR B CA 1
ATOM 7826 C C . TYR B 1 325 ? -7.289 -53.344 -25.219 1 95.38 325 TYR B C 1
ATOM 7828 O O . TYR B 1 325 ? -6.344 -52.844 -25.828 1 95.38 325 TYR B O 1
ATOM 7836 N N . GLY B 1 326 ? -7.863 -54.531 -25.516 1 92.31 326 GLY B N 1
ATOM 7837 C CA . GLY B 1 326 ? -7.129 -55.375 -26.438 1 92.31 326 GLY B CA 1
ATOM 7838 C C . GLY B 1 326 ? -5.73 -55.719 -25.953 1 92.31 326 GLY B C 1
ATOM 7839 O O . GLY B 1 326 ? -5.547 -56.188 -24.844 1 92.31 326 GLY B O 1
ATOM 7840 N N . ASP B 1 327 ? -4.805 -55.312 -26.766 1 93 327 ASP B N 1
ATOM 7841 C CA . ASP B 1 327 ? -3.416 -55.594 -26.422 1 93 327 ASP B CA 1
ATOM 7842 C C . ASP B 1 327 ? -2.781 -54.438 -25.656 1 93 327 ASP B C 1
ATOM 7844 O O . ASP B 1 327 ? -1.638 -54.531 -25.219 1 93 327 ASP B O 1
ATOM 7848 N N . ASP B 1 328 ? -3.541 -53.375 -25.531 1 95.75 328 ASP B N 1
ATOM 7849 C CA . ASP B 1 328 ? -3.006 -52.219 -24.828 1 95.75 328 ASP B CA 1
ATOM 7850 C C . ASP B 1 328 ? -3.213 -52.375 -23.312 1 95.75 328 ASP B C 1
ATOM 7852 O O . ASP B 1 328 ? -4.336 -52.562 -22.859 1 95.75 328 ASP B O 1
ATOM 7856 N N . VAL B 1 329 ? -2.17 -52.312 -22.594 1 96.62 329 VAL B N 1
ATOM 7857 C CA . VAL B 1 329 ? -2.219 -52.312 -21.125 1 96.62 329 VAL B CA 1
ATOM 7858 C C . VAL B 1 329 ? -1.657 -51 -20.594 1 96.62 329 VAL B C 1
ATOM 7860 O O . VAL B 1 329 ? -0.491 -50.656 -20.828 1 96.62 329 VAL B O 1
ATOM 7863 N N . VAL B 1 330 ? -2.49 -50.281 -19.906 1 97 330 VAL B N 1
ATOM 7864 C CA . VAL B 1 330 ? -2.139 -48.969 -19.359 1 97 330 VAL B CA 1
ATOM 7865 C C . VAL B 1 330 ? -2.361 -48.969 -17.859 1 97 330 VAL B C 1
ATOM 7867 O O . VAL B 1 330 ? -3.311 -49.562 -17.359 1 97 330 VAL B O 1
ATOM 7870 N N . HIS B 1 331 ? -1.425 -48.25 -17.156 1 97 331 HIS B N 1
ATOM 7871 C CA . HIS B 1 331 ? -1.552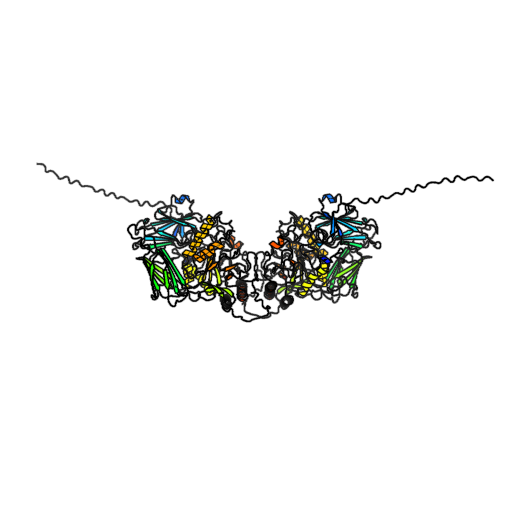 -48.062 -15.711 1 97 331 HIS B CA 1
ATOM 7872 C C . HIS B 1 331 ? -1.963 -46.656 -15.367 1 97 331 HIS B C 1
ATOM 7874 O O . HIS B 1 331 ? -1.497 -45.688 -15.992 1 97 331 HIS B O 1
ATOM 7880 N N . SER B 1 332 ? -2.855 -46.562 -14.438 1 97.5 332 SER B N 1
ATOM 7881 C CA . SER B 1 332 ? -3.348 -45.281 -13.906 1 97.5 332 SER B CA 1
ATOM 7882 C C . SER B 1 332 ? -3.568 -45.375 -12.398 1 97.5 332 SER B C 1
ATOM 7884 O O . SER B 1 332 ? -3.057 -46.281 -11.734 1 97.5 332 SER B O 1
ATOM 7886 N N . TYR B 1 333 ? -4.113 -44.281 -11.805 1 97.38 333 TYR B N 1
ATOM 7887 C CA . TYR B 1 333 ? -4.473 -44.281 -10.391 1 97.38 333 TYR B CA 1
ATOM 7888 C C . TYR B 1 333 ? -5.594 -43.281 -10.117 1 97.38 333 TYR B C 1
ATOM 7890 O O . TYR B 1 333 ? -5.934 -42.469 -10.977 1 97.38 333 TYR B O 1
ATOM 7898 N N . LEU B 1 334 ? -6.234 -43.406 -8.984 1 97.06 334 LEU B N 1
ATOM 7899 C CA . LEU B 1 334 ? -7.23 -42.438 -8.57 1 97.06 334 LEU B CA 1
ATOM 7900 C C . LEU B 1 334 ? -7.242 -42.281 -7.051 1 97.06 334 LEU B C 1
ATOM 7902 O O . LEU B 1 334 ? -6.738 -43.125 -6.332 1 97.06 334 LEU B O 1
ATOM 7906 N N . GLY B 1 335 ? -7.594 -41.156 -6.609 1 98.12 335 GLY B N 1
ATOM 7907 C CA . GLY B 1 335 ? -7.938 -40.875 -5.227 1 98.12 335 GLY B CA 1
ATOM 7908 C C . GLY B 1 335 ? -9.414 -40.562 -5.027 1 98.12 335 GLY B C 1
ATOM 7909 O O . GLY B 1 335 ? -10.031 -39.906 -5.859 1 98.12 335 GLY B O 1
ATOM 7910 N N . LEU B 1 336 ? -9.977 -41.188 -3.98 1 98.62 336 LEU B N 1
ATOM 7911 C CA . LEU B 1 336 ? -11.383 -40.969 -3.682 1 98.62 336 LEU B CA 1
ATOM 7912 C C . LEU B 1 336 ? -11.547 -39.781 -2.709 1 98.62 336 LEU B C 1
ATOM 7914 O O . LEU B 1 336 ? -11.062 -39.844 -1.578 1 98.62 336 LEU B O 1
ATOM 7918 N N . ARG B 1 337 ? -12.219 -38.719 -3.123 1 98.62 337 ARG B N 1
ATOM 7919 C CA . ARG B 1 337 ? -12.5 -37.562 -2.258 1 98.62 337 ARG B CA 1
ATOM 7920 C C . ARG B 1 337 ? -13.625 -36.719 -2.824 1 98.62 337 ARG B C 1
ATOM 7922 O O . ARG B 1 337 ? -13.891 -36.75 -4.027 1 98.62 337 ARG B O 1
ATOM 7929 N N . THR B 1 338 ? -14.32 -35.969 -1.984 1 98.69 338 THR B N 1
ATOM 7930 C CA . THR B 1 338 ? -15.359 -35 -2.354 1 98.69 338 THR B CA 1
ATOM 7931 C C . THR B 1 338 ? -15.008 -33.625 -1.845 1 98.69 338 THR B C 1
ATOM 7933 O O . THR B 1 338 ? -14.633 -33.438 -0.681 1 98.69 338 THR B O 1
ATOM 7936 N N . VAL B 1 339 ? -15.016 -32.625 -2.736 1 98.56 339 VAL B N 1
ATOM 7937 C CA . VAL B 1 339 ? -14.805 -31.219 -2.42 1 98.56 339 VAL B CA 1
ATOM 7938 C C . VAL B 1 339 ? -16.094 -30.438 -2.613 1 98.56 339 VAL B C 1
ATOM 7940 O O . VAL B 1 339 ? -16.75 -30.547 -3.662 1 98.56 339 VAL B O 1
ATOM 7943 N N . GLU B 1 340 ? -16.484 -29.672 -1.564 1 98.19 340 GLU B N 1
ATOM 7944 C CA . GLU B 1 340 ? -17.766 -28.969 -1.646 1 98.19 340 GLU B CA 1
ATOM 7945 C C . GLU B 1 340 ? -17.688 -27.609 -0.975 1 98.19 340 GLU B C 1
ATOM 7947 O O . GLU B 1 340 ? -16.859 -27.391 -0.086 1 98.19 340 GLU B O 1
ATOM 7952 N N . LYS B 1 341 ? -18.453 -26.703 -1.486 1 98.38 341 LYS B N 1
ATOM 7953 C CA . LYS B 1 341 ? -18.797 -25.469 -0.776 1 98.38 341 LYS B CA 1
ATOM 7954 C C . LYS B 1 341 ? -20.031 -25.672 0.098 1 98.38 341 LYS B C 1
ATOM 7956 O O . LYS B 1 341 ? -21.109 -25.953 -0.41 1 98.38 341 LYS B O 1
ATOM 7961 N N . ARG B 1 342 ? -19.844 -25.547 1.415 1 97.75 342 ARG B N 1
ATOM 7962 C CA . ARG B 1 342 ? -20.953 -25.688 2.357 1 97.75 342 ARG B CA 1
ATOM 7963 C C . ARG B 1 342 ? -20.844 -24.688 3.498 1 97.75 342 ARG B C 1
ATOM 7965 O O . ARG B 1 342 ? -19.766 -24.125 3.738 1 97.75 342 ARG B O 1
ATOM 7972 N N . LYS B 1 343 ? -21.953 -24.453 4.133 1 97.12 343 LYS B N 1
ATOM 7973 C CA . LYS B 1 343 ? -21.938 -23.625 5.328 1 97.12 343 LYS B CA 1
ATOM 7974 C C . LYS B 1 343 ? -21.562 -24.422 6.562 1 97.12 343 LYS B C 1
ATOM 7976 O O . LYS B 1 343 ? -21.969 -25.578 6.711 1 97.12 343 LYS B O 1
ATOM 7981 N N . ASP B 1 344 ? -20.75 -23.859 7.375 1 94.5 344 ASP B N 1
ATOM 7982 C CA . ASP B 1 344 ? -20.469 -24.484 8.664 1 94.5 344 ASP B CA 1
ATOM 7983 C C . ASP B 1 344 ? -21.562 -24.156 9.68 1 94.5 344 ASP B C 1
ATOM 7985 O O . ASP B 1 344 ? -22.625 -23.656 9.32 1 94.5 344 ASP B O 1
ATOM 7989 N N . SER B 1 345 ? -21.297 -24.531 10.977 1 91.88 345 SER B N 1
ATOM 7990 C CA . SER B 1 345 ? -22.312 -24.375 12.016 1 91.88 345 SER B CA 1
ATOM 7991 C C . SER B 1 345 ? -22.609 -22.906 12.281 1 91.88 345 SER B C 1
ATOM 7993 O O . SER B 1 345 ? -23.672 -22.578 12.82 1 91.88 345 SER B O 1
ATOM 7995 N N . LYS B 1 346 ? -21.734 -21.969 11.914 1 91.38 346 LYS B N 1
ATOM 7996 C CA . LYS B 1 346 ? -21.922 -20.531 12.133 1 91.38 346 LYS B CA 1
ATOM 7997 C C . LYS B 1 346 ? -22.531 -19.875 10.898 1 91.38 346 LYS B C 1
ATOM 7999 O O . LYS B 1 346 ? -22.656 -18.641 10.859 1 91.38 346 LYS B O 1
ATOM 8004 N N . GLY B 1 347 ? -22.797 -20.625 9.938 1 95.25 347 GLY B N 1
ATOM 8005 C CA . GLY B 1 347 ? -23.422 -20.094 8.727 1 95.25 347 GLY B CA 1
ATOM 8006 C C . GLY B 1 347 ? -22.406 -19.516 7.758 1 95.25 347 GLY B C 1
ATOM 8007 O O . GLY B 1 347 ? -22.781 -18.797 6.824 1 95.25 347 GLY B O 1
ATOM 8008 N N . ILE B 1 348 ? -21.125 -19.781 7.953 1 96.44 348 ILE B N 1
ATOM 8009 C CA . ILE B 1 348 ? -20.062 -19.281 7.098 1 96.44 348 ILE B CA 1
ATOM 8010 C C . ILE B 1 348 ? -19.719 -20.328 6.035 1 96.44 348 ILE B C 1
ATOM 8012 O O . ILE B 1 348 ? -19.547 -21.516 6.344 1 96.44 348 ILE B O 1
ATOM 8016 N N . TYR B 1 349 ? -19.656 -19.891 4.762 1 97.88 349 TYR B N 1
ATOM 8017 C CA . TYR B 1 349 ? -19.25 -20.812 3.695 1 97.88 349 TYR B CA 1
ATOM 8018 C C . TYR B 1 349 ? -17.781 -21.203 3.822 1 97.88 349 TYR B C 1
ATOM 8020 O O . TYR B 1 349 ? -16.922 -20.328 4.016 1 97.88 349 TYR B O 1
ATOM 8028 N N . ARG B 1 350 ? -17.578 -22.516 3.768 1 97.81 350 ARG B N 1
ATOM 8029 C CA . ARG B 1 350 ? -16.234 -23.078 3.859 1 97.81 350 ARG B CA 1
ATOM 8030 C C . ARG B 1 350 ? -16 -24.109 2.758 1 97.81 350 ARG B C 1
ATOM 8032 O O . ARG B 1 350 ? -16.953 -24.562 2.105 1 97.81 350 ARG B O 1
ATOM 8039 N N . THR B 1 351 ? -14.711 -24.422 2.561 1 98.25 351 THR B N 1
ATOM 8040 C CA . THR B 1 351 ? -14.352 -25.594 1.772 1 98.25 351 THR B CA 1
ATOM 8041 C C . THR B 1 351 ? -14.484 -26.859 2.605 1 98.25 351 THR B C 1
ATOM 8043 O O . THR B 1 351 ? -13.953 -26.938 3.715 1 98.25 351 THR B O 1
ATOM 8046 N N . PHE B 1 352 ? -15.227 -27.781 2.07 1 98.19 352 PHE B N 1
ATOM 8047 C CA . PHE B 1 352 ? -15.336 -29.078 2.709 1 98.19 352 PHE B CA 1
ATOM 8048 C C . PHE B 1 352 ? -14.609 -30.141 1.898 1 98.19 352 PHE B C 1
ATOM 8050 O O . PHE B 1 352 ? -14.703 -30.172 0.67 1 98.19 352 PHE B O 1
ATOM 8057 N N . LEU B 1 353 ? -13.805 -30.938 2.572 1 98.38 353 LEU B N 1
ATOM 8058 C CA . LEU B 1 353 ? -13.156 -32.125 2.039 1 98.38 353 LEU B CA 1
ATOM 8059 C C . LEU B 1 353 ? -13.641 -33.375 2.762 1 98.38 353 LEU B C 1
ATOM 8061 O O . LEU B 1 353 ? -13.453 -33.531 3.973 1 98.38 353 LEU B O 1
ATOM 8065 N N . ASN B 1 354 ? -14.336 -34.281 2.002 1 98.25 354 ASN B N 1
ATOM 8066 C CA . ASN B 1 354 ? -14.844 -35.531 2.551 1 98.25 354 ASN B CA 1
ATOM 8067 C C . ASN B 1 354 ? -15.797 -35.281 3.719 1 98.25 354 ASN B C 1
ATOM 8069 O O . ASN B 1 354 ? -15.703 -35.969 4.75 1 98.25 354 ASN B O 1
ATOM 8073 N N . GLY B 1 355 ? -16.531 -34.219 3.621 1 96.75 355 GLY B N 1
ATOM 8074 C CA . GLY B 1 355 ? -17.578 -33.969 4.586 1 96.75 355 GLY B CA 1
ATOM 8075 C C . GLY B 1 355 ? -17.109 -33.156 5.777 1 96.75 355 GLY B C 1
ATOM 8076 O O . GLY B 1 355 ? -17.922 -32.781 6.637 1 96.75 355 GLY B O 1
ATOM 8077 N N . GLN B 1 356 ? -15.859 -32.812 5.758 1 95.56 356 GLN B N 1
ATOM 8078 C CA . GLN B 1 356 ? -15.297 -32.031 6.852 1 95.56 356 GLN B CA 1
ATOM 8079 C C . GLN B 1 356 ? -14.75 -30.688 6.344 1 95.56 356 GLN B C 1
ATOM 8081 O O . GLN B 1 356 ? -14.156 -30.625 5.266 1 95.56 356 GLN B O 1
ATOM 8086 N N . SER B 1 357 ? -15 -29.656 7.188 1 95.62 357 SER B N 1
ATOM 8087 C CA . SER B 1 357 ? -14.438 -28.359 6.816 1 95.62 357 SER B CA 1
ATOM 8088 C C . SER B 1 357 ? -12.914 -28.406 6.82 1 95.62 357 SER B C 1
ATOM 8090 O O . SER B 1 357 ? -12.305 -28.984 7.715 1 95.62 357 SER B O 1
ATOM 8092 N N . VAL B 1 358 ? -12.336 -27.844 5.801 1 96.62 358 VAL B N 1
ATOM 8093 C CA . VAL B 1 358 ? -10.875 -27.766 5.715 1 96.62 358 VAL B CA 1
ATOM 8094 C C . VAL B 1 358 ? -10.461 -26.312 5.496 1 96.62 358 VAL B C 1
ATOM 8096 O O . VAL B 1 358 ? -11.172 -25.547 4.832 1 96.62 358 VAL B O 1
ATOM 8099 N N . PHE B 1 359 ? -9.398 -25.875 6.176 1 98.06 359 PHE B N 1
ATOM 8100 C CA . PHE B 1 359 ? -8.758 -24.578 5.941 1 98.06 359 PHE B CA 1
ATOM 8101 C C . PHE B 1 359 ? -7.531 -24.75 5.047 1 98.06 359 PHE B C 1
ATOM 8103 O O . PHE B 1 359 ? -6.43 -25 5.539 1 98.06 359 PHE B O 1
ATOM 8110 N N . PRO B 1 360 ? -7.734 -24.562 3.727 1 98.62 360 PRO B N 1
ATOM 8111 C CA . PRO B 1 360 ? -6.531 -24.641 2.895 1 98.62 360 PRO B CA 1
ATOM 8112 C C . PRO B 1 360 ? -5.527 -23.531 3.217 1 98.62 360 PRO B C 1
ATOM 8114 O O . PRO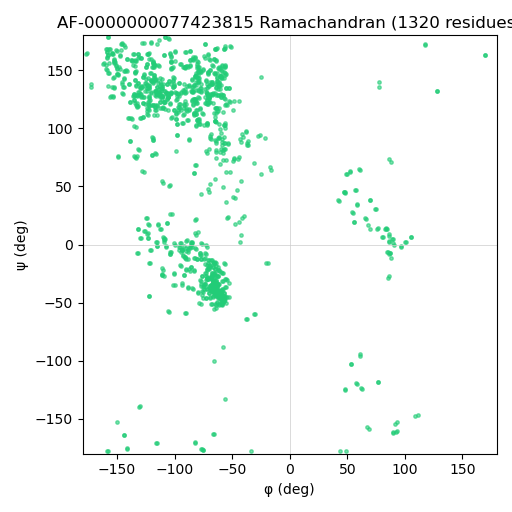 B 1 360 ? -5.859 -22.344 3.146 1 98.62 360 PRO B O 1
ATOM 8117 N N . PHE B 1 361 ? -4.395 -23.875 3.65 1 98.81 361 PHE B N 1
ATOM 8118 C CA . PHE B 1 361 ? -3.303 -22.953 3.92 1 98.81 361 PHE B CA 1
ATOM 8119 C C . PHE B 1 361 ? -2.029 -23.391 3.211 1 98.81 361 PHE B C 1
ATOM 8121 O O . PHE B 1 361 ? -1.479 -24.453 3.51 1 98.81 361 PHE B O 1
ATOM 8128 N N . GLY B 1 362 ? -1.65 -22.656 2.217 1 98.69 362 GLY B N 1
ATOM 8129 C CA . GLY B 1 362 ? -0.471 -22.984 1.429 1 98.69 362 GLY B CA 1
ATOM 8130 C C . GLY B 1 362 ? 0.303 -21.766 0.98 1 98.69 362 GLY B C 1
ATOM 8131 O O . GLY B 1 362 ? 0.225 -20.703 1.611 1 98.69 362 GLY B O 1
ATOM 8132 N N . THR B 1 363 ? 1.169 -21.891 0.034 1 98.81 363 THR B N 1
ATOM 8133 C CA . THR B 1 363 ? 2.01 -20.812 -0.46 1 98.81 363 THR B CA 1
ATOM 8134 C C . THR B 1 363 ? 1.72 -20.531 -1.932 1 98.81 363 THR B C 1
ATOM 8136 O O . THR B 1 363 ? 1.153 -21.375 -2.631 1 98.81 363 THR B O 1
ATOM 8139 N N . LEU B 1 364 ? 2.027 -19.297 -2.27 1 98.81 364 LEU B N 1
ATOM 8140 C CA . LEU B 1 364 ? 2.09 -18.938 -3.682 1 98.81 364 LEU B CA 1
ATOM 8141 C C . LEU B 1 364 ? 3.316 -19.562 -4.344 1 98.81 364 LEU B C 1
ATOM 8143 O O . LEU B 1 364 ? 4.438 -19.078 -4.145 1 98.81 364 LEU B O 1
ATOM 8147 N N . ASP B 1 365 ? 3.148 -20.578 -5.102 1 98.81 365 ASP B N 1
ATOM 8148 C CA . ASP B 1 365 ? 4.242 -21.328 -5.715 1 98.81 365 ASP B CA 1
ATOM 8149 C C . ASP B 1 365 ? 4.453 -20.906 -7.164 1 98.81 365 ASP B C 1
ATOM 8151 O O . ASP B 1 365 ? 3.721 -21.328 -8.055 1 98.81 365 ASP B O 1
ATOM 8155 N N . GLN B 1 366 ? 5.516 -20.203 -7.395 1 98.44 366 GLN B N 1
ATOM 8156 C CA . GLN B 1 366 ? 5.809 -19.688 -8.727 1 98.44 366 GLN B CA 1
ATOM 8157 C C . GLN B 1 366 ? 6.359 -20.797 -9.633 1 98.44 366 GLN B C 1
ATOM 8159 O O . GLN B 1 366 ? 6.223 -20.719 -10.852 1 98.44 366 GLN B O 1
ATOM 8164 N N . GLY B 1 367 ? 7.039 -21.734 -9.094 1 98.19 367 GLY B N 1
ATOM 8165 C CA . GLY B 1 367 ? 7.57 -22.875 -9.828 1 98.19 367 GLY B CA 1
ATOM 8166 C C . GLY B 1 367 ? 8.773 -22.516 -10.68 1 98.19 367 GLY B C 1
ATOM 8167 O O . GLY B 1 367 ? 8.961 -23.062 -11.766 1 98.19 367 GLY B O 1
ATOM 8168 N N . TYR B 1 368 ? 9.602 -21.516 -10.281 1 98.81 368 TYR B N 1
ATOM 8169 C CA . TYR B 1 368 ? 10.812 -21.125 -10.984 1 98.81 368 TYR B CA 1
ATOM 8170 C C . TYR B 1 368 ? 12.055 -21.688 -10.289 1 98.81 368 TYR B C 1
ATOM 8172 O O . TYR B 1 368 ? 12.039 -21.906 -9.078 1 98.81 368 TYR B O 1
ATOM 8180 N N . TRP B 1 369 ? 13.07 -21.875 -11.109 1 98.88 369 TRP B N 1
ATOM 8181 C CA . TRP B 1 369 ? 14.367 -22.359 -10.656 1 98.88 369 TRP B CA 1
ATOM 8182 C C . TRP B 1 369 ? 15.5 -21.5 -11.219 1 98.88 369 TRP B C 1
ATOM 8184 O O . TRP B 1 369 ? 15.469 -21.109 -12.383 1 98.88 369 TRP B O 1
ATOM 8194 N N . PRO B 1 370 ? 16.5 -21.219 -10.352 1 98.69 370 PRO B N 1
ATOM 8195 C CA . PRO B 1 370 ? 17.547 -20.328 -10.852 1 98.69 370 PRO B CA 1
ATOM 8196 C C . PRO B 1 370 ? 18.375 -20.969 -11.953 1 98.69 370 PRO B C 1
ATOM 8198 O O . PRO B 1 370 ? 18.938 -20.25 -12.805 1 98.69 370 PRO B O 1
ATOM 8201 N N . ASP B 1 371 ? 18.484 -22.25 -12.008 1 98.75 371 ASP B N 1
ATOM 8202 C CA . ASP B 1 371 ? 19.344 -22.938 -12.961 1 98.75 371 ASP B CA 1
ATOM 8203 C C . ASP B 1 371 ? 18.547 -23.484 -14.141 1 98.75 371 ASP B C 1
ATOM 8205 O O . ASP B 1 371 ? 19.094 -23.719 -15.219 1 98.75 371 ASP B O 1
ATOM 8209 N N . GLY B 1 372 ? 17.266 -23.75 -13.992 1 98.81 372 GLY B N 1
ATOM 8210 C CA . GLY B 1 372 ? 16.453 -24.375 -15.023 1 98.81 372 GLY B CA 1
ATOM 8211 C C . GLY B 1 372 ? 15.266 -23.531 -15.445 1 98.81 372 GLY B C 1
ATOM 8212 O O . GLY B 1 372 ? 14.508 -23.906 -16.344 1 98.81 372 GLY B O 1
ATOM 8213 N N . ILE B 1 373 ? 15.016 -22.391 -14.797 1 98.44 373 ILE B N 1
ATOM 8214 C CA . ILE B 1 373 ? 13.93 -21.438 -15.016 1 98.44 373 ILE B CA 1
ATOM 8215 C C . ILE B 1 373 ? 12.586 -22.109 -14.789 1 98.44 373 ILE B C 1
ATOM 8217 O O . ILE B 1 373 ? 12.211 -22.391 -13.648 1 98.44 373 ILE B O 1
ATOM 8221 N N . TYR B 1 374 ? 11.844 -22.656 -15.789 1 98.56 374 TYR B N 1
ATOM 8222 C CA . TYR B 1 374 ? 10.555 -23.328 -15.617 1 98.56 374 TYR B CA 1
ATOM 8223 C C . TYR B 1 374 ? 10.75 -24.781 -15.203 1 98.56 374 TYR B C 1
ATOM 8225 O O . TYR B 1 374 ? 9.812 -25.422 -14.711 1 98.56 374 TYR B O 1
ATOM 8233 N N . THR B 1 375 ? 11.914 -25.344 -15.5 1 98.81 375 THR B N 1
ATOM 8234 C CA . THR B 1 375 ? 12.125 -26.766 -15.273 1 98.81 375 THR B CA 1
ATOM 8235 C C . THR B 1 375 ? 13.078 -27 -14.102 1 98.81 375 THR B C 1
ATOM 8237 O O . THR B 1 375 ? 14.227 -26.547 -14.125 1 98.81 375 THR B O 1
ATOM 8240 N N . ALA B 1 376 ? 12.617 -27.719 -13.125 1 98.81 376 ALA B N 1
ATOM 8241 C CA . ALA B 1 376 ? 13.484 -28.109 -12.016 1 98.81 376 ALA B CA 1
ATOM 8242 C C . ALA B 1 376 ? 14.656 -28.969 -12.508 1 98.81 376 ALA B C 1
ATOM 8244 O O . ALA B 1 376 ? 14.523 -29.703 -13.492 1 98.81 376 ALA B O 1
ATOM 8245 N N . PRO B 1 377 ? 15.781 -28.922 -11.828 1 98.69 377 PRO B N 1
ATOM 8246 C CA . PRO B 1 377 ? 16.938 -29.703 -12.289 1 98.69 377 PRO B CA 1
ATOM 8247 C C . PRO B 1 377 ? 16.672 -31.203 -12.258 1 98.69 377 PRO B C 1
ATOM 8249 O O . PRO B 1 377 ? 17.297 -31.953 -13.016 1 98.69 377 PRO B O 1
ATOM 8252 N N . SER B 1 378 ? 15.812 -31.625 -11.398 1 98 378 SER B N 1
ATOM 8253 C CA . SER B 1 378 ? 15.453 -33.031 -11.289 1 98 378 SER B CA 1
ATOM 8254 C C . SER B 1 378 ? 14.094 -33.188 -10.609 1 98 378 SER B C 1
ATOM 8256 O O . SER B 1 378 ? 13.547 -32.25 -10.062 1 98 378 SER B O 1
ATOM 8258 N N . PHE B 1 379 ? 13.586 -34.406 -10.75 1 96.56 379 PHE B N 1
ATOM 8259 C CA . PHE B 1 379 ? 12.359 -34.75 -10.039 1 96.56 379 PHE B CA 1
ATOM 8260 C C . PHE B 1 379 ? 12.547 -34.594 -8.531 1 96.56 379 PHE B C 1
ATOM 8262 O O . PHE B 1 379 ? 11.664 -34.125 -7.832 1 96.56 379 PHE B O 1
ATOM 8269 N N . GLU B 1 380 ? 13.648 -34.969 -8.047 1 96.25 380 GLU B N 1
ATOM 8270 C CA . GLU B 1 380 ? 13.977 -34.875 -6.625 1 96.25 380 GLU B CA 1
ATOM 8271 C C . GLU B 1 380 ? 13.938 -33.406 -6.164 1 96.25 380 GLU B C 1
ATOM 8273 O O . GLU B 1 380 ? 13.398 -33.094 -5.102 1 96.25 380 GLU B O 1
ATOM 8278 N N . ALA B 1 381 ? 14.547 -32.562 -6.977 1 97.88 381 ALA B N 1
ATOM 8279 C CA . ALA B 1 381 ? 14.547 -31.141 -6.652 1 97.88 381 ALA B CA 1
ATOM 8280 C C . ALA B 1 381 ? 13.117 -30.594 -6.578 1 97.88 381 ALA B C 1
ATOM 8282 O O . ALA B 1 381 ? 12.781 -29.859 -5.652 1 97.88 381 ALA B O 1
ATOM 8283 N N . MET B 1 382 ? 12.359 -30.938 -7.535 1 97.56 382 MET B N 1
ATOM 8284 C CA . MET B 1 382 ? 10.961 -30.5 -7.562 1 97.56 382 MET B CA 1
ATOM 8285 C C . MET B 1 382 ? 10.219 -30.969 -6.316 1 97.56 382 MET B C 1
ATOM 8287 O O . MET B 1 382 ? 9.477 -30.203 -5.707 1 97.56 382 MET B O 1
ATOM 8291 N N . GLN B 1 383 ? 10.406 -32.219 -5.867 1 96.81 383 GLN B N 1
ATOM 8292 C CA . GLN B 1 383 ? 9.75 -32.781 -4.695 1 96.81 383 GLN B CA 1
ATOM 8293 C C . GLN B 1 383 ? 10.227 -32.125 -3.414 1 96.81 383 GLN B C 1
ATOM 8295 O O . GLN B 1 383 ? 9.484 -32.031 -2.432 1 96.81 383 GLN B O 1
ATOM 8300 N N . TYR B 1 384 ? 11.438 -31.609 -3.422 1 97.62 384 TYR B N 1
ATOM 8301 C CA . TYR B 1 384 ? 12 -30.953 -2.248 1 97.62 384 TYR B CA 1
ATOM 8302 C C . TYR B 1 384 ? 11.133 -29.781 -1.799 1 97.62 384 TYR B C 1
ATOM 8304 O O . TYR B 1 384 ? 10.875 -29.625 -0.605 1 97.62 384 TYR B O 1
ATOM 8312 N N . ASP B 1 385 ? 10.695 -28.984 -2.727 1 98.19 385 ASP B N 1
ATOM 8313 C CA . ASP B 1 385 ? 9.82 -27.859 -2.385 1 98.19 385 ASP B CA 1
ATOM 8314 C C . ASP B 1 385 ? 8.578 -28.344 -1.641 1 98.19 385 ASP B C 1
ATOM 8316 O O . ASP B 1 385 ? 8.188 -27.75 -0.632 1 98.19 385 ASP B O 1
ATOM 8320 N N . LEU B 1 386 ? 7.992 -29.391 -2.129 1 98.06 386 LEU B N 1
ATOM 8321 C CA . LEU B 1 386 ? 6.758 -29.922 -1.562 1 98.06 386 LEU B CA 1
ATOM 8322 C C . LEU B 1 386 ? 7 -30.484 -0.165 1 98.06 386 LEU B C 1
ATOM 8324 O O . LEU B 1 386 ? 6.172 -30.312 0.729 1 98.06 386 LEU B O 1
ATOM 8328 N N . LYS B 1 387 ? 8.117 -31.125 -0.002 1 97.19 387 LYS B N 1
ATOM 8329 C CA . LYS B 1 387 ? 8.477 -31.672 1.302 1 97.19 387 LYS B CA 1
ATOM 8330 C C . LYS B 1 387 ? 8.625 -30.578 2.344 1 97.19 387 LYS B C 1
ATOM 8332 O O . LYS B 1 387 ? 8.195 -30.734 3.488 1 97.19 387 LYS B O 1
ATOM 8337 N N . VAL B 1 388 ? 9.219 -29.469 1.922 1 97.94 388 VAL B N 1
ATOM 8338 C CA . VAL B 1 388 ? 9.406 -28.344 2.834 1 97.94 388 VAL B CA 1
ATOM 8339 C C . VAL B 1 388 ? 8.047 -27.781 3.254 1 97.94 388 VAL B C 1
ATOM 8341 O O . VAL B 1 388 ? 7.832 -27.484 4.43 1 97.94 388 VAL B O 1
ATOM 8344 N N . LEU B 1 389 ? 7.137 -27.656 2.318 1 98.31 389 LEU B N 1
ATOM 8345 C CA . LEU B 1 389 ? 5.812 -27.141 2.639 1 98.31 389 LEU B CA 1
ATOM 8346 C C . LEU B 1 389 ? 5.102 -28.047 3.637 1 98.31 389 LEU B C 1
ATOM 8348 O O . LEU B 1 389 ? 4.488 -27.578 4.594 1 98.31 389 LEU B O 1
ATOM 8352 N N . LYS B 1 390 ? 5.219 -29.375 3.396 1 96.81 390 LYS B N 1
ATOM 8353 C CA . LYS B 1 390 ? 4.629 -30.328 4.328 1 96.81 390 LYS B CA 1
ATOM 8354 C C . LYS B 1 390 ? 5.277 -30.234 5.707 1 96.81 390 LYS B C 1
ATOM 8356 O O . LYS B 1 390 ? 4.59 -30.297 6.727 1 96.81 390 LYS B O 1
ATOM 8361 N N . GLN B 1 391 ? 6.566 -30.031 5.711 1 96.62 391 GLN B N 1
ATOM 8362 C CA . GLN B 1 391 ? 7.309 -29.906 6.957 1 96.62 391 GLN B CA 1
ATOM 8363 C C . GLN B 1 391 ? 6.852 -28.672 7.746 1 96.62 391 GLN B C 1
ATOM 8365 O O . GLN B 1 391 ? 6.828 -28.703 8.977 1 96.62 391 GLN B O 1
ATOM 8370 N N . LEU B 1 392 ? 6.426 -27.672 7.086 1 98.06 392 LEU B N 1
ATOM 8371 C CA . LEU B 1 392 ? 6 -26.422 7.703 1 98.06 392 LEU B CA 1
ATOM 8372 C C . LEU B 1 392 ? 4.539 -26.5 8.133 1 98.06 392 LEU B C 1
ATOM 8374 O O . LEU B 1 392 ? 3.984 -25.516 8.648 1 98.06 392 LEU B O 1
ATOM 8378 N N . GLY B 1 393 ? 3.912 -27.641 7.922 1 97.81 393 GLY B N 1
ATOM 8379 C CA . GLY B 1 393 ? 2.549 -27.875 8.375 1 97.81 393 GLY B CA 1
ATOM 8380 C C . GLY B 1 393 ? 1.504 -27.391 7.379 1 97.81 393 GLY B C 1
ATOM 8381 O O . GLY B 1 393 ? 0.305 -27.453 7.656 1 97.81 393 GLY B O 1
ATOM 8382 N N . LEU B 1 394 ? 1.905 -27.016 6.23 1 98.69 394 LEU B N 1
ATOM 8383 C CA . LEU B 1 394 ? 0.973 -26.531 5.211 1 98.69 394 LEU B CA 1
ATOM 8384 C C . LEU B 1 394 ? 0.291 -27.703 4.516 1 98.69 394 LEU B C 1
ATOM 8386 O O . LEU B 1 394 ? 0.862 -28.797 4.418 1 98.69 394 LEU B O 1
ATOM 8390 N N . ASN B 1 395 ? -0.91 -27.469 4.02 1 98.69 395 ASN B N 1
ATOM 8391 C CA . ASN B 1 395 ? -1.651 -28.562 3.41 1 98.69 395 ASN B CA 1
ATOM 8392 C C . ASN B 1 395 ? -2.033 -28.25 1.966 1 98.69 395 ASN B C 1
ATOM 8394 O O . ASN B 1 395 ? -2.746 -29.016 1.324 1 98.69 395 ASN B O 1
ATOM 8398 N N . SER B 1 396 ? -1.564 -27.156 1.492 1 98.75 396 SER B N 1
ATOM 8399 C CA . SER B 1 396 ? -1.955 -26.719 0.152 1 98.75 396 SER B CA 1
ATOM 8400 C C . SER B 1 396 ? -0.852 -25.906 -0.512 1 98.75 396 SER B C 1
ATOM 8402 O O . SER B 1 396 ? 0.144 -25.562 0.128 1 98.75 396 SER B O 1
ATOM 8404 N N . LEU B 1 397 ? -0.946 -25.688 -1.726 1 98.69 397 LEU B N 1
ATOM 8405 C CA . LEU B 1 397 ? -0.229 -24.656 -2.465 1 98.69 397 LEU B CA 1
ATOM 8406 C C . LEU B 1 397 ? -1.053 -24.172 -3.652 1 98.69 397 LEU B C 1
ATOM 8408 O O . LEU B 1 397 ? -1.943 -24.875 -4.129 1 98.69 397 LEU B O 1
ATOM 8412 N N . ARG B 1 398 ? -0.857 -22.984 -4.016 1 98.94 398 ARG B N 1
ATOM 8413 C CA . ARG B 1 398 ? -1.399 -22.422 -5.25 1 98.94 398 ARG B CA 1
ATOM 8414 C C . ARG B 1 398 ? -0.329 -22.344 -6.336 1 98.94 398 ARG B C 1
ATOM 8416 O O . ARG B 1 398 ? 0.667 -21.641 -6.18 1 98.94 398 ARG B O 1
ATOM 8423 N N . LYS B 1 399 ? -0.468 -23.172 -7.32 1 98.94 399 LYS B N 1
ATOM 8424 C CA . LYS B 1 399 ? 0.44 -23.062 -8.461 1 98.94 399 LYS B CA 1
ATOM 8425 C C . LYS B 1 399 ? 0.13 -21.828 -9.289 1 98.94 399 LYS B C 1
ATOM 8427 O O . LYS B 1 399 ? -0.848 -21.797 -10.039 1 98.94 399 LYS B O 1
ATOM 8432 N N . HIS B 1 400 ? 0.984 -20.812 -9.094 1 98.75 400 HIS B N 1
ATOM 8433 C CA . HIS B 1 400 ? 0.679 -19.469 -9.555 1 98.75 400 HIS B CA 1
ATOM 8434 C C . HIS B 1 400 ? 0.928 -19.328 -11.055 1 98.75 400 HIS B C 1
ATOM 8436 O O . HIS B 1 400 ? 2.076 -19.359 -11.508 1 98.75 400 HIS B O 1
ATOM 8442 N N . VAL B 1 401 ? -0.068 -19.234 -11.867 1 98.62 401 VAL B N 1
ATOM 8443 C CA . VAL B 1 401 ? -0.163 -18.938 -13.297 1 98.62 401 VAL B CA 1
ATOM 8444 C C . VAL B 1 401 ? 0.864 -19.766 -14.062 1 98.62 401 VAL B C 1
ATOM 8446 O O . VAL B 1 401 ? 1.573 -19.234 -14.922 1 98.62 401 VAL B O 1
ATOM 8449 N N . LYS B 1 402 ? 0.942 -21 -13.742 1 98.69 402 LYS B N 1
ATOM 8450 C CA . LYS B 1 402 ? 1.788 -22 -14.383 1 98.69 402 LYS B CA 1
ATOM 8451 C C . LYS B 1 402 ? 1.15 -23.391 -14.305 1 98.69 402 LYS B C 1
ATOM 8453 O O . LYS B 1 402 ? 0.408 -23.688 -13.367 1 98.69 402 LYS B O 1
ATOM 8458 N N . ILE B 1 403 ? 1.393 -24.203 -15.352 1 98.75 403 ILE B N 1
ATOM 8459 C CA . ILE B 1 403 ? 1.034 -25.625 -15.32 1 98.75 403 ILE B CA 1
ATOM 8460 C C . ILE B 1 403 ? 2.299 -26.469 -15.312 1 98.75 403 ILE B C 1
ATOM 8462 O O . ILE B 1 403 ? 3.131 -26.359 -16.219 1 98.75 403 ILE B O 1
ATOM 8466 N N . GLU B 1 404 ? 2.441 -27.266 -14.352 1 98.75 404 GLU B N 1
ATOM 8467 C CA . GLU B 1 404 ? 3.631 -28.078 -14.141 1 98.75 404 GLU B CA 1
ATOM 8468 C C . GLU B 1 404 ? 3.537 -29.391 -14.906 1 98.75 404 GLU B C 1
ATOM 8470 O O . GLU B 1 404 ? 2.469 -29.75 -15.406 1 98.75 404 GLU B O 1
ATOM 8475 N N . PRO B 1 405 ? 4.691 -30.125 -15.023 1 98.25 405 PRO B N 1
ATOM 8476 C CA . PRO B 1 405 ? 4.605 -31.484 -15.547 1 98.25 405 PRO B CA 1
ATOM 8477 C C . PRO B 1 405 ? 3.697 -32.375 -14.711 1 98.25 405 PRO B C 1
ATOM 8479 O O . PRO B 1 405 ? 3.553 -32.188 -13.5 1 98.25 405 PRO B O 1
ATOM 8482 N N . ASP B 1 406 ? 3.156 -33.375 -15.32 1 98.31 406 ASP B N 1
ATOM 8483 C CA . ASP B 1 406 ? 2.225 -34.281 -14.656 1 98.31 406 ASP B CA 1
ATOM 8484 C C . ASP B 1 406 ? 2.836 -34.875 -13.383 1 98.31 406 ASP B C 1
ATOM 8486 O O . ASP B 1 406 ? 2.129 -35.125 -12.406 1 98.31 406 ASP B O 1
ATOM 8490 N N . LEU B 1 407 ? 4.105 -35.031 -13.391 1 98.25 407 LEU B N 1
ATOM 8491 C CA . LEU B 1 407 ? 4.785 -35.625 -12.242 1 98.25 407 LEU B CA 1
ATOM 8492 C C . LEU B 1 407 ? 4.68 -34.719 -11.016 1 98.25 407 LEU B C 1
ATOM 8494 O O . LEU B 1 407 ? 4.758 -35.188 -9.883 1 98.25 407 LEU B O 1
ATOM 8498 N N . PHE B 1 408 ? 4.613 -33.438 -11.188 1 98.44 408 PHE B N 1
ATOM 8499 C CA . PHE B 1 408 ? 4.395 -32.531 -10.07 1 98.44 408 PHE B CA 1
ATOM 8500 C C . PHE B 1 408 ? 3.086 -32.844 -9.359 1 98.44 408 PHE B C 1
ATOM 8502 O O . PHE B 1 408 ? 3.053 -32.938 -8.125 1 98.44 408 PHE B O 1
ATOM 8509 N N . TYR B 1 409 ? 2.008 -32.938 -10.102 1 98.62 409 TYR B N 1
ATOM 8510 C CA . TYR B 1 409 ? 0.693 -33.219 -9.539 1 98.62 409 TYR B CA 1
ATOM 8511 C C . TYR B 1 409 ? 0.657 -34.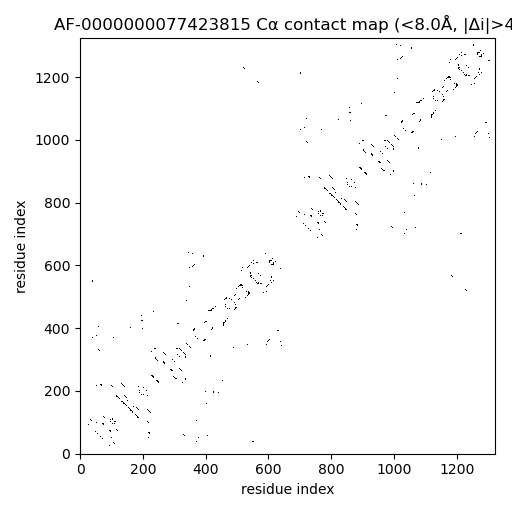594 -8.906 1 98.62 409 TYR B C 1
ATOM 8513 O O . TYR B 1 409 ? 0.039 -34.812 -7.859 1 98.62 409 TYR B O 1
ATOM 8521 N N . TYR B 1 410 ? 1.324 -35.531 -9.555 1 98.06 410 TYR B N 1
ATOM 8522 C CA . TYR B 1 410 ? 1.454 -36.875 -8.969 1 98.06 410 TYR B CA 1
ATOM 8523 C C . TYR B 1 410 ? 2.17 -36.812 -7.621 1 98.06 410 TYR B C 1
ATOM 8525 O O . TYR B 1 410 ? 1.78 -37.469 -6.668 1 98.06 410 TYR B O 1
ATOM 8533 N N . ALA B 1 411 ? 3.189 -36 -7.594 1 97.81 411 ALA B N 1
ATOM 8534 C CA . ALA B 1 411 ? 3.898 -35.812 -6.332 1 97.81 411 ALA B CA 1
ATOM 8535 C C . ALA B 1 411 ? 2.979 -35.219 -5.266 1 97.81 411 ALA B C 1
ATOM 8537 O O . ALA B 1 411 ? 3.025 -35.625 -4.102 1 97.81 411 ALA B O 1
ATOM 8538 N N . CYS B 1 412 ? 2.154 -34.25 -5.652 1 98.44 412 CYS B N 1
ATOM 8539 C CA . CYS B 1 412 ? 1.185 -33.688 -4.727 1 98.44 412 CYS B CA 1
ATOM 8540 C C . CYS B 1 412 ? 0.18 -34.719 -4.266 1 98.44 412 CYS B C 1
ATOM 8542 O O . CYS B 1 412 ? -0.19 -34.75 -3.09 1 98.44 412 CYS B O 1
ATOM 8544 N N . ASP B 1 413 ? -0.273 -35.594 -5.188 1 98.19 413 ASP B N 1
ATOM 8545 C CA . ASP B 1 413 ? -1.201 -36.688 -4.859 1 98.19 413 ASP B CA 1
ATOM 8546 C C . ASP B 1 413 ? -0.588 -37.656 -3.848 1 98.19 413 ASP B C 1
ATOM 8548 O O . ASP B 1 413 ? -1.266 -38.094 -2.918 1 98.19 413 ASP B O 1
ATOM 8552 N N . ARG B 1 414 ? 0.644 -37.938 -4.043 1 97.31 414 ARG B N 1
ATOM 8553 C CA . ARG B 1 414 ? 1.319 -38.938 -3.213 1 97.31 414 ARG B CA 1
ATOM 8554 C C . ARG B 1 414 ? 1.626 -38.375 -1.828 1 97.31 414 ARG B C 1
ATOM 8556 O O . ARG B 1 414 ? 1.411 -39.031 -0.819 1 97.31 414 ARG B O 1
ATOM 8563 N N . ILE B 1 415 ? 2.062 -37.094 -1.771 1 96.75 415 ILE B N 1
ATOM 8564 C CA . ILE B 1 415 ? 2.514 -36.531 -0.501 1 96.75 415 ILE B CA 1
ATOM 8565 C C . ILE B 1 415 ? 1.32 -35.969 0.268 1 96.75 415 ILE B C 1
ATOM 8567 O O . ILE B 1 415 ? 1.391 -35.781 1.484 1 96.75 415 ILE B O 1
ATOM 8571 N N . GLY B 1 416 ? 0.284 -35.656 -0.418 1 97.88 416 GLY B N 1
ATOM 8572 C CA . GLY B 1 416 ? -0.899 -35.125 0.217 1 97.88 416 GLY B CA 1
ATOM 8573 C C . GLY B 1 416 ? -0.85 -33.594 0.347 1 97.88 416 GLY B C 1
ATOM 8574 O O . GLY B 1 416 ? -0.809 -33.062 1.459 1 97.88 416 GLY B O 1
ATOM 8575 N N . LEU B 1 417 ? -0.979 -32.906 -0.744 1 98.5 417 LEU B N 1
ATOM 8576 C CA . LEU B 1 417 ? -1.101 -31.438 -0.798 1 98.5 417 LEU B CA 1
ATOM 8577 C C . LEU B 1 417 ? -2.248 -31.031 -1.712 1 98.5 417 LEU B C 1
ATOM 8579 O O . LEU B 1 417 ? -2.371 -31.531 -2.83 1 98.5 417 LEU B O 1
ATOM 8583 N N . LEU B 1 418 ? -3.092 -30.203 -1.2 1 98.88 418 LEU B N 1
ATOM 8584 C CA . LEU B 1 418 ? -4.145 -29.625 -2.033 1 98.88 418 LEU B CA 1
ATOM 8585 C C . LEU B 1 418 ? -3.574 -28.594 -2.996 1 98.88 418 LEU B C 1
ATOM 8587 O O . LEU B 1 418 ? -2.689 -27.812 -2.627 1 98.88 418 LEU B O 1
ATOM 8591 N N . VAL B 1 419 ? -4.121 -28.609 -4.223 1 98.94 419 VAL B N 1
ATOM 8592 C CA . VAL B 1 419 ? -3.561 -27.703 -5.227 1 98.94 419 VAL B CA 1
ATOM 8593 C C . VAL B 1 419 ? -4.652 -26.781 -5.758 1 98.94 419 VAL B C 1
ATOM 8595 O O . VAL B 1 419 ? -5.73 -27.234 -6.148 1 98.94 419 VAL B O 1
ATOM 8598 N N . PHE B 1 420 ? -4.402 -25.422 -5.633 1 98.88 420 PHE B N 1
ATOM 8599 C CA . PHE B 1 420 ? -5.066 -24.438 -6.492 1 98.88 420 PHE B CA 1
ATOM 8600 C C . PHE B 1 420 ? -4.336 -24.312 -7.824 1 98.88 420 PHE B C 1
ATOM 8602 O O . PHE B 1 420 ? -3.172 -23.922 -7.863 1 98.88 420 PHE B O 1
ATOM 8609 N N . GLN B 1 421 ? -4.992 -24.734 -8.875 1 98.88 421 GLN B N 1
ATOM 8610 C CA . GLN B 1 421 ? -4.336 -24.688 -10.18 1 98.88 421 GLN B CA 1
ATOM 8611 C C . GLN B 1 421 ? -4.785 -23.453 -10.969 1 98.88 421 GLN B C 1
ATOM 8613 O O . GLN B 1 421 ? -5.934 -23.375 -11.414 1 98.88 421 GLN B O 1
ATOM 8618 N N . ASP B 1 422 ? -3.852 -22.531 -11.172 1 98.81 422 ASP B N 1
ATOM 8619 C CA . ASP B 1 422 ? -4.117 -21.344 -11.969 1 98.81 422 ASP B CA 1
ATOM 8620 C C . ASP B 1 422 ? -4.055 -21.656 -13.469 1 98.81 422 ASP B C 1
ATOM 8622 O O . ASP B 1 422 ? -3.193 -22.422 -13.914 1 98.81 422 ASP B O 1
ATOM 8626 N N . MET B 1 423 ? -4.938 -21 -14.18 1 98.75 423 MET B N 1
ATOM 8627 C CA . MET B 1 423 ? -4.66 -20.812 -15.602 1 98.75 423 MET B CA 1
ATOM 8628 C C . MET B 1 423 ? -3.525 -19.812 -15.805 1 98.75 423 MET B C 1
ATOM 8630 O O . MET B 1 423 ? -3.529 -18.734 -15.203 1 98.75 423 MET B O 1
ATOM 8634 N N . PRO B 1 424 ? -2.48 -20.188 -16.609 1 98.56 424 PRO B N 1
ATOM 8635 C CA . PRO B 1 424 ? -1.474 -19.156 -16.906 1 98.56 424 PRO B CA 1
ATOM 8636 C C . PRO B 1 424 ? -2.082 -17.875 -17.453 1 98.56 424 PRO B C 1
ATOM 8638 O O . PRO B 1 424 ? -2.924 -17.922 -18.359 1 98.56 424 PRO B O 1
ATOM 8641 N N . SER B 1 425 ? -1.645 -16.766 -16.938 1 97.38 425 SER B N 1
ATOM 8642 C CA . SER B 1 425 ? -2.219 -15.484 -17.312 1 97.38 425 SER B CA 1
ATOM 8643 C C . SER B 1 425 ? -1.692 -15.016 -18.656 1 97.38 425 SER B C 1
ATOM 8645 O O . SER B 1 425 ? -0.579 -15.367 -19.062 1 97.38 425 SER B O 1
ATOM 8647 N N . MET B 1 426 ? -2.559 -14.266 -19.344 1 96.06 426 MET B N 1
ATOM 8648 C CA . MET B 1 426 ? -2.045 -13.461 -20.438 1 96.06 426 MET B CA 1
ATOM 8649 C C . MET B 1 426 ? -1.263 -12.258 -19.922 1 96.06 426 MET B C 1
ATOM 8651 O O . MET B 1 426 ? -1.14 -12.078 -18.703 1 96.06 426 MET B O 1
ATOM 8655 N N . ASN B 1 427 ? -0.66 -11.602 -20.844 1 92.56 427 ASN B N 1
ATOM 8656 C CA . ASN B 1 427 ? 0.188 -10.469 -20.484 1 92.56 427 ASN B CA 1
ATOM 8657 C C . ASN B 1 427 ? -0.552 -9.477 -19.594 1 92.56 427 ASN B C 1
ATOM 8659 O O . ASN B 1 427 ? -1.551 -8.883 -20 1 92.56 427 ASN B O 1
ATOM 8663 N N . ALA B 1 428 ? -0.056 -9.172 -18.406 1 88.12 428 ALA B N 1
ATOM 8664 C CA . ALA B 1 428 ? -0.694 -8.336 -17.391 1 88.12 428 ALA B CA 1
ATOM 8665 C C . ALA B 1 428 ? -0.662 -6.863 -17.797 1 88.12 428 ALA B C 1
ATOM 8667 O O . ALA B 1 428 ? -1.438 -6.055 -17.281 1 88.12 428 ALA B O 1
ATOM 8668 N N . PHE B 1 429 ? 0.221 -6.434 -18.594 1 81.25 429 PHE B N 1
ATOM 8669 C CA . PHE B 1 429 ? 0.465 -5.027 -18.891 1 81.25 429 PHE B CA 1
ATOM 8670 C C . PHE B 1 429 ? -0.021 -4.672 -20.281 1 81.25 429 PHE B C 1
ATOM 8672 O O . PHE B 1 429 ? 0.143 -3.533 -20.734 1 81.25 429 PHE B O 1
ATOM 8679 N N . ALA B 1 430 ? -0.519 -5.641 -20.969 1 72.5 430 ALA B N 1
ATOM 8680 C CA . ALA B 1 430 ? -0.966 -5.387 -22.328 1 72.5 430 ALA B CA 1
ATOM 8681 C C . ALA B 1 430 ? -2.41 -4.895 -22.344 1 72.5 430 ALA B C 1
ATOM 8683 O O . ALA B 1 430 ? -3.146 -5.066 -21.375 1 72.5 430 ALA B O 1
ATOM 8684 N N . PRO B 1 431 ? -2.684 -4.246 -23.484 1 75 431 PRO B N 1
ATOM 8685 C CA . PRO B 1 431 ? -4.102 -3.932 -23.672 1 75 431 PRO B CA 1
ATOM 8686 C C . PRO B 1 431 ? -5.004 -5.152 -23.5 1 75 431 PRO B C 1
ATOM 8688 O O . PRO B 1 431 ? -4.52 -6.285 -23.453 1 75 431 PRO B O 1
ATOM 8691 N N . TRP B 1 432 ? -6.246 -5.02 -23.453 1 86.31 432 TRP B N 1
ATOM 8692 C CA . TRP B 1 432 ? -7.254 -6.07 -23.375 1 86.31 432 TRP B CA 1
ATOM 8693 C C . TRP B 1 432 ? -7.195 -6.969 -24.594 1 86.31 432 TRP B C 1
ATOM 8695 O O . TRP B 1 432 ? -6.969 -6.496 -25.719 1 86.31 432 TRP B O 1
ATOM 8705 N N . PRO B 1 433 ? -7.293 -8.414 -24.344 1 93.19 433 PRO B N 1
ATOM 8706 C CA . PRO B 1 433 ? -7.293 -9.32 -25.5 1 93.19 433 PRO B CA 1
ATOM 8707 C C . PRO B 1 433 ? -8.445 -9.055 -26.453 1 93.19 433 PRO B C 1
ATOM 8709 O O . PRO B 1 433 ? -9.531 -8.648 -26.031 1 93.19 433 PRO B O 1
ATOM 8712 N N . ASN B 1 434 ? -8.195 -9.227 -27.781 1 92.38 434 ASN B N 1
ATOM 8713 C CA . ASN B 1 434 ? -9.289 -9.234 -28.75 1 92.38 434 ASN B CA 1
ATOM 8714 C C . ASN B 1 434 ? -10.062 -10.555 -28.688 1 92.38 434 ASN B C 1
ATOM 8716 O O . ASN B 1 434 ? -9.734 -11.445 -27.906 1 92.38 434 ASN B O 1
ATOM 8720 N N . ASP B 1 435 ? -11.031 -10.742 -29.547 1 93.38 435 ASP B N 1
ATOM 8721 C CA . ASP B 1 435 ? -11.938 -11.891 -29.5 1 93.38 435 ASP B CA 1
ATOM 8722 C C . ASP B 1 435 ? -11.18 -13.188 -29.781 1 93.38 435 ASP B C 1
ATOM 8724 O O . ASP B 1 435 ? -11.414 -14.203 -29.109 1 93.38 435 ASP B O 1
ATOM 8728 N N . SER B 1 436 ? -10.297 -13.219 -30.75 1 94.94 436 SER B N 1
ATOM 8729 C CA . SER B 1 436 ? -9.555 -14.422 -31.109 1 94.94 436 SER B CA 1
ATOM 8730 C C . SER B 1 436 ? -8.602 -14.836 -29.984 1 94.94 436 SER B C 1
ATOM 8732 O O . SER B 1 436 ? -8.43 -16.016 -29.719 1 94.94 436 SER B O 1
ATOM 8734 N N . GLN B 1 437 ? -7.988 -13.852 -29.406 1 94.75 437 GLN B N 1
ATOM 8735 C CA . GLN B 1 437 ? -7.078 -14.102 -28.297 1 94.75 437 GLN B CA 1
ATOM 8736 C C . GLN B 1 437 ? -7.824 -14.641 -27.078 1 94.75 437 GLN B C 1
ATOM 8738 O O . GLN B 1 437 ? -7.359 -15.578 -26.422 1 94.75 437 GLN B O 1
ATOM 8743 N N . GLN B 1 438 ? -8.984 -14.078 -26.844 1 95.62 438 GLN B N 1
ATOM 8744 C CA . GLN B 1 438 ? -9.836 -14.562 -25.766 1 95.62 438 GLN B CA 1
ATOM 8745 C C . GLN B 1 438 ? -10.273 -16 -26.016 1 95.62 438 GLN B C 1
ATOM 8747 O O . GLN B 1 438 ? -10.273 -16.828 -25.094 1 95.62 438 GLN B O 1
ATOM 8752 N N . ALA B 1 439 ? -10.633 -16.25 -27.203 1 96.62 439 ALA B N 1
ATOM 8753 C CA . ALA B 1 439 ? -11.055 -17.609 -27.562 1 96.62 439 ALA B CA 1
ATOM 8754 C C . ALA B 1 439 ? -9.922 -18.609 -27.359 1 96.62 439 ALA B C 1
ATOM 8756 O O . ALA B 1 439 ? -10.148 -19.734 -26.906 1 96.62 439 ALA B O 1
ATOM 8757 N N . GLU B 1 440 ? -8.742 -18.234 -27.734 1 96.94 440 GLU B N 1
ATOM 8758 C CA . GLU B 1 440 ? -7.582 -19.109 -27.547 1 96.94 440 GLU B CA 1
ATOM 8759 C C . GLU B 1 440 ? -7.309 -19.344 -26.062 1 96.94 440 GLU B C 1
ATOM 8761 O O . GLU B 1 440 ? -6.984 -20.469 -25.656 1 96.94 440 GLU B O 1
ATOM 8766 N N . PHE B 1 441 ? -7.438 -18.297 -25.297 1 97.5 441 PHE B N 1
ATOM 8767 C CA . PHE B 1 441 ? -7.312 -18.438 -23.844 1 97.5 441 PHE B CA 1
ATOM 8768 C C . PHE B 1 441 ? -8.312 -19.453 -23.312 1 97.5 441 PHE B C 1
ATOM 8770 O O . PHE B 1 441 ? -7.949 -20.328 -22.531 1 97.5 441 PHE B O 1
ATOM 8777 N N . GLU B 1 442 ? -9.508 -19.344 -23.75 1 97.81 442 GLU B N 1
ATOM 8778 C CA . GLU B 1 442 ? -10.578 -20.219 -23.297 1 97.81 442 GLU B CA 1
ATOM 8779 C C . GLU B 1 442 ? -10.336 -21.656 -23.75 1 97.81 442 GLU B C 1
ATOM 8781 O O . GLU B 1 442 ? -10.617 -22.609 -23 1 97.81 442 GLU B O 1
ATOM 8786 N N . ARG B 1 443 ? -9.852 -21.844 -24.922 1 98 443 ARG B N 1
ATOM 8787 C CA . ARG B 1 443 ? -9.508 -23.172 -25.391 1 98 443 ARG B CA 1
ATOM 8788 C C . ARG B 1 443 ? -8.477 -23.828 -24.469 1 98 443 ARG B C 1
ATOM 8790 O O . ARG B 1 443 ? -8.633 -24.984 -24.094 1 98 443 ARG B O 1
ATOM 8797 N N . GLN B 1 444 ? -7.523 -23.109 -24.125 1 98.38 444 GLN B N 1
ATOM 8798 C CA . GLN B 1 444 ? -6.449 -23.656 -23.297 1 98.38 444 GLN B CA 1
ATOM 8799 C C . GLN B 1 444 ? -6.922 -23.859 -21.859 1 98.38 444 GLN B C 1
ATOM 8801 O O . GLN B 1 444 ? -6.48 -24.797 -21.188 1 98.38 444 GLN B O 1
ATOM 8806 N N . LEU B 1 445 ? -7.801 -22.953 -21.453 1 98.56 445 LEU B N 1
ATOM 8807 C CA . LEU B 1 445 ? -8.414 -23.156 -20.141 1 98.56 445 LEU B CA 1
ATOM 8808 C C . LEU B 1 445 ? -9.156 -24.5 -20.078 1 98.56 445 LEU B C 1
ATOM 8810 O O . LEU B 1 445 ? -9.008 -25.25 -19.125 1 98.56 445 LEU B O 1
ATOM 8814 N N . LYS B 1 446 ? -9.898 -24.766 -21.094 1 97 446 LYS B N 1
ATOM 8815 C CA . LYS B 1 446 ? -10.617 -26.047 -21.172 1 97 446 LYS B CA 1
ATOM 8816 C C . LYS B 1 446 ? -9.648 -27.219 -21.25 1 97 446 LYS B C 1
ATOM 8818 O O . LYS B 1 446 ? -9.898 -28.281 -20.656 1 97 446 LYS B O 1
ATOM 8823 N N . LEU B 1 447 ? -8.547 -27.016 -21.922 1 97.06 447 LEU B N 1
ATOM 8824 C CA . LEU B 1 447 ? -7.516 -28.047 -22 1 97.06 447 LEU B CA 1
ATOM 8825 C C . LEU B 1 447 ? -6.914 -28.328 -20.625 1 97.06 447 LEU B C 1
ATOM 8827 O O . LEU B 1 447 ? -6.656 -29.484 -20.281 1 97.06 447 LEU B O 1
ATOM 8831 N N . MET B 1 448 ? -6.684 -27.281 -19.859 1 98.19 448 MET B N 1
ATOM 8832 C CA . MET B 1 448 ? -6.164 -27.453 -18.516 1 98.19 448 MET B CA 1
ATOM 8833 C C . MET B 1 448 ? -7.086 -28.328 -17.688 1 98.19 448 MET B C 1
ATOM 8835 O O . MET B 1 448 ? -6.637 -29.297 -17.062 1 98.19 448 MET B O 1
ATOM 8839 N N . VAL B 1 449 ? -8.32 -28.078 -17.766 1 97.56 449 VAL B N 1
ATOM 8840 C CA . VAL B 1 449 ? -9.289 -28.812 -16.953 1 97.56 449 VAL B CA 1
ATOM 8841 C C . VAL B 1 449 ? -9.383 -30.25 -17.438 1 97.56 449 VAL B C 1
ATOM 8843 O O . VAL B 1 449 ? -9.273 -31.188 -16.641 1 97.56 449 VAL B O 1
ATOM 8846 N N . THR B 1 450 ? -9.461 -30.453 -18.719 1 94.38 450 THR B N 1
ATOM 8847 C CA . THR B 1 450 ? -9.719 -31.781 -19.266 1 94.38 450 THR B CA 1
ATOM 8848 C C . THR B 1 450 ? -8.492 -32.688 -19.094 1 94.38 450 THR B C 1
ATOM 8850 O O . THR B 1 450 ? -8.625 -33.875 -18.922 1 94.38 450 THR B O 1
ATOM 8853 N N . THR B 1 451 ? -7.344 -32.094 -19.078 1 95.31 451 THR B N 1
ATOM 8854 C CA . THR B 1 451 ? -6.137 -32.906 -19.031 1 95.31 451 THR B CA 1
ATOM 8855 C C . THR B 1 451 ? -5.688 -33.125 -17.578 1 95.31 451 THR B C 1
ATOM 8857 O O . THR B 1 451 ? -4.828 -33.938 -17.312 1 95.31 451 THR B O 1
ATOM 8860 N N . HIS B 1 452 ? -6.301 -32.406 -16.625 1 97.5 452 HIS B N 1
ATOM 8861 C CA . HIS B 1 452 ? -5.801 -32.5 -15.258 1 97.5 452 HIS B CA 1
ATOM 8862 C C . HIS B 1 452 ? -6.906 -32.938 -14.297 1 97.5 452 HIS B C 1
ATOM 8864 O O . HIS B 1 452 ? -6.703 -32.938 -13.078 1 97.5 452 HIS B O 1
ATOM 8870 N N . LEU B 1 453 ? -8.016 -33.344 -14.781 1 94.81 453 LEU B N 1
ATOM 8871 C CA . LEU B 1 453 ? -9.195 -33.594 -13.961 1 94.81 453 LEU B CA 1
ATOM 8872 C C . LEU B 1 453 ? -9.023 -34.875 -13.164 1 94.81 453 LEU B C 1
ATOM 8874 O O . LEU B 1 453 ? -9.703 -35.094 -12.156 1 94.81 453 LEU B O 1
ATOM 8878 N N . SER B 1 454 ? -8.039 -35.75 -13.555 1 97.25 454 SER B N 1
ATOM 8879 C CA . SER B 1 454 ? -7.883 -37.031 -12.875 1 97.25 454 SER B CA 1
ATOM 8880 C C . SER B 1 454 ? -6.949 -36.906 -11.672 1 97.25 454 SER B C 1
ATOM 8882 O O . SER B 1 454 ? -6.797 -37.875 -10.906 1 97.25 454 SER B O 1
ATOM 8884 N N . PHE B 1 455 ? -6.301 -35.75 -11.469 1 98.44 455 PHE B N 1
ATOM 8885 C CA . PHE B 1 455 ? -5.426 -35.562 -10.312 1 98.44 455 PHE B CA 1
ATOM 8886 C C . PHE B 1 455 ? -6.234 -35.219 -9.07 1 98.44 455 PHE B C 1
ATOM 8888 O O . PHE B 1 455 ? -6.809 -34.125 -8.984 1 98.44 455 PHE B O 1
ATOM 8895 N N . PRO B 1 456 ? -6.219 -36.062 -8.078 1 98.19 456 PRO B N 1
ATOM 8896 C CA . PRO B 1 456 ? -7.074 -35.844 -6.914 1 98.19 456 PRO B CA 1
ATOM 8897 C C . PRO B 1 456 ? -6.609 -34.656 -6.074 1 98.19 456 PRO B C 1
ATOM 8899 O O . PRO B 1 456 ? -7.406 -34.062 -5.344 1 98.19 456 PRO B O 1
ATOM 8902 N N . SER B 1 457 ? -5.352 -34.219 -6.176 1 98.62 457 SER B N 1
ATOM 8903 C CA . SER B 1 457 ? -4.816 -33.125 -5.371 1 98.62 457 SER B CA 1
ATOM 8904 C C . SER B 1 457 ? -5.402 -31.781 -5.801 1 98.62 457 SER B C 1
ATOM 8906 O O . SER B 1 457 ? -5.488 -30.844 -4.996 1 98.62 457 SER B O 1
ATOM 8908 N N . ILE B 1 458 ? -5.773 -31.594 -7.047 1 98.88 458 ILE B N 1
ATOM 8909 C CA . ILE B 1 458 ? -6.352 -30.344 -7.508 1 98.88 458 ILE B CA 1
ATOM 8910 C C . ILE B 1 458 ? -7.781 -30.203 -6.98 1 98.88 458 ILE B C 1
ATOM 8912 O O . ILE B 1 458 ? -8.633 -31.047 -7.254 1 98.88 458 ILE B O 1
ATOM 8916 N N . ILE B 1 459 ? -8.023 -29.141 -6.254 1 98.75 459 ILE B N 1
ATOM 8917 C CA . ILE B 1 459 ? -9.359 -29.016 -5.68 1 98.75 459 ILE B CA 1
ATOM 8918 C C . ILE B 1 459 ? -9.992 -27.703 -6.148 1 98.75 459 ILE B C 1
ATOM 8920 O O . ILE B 1 459 ? -11.203 -27.5 -5.996 1 98.75 459 ILE B O 1
ATOM 8924 N N . ILE B 1 460 ? -9.18 -26.812 -6.668 1 98.81 460 ILE B N 1
ATOM 8925 C CA . ILE B 1 460 ? -9.672 -25.5 -7.113 1 98.81 460 ILE B CA 1
ATOM 8926 C C . ILE B 1 460 ? -9.07 -25.156 -8.469 1 98.81 460 ILE B C 1
ATOM 8928 O O . ILE B 1 460 ? -7.859 -25.281 -8.664 1 98.81 460 ILE B O 1
ATOM 8932 N N . TRP B 1 461 ? -9.945 -24.797 -9.445 1 98.88 461 TRP B N 1
ATOM 8933 C CA . TRP B 1 461 ? -9.516 -24.156 -10.688 1 98.88 461 TRP B CA 1
ATOM 8934 C C . TRP B 1 461 ? -9.555 -22.641 -10.555 1 98.88 461 TRP B C 1
ATOM 8936 O O . TRP B 1 461 ? -10.547 -22.078 -10.07 1 98.88 461 TRP B O 1
ATOM 8946 N N . VAL B 1 462 ? -8.508 -21.953 -10.953 1 98.81 462 VAL B N 1
ATOM 8947 C CA . VAL B 1 462 ? -8.445 -20.484 -10.914 1 98.81 462 VAL B CA 1
ATOM 8948 C C . VAL B 1 462 ? -8.398 -19.938 -12.344 1 98.81 462 VAL B C 1
ATOM 8950 O O . VAL B 1 462 ? -7.508 -20.297 -13.117 1 98.81 462 VAL B O 1
ATOM 8953 N N . ILE B 1 463 ? -9.266 -19 -12.695 1 98.56 463 ILE B N 1
ATOM 8954 C CA . ILE B 1 463 ? -9.375 -18.531 -14.07 1 98.56 463 ILE B CA 1
ATOM 8955 C C . ILE B 1 463 ? -8.445 -17.344 -14.281 1 98.56 463 ILE B C 1
ATOM 8957 O O . ILE B 1 463 ? -7.57 -17.375 -15.156 1 98.56 463 ILE B O 1
ATOM 8961 N N . TYR B 1 464 ? -8.648 -16.266 -13.484 1 97.62 464 TYR B N 1
ATOM 8962 C CA . TYR B 1 464 ? -7.836 -15.062 -13.641 1 97.62 464 TYR B CA 1
ATOM 8963 C C . TYR B 1 464 ? -7.09 -14.734 -12.352 1 97.62 464 TYR B C 1
ATOM 8965 O O . TYR B 1 464 ? -7.617 -14.938 -11.258 1 97.62 464 TYR B O 1
ATOM 8973 N N . ASN B 1 465 ? -5.863 -14.273 -12.508 1 97.56 465 ASN B N 1
ATOM 8974 C CA . ASN B 1 465 ? -5.102 -13.648 -11.43 1 97.56 465 ASN B CA 1
ATOM 8975 C C . ASN B 1 465 ? -5.125 -12.125 -11.531 1 97.56 465 ASN B C 1
ATOM 8977 O O . ASN B 1 465 ? -4.625 -11.555 -12.5 1 97.56 465 ASN B O 1
ATOM 8981 N N . GLU B 1 466 ? -5.734 -11.414 -10.516 1 95.19 466 GLU B N 1
ATOM 8982 C CA . GLU B 1 466 ? -5.727 -9.961 -10.359 1 95.19 466 GLU B CA 1
ATOM 8983 C C . GLU B 1 466 ? -6.273 -9.266 -11.609 1 95.19 466 GLU B C 1
ATOM 8985 O O . GLU B 1 466 ? -5.832 -8.172 -11.953 1 95.19 466 GLU B O 1
ATOM 8990 N N . GLY B 1 467 ? -6.988 -10 -12.383 1 92.62 467 GLY B N 1
ATOM 8991 C CA . GLY B 1 467 ? -7.625 -9.461 -13.57 1 92.62 467 GLY B CA 1
ATOM 8992 C C . GLY B 1 467 ? -6.691 -9.391 -14.766 1 92.62 467 GLY B C 1
ATOM 8993 O O . GLY B 1 467 ? -6.992 -8.727 -15.758 1 92.62 467 GLY B O 1
ATOM 8994 N N . TRP B 1 468 ? -5.562 -10.031 -14.719 1 93.94 468 TRP B N 1
ATOM 8995 C CA . TRP B 1 468 ? -4.641 -10.047 -15.852 1 93.94 468 TRP B CA 1
ATOM 8996 C C . TRP B 1 468 ? -5.277 -10.727 -17.062 1 93.94 468 TRP B C 1
ATOM 8998 O O . TRP B 1 468 ? -5.539 -11.93 -17.047 1 93.94 468 TRP B O 1
ATOM 9008 N N . GLY B 1 469 ? -5.488 -9.961 -18.109 1 92.06 469 GLY B N 1
ATOM 9009 C CA . GLY B 1 469 ? -6.113 -10.461 -19.312 1 92.06 469 GLY B CA 1
ATOM 9010 C C . GLY B 1 469 ? -7.625 -10.547 -19.219 1 92.06 469 GLY B C 1
ATOM 9011 O O . GLY B 1 469 ? -8.281 -11.086 -20.109 1 92.06 469 GLY B O 1
ATOM 9012 N N . GLN B 1 470 ? -8.148 -10.016 -18.078 1 91 470 GLN B N 1
ATOM 9013 C CA . GLN B 1 470 ? -9.586 -10.023 -17.844 1 91 470 GLN B CA 1
ATOM 9014 C C . GLN B 1 470 ? -10.273 -8.867 -18.578 1 91 470 GLN B C 1
ATOM 9016 O O . GLN B 1 470 ? -10.32 -7.75 -18.062 1 91 470 GLN B O 1
ATOM 9021 N N . ILE B 1 471 ? -10.891 -9.148 -19.672 1 87.06 471 ILE B N 1
ATOM 9022 C CA . ILE B 1 471 ? -11.5 -8.086 -20.469 1 87.06 471 ILE B CA 1
ATOM 9023 C C . ILE B 1 471 ? -12.68 -7.484 -19.703 1 87.06 471 ILE B C 1
ATOM 9025 O O . ILE B 1 471 ? -13.281 -8.141 -18.844 1 87.06 471 ILE B O 1
ATOM 9029 N N . GLY B 1 472 ? -12.977 -6.262 -20.016 1 83.81 472 GLY B N 1
ATOM 9030 C CA . GLY B 1 472 ? -13.961 -5.465 -19.297 1 83.81 472 GLY B CA 1
ATOM 9031 C C . GLY B 1 472 ? -15.336 -6.105 -19.25 1 83.81 472 GLY B C 1
ATOM 9032 O O . GLY B 1 472 ? -16.156 -5.777 -18.391 1 83.81 472 GLY B O 1
ATOM 9033 N N . SER B 1 473 ? -15.57 -7.07 -20.078 1 83 473 SER B N 1
ATOM 9034 C CA . SER B 1 473 ? -16.875 -7.715 -20.141 1 83 473 SER B CA 1
ATOM 9035 C C . SER B 1 473 ? -17.016 -8.773 -19.047 1 83 473 SER B C 1
ATOM 9037 O O . SER B 1 473 ? -18.062 -9.422 -18.953 1 83 473 SER B O 1
ATOM 9039 N N . SER B 1 474 ? -16.016 -9 -18.297 1 90.12 474 SER B N 1
ATOM 9040 C CA . SER B 1 474 ? -16.016 -9.945 -17.188 1 90.12 474 SER B CA 1
ATOM 9041 C C . SER B 1 474 ? -16.328 -11.359 -17.656 1 90.12 474 SER B C 1
ATOM 9043 O O . SER B 1 474 ? -17.297 -11.969 -17.203 1 90.12 474 SER B O 1
ATOM 9045 N N . PRO B 1 475 ? -15.5 -11.93 -18.438 1 94.06 475 PRO B N 1
ATOM 9046 C CA . PRO B 1 475 ? -15.75 -13.25 -19.016 1 94.06 475 PRO B CA 1
ATOM 9047 C C . PRO B 1 475 ? -15.883 -14.344 -17.953 1 94.06 475 PRO B C 1
ATOM 9049 O O . PRO B 1 475 ? -16.5 -15.383 -18.203 1 94.06 475 PRO B O 1
ATOM 9052 N N . GLU B 1 476 ? -15.352 -14.117 -16.766 1 95.94 476 GLU B N 1
ATOM 9053 C CA . GLU B 1 476 ? -15.406 -15.102 -15.703 1 95.94 476 GLU B CA 1
ATOM 9054 C C . GLU B 1 476 ? -16.844 -15.422 -15.305 1 95.94 476 GLU B C 1
ATOM 9056 O O . GLU B 1 476 ? -17.125 -16.484 -14.758 1 95.94 476 GLU B O 1
ATOM 9061 N N . LEU B 1 477 ? -17.781 -14.523 -15.578 1 96.94 477 LEU B N 1
ATOM 9062 C CA . LEU B 1 477 ? -19.188 -14.742 -15.258 1 96.94 477 LEU B CA 1
ATOM 9063 C C . LEU B 1 477 ? -19.766 -15.891 -16.094 1 96.94 477 LEU B C 1
ATOM 9065 O O . LEU B 1 477 ? -20.688 -16.578 -15.648 1 96.94 477 LEU B O 1
ATOM 9069 N N . VAL B 1 478 ? -19.172 -16.125 -17.234 1 97 478 VAL B N 1
ATOM 9070 C CA . VAL B 1 478 ? -19.609 -17.203 -18.109 1 97 478 VAL B CA 1
ATOM 9071 C C . VAL B 1 478 ? -18.672 -18.406 -17.953 1 97 478 VAL B C 1
ATOM 9073 O O . VAL B 1 478 ? -19.125 -19.547 -17.984 1 97 478 VAL B O 1
ATOM 9076 N N . LEU B 1 479 ? -17.453 -18.188 -17.734 1 98.06 479 LEU B N 1
ATOM 9077 C CA . LEU B 1 479 ? -16.438 -19.25 -17.719 1 98.06 479 LEU B CA 1
ATOM 9078 C C . LEU B 1 479 ? -16.547 -20.078 -16.438 1 98.06 479 LEU B C 1
ATOM 9080 O O . LEU B 1 479 ? -16.359 -21.297 -16.469 1 98.06 479 LEU B O 1
ATOM 9084 N N . ALA B 1 480 ? -16.828 -19.422 -15.344 1 98.25 480 ALA B N 1
ATOM 9085 C CA . ALA B 1 480 ? -16.859 -20.141 -14.078 1 98.25 480 ALA B CA 1
ATOM 9086 C C . ALA B 1 480 ? -17.953 -21.203 -14.078 1 98.25 480 ALA B C 1
ATOM 9088 O O . ALA B 1 480 ? -17.703 -22.375 -13.797 1 98.25 480 ALA B O 1
ATOM 9089 N N . PRO B 1 481 ? -19.219 -20.875 -14.461 1 97.88 481 PRO B N 1
ATOM 9090 C CA . PRO B 1 481 ? -20.234 -21.938 -14.555 1 97.88 481 PRO B CA 1
ATOM 9091 C C . PRO B 1 481 ? -19.891 -23 -15.594 1 97.88 481 PRO B C 1
ATOM 9093 O O . PRO B 1 481 ? -20.188 -24.172 -15.398 1 97.88 481 PRO B O 1
ATOM 9096 N N . ALA B 1 482 ? -19.266 -22.609 -16.641 1 97.75 482 ALA B N 1
ATOM 9097 C CA . ALA B 1 482 ? -18.875 -23.578 -17.656 1 97.75 482 ALA B CA 1
ATOM 9098 C C . ALA B 1 482 ? -17.859 -24.578 -17.109 1 97.75 482 ALA B C 1
ATOM 9100 O O . ALA B 1 482 ? -17.938 -25.781 -17.422 1 97.75 482 ALA B O 1
ATOM 9101 N N . LEU B 1 483 ? -16.922 -24.109 -16.359 1 97.81 483 LEU B N 1
ATOM 9102 C CA . LEU B 1 483 ? -15.922 -25 -15.75 1 97.81 483 LEU B CA 1
ATOM 9103 C C . LEU B 1 483 ? -16.578 -25.953 -14.75 1 97.81 483 LEU B C 1
ATOM 9105 O O . LEU B 1 483 ? -16.203 -27.125 -14.68 1 97.81 483 LEU B O 1
ATOM 9109 N N . LYS B 1 484 ? -17.5 -25.453 -14.047 1 97.06 484 LYS B N 1
ATOM 9110 C CA . LYS B 1 484 ? -18.188 -26.281 -13.07 1 97.06 484 LYS B CA 1
ATOM 9111 C C . LYS B 1 484 ? -19 -27.375 -13.758 1 97.06 484 LYS B C 1
ATOM 9113 O O . LYS B 1 484 ? -19.125 -28.484 -13.234 1 97.06 484 LYS B O 1
ATOM 9118 N N . GLU B 1 485 ? -19.547 -27.031 -14.852 1 96.38 485 GLU B N 1
ATOM 9119 C CA . GLU B 1 485 ? -20.25 -28.047 -15.641 1 96.38 485 GLU B CA 1
ATOM 9120 C C . GLU B 1 485 ? -19.281 -29.094 -16.172 1 96.38 485 GLU B C 1
ATOM 9122 O O . GLU B 1 485 ? -19.578 -30.297 -16.172 1 96.38 485 GLU B O 1
ATOM 9127 N N . MET B 1 486 ? -18.156 -28.656 -16.578 1 95.31 486 MET B N 1
ATOM 9128 C CA . MET B 1 486 ? -17.125 -29.547 -17.125 1 95.31 486 MET B CA 1
ATOM 9129 C C . MET B 1 486 ? -16.531 -30.438 -16.031 1 95.31 486 MET B C 1
ATOM 9131 O O . MET B 1 486 ? -16.219 -31.594 -16.281 1 95.31 486 MET B O 1
ATOM 9135 N N . ASP B 1 487 ? -16.375 -29.891 -14.898 1 97.5 487 ASP B N 1
ATOM 9136 C CA . ASP B 1 487 ? -15.859 -30.609 -13.734 1 97.5 487 ASP B CA 1
ATOM 9137 C C . ASP B 1 487 ? -16.625 -30.234 -12.469 1 97.5 487 ASP B C 1
ATOM 9139 O O . ASP B 1 487 ? -16.203 -29.375 -11.711 1 97.5 487 ASP B O 1
ATOM 9143 N N . PRO B 1 488 ? -17.641 -30.922 -12.203 1 96.69 488 PRO B N 1
ATOM 9144 C CA . PRO B 1 488 ? -18.453 -30.594 -11.023 1 96.69 488 PRO B CA 1
ATOM 9145 C C . PRO B 1 488 ? -17.797 -31.078 -9.727 1 96.69 488 PRO B C 1
ATOM 9147 O O . PRO B 1 488 ? -18.375 -30.891 -8.641 1 96.69 488 PRO B O 1
ATOM 9150 N N . THR B 1 489 ? -16.609 -31.688 -9.781 1 97.56 489 THR B N 1
ATOM 9151 C CA . THR B 1 489 ? -16.016 -32.312 -8.602 1 97.56 489 THR B CA 1
ATOM 9152 C C . THR B 1 489 ? -15.078 -31.328 -7.898 1 97.56 489 THR B C 1
ATOM 9154 O O . THR B 1 489 ? -14.555 -31.625 -6.82 1 97.56 489 THR B O 1
ATOM 9157 N N . ARG B 1 490 ? -14.852 -30.141 -8.445 1 98.44 490 ARG B N 1
ATOM 9158 C CA . ARG B 1 490 ? -13.93 -29.156 -7.887 1 98.44 490 ARG B CA 1
ATOM 9159 C C . ARG B 1 490 ? -14.586 -27.781 -7.805 1 98.44 490 ARG B C 1
ATOM 9161 O O . ARG B 1 490 ? -15.625 -27.547 -8.414 1 98.44 490 ARG B O 1
ATOM 9168 N N . LEU B 1 491 ? -13.984 -26.922 -6.965 1 98.75 491 LEU B N 1
ATOM 9169 C CA . LEU B 1 491 ? -14.445 -25.547 -6.84 1 98.75 491 LEU B CA 1
ATOM 9170 C C . LEU B 1 491 ? -13.719 -24.625 -7.82 1 98.75 491 LEU B C 1
ATOM 9172 O O . LEU B 1 491 ? -12.75 -25.047 -8.453 1 98.75 491 LEU B O 1
ATOM 9176 N N . VAL B 1 492 ? -14.281 -23.375 -8.008 1 98.81 492 VAL B N 1
ATOM 9177 C CA . VAL B 1 492 ? -13.719 -22.469 -9 1 98.81 492 VAL B CA 1
ATOM 9178 C C . VAL B 1 492 ? -13.523 -21.078 -8.375 1 98.81 492 VAL B C 1
ATOM 9180 O O . VAL B 1 492 ? -14.406 -20.578 -7.68 1 98.81 492 VAL B O 1
ATOM 9183 N N . ILE B 1 493 ? -12.367 -20.5 -8.547 1 98.69 493 ILE B N 1
ATOM 9184 C CA . ILE B 1 493 ? -12.117 -19.078 -8.336 1 98.69 493 ILE B CA 1
ATOM 9185 C C . ILE B 1 493 ? -12.195 -18.328 -9.672 1 98.69 493 ILE B C 1
ATOM 9187 O O . ILE B 1 493 ? -11.406 -18.594 -10.578 1 98.69 493 ILE B O 1
ATOM 9191 N N . GLY B 1 494 ? -13.164 -17.484 -9.797 1 98 494 GLY B N 1
ATOM 9192 C CA . GLY B 1 494 ? -13.258 -16.688 -11.016 1 98 494 GLY B CA 1
ATOM 9193 C C . GLY B 1 494 ? -12.094 -15.734 -11.203 1 98 494 GLY B C 1
ATOM 9194 O O . GLY B 1 494 ? -11.438 -15.742 -12.25 1 98 494 GLY B O 1
ATOM 9195 N N . VAL B 1 495 ? -11.875 -14.93 -10.219 1 96.88 495 VAL B N 1
ATOM 9196 C CA . VAL B 1 495 ? -10.734 -14.023 -10.18 1 96.88 495 VAL B CA 1
ATOM 9197 C C . VAL B 1 495 ? -10.078 -14.086 -8.797 1 96.88 495 VAL B C 1
ATOM 9199 O O . VAL B 1 495 ? -10.727 -13.852 -7.781 1 96.88 495 VAL B O 1
ATOM 9202 N N . SER B 1 496 ? -8.789 -14.438 -8.844 1 97.75 496 SER B N 1
ATOM 9203 C CA . SER B 1 496 ? -8.023 -14.336 -7.609 1 97.75 496 SER B CA 1
ATOM 9204 C C . SER B 1 496 ? -7.5 -12.914 -7.402 1 97.75 496 SER B C 1
ATOM 9206 O O . SER B 1 496 ? -6.781 -12.383 -8.25 1 97.75 496 SER B O 1
ATOM 9208 N N . GLY B 1 497 ? -7.891 -12.359 -6.336 1 95.69 497 GLY B N 1
ATOM 9209 C CA . GLY B 1 497 ? -7.488 -11 -6.02 1 95.69 497 GLY B CA 1
ATOM 9210 C C . GLY B 1 497 ? -8.266 -9.953 -6.793 1 95.69 497 GLY B C 1
ATOM 9211 O O . GLY B 1 497 ? -8.68 -10.195 -7.93 1 95.69 497 GLY B O 1
ATOM 9212 N N . TRP B 1 498 ? -8.648 -8.969 -6.391 1 89.56 498 TRP B N 1
ATOM 9213 C CA . TRP B 1 498 ? -9.156 -7.707 -6.93 1 89.56 498 TRP B CA 1
ATOM 9214 C C . TRP B 1 498 ? -10.133 -7.953 -8.07 1 89.56 498 TRP B C 1
ATOM 9216 O O . TRP B 1 498 ? -10.43 -9.102 -8.406 1 89.56 498 TRP B O 1
ATOM 9226 N N . ARG B 1 499 ? -10.695 -6.996 -8.742 1 90 499 ARG B N 1
ATOM 9227 C CA . ARG B 1 499 ? -11.609 -6.988 -9.883 1 90 499 ARG B CA 1
ATOM 9228 C C . ARG B 1 499 ? -12.695 -8.047 -9.719 1 90 499 ARG B C 1
ATOM 9230 O O . ARG B 1 499 ? -12.953 -8.82 -10.641 1 90 499 ARG B O 1
ATOM 9237 N N . TYR B 1 500 ? -13.141 -8.242 -8.602 1 94.81 500 TYR B N 1
ATOM 9238 C CA . TYR B 1 500 ? -14.164 -9.219 -8.234 1 94.81 500 TYR B CA 1
ATOM 9239 C C . TYR B 1 500 ? -15.531 -8.797 -8.75 1 94.81 500 TYR B C 1
ATOM 9241 O O . TYR B 1 500 ? -15.984 -7.68 -8.484 1 94.81 500 TYR B O 1
ATOM 9249 N N . HIS B 1 501 ? -16.25 -9.734 -9.516 1 94.44 501 HIS B N 1
ATOM 9250 C CA . HIS B 1 501 ? -17.594 -9.453 -10.039 1 94.44 501 HIS B CA 1
ATOM 9251 C C . HIS B 1 501 ? -18.578 -10.539 -9.633 1 94.44 501 HIS B C 1
ATOM 9253 O O . HIS B 1 501 ? -19.656 -10.656 -10.219 1 94.44 501 HIS B O 1
ATOM 9259 N N . GLY B 1 502 ? -18.156 -11.414 -8.703 1 95.62 502 GLY B N 1
ATOM 9260 C CA . GLY B 1 502 ? -19.109 -12.352 -8.125 1 95.62 502 GLY B CA 1
ATOM 9261 C C . GLY B 1 502 ? -19.016 -13.742 -8.727 1 95.62 502 GLY B C 1
ATOM 9262 O O . GLY B 1 502 ? -19.734 -14.648 -8.305 1 95.62 502 GLY B O 1
ATOM 9263 N N . ALA B 1 503 ? -18.125 -14.031 -9.641 1 96.94 503 ALA B N 1
ATOM 9264 C CA . ALA B 1 503 ? -18.047 -15.32 -10.312 1 96.94 503 ALA B CA 1
ATOM 9265 C C . ALA B 1 503 ? -17.297 -16.344 -9.461 1 96.94 503 ALA B C 1
ATOM 9267 O O . ALA B 1 503 ? -16.328 -16 -8.781 1 96.94 503 ALA B O 1
ATOM 9268 N N . GLY B 1 504 ? -17.766 -17.672 -9.516 1 98.06 504 GLY B N 1
ATOM 9269 C CA . GLY B 1 504 ? -17.094 -18.766 -8.844 1 98.06 504 GLY B CA 1
ATOM 9270 C C . GLY B 1 504 ? -17.578 -18.984 -7.426 1 98.06 504 GLY B C 1
ATOM 9271 O O . GLY B 1 504 ? -18.672 -18.547 -7.062 1 98.06 504 GLY B O 1
ATOM 9272 N N . ASP B 1 505 ? -16.766 -19.688 -6.664 1 98.69 505 ASP B N 1
ATOM 9273 C CA . ASP B 1 505 ? -17.188 -20.156 -5.344 1 98.69 505 ASP B CA 1
ATOM 9274 C C . ASP B 1 505 ? -16.562 -19.312 -4.238 1 98.69 505 ASP B C 1
ATOM 9276 O O . ASP B 1 505 ? -16.969 -19.391 -3.08 1 98.69 505 ASP B O 1
ATOM 9280 N N . PHE B 1 506 ? -15.633 -18.438 -4.625 1 98.56 506 PHE B N 1
ATOM 9281 C CA . PHE B 1 506 ? -14.805 -17.781 -3.621 1 98.56 506 PHE B CA 1
ATOM 9282 C C . PHE B 1 506 ? -14.852 -16.266 -3.777 1 98.56 506 PHE B C 1
ATOM 9284 O O . PHE B 1 506 ? -15.07 -15.758 -4.879 1 98.56 506 PHE B O 1
ATOM 9291 N N . HIS B 1 507 ? -14.773 -15.539 -2.703 1 98.06 507 HIS B N 1
ATOM 9292 C CA . HIS B 1 507 ? -14.266 -14.172 -2.652 1 98.06 507 HIS B CA 1
ATOM 9293 C C . HIS B 1 507 ? -12.812 -14.141 -2.199 1 98.06 507 HIS B C 1
ATOM 9295 O O . HIS B 1 507 ? -12.523 -14.305 -1.012 1 98.06 507 HIS B O 1
ATOM 9301 N N . ASP B 1 508 ? -11.961 -13.938 -3.152 1 97.88 508 ASP B N 1
ATOM 9302 C CA . ASP B 1 508 ? -10.516 -14.023 -2.951 1 97.88 508 ASP B CA 1
ATOM 9303 C C . ASP B 1 508 ? -9.883 -12.641 -2.879 1 97.88 508 ASP B C 1
ATOM 9305 O O . ASP B 1 508 ? -9.961 -11.859 -3.832 1 97.88 508 ASP B O 1
ATOM 9309 N N . ASN B 1 509 ? -9.203 -12.328 -1.754 1 96.88 509 ASN B N 1
ATOM 9310 C CA . ASN B 1 509 ? -8.586 -11.016 -1.578 1 96.88 509 ASN B CA 1
ATOM 9311 C C . ASN B 1 509 ? -7.062 -11.109 -1.591 1 96.88 509 ASN B C 1
ATOM 9313 O O . ASN B 1 509 ? -6.492 -12.078 -1.079 1 96.88 509 ASN B O 1
ATOM 9317 N N . HIS B 1 510 ? -6.43 -10.148 -2.285 1 97.56 510 HIS B N 1
ATOM 9318 C CA . HIS B 1 510 ? -4.992 -9.93 -2.182 1 97.56 510 HIS B CA 1
ATOM 9319 C C . HIS B 1 510 ? -4.68 -8.68 -1.368 1 97.56 510 HIS B C 1
ATOM 9321 O O . HIS B 1 510 ? -5.258 -7.613 -1.612 1 97.56 510 HIS B O 1
ATOM 9327 N N . HIS B 1 511 ? -3.869 -8.758 -0.37 1 96.56 511 HIS B N 1
ATOM 9328 C CA . HIS B 1 511 ? -3.447 -7.613 0.428 1 96.56 511 HIS B CA 1
ATOM 9329 C C . HIS B 1 511 ? -2.104 -7.875 1.099 1 96.56 511 HIS B C 1
ATOM 9331 O O . HIS B 1 511 ? -1.912 -8.914 1.731 1 96.56 511 HIS B O 1
ATOM 9337 N N . TYR B 1 512 ? -1.116 -7.004 0.964 1 95.06 512 TYR B N 1
ATOM 9338 C CA . TYR B 1 512 ? 0.244 -7.191 1.457 1 95.06 512 TYR B CA 1
ATOM 9339 C C . TYR B 1 512 ? 0.616 -6.105 2.461 1 95.06 512 TYR B C 1
ATOM 9341 O O . TYR B 1 512 ? 0.175 -4.961 2.34 1 95.06 512 TYR B O 1
ATOM 9349 N N . PRO B 1 513 ? 1.503 -6.398 3.363 1 96.06 513 PRO B N 1
ATOM 9350 C CA . PRO B 1 513 ? 1.757 -7.793 3.732 1 96.06 513 PRO B CA 1
ATOM 9351 C C . PRO B 1 513 ? 0.642 -8.391 4.59 1 96.06 513 PRO B C 1
ATOM 9353 O O . PRO B 1 513 ? 0.557 -9.609 4.734 1 96.06 513 PRO B O 1
ATOM 9356 N N . TYR B 1 514 ? -0.296 -7.48 5.117 1 96.31 514 TYR B N 1
ATOM 9357 C CA . TYR B 1 514 ? -1.319 -7.891 6.074 1 96.31 514 TYR B CA 1
ATOM 9358 C C . TYR B 1 514 ? -2.506 -8.531 5.359 1 96.31 514 TYR B C 1
ATOM 9360 O O . TYR B 1 514 ? -2.91 -8.078 4.285 1 96.31 514 TYR B O 1
ATOM 9368 N N . PRO B 1 515 ? -3.117 -9.531 6.008 1 97.62 515 PRO B N 1
ATOM 9369 C CA . PRO B 1 515 ? -4.312 -10.133 5.414 1 97.62 515 PRO B CA 1
ATOM 9370 C C . PRO B 1 515 ? -5.574 -9.305 5.648 1 97.62 515 PRO B C 1
ATOM 9372 O O . PRO B 1 515 ? -5.648 -8.555 6.625 1 97.62 515 PRO B O 1
ATOM 9375 N N . GLN B 1 516 ? -6.508 -9.328 4.77 1 97.5 516 GLN B N 1
ATOM 9376 C CA . GLN B 1 516 ? -7.887 -8.859 4.84 1 97.5 516 GLN B CA 1
ATOM 9377 C C . GLN B 1 516 ? -8.852 -9.906 4.289 1 97.5 516 GLN B C 1
ATOM 9379 O O . GLN B 1 516 ? -9.398 -9.742 3.197 1 97.5 516 GLN B O 1
ATOM 9384 N N . CYS B 1 517 ? -9.07 -10.945 5.082 1 97.38 517 CYS B N 1
ATOM 9385 C CA . CYS B 1 517 ? -9.75 -12.164 4.652 1 97.38 517 CYS B CA 1
ATOM 9386 C C . CYS B 1 517 ? -11.109 -12.289 5.324 1 97.38 517 CYS B C 1
ATOM 9388 O O . CYS B 1 517 ? -11.195 -12.461 6.539 1 97.38 517 CYS B O 1
ATOM 9390 N N . GLY B 1 518 ? -12.164 -12.273 4.438 1 97.31 518 GLY B N 1
ATOM 9391 C CA . GLY B 1 518 ? -13.5 -12.422 5.004 1 97.31 518 GLY B CA 1
ATOM 9392 C C . GLY B 1 518 ? -13.797 -11.422 6.098 1 97.31 518 GLY B C 1
ATOM 9393 O O . GLY B 1 518 ? -14.516 -11.734 7.055 1 97.31 518 GLY B O 1
ATOM 9394 N N . SER B 1 519 ? -13.203 -10.297 6.059 1 97.31 519 SER B N 1
ATOM 9395 C CA . SER B 1 519 ? -13.258 -9.297 7.121 1 97.31 519 SER B CA 1
ATOM 9396 C C . SER B 1 519 ? -14.203 -8.148 6.754 1 97.31 519 SER B C 1
ATOM 9398 O O . SER B 1 519 ? -14.531 -7.965 5.582 1 97.31 519 SER B O 1
ATOM 9400 N N . PRO B 1 520 ? -14.695 -7.461 7.727 1 97.38 520 PRO B N 1
ATOM 9401 C CA . PRO B 1 520 ? -15.539 -6.293 7.461 1 97.38 520 PRO B CA 1
ATOM 9402 C C . PRO B 1 520 ? -14.727 -5.035 7.156 1 97.38 520 PRO B C 1
ATOM 9404 O O . PRO B 1 520 ? -15.148 -3.928 7.504 1 97.38 520 PRO B O 1
ATOM 9407 N N . PHE B 1 521 ? -13.531 -5.137 6.758 1 97.06 521 PHE B N 1
ATOM 9408 C CA . PHE B 1 521 ? -12.664 -4.066 6.281 1 97.06 521 PHE B CA 1
ATOM 9409 C C . PHE B 1 521 ? -11.938 -4.484 5.008 1 97.06 521 PHE B C 1
ATOM 9411 O O . PHE B 1 521 ? -11.727 -5.676 4.773 1 97.06 521 PHE B O 1
ATOM 9418 N N . TYR B 1 522 ? -11.656 -3.648 4.148 1 95.56 522 TYR B N 1
ATOM 9419 C CA . TYR B 1 522 ? -11.016 -3.895 2.861 1 95.56 522 TYR B CA 1
ATOM 9420 C C . TYR B 1 522 ? -10.242 -2.666 2.389 1 95.56 522 TYR B C 1
ATOM 9422 O O . TYR B 1 522 ? -10.406 -1.576 2.943 1 95.56 522 TYR B O 1
ATOM 9430 N N . SER B 1 523 ? -9.328 -2.803 1.54 1 93.88 523 SER B N 1
ATOM 9431 C CA . SER B 1 523 ? -8.547 -1.714 0.963 1 93.88 523 SER B CA 1
ATOM 9432 C C . SER B 1 523 ? -8.836 -1.552 -0.525 1 93.88 523 SER B C 1
ATOM 9434 O O . SER B 1 523 ? -9.547 -2.369 -1.115 1 93.88 523 SER B O 1
ATOM 9436 N N . LEU B 1 524 ? -8.156 -0.471 -1.036 1 84.5 524 LEU B N 1
ATOM 9437 C CA . LEU B 1 524 ? -8.43 -0.114 -2.424 1 84.5 524 LEU B CA 1
ATOM 9438 C C . LEU B 1 524 ? -8.094 -1.27 -3.359 1 84.5 524 LEU B C 1
ATOM 9440 O O . LEU B 1 524 ? -7.18 -2.051 -3.082 1 84.5 524 LEU B O 1
ATOM 9444 N N . GLU B 1 525 ? -8.812 -1.503 -4.477 1 80.25 525 GLU B N 1
ATOM 9445 C CA . GLU B 1 525 ? -8.867 -2.49 -5.551 1 80.25 525 GLU B CA 1
ATOM 9446 C C . GLU B 1 525 ? -9.727 -3.688 -5.156 1 80.25 525 GLU B C 1
ATOM 9448 O O . GLU B 1 525 ? -10.172 -4.453 -6.016 1 80.25 525 GLU B O 1
ATOM 9453 N N . SER B 1 526 ? -9.75 -3.947 -3.752 1 89.62 526 SER B N 1
ATOM 9454 C CA . SER B 1 526 ? -10.586 -5.051 -3.287 1 89.62 526 SER B CA 1
ATOM 9455 C C . SER B 1 526 ? -12.039 -4.605 -3.113 1 89.62 526 SER B C 1
ATOM 9457 O O . SER B 1 526 ? -12.328 -3.41 -3.074 1 89.62 526 SER B O 1
ATOM 9459 N N . ALA B 1 527 ? -12.914 -5.531 -3.078 1 91.19 527 ALA B N 1
ATOM 9460 C CA . ALA B 1 527 ? -14.328 -5.301 -2.801 1 91.19 527 ALA B CA 1
ATOM 9461 C C . ALA B 1 527 ? -14.68 -5.695 -1.368 1 91.19 527 ALA B C 1
ATOM 9463 O O . ALA B 1 527 ? -13.961 -6.477 -0.74 1 91.19 527 ALA B O 1
ATOM 9464 N N . PRO B 1 528 ? -15.781 -5.109 -0.868 1 93.31 528 PRO B N 1
ATOM 9465 C CA . PRO B 1 528 ? -16.266 -5.609 0.421 1 93.31 528 PRO B CA 1
ATOM 9466 C C . PRO B 1 528 ? -16.547 -7.109 0.404 1 93.31 528 PRO B C 1
ATOM 9468 O O . PRO B 1 528 ? -16.891 -7.664 -0.641 1 93.31 528 PRO B O 1
ATOM 9471 N N . HIS B 1 529 ? -16.438 -7.703 1.541 1 95.31 529 HIS B N 1
ATOM 9472 C CA . HIS B 1 529 ? -16.625 -9.148 1.664 1 95.31 529 HIS B CA 1
ATOM 9473 C C . HIS B 1 529 ? -18 -9.562 1.173 1 95.31 529 HIS B C 1
ATOM 9475 O O . HIS B 1 529 ? -19.016 -8.961 1.549 1 95.31 529 HIS B O 1
ATOM 9481 N N . ASP B 1 530 ? -18.062 -10.547 0.288 1 97.12 530 ASP B N 1
ATOM 9482 C CA . ASP B 1 530 ? -19.281 -11.203 -0.186 1 97.12 530 ASP B CA 1
ATOM 9483 C C . ASP B 1 530 ? -19.578 -12.453 0.635 1 97.12 530 ASP B C 1
ATOM 9485 O O . ASP B 1 530 ? -19 -13.516 0.397 1 97.12 530 ASP B O 1
ATOM 9489 N N . SER B 1 531 ? -20.531 -12.391 1.512 1 96.69 531 SER B N 1
ATOM 9490 C CA . SER B 1 531 ? -20.812 -13.453 2.467 1 96.69 531 SER B CA 1
ATOM 9491 C C . SER B 1 531 ? -21.453 -14.664 1.783 1 96.69 531 SER B C 1
ATOM 9493 O O . SER B 1 531 ? -21.609 -15.719 2.395 1 96.69 531 SER B O 1
ATOM 9495 N N . SER B 1 532 ? -21.797 -14.516 0.523 1 97.88 532 SER B N 1
ATOM 9496 C CA . SER B 1 532 ? -22.359 -15.648 -0.22 1 97.88 532 SER B CA 1
ATOM 9497 C C . SER B 1 532 ? -21.25 -16.516 -0.808 1 97.88 532 SER B C 1
ATOM 9499 O O . SER B 1 532 ? -21.531 -17.531 -1.453 1 97.88 532 SER B O 1
ATOM 9501 N N . LYS B 1 533 ? -20.016 -16.203 -0.572 1 98.56 533 LYS B N 1
ATOM 9502 C CA . LYS B 1 533 ? -18.844 -16.906 -1.112 1 98.56 533 LYS B CA 1
ATOM 9503 C C . LYS B 1 533 ? -17.953 -17.422 0.007 1 98.56 533 LYS B C 1
ATOM 9505 O O . LYS B 1 533 ? -18.078 -17 1.157 1 98.56 533 LYS B O 1
ATOM 9510 N N . ILE B 1 534 ? -17.094 -18.422 -0.269 1 98.62 534 ILE B N 1
ATOM 9511 C CA . ILE B 1 534 ? -15.992 -18.797 0.623 1 98.62 534 ILE B CA 1
ATOM 9512 C C . ILE B 1 534 ? -14.938 -17.688 0.629 1 98.62 534 ILE B C 1
ATOM 9514 O O . ILE B 1 534 ? -14.414 -17.312 -0.424 1 98.62 534 ILE B O 1
ATOM 9518 N N . ALA B 1 535 ? -14.617 -17.125 1.777 1 98.38 535 ALA B N 1
ATOM 9519 C CA . ALA B 1 535 ? -13.586 -16.094 1.875 1 98.38 535 ALA B CA 1
ATOM 9520 C C . ALA B 1 535 ? -12.188 -16.719 1.93 1 98.38 535 ALA B C 1
ATOM 9522 O O . ALA B 1 535 ? -11.914 -17.562 2.787 1 98.38 535 ALA B O 1
ATOM 9523 N N . ILE B 1 536 ? -11.32 -16.297 1.032 1 98.25 536 ILE B N 1
ATOM 9524 C CA . ILE B 1 536 ? -9.938 -16.766 1.066 1 98.25 536 ILE B CA 1
ATOM 9525 C C . ILE B 1 536 ? -8.984 -15.578 0.879 1 98.25 536 ILE B C 1
ATOM 9527 O O . ILE B 1 536 ? -9.32 -14.609 0.197 1 98.25 536 ILE B O 1
ATOM 9531 N N . GLN B 1 537 ? -7.895 -15.602 1.599 1 98.31 537 GLN B N 1
ATOM 9532 C CA . GLN B 1 537 ? -6.773 -14.688 1.367 1 98.31 537 GLN B CA 1
ATOM 9533 C C . GLN B 1 537 ? -5.809 -15.258 0.333 1 98.31 537 GLN B C 1
ATOM 9535 O O . GLN B 1 537 ? -4.824 -15.914 0.689 1 98.31 537 GLN B O 1
ATOM 9540 N N . GLY B 1 538 ? -6.062 -14.93 -0.907 1 98.38 538 GLY B N 1
ATOM 9541 C CA . GLY B 1 538 ? -5.355 -15.602 -1.984 1 98.38 538 GLY B CA 1
ATOM 9542 C C . GLY B 1 538 ? -3.896 -15.188 -2.088 1 98.38 538 GLY B C 1
ATOM 9543 O O . GLY B 1 538 ? -3.096 -15.883 -2.721 1 98.38 538 GLY B O 1
ATOM 9544 N N . GLU B 1 539 ? -3.525 -14.016 -1.545 1 98.38 539 GLU B N 1
ATOM 9545 C CA . GLU B 1 539 ? -2.137 -13.57 -1.464 1 98.38 539 GLU B CA 1
ATOM 9546 C C . GLU B 1 539 ? -1.933 -12.602 -0.299 1 98.38 539 GLU B C 1
ATOM 9548 O O . GLU B 1 539 ? -2.693 -11.648 -0.137 1 98.38 539 GLU B O 1
ATOM 9553 N N . PHE B 1 540 ? -0.983 -12.844 0.579 1 97.88 540 PHE B N 1
ATOM 9554 C CA . PHE B 1 540 ? -0.579 -11.945 1.654 1 97.88 540 PHE B CA 1
ATOM 9555 C C . PHE B 1 540 ? 0.837 -12.266 2.121 1 97.88 540 PHE B C 1
ATOM 9557 O O . PHE B 1 540 ? 1.475 -13.188 1.605 1 97.88 540 PHE B O 1
ATOM 9564 N N . GLY B 1 541 ? 1.346 -11.617 3.078 1 98.06 541 GLY B N 1
ATOM 9565 C CA . GLY B 1 541 ? 2.707 -11.812 3.553 1 98.06 541 GLY B CA 1
ATOM 9566 C C . GLY B 1 541 ? 3.748 -11.172 2.654 1 98.06 541 GLY B C 1
ATOM 9567 O O . GLY B 1 541 ? 3.695 -9.969 2.393 1 98.06 541 GLY B O 1
ATOM 9568 N N . GLY B 1 542 ? 4.574 -11.969 2.137 1 97.25 542 GLY B N 1
ATOM 9569 C CA . GLY B 1 542 ? 5.59 -11.484 1.217 1 97.25 542 GLY B CA 1
ATOM 9570 C C . GLY B 1 542 ? 6.652 -10.641 1.895 1 97.25 542 GLY B C 1
ATOM 9571 O O . GLY B 1 542 ? 7.082 -9.617 1.354 1 97.25 542 GLY B O 1
ATOM 9572 N N . ILE B 1 543 ? 7.082 -10.992 3.121 1 98.06 543 ILE B N 1
ATOM 9573 C CA . ILE B 1 543 ? 8.133 -10.281 3.848 1 98.06 543 ILE B CA 1
ATOM 9574 C C . ILE B 1 543 ? 9.477 -10.531 3.174 1 98.06 543 ILE B C 1
ATOM 9576 O O . ILE B 1 543 ? 9.875 -11.68 2.963 1 98.06 543 ILE B O 1
ATOM 9580 N N . GLY B 1 544 ? 10.164 -9.445 2.838 1 97.81 544 GLY B N 1
ATOM 9581 C CA . GLY B 1 544 ? 11.43 -9.562 2.135 1 97.81 544 GLY B CA 1
ATOM 9582 C C . GLY B 1 544 ? 12.633 -9.508 3.057 1 97.81 544 GLY B C 1
ATOM 9583 O O . GLY B 1 544 ? 12.633 -8.758 4.039 1 97.81 544 GLY B O 1
ATOM 9584 N N . GLN B 1 545 ? 13.594 -10.266 2.861 1 98 545 GLN B N 1
ATOM 9585 C CA . GLN B 1 545 ? 14.906 -10.266 3.504 1 98 545 GLN B CA 1
ATOM 9586 C C . GLN B 1 545 ? 16.016 -10.523 2.488 1 98 545 GLN B C 1
ATOM 9588 O O . GLN B 1 545 ? 15.969 -11.508 1.753 1 98 545 GLN B O 1
ATOM 9593 N N . ILE B 1 546 ? 16.969 -9.633 2.375 1 97.31 546 ILE B N 1
ATOM 9594 C CA . ILE B 1 546 ? 18.047 -9.75 1.403 1 97.31 546 ILE B CA 1
ATOM 9595 C C . ILE B 1 546 ? 19.141 -10.656 1.96 1 97.31 546 ILE B C 1
ATOM 9597 O O . ILE B 1 546 ? 19.844 -10.297 2.912 1 97.31 546 ILE B O 1
ATOM 9601 N N . PRO B 1 547 ? 19.312 -11.844 1.35 1 97.5 547 PRO B N 1
ATOM 9602 C CA . PRO B 1 547 ? 20.406 -12.703 1.792 1 97.5 547 PRO B CA 1
ATOM 9603 C C . PRO B 1 547 ? 21.766 -12.234 1.273 1 97.5 547 PRO B C 1
ATOM 9605 O O . PRO B 1 547 ? 21.859 -11.18 0.648 1 97.5 547 PRO B O 1
ATOM 9608 N N . ASP B 1 548 ? 22.828 -13.062 1.596 1 97.38 548 ASP B N 1
ATOM 9609 C CA . ASP B 1 548 ? 24.156 -12.766 1.081 1 97.38 548 ASP B CA 1
ATOM 9610 C C . ASP B 1 548 ? 24.188 -12.867 -0.442 1 97.38 548 ASP B C 1
ATOM 9612 O O . ASP B 1 548 ? 23.391 -13.578 -1.041 1 97.38 548 ASP B O 1
ATOM 9616 N N . LEU B 1 549 ? 25.156 -12.219 -1.005 1 96.94 549 LEU B N 1
ATOM 9617 C CA . LEU B 1 549 ? 25.281 -12.141 -2.457 1 96.94 549 LEU B CA 1
ATOM 9618 C C . LEU B 1 549 ? 25.328 -13.531 -3.07 1 96.94 549 LEU B C 1
ATOM 9620 O O . LEU B 1 549 ? 24.766 -13.766 -4.145 1 96.94 549 LEU B O 1
ATOM 9624 N N . LYS B 1 550 ? 25.953 -14.516 -2.439 1 97.69 550 LYS B N 1
ATOM 9625 C CA . LYS B 1 550 ? 26.125 -15.867 -2.969 1 97.69 550 LYS B CA 1
ATOM 9626 C C . LYS B 1 550 ? 24.781 -16.578 -3.104 1 97.69 550 LYS B C 1
ATOM 9628 O O . LYS B 1 550 ? 24.688 -17.594 -3.785 1 97.69 550 LYS B O 1
ATOM 9633 N N . ASN B 1 551 ? 23.734 -16.031 -2.434 1 98.44 551 ASN B N 1
ATOM 9634 C CA . ASN B 1 551 ? 22.406 -16.641 -2.475 1 98.44 551 ASN B CA 1
ATOM 9635 C C . ASN B 1 551 ? 21.438 -15.797 -3.299 1 98.44 551 ASN B C 1
ATOM 9637 O O . ASN B 1 551 ? 20.219 -16.062 -3.295 1 98.44 551 ASN B O 1
ATOM 9641 N N . LEU B 1 552 ? 21.938 -14.734 -3.926 1 98.25 552 LEU B N 1
ATOM 9642 C CA . LEU B 1 552 ? 21.109 -13.836 -4.723 1 98.25 552 LEU B CA 1
ATOM 9643 C C . LEU B 1 552 ? 21.266 -14.133 -6.211 1 98.25 552 LEU B C 1
ATOM 9645 O O . LEU B 1 552 ? 22.344 -14.539 -6.66 1 98.25 552 LEU B O 1
ATOM 9649 N N . TRP B 1 553 ? 20.109 -14.039 -6.93 1 98 553 TRP B N 1
ATOM 9650 C CA . TRP B 1 553 ? 20.172 -13.992 -8.391 1 98 553 TRP B CA 1
ATOM 9651 C C . TRP B 1 553 ? 21.031 -12.82 -8.859 1 98 553 TRP B C 1
ATOM 9653 O O . TRP B 1 553 ? 20.578 -11.68 -8.867 1 98 553 TRP B O 1
ATOM 9663 N N . ASN B 1 554 ? 22.25 -13.156 -9.258 1 96.81 554 ASN B N 1
ATOM 9664 C CA . ASN B 1 554 ? 23.266 -12.133 -9.461 1 96.81 554 ASN B CA 1
ATOM 9665 C C . ASN B 1 554 ? 23.156 -11.484 -10.844 1 96.81 554 ASN B C 1
ATOM 9667 O O . ASN B 1 554 ? 24.047 -11.617 -11.68 1 96.81 554 ASN B O 1
ATOM 9671 N N . VAL B 1 555 ? 22.109 -10.883 -11.102 1 96.88 555 VAL B N 1
ATOM 9672 C CA . VAL B 1 555 ? 21.812 -10.086 -12.289 1 96.88 555 VAL B CA 1
ATOM 9673 C C . VAL B 1 555 ? 21.609 -8.625 -11.891 1 96.88 555 VAL B C 1
ATOM 9675 O O . VAL B 1 555 ? 20.828 -8.328 -10.977 1 96.88 555 VAL B O 1
ATOM 9678 N N . SER B 1 556 ? 22.266 -7.688 -12.547 1 96 556 SER B N 1
ATOM 9679 C CA . SER B 1 556 ? 22.328 -6.285 -12.164 1 96 556 SER B CA 1
ATOM 9680 C C . SER B 1 556 ? 20.922 -5.699 -11.992 1 96 556 SER B C 1
ATOM 9682 O O . SER B 1 556 ? 20.656 -4.984 -11.023 1 96 556 SER B O 1
ATOM 9684 N N . GLN B 1 557 ? 20.094 -5.992 -12.922 1 95.12 557 GLN B N 1
ATOM 9685 C CA . GLN B 1 557 ? 18.719 -5.469 -12.875 1 95.12 557 GLN B CA 1
ATOM 9686 C C . GLN B 1 557 ? 17.984 -5.988 -11.648 1 95.12 557 GLN B C 1
ATOM 9688 O O . GLN B 1 557 ? 17.219 -5.246 -11.016 1 95.12 557 GLN B O 1
ATOM 9693 N N . ALA B 1 558 ? 18.109 -7.227 -11.336 1 96.19 558 ALA B N 1
ATOM 9694 C CA . ALA B 1 558 ? 17.5 -7.824 -10.156 1 96.19 558 ALA B CA 1
ATOM 9695 C C . ALA B 1 558 ? 18.062 -7.223 -8.875 1 96.19 558 ALA B C 1
ATOM 9697 O O . ALA B 1 558 ? 17.312 -6.867 -7.965 1 96.19 558 ALA B O 1
ATOM 9698 N N . LEU B 1 559 ? 19.375 -7.043 -8.836 1 96.44 559 LEU B N 1
ATOM 9699 C CA . LEU B 1 559 ? 20.047 -6.531 -7.648 1 96.44 559 LEU B CA 1
ATOM 9700 C C . LEU B 1 559 ? 19.625 -5.094 -7.355 1 96.44 559 LEU B C 1
ATOM 9702 O O . LEU B 1 559 ? 19.516 -4.699 -6.195 1 96.44 559 LEU B O 1
ATOM 9706 N N . SER B 1 560 ? 19.344 -4.309 -8.375 1 95.25 560 SER B N 1
ATOM 9707 C CA . SER B 1 560 ? 19 -2.896 -8.219 1 95.25 560 SER B CA 1
ATOM 9708 C C . SER B 1 560 ? 17.562 -2.719 -7.75 1 95.25 560 SER B C 1
ATOM 9710 O O . SER B 1 560 ? 17.172 -1.617 -7.367 1 95.25 560 SER B O 1
ATOM 9712 N N . SER B 1 561 ? 16.781 -3.783 -7.684 1 95.06 561 SER B N 1
ATOM 9713 C CA . SER B 1 561 ? 15.352 -3.65 -7.375 1 95.06 561 SER B CA 1
ATOM 9714 C C . SER B 1 561 ? 14.977 -4.477 -6.152 1 95.06 561 SER B C 1
ATOM 9716 O O . SER B 1 561 ? 13.789 -4.715 -5.898 1 95.06 561 SER B O 1
ATOM 9718 N N . LEU B 1 562 ? 15.883 -4.891 -5.348 1 94.25 562 LEU B N 1
ATOM 9719 C CA . LEU B 1 562 ? 15.664 -5.824 -4.25 1 94.25 562 LEU B CA 1
ATOM 9720 C C . LEU B 1 562 ? 14.703 -5.234 -3.223 1 94.25 562 LEU B C 1
ATOM 9722 O O . LEU B 1 562 ? 13.969 -5.973 -2.561 1 94.25 562 LEU B O 1
ATOM 9726 N N . ASN B 1 563 ? 14.617 -3.961 -3.092 1 91.44 563 ASN B N 1
ATOM 9727 C CA . ASN B 1 563 ? 13.812 -3.342 -2.039 1 91.44 563 ASN B CA 1
ATOM 9728 C C . ASN B 1 563 ? 12.383 -3.1 -2.498 1 91.44 563 ASN B C 1
ATOM 9730 O O . ASN B 1 563 ? 11.586 -2.486 -1.779 1 91.44 563 ASN B O 1
ATOM 9734 N N . GLN B 1 564 ? 12.078 -3.537 -3.705 1 90.81 564 GLN B N 1
ATOM 9735 C CA . GLN B 1 564 ? 10.742 -3.289 -4.238 1 90.81 564 GLN B CA 1
ATOM 9736 C C . GLN B 1 564 ? 9.742 -4.316 -3.719 1 90.81 564 GLN B C 1
ATOM 9738 O O . GLN B 1 564 ? 8.602 -4.367 -4.18 1 90.81 564 GLN B O 1
ATOM 9743 N N . THR B 1 565 ? 10.18 -5.086 -2.754 1 87.81 565 THR B N 1
ATOM 9744 C CA . THR B 1 565 ? 9.266 -5.992 -2.074 1 87.81 565 THR B CA 1
ATOM 9745 C C . THR B 1 565 ? 8.352 -5.223 -1.122 1 87.81 565 THR B C 1
ATOM 9747 O O . THR B 1 565 ? 8.602 -4.055 -0.821 1 87.81 565 THR B O 1
ATOM 9750 N N . TYR B 1 566 ? 7.246 -5.77 -0.672 1 87.56 566 TYR B N 1
ATOM 9751 C CA . TYR B 1 566 ? 6.18 -5.137 0.094 1 87.56 566 TYR B CA 1
ATOM 9752 C C . TYR B 1 566 ? 6.703 -4.605 1.422 1 87.56 566 TYR B C 1
ATOM 9754 O O . TYR B 1 566 ? 6.305 -3.523 1.864 1 87.56 566 TYR B O 1
ATOM 9762 N N . GLU B 1 567 ? 7.465 -5.305 2.094 1 96.19 567 GLU B N 1
ATOM 9763 C CA . GLU B 1 567 ? 8.133 -4.973 3.348 1 96.19 567 GLU B CA 1
ATOM 9764 C C . GLU B 1 567 ? 9.516 -5.621 3.42 1 96.19 567 GLU B C 1
ATOM 9766 O O . GLU B 1 567 ? 9.68 -6.793 3.076 1 96.19 567 GLU B O 1
ATOM 9771 N N . MET B 1 568 ? 10.555 -4.832 3.75 1 96.88 568 MET B N 1
ATOM 9772 C CA . MET B 1 568 ? 11.922 -5.332 3.908 1 96.88 568 MET B CA 1
ATOM 9773 C C . MET B 1 568 ? 12.305 -5.414 5.383 1 96.88 568 MET B C 1
ATOM 9775 O O . MET B 1 568 ? 11.945 -4.539 6.172 1 96.88 568 MET B O 1
ATOM 9779 N N . VAL B 1 569 ? 13.008 -6.445 5.738 1 97.5 569 VAL B N 1
ATOM 9780 C CA . VAL B 1 569 ? 13.453 -6.621 7.117 1 97.5 569 VAL B CA 1
ATOM 9781 C C . VAL B 1 569 ? 14.977 -6.762 7.152 1 97.5 569 VAL B C 1
ATOM 9783 O O . VAL B 1 569 ? 15.594 -7.113 6.148 1 97.5 569 VAL B O 1
ATOM 9786 N N . GLU B 1 570 ? 15.578 -6.598 8.312 1 94.56 570 GLU B N 1
ATOM 9787 C CA . GLU B 1 570 ? 17.031 -6.469 8.438 1 94.56 570 GLU B CA 1
ATOM 9788 C C . GLU B 1 570 ? 17.688 -7.828 8.633 1 94.56 570 GLU B C 1
ATOM 9790 O O . GLU B 1 570 ? 18.891 -7.977 8.414 1 94.56 570 GLU B O 1
ATOM 9795 N N . SER B 1 571 ? 16.906 -8.844 9.094 1 96.69 571 SER B N 1
ATOM 9796 C CA . SER B 1 571 ? 17.484 -10.141 9.414 1 96.69 571 SER B CA 1
ATOM 9797 C C . SER B 1 571 ? 16.438 -11.25 9.359 1 96.69 571 SER B C 1
ATOM 9799 O O . SER B 1 571 ? 15.234 -10.969 9.281 1 96.69 571 SER B O 1
ATOM 9801 N N . ILE B 1 572 ? 16.906 -12.484 9.391 1 97.69 572 ILE B N 1
ATOM 9802 C CA . ILE B 1 572 ? 16.016 -13.641 9.383 1 97.69 572 ILE B CA 1
ATOM 9803 C C . ILE B 1 572 ? 15.203 -13.68 10.68 1 97.69 572 ILE B C 1
ATOM 9805 O O . ILE B 1 572 ? 14.031 -14.07 10.68 1 97.69 572 ILE B O 1
ATOM 9809 N N . GLU B 1 573 ? 15.805 -13.227 11.781 1 97.31 573 GLU B N 1
ATOM 9810 C CA . GLU B 1 573 ? 15.078 -13.148 13.039 1 97.31 573 GLU B CA 1
ATOM 9811 C C . GLU B 1 573 ? 13.891 -12.188 12.93 1 97.31 573 GLU B C 1
ATOM 9813 O O . GLU B 1 573 ? 12.789 -12.508 13.375 1 97.31 573 GLU B O 1
ATOM 9818 N N . VAL B 1 574 ? 14.156 -11.008 12.336 1 97.75 574 VAL B N 1
ATOM 9819 C CA . VAL B 1 574 ? 13.078 -10.039 12.148 1 97.75 574 VAL B CA 1
ATOM 9820 C C . VAL B 1 574 ? 12.078 -10.57 11.125 1 97.75 574 VAL B C 1
ATOM 9822 O O . VAL B 1 574 ? 10.875 -10.336 11.25 1 97.75 574 VAL B O 1
ATOM 9825 N N . TRP B 1 575 ? 12.648 -11.297 10.148 1 98.31 575 TRP B N 1
ATOM 9826 C CA . TRP B 1 575 ? 11.758 -11.938 9.18 1 98.31 575 TRP B CA 1
ATOM 9827 C C . TRP B 1 575 ? 10.758 -12.852 9.883 1 98.31 575 TRP B C 1
ATOM 9829 O O . TRP B 1 575 ? 9.562 -12.797 9.609 1 98.31 575 TRP B O 1
ATOM 9839 N N . ASN B 1 576 ? 11.219 -13.688 10.766 1 98.44 576 ASN B N 1
ATOM 9840 C CA . ASN B 1 576 ? 10.344 -14.602 11.492 1 98.44 576 ASN B CA 1
ATOM 9841 C C . ASN B 1 576 ? 9.344 -13.844 12.367 1 98.44 576 ASN B C 1
ATOM 9843 O O . ASN B 1 576 ? 8.18 -14.227 12.453 1 98.44 576 ASN B O 1
ATOM 9847 N N . TYR B 1 577 ? 9.781 -12.75 13.016 1 97.44 577 TYR B N 1
ATOM 9848 C CA . TYR B 1 577 ? 8.875 -11.93 13.805 1 97.44 577 TYR B CA 1
ATOM 9849 C C . TYR B 1 577 ? 7.734 -11.391 12.945 1 97.44 577 TYR B C 1
ATOM 9851 O O . TYR B 1 577 ? 6.562 -11.539 13.297 1 97.44 577 TYR B O 1
ATOM 9859 N N . ARG B 1 578 ? 8.117 -10.828 11.797 1 98.06 578 ARG B N 1
ATOM 9860 C CA . ARG B 1 578 ? 7.133 -10.172 10.945 1 98.06 578 ARG B CA 1
ATOM 9861 C C . ARG B 1 578 ? 6.238 -11.195 10.25 1 98.06 578 ARG B C 1
ATOM 9863 O O . ARG B 1 578 ? 5.02 -11.031 10.203 1 98.06 578 ARG B O 1
ATOM 9870 N N . ALA B 1 579 ? 6.848 -12.258 9.688 1 98.31 579 ALA B N 1
ATOM 9871 C CA . ALA B 1 579 ? 6.07 -13.289 8.992 1 98.31 579 ALA B CA 1
ATOM 9872 C C . ALA B 1 579 ? 5.043 -13.922 9.93 1 98.31 579 ALA B C 1
ATOM 9874 O O . ALA B 1 579 ? 3.881 -14.102 9.555 1 98.31 579 ALA B O 1
ATOM 9875 N N . LEU B 1 580 ? 5.445 -14.266 11.141 1 97.94 580 LEU B N 1
ATOM 9876 C CA . LEU B 1 580 ? 4.539 -14.883 12.109 1 97.94 580 LEU B CA 1
ATOM 9877 C C . LEU B 1 580 ? 3.449 -13.898 12.531 1 97.94 580 LEU B C 1
ATOM 9879 O O . LEU B 1 580 ? 2.316 -14.305 12.797 1 97.94 580 LEU B O 1
ATOM 9883 N N . LYS B 1 581 ? 3.771 -12.602 12.562 1 97.31 581 LYS B N 1
ATOM 9884 C CA . LYS B 1 581 ? 2.762 -11.594 12.867 1 97.31 581 LYS B CA 1
ATOM 9885 C C . LYS B 1 581 ? 1.674 -11.57 11.797 1 97.31 581 LYS B C 1
ATOM 9887 O O . LYS B 1 581 ? 0.493 -11.406 12.109 1 97.31 581 LYS B O 1
ATOM 9892 N N . MET B 1 582 ? 2.051 -11.688 10.516 1 98 582 MET B N 1
ATOM 9893 C CA . MET B 1 582 ? 1.073 -11.742 9.43 1 98 582 MET B CA 1
ATOM 9894 C C . MET B 1 582 ? 0.163 -12.953 9.586 1 98 582 MET B C 1
ATOM 9896 O O . MET B 1 582 ? -1.054 -12.852 9.414 1 98 582 MET B O 1
ATOM 9900 N N . VAL B 1 583 ? 0.767 -14.07 9.906 1 98.19 583 VAL B N 1
ATOM 9901 C CA . VAL B 1 583 ? 0.01 -15.312 10.039 1 98.19 583 VAL B CA 1
ATOM 9902 C C . VAL B 1 583 ? -0.879 -15.25 11.281 1 98.19 583 VAL B C 1
ATOM 9904 O O . VAL B 1 583 ? -1.991 -15.781 11.281 1 98.19 583 VAL B O 1
ATOM 9907 N N . GLN B 1 584 ? -0.406 -14.625 12.344 1 97.56 584 GLN B N 1
ATOM 9908 C CA . GLN B 1 584 ? -1.226 -14.438 13.531 1 97.56 584 GLN B CA 1
ATOM 9909 C C . GLN B 1 584 ? -2.457 -13.586 13.227 1 97.56 584 GLN B C 1
ATOM 9911 O O . GLN B 1 584 ? -3.543 -13.852 13.742 1 97.56 584 GLN B O 1
ATOM 9916 N N . GLU B 1 585 ? -2.273 -12.578 12.453 1 97 585 GLU B N 1
ATOM 9917 C CA . GLU B 1 585 ? -3.418 -11.766 12.055 1 97 585 GLU B CA 1
ATOM 9918 C C . GLU B 1 585 ? -4.41 -12.57 11.219 1 97 585 GLU B C 1
ATOM 9920 O O . GLU B 1 585 ? -5.621 -12.383 11.336 1 97 585 GLU B O 1
ATOM 9925 N N . LEU B 1 586 ? -3.895 -13.406 10.375 1 98.06 586 LEU B N 1
ATOM 9926 C CA . LEU B 1 586 ? -4.758 -14.32 9.633 1 98.06 586 LEU B CA 1
ATOM 9927 C C . LEU B 1 586 ? -5.586 -15.18 10.586 1 98.06 586 LEU B C 1
ATOM 9929 O O . LEU B 1 586 ? -6.785 -15.367 10.367 1 98.06 586 LEU B O 1
ATOM 9933 N N . LYS B 1 587 ? -4.934 -15.727 11.586 1 97.75 587 LYS B N 1
ATOM 9934 C CA . LYS B 1 587 ? -5.629 -16.531 12.578 1 97.75 587 LYS B CA 1
ATOM 9935 C C . LYS B 1 587 ? -6.758 -15.75 13.242 1 97.75 587 LYS B C 1
ATOM 9937 O O . LYS B 1 587 ? -7.863 -16.266 13.414 1 97.75 587 LYS B O 1
ATOM 9942 N N . GLU B 1 588 ? -6.484 -14.492 13.555 1 96.38 588 GLU B N 1
ATOM 9943 C CA . GLU B 1 588 ? -7.488 -13.641 14.18 1 96.38 588 GLU B CA 1
ATOM 9944 C C . GLU B 1 588 ? -8.703 -13.469 13.281 1 96.38 588 GLU B C 1
ATOM 9946 O O . GLU B 1 588 ? -9.844 -13.547 13.742 1 96.38 588 GLU B O 1
ATOM 9951 N N . GLN B 1 589 ? -8.469 -13.273 12.008 1 97 589 GLN B N 1
ATOM 9952 C CA . GLN B 1 589 ? -9.562 -13.07 11.062 1 97 589 GLN B CA 1
ATOM 9953 C C . GLN B 1 589 ? -10.328 -14.367 10.812 1 97 589 GLN B C 1
ATOM 9955 O O . GLN B 1 589 ? -11.523 -14.336 10.5 1 97 589 GLN B O 1
ATOM 9960 N N . THR B 1 590 ? -9.633 -15.516 10.922 1 96.88 590 THR B N 1
ATOM 9961 C CA . THR B 1 590 ? -10.273 -16.828 10.844 1 96.88 590 THR B CA 1
ATOM 9962 C C . THR B 1 590 ? -11.227 -17.031 12.023 1 96.88 590 THR B C 1
ATOM 9964 O O . THR B 1 590 ? -12.328 -17.547 11.852 1 96.88 590 THR B O 1
ATOM 9967 N N . VAL B 1 591 ? -10.812 -16.562 13.188 1 95.62 591 VAL B N 1
ATOM 9968 C CA . VAL B 1 591 ? -11.586 -16.75 14.406 1 95.62 591 VAL B CA 1
ATOM 9969 C C . VAL B 1 591 ? -12.719 -15.734 14.469 1 95.62 591 VAL B C 1
ATOM 9971 O O . VAL B 1 591 ? -13.859 -16.078 14.797 1 95.62 591 VAL B O 1
ATOM 9974 N N . MET B 1 592 ? -12.445 -14.508 14.102 1 95 592 MET B N 1
ATOM 9975 C CA . MET B 1 592 ? -13.367 -13.414 14.375 1 95 592 MET B CA 1
ATOM 9976 C C . MET B 1 592 ? -14.32 -13.203 13.203 1 95 592 MET B C 1
ATOM 9978 O O . MET B 1 592 ? -15.43 -12.68 13.383 1 95 592 MET B O 1
ATOM 9982 N N . PHE B 1 593 ? -13.883 -13.586 12.031 1 96.5 593 PHE B N 1
ATOM 9983 C CA . PHE B 1 593 ? -14.664 -13.273 10.836 1 96.5 593 PHE B CA 1
ATOM 9984 C C . PHE B 1 593 ? -14.859 -14.516 9.977 1 96.5 593 PHE B C 1
ATOM 9986 O O . PHE B 1 593 ? -15.156 -15.594 10.492 1 96.5 593 PHE B O 1
ATOM 9993 N N . SER B 1 594 ? -14.742 -14.352 8.547 1 97.38 594 SER B N 1
ATOM 9994 C CA . SER B 1 594 ? -15.172 -15.453 7.688 1 97.38 594 SER B CA 1
ATOM 9995 C C . SER B 1 594 ? -13.992 -16.047 6.926 1 97.38 594 SER B C 1
ATOM 9997 O O . SER B 1 594 ? -14.188 -16.766 5.945 1 97.38 594 SER B O 1
ATOM 9999 N N . CYS B 1 595 ? -12.773 -15.719 7.422 1 97.88 595 CYS B N 1
ATOM 10000 C CA . CYS B 1 595 ? -11.617 -16.219 6.691 1 97.88 595 CYS B CA 1
ATOM 10001 C C . CYS B 1 595 ? -11.594 -17.734 6.676 1 97.88 595 CYS B C 1
ATOM 10003 O O . CYS B 1 595 ? -11.68 -18.375 7.727 1 97.88 595 CYS B O 1
ATOM 10005 N N . ALA B 1 596 ? -11.453 -18.344 5.422 1 98.25 596 ALA B N 1
ATOM 10006 C CA . ALA B 1 596 ? -11.656 -19.781 5.301 1 98.25 596 ALA B CA 1
ATOM 10007 C C . ALA B 1 596 ? -10.516 -20.438 4.516 1 98.25 596 ALA B C 1
ATOM 10009 O O . ALA B 1 596 ? -10.617 -21.594 4.098 1 98.25 596 ALA B O 1
ATOM 10010 N N . GLY B 1 597 ? -9.43 -19.828 4.27 1 98.44 597 GLY B N 1
ATOM 10011 C CA . GLY B 1 597 ? -8.234 -20.312 3.6 1 98.44 597 GLY B CA 1
ATOM 10012 C C . GLY B 1 597 ? -7.242 -19.219 3.264 1 98.44 597 GLY B C 1
ATOM 10013 O O . GLY B 1 597 ? -7.59 -18.031 3.281 1 98.44 597 GLY B O 1
ATOM 10014 N N . ALA B 1 598 ? -6.043 -19.609 2.992 1 98.75 598 ALA B N 1
ATOM 10015 C CA . ALA B 1 598 ? -5.055 -18.562 2.744 1 98.75 598 ALA B CA 1
ATOM 10016 C C . ALA B 1 598 ? -3.865 -19.109 1.958 1 98.75 598 ALA B C 1
ATOM 10018 O O . ALA B 1 598 ? -3.52 -20.281 2.078 1 98.75 598 ALA B O 1
ATOM 10019 N N . ILE B 1 599 ? -3.273 -18.219 1.194 1 98.88 599 ILE B N 1
ATOM 10020 C CA . ILE B 1 599 ? -2.057 -18.469 0.427 1 98.88 599 ILE B CA 1
ATOM 10021 C C . ILE B 1 599 ? -0.993 -17.438 0.811 1 98.88 599 ILE B C 1
ATOM 10023 O O . ILE B 1 599 ? -1.127 -16.25 0.506 1 98.88 599 ILE B O 1
ATOM 10027 N N . TYR B 1 600 ? 0.08 -17.859 1.466 1 98.75 600 TYR B N 1
ATOM 10028 C CA . TYR B 1 600 ? 1.181 -17 1.884 1 98.75 600 TYR B CA 1
ATOM 10029 C C . TYR B 1 600 ? 2.174 -16.797 0.748 1 98.75 600 TYR B C 1
ATOM 10031 O O . TYR B 1 600 ? 2.619 -17.766 0.12 1 98.75 600 TYR B O 1
ATOM 10039 N N . THR B 1 601 ? 2.475 -15.539 0.389 1 98.44 601 THR B N 1
ATOM 10040 C CA . THR B 1 601 ? 3.508 -15.219 -0.589 1 98.44 601 THR B CA 1
ATOM 10041 C C . THR B 1 601 ? 4.891 -15.234 0.058 1 98.44 601 THR B C 1
ATOM 10043 O O . THR B 1 601 ? 5.16 -14.461 0.978 1 98.44 601 THR B O 1
ATOM 10046 N N . GLN B 1 602 ? 5.832 -16.25 -0.31 1 98 602 GLN B N 1
ATOM 10047 C CA . GLN B 1 602 ? 5.719 -17.297 -1.321 1 98 602 GLN B CA 1
ATOM 10048 C C . GLN B 1 602 ? 6.668 -18.453 -1.024 1 98 602 GLN B C 1
ATOM 10050 O O . GLN B 1 602 ? 7.363 -18.453 -0.008 1 98 602 GLN B O 1
ATOM 10055 N N . THR B 1 603 ? 6.699 -19.516 -1.799 1 98.81 603 THR B N 1
ATOM 10056 C CA . THR B 1 603 ? 7.453 -20.75 -1.54 1 98.81 603 THR B CA 1
ATOM 10057 C C . THR B 1 603 ? 8.953 -20.469 -1.55 1 98.81 603 THR B C 1
ATOM 10059 O O . THR B 1 603 ? 9.656 -20.797 -0.596 1 98.81 603 THR B O 1
ATOM 10062 N N . THR B 1 604 ? 9.422 -19.812 -2.629 1 98.75 604 THR B N 1
ATOM 10063 C CA . THR B 1 604 ? 10.836 -19.469 -2.785 1 98.75 604 THR B CA 1
ATOM 10064 C C . THR B 1 604 ? 10.984 -18.016 -3.248 1 98.75 604 THR B C 1
ATOM 10066 O O . THR B 1 604 ? 10.039 -17.422 -3.762 1 98.75 604 THR B O 1
ATOM 10069 N N . ASP B 1 605 ? 12.203 -17.516 -2.957 1 98.5 605 ASP B N 1
ATOM 10070 C CA . ASP B 1 605 ? 12.586 -16.344 -3.75 1 98.5 605 ASP B CA 1
ATOM 10071 C C . ASP B 1 605 ? 12.516 -16.656 -5.246 1 98.5 605 ASP B C 1
ATOM 10073 O O . ASP B 1 605 ? 12.578 -17.812 -5.648 1 98.5 605 ASP B O 1
ATOM 10077 N N . VAL B 1 606 ? 12.328 -15.641 -6.043 1 98.62 606 VAL B N 1
ATOM 10078 C CA . VAL B 1 606 ? 12.422 -15.766 -7.492 1 98.62 606 VAL B CA 1
ATOM 10079 C C . VAL B 1 606 ? 13.109 -14.531 -8.07 1 98.62 606 VAL B C 1
ATOM 10081 O O . VAL B 1 606 ? 12.539 -13.438 -8.062 1 98.62 606 VAL B O 1
ATOM 10084 N N . GLU B 1 607 ? 14.305 -14.742 -8.516 1 98.25 607 GLU B N 1
ATOM 10085 C CA . GLU B 1 607 ? 15.125 -13.688 -9.109 1 98.25 607 GLU B CA 1
ATOM 10086 C C . GLU B 1 607 ? 15.227 -12.477 -8.188 1 98.25 607 GLU B C 1
ATOM 10088 O O . GLU B 1 607 ? 15.812 -12.57 -7.105 1 98.25 607 GLU B O 1
ATOM 10093 N N . ALA B 1 608 ? 14.492 -11.367 -8.43 1 97.69 608 ALA B N 1
ATOM 10094 C CA . ALA B 1 608 ? 14.641 -10.148 -7.633 1 97.69 608 ALA B CA 1
ATOM 10095 C C . ALA B 1 608 ? 13.781 -10.203 -6.375 1 97.69 608 ALA B C 1
ATOM 10097 O O . ALA B 1 608 ? 13.984 -9.422 -5.441 1 97.69 608 ALA B O 1
ATOM 10098 N N . GLU B 1 609 ? 12.789 -11.023 -6.312 1 97.75 609 GLU B N 1
ATOM 10099 C CA . GLU B 1 609 ? 11.906 -11.148 -5.152 1 97.75 609 GLU B CA 1
ATOM 10100 C C . GLU B 1 609 ? 12.539 -12.016 -4.066 1 97.75 609 GLU B C 1
ATOM 10102 O O . GLU B 1 609 ? 12.594 -13.242 -4.199 1 97.75 609 GLU B O 1
ATOM 10107 N N . THR B 1 610 ? 12.961 -11.383 -3.023 1 97.94 610 THR B N 1
ATOM 10108 C CA . THR B 1 610 ? 13.602 -12.102 -1.931 1 97.94 610 THR B CA 1
ATOM 10109 C C . THR B 1 610 ? 12.656 -12.242 -0.743 1 97.94 610 THR B C 1
ATOM 10111 O O . THR B 1 610 ? 13.008 -11.891 0.384 1 97.94 610 THR B O 1
ATOM 10114 N N . ASN B 1 611 ? 11.453 -12.727 -1.037 1 98.06 611 ASN B N 1
ATOM 10115 C CA . ASN B 1 611 ? 10.414 -12.797 -0.016 1 98.06 611 ASN B CA 1
ATOM 10116 C C . ASN B 1 611 ? 9.867 -14.219 0.127 1 98.06 611 ASN B C 1
ATOM 10118 O O . ASN B 1 611 ? 8.758 -14.406 0.615 1 98.06 611 ASN B O 1
ATOM 10122 N N . GLY B 1 612 ? 10.594 -15.312 -0.265 1 98.44 612 GLY B N 1
ATOM 10123 C CA . GLY B 1 612 ? 10.164 -16.688 -0.129 1 98.44 612 GLY B CA 1
ATOM 10124 C C . GLY B 1 612 ? 10.414 -17.266 1.254 1 98.44 612 GLY B C 1
ATOM 10125 O O . GLY B 1 612 ? 11.234 -16.734 2.01 1 98.44 612 GLY B O 1
ATOM 10126 N N . LEU B 1 613 ? 9.688 -18.344 1.511 1 98.69 613 LEU B N 1
ATOM 10127 C CA . LEU B 1 613 ? 10.047 -19.156 2.67 1 98.69 613 LEU B CA 1
ATOM 10128 C C . LEU B 1 613 ? 11.484 -19.656 2.559 1 98.69 613 LEU B C 1
ATOM 10130 O O . LEU B 1 613 ? 12.172 -19.812 3.568 1 98.69 613 LEU B O 1
ATOM 10134 N N . MET B 1 614 ? 11.898 -19.859 1.317 1 98.62 614 MET B N 1
ATOM 10135 C CA . MET B 1 614 ? 13.258 -20.281 0.991 1 98.62 614 MET B CA 1
ATOM 10136 C C . MET B 1 614 ? 13.891 -19.297 0.001 1 98.62 614 MET B C 1
ATOM 10138 O O . MET B 1 614 ? 13.188 -18.641 -0.763 1 98.62 614 MET B O 1
ATOM 10142 N N . THR B 1 615 ? 15.25 -19.234 0.087 1 98.75 615 THR B N 1
ATOM 10143 C CA . THR B 1 615 ? 15.953 -18.484 -0.947 1 98.75 615 THR B CA 1
ATOM 10144 C C . THR B 1 615 ? 15.75 -19.141 -2.314 1 98.75 615 THR B C 1
ATOM 10146 O O . THR B 1 615 ? 15.273 -20.266 -2.408 1 98.75 615 THR B O 1
ATOM 10149 N N . TYR B 1 616 ? 16.141 -18.422 -3.355 1 98.75 616 TYR B N 1
ATOM 10150 C CA . TYR B 1 616 ? 15.938 -18.875 -4.727 1 98.75 616 TYR B CA 1
ATOM 10151 C C . TYR B 1 616 ? 16.719 -20.156 -5 1 98.75 616 TYR B C 1
ATOM 10153 O O . TYR B 1 616 ? 16.25 -21.031 -5.738 1 98.75 616 TYR 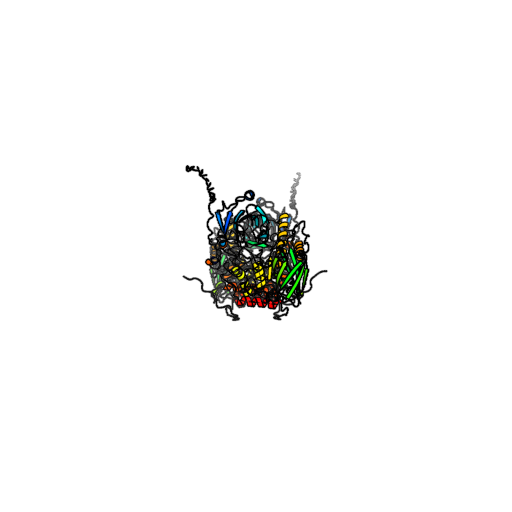B O 1
ATOM 10161 N N . ASP B 1 617 ? 17.859 -20.297 -4.375 1 98.75 617 ASP B N 1
ATOM 10162 C CA . ASP B 1 617 ? 18.734 -21.453 -4.562 1 98.75 617 ASP B CA 1
ATOM 10163 C C . ASP B 1 617 ? 18.344 -22.594 -3.623 1 98.75 617 ASP B C 1
ATOM 10165 O O . ASP B 1 617 ? 18.969 -23.656 -3.652 1 98.75 617 ASP B O 1
ATOM 10169 N N . ARG B 1 618 ? 17.344 -22.422 -2.725 1 98.56 618 ARG B N 1
ATOM 10170 C CA . ARG B 1 618 ? 16.812 -23.391 -1.772 1 98.56 618 ARG B CA 1
ATOM 10171 C C . ARG B 1 618 ? 17.844 -23.75 -0.715 1 98.56 618 ARG B C 1
ATOM 10173 O O . ARG B 1 618 ? 17.766 -24.797 -0.086 1 98.56 618 ARG B O 1
ATOM 10180 N N . ARG B 1 619 ? 18.828 -22.906 -0.497 1 98.62 619 ARG B N 1
ATOM 10181 C CA . ARG B 1 619 ? 19.891 -23.25 0.449 1 98.62 619 ARG B CA 1
ATOM 10182 C C . ARG B 1 619 ? 19.594 -22.672 1.828 1 98.62 619 ARG B C 1
ATOM 10184 O O . ARG B 1 619 ? 20.219 -23.062 2.82 1 98.62 619 ARG B O 1
ATOM 10191 N N . ILE B 1 620 ? 18.688 -21.688 1.862 1 98.56 620 ILE B N 1
ATOM 10192 C CA . ILE B 1 620 ? 18.312 -21.078 3.129 1 98.56 620 ILE B CA 1
ATOM 10193 C C . ILE B 1 620 ? 16.797 -21.188 3.322 1 98.56 620 ILE B C 1
ATOM 10195 O O . ILE B 1 620 ? 16.016 -20.688 2.502 1 98.56 620 ILE B O 1
ATOM 10199 N N . LEU B 1 621 ? 16.375 -21.891 4.34 1 98.62 621 LEU B N 1
ATOM 10200 C CA . LEU B 1 621 ? 15.008 -21.859 4.832 1 98.62 621 LEU B CA 1
ATOM 10201 C C . LEU B 1 621 ? 14.844 -20.766 5.887 1 98.62 621 LEU B C 1
ATOM 10203 O O . LEU B 1 621 ? 15.43 -20.844 6.973 1 98.62 621 LEU B O 1
ATOM 10207 N N . ARG B 1 622 ? 14.047 -19.703 5.656 1 98.31 622 ARG B N 1
ATOM 10208 C CA . ARG B 1 622 ? 13.93 -18.547 6.527 1 98.31 622 ARG B CA 1
ATOM 10209 C C . ARG B 1 622 ? 13.07 -18.859 7.75 1 98.31 622 ARG B C 1
ATOM 10211 O O . ARG B 1 622 ? 13.359 -18.406 8.859 1 98.31 622 ARG B O 1
ATOM 10218 N N . ALA B 1 623 ? 12.062 -19.703 7.551 1 98 623 ALA B N 1
ATOM 10219 C CA . ALA B 1 623 ? 11.039 -19.922 8.57 1 98 623 ALA B CA 1
ATOM 10220 C C . ALA B 1 623 ? 11.594 -20.719 9.742 1 98 623 ALA B C 1
ATOM 10222 O O . ALA B 1 623 ? 12.281 -21.734 9.539 1 98 623 ALA B O 1
ATOM 10223 N N . ASP B 1 624 ? 11.359 -20.188 10.953 1 97.62 624 ASP B N 1
ATOM 10224 C CA . ASP B 1 624 ? 11.5 -21.047 12.125 1 97.62 624 ASP B CA 1
ATOM 10225 C C . ASP B 1 624 ? 10.461 -22.172 12.109 1 97.62 624 ASP B C 1
ATOM 10227 O O . ASP B 1 624 ? 9.297 -21.938 12.43 1 97.62 624 ASP B O 1
ATOM 10231 N N . VAL B 1 625 ? 10.891 -23.391 11.812 1 97.94 625 VAL B N 1
ATOM 10232 C CA . VAL B 1 625 ? 10.008 -24.5 11.461 1 97.94 625 VAL B CA 1
ATOM 10233 C C . VAL B 1 625 ? 9.039 -24.781 12.617 1 97.94 625 VAL B C 1
ATOM 10235 O O . VAL B 1 625 ? 7.836 -24.922 12.398 1 97.94 625 VAL B O 1
ATOM 10238 N N . LYS B 1 626 ? 9.484 -24.797 13.805 1 97.56 626 LYS B N 1
ATOM 10239 C CA . LYS B 1 626 ? 8.641 -25.141 14.953 1 97.56 626 LYS B CA 1
ATOM 10240 C C . LYS B 1 626 ? 7.578 -24.062 15.188 1 97.56 626 LYS B C 1
ATOM 10242 O O . LYS B 1 626 ? 6.391 -24.375 15.305 1 97.56 626 LYS B O 1
ATOM 10247 N N . ARG B 1 627 ? 7.996 -22.781 15.266 1 97.31 627 ARG B N 1
ATOM 10248 C CA . ARG B 1 627 ? 7.059 -21.703 15.531 1 97.31 627 ARG B CA 1
ATOM 10249 C C . ARG B 1 627 ? 6.031 -21.578 14.414 1 97.31 627 ARG B C 1
ATOM 10251 O O . ARG B 1 627 ? 4.848 -21.344 14.68 1 97.31 627 ARG B O 1
ATOM 10258 N N . TRP B 1 628 ? 6.547 -21.688 13.234 1 97.44 628 TRP B N 1
ATOM 10259 C CA . TRP B 1 628 ? 5.66 -21.609 12.078 1 97.44 628 TRP B CA 1
ATOM 10260 C C . TRP B 1 628 ? 4.625 -22.734 12.117 1 97.44 628 TRP B C 1
ATOM 10262 O O . TRP B 1 628 ? 3.424 -22.484 11.984 1 97.44 628 TRP B O 1
ATOM 10272 N N . LYS B 1 629 ? 5.051 -23.922 12.281 1 97.38 629 LYS B N 1
ATOM 10273 C CA . LYS B 1 629 ? 4.164 -25.078 12.297 1 97.38 629 LYS B CA 1
ATOM 10274 C C . LYS B 1 629 ? 3.154 -25 13.43 1 97.38 629 LYS B C 1
ATOM 10276 O O . LYS B 1 629 ? 1.979 -25.328 13.258 1 97.38 629 LYS B O 1
ATOM 10281 N N . ASP B 1 630 ? 3.568 -24.531 14.641 1 97.5 630 ASP B N 1
ATOM 10282 C CA . ASP B 1 630 ? 2.672 -24.375 15.781 1 97.5 630 ASP B CA 1
ATOM 10283 C C . ASP B 1 630 ? 1.547 -23.391 15.461 1 97.5 630 ASP B C 1
ATOM 10285 O O . ASP B 1 630 ? 0.386 -23.641 15.797 1 97.5 630 ASP B O 1
ATOM 10289 N N . LEU B 1 631 ? 1.951 -22.328 14.875 1 97.69 631 LEU B N 1
ATOM 10290 C CA . LEU B 1 631 ? 0.958 -21.312 14.539 1 97.69 631 LEU B CA 1
ATOM 10291 C C . LEU B 1 631 ? 0.003 -21.812 13.469 1 97.69 631 LEU B C 1
ATOM 10293 O O . LEU B 1 631 ? -1.207 -21.594 13.547 1 97.69 631 LEU B O 1
ATOM 10297 N N . VAL B 1 632 ? 0.507 -22.531 12.484 1 97.75 632 VAL B N 1
ATOM 10298 C CA . VAL B 1 632 ? -0.318 -23.094 11.422 1 97.75 632 VAL B CA 1
ATOM 10299 C C . VAL B 1 632 ? -1.313 -24.094 12.023 1 97.75 632 VAL B C 1
ATOM 10301 O O . VAL B 1 632 ? -2.502 -24.062 11.703 1 97.75 632 VAL B O 1
ATOM 10304 N N . MET B 1 633 ? -0.854 -24.922 12.906 1 96.94 633 MET B N 1
ATOM 10305 C CA . MET B 1 633 ? -1.729 -25.891 13.562 1 96.94 633 MET B CA 1
ATOM 10306 C C . MET B 1 633 ? -2.818 -25.188 14.367 1 96.94 633 MET B C 1
ATOM 10308 O O . MET B 1 633 ? -3.955 -25.656 14.422 1 96.94 633 MET B O 1
ATOM 10312 N N . SER B 1 634 ? -2.414 -24.047 14.938 1 96.69 634 SER B N 1
ATOM 10313 C CA . SER B 1 634 ? -3.391 -23.297 15.711 1 96.69 634 SER B CA 1
ATOM 10314 C C . SER B 1 634 ? -4.492 -22.734 14.82 1 96.69 634 SER B C 1
ATOM 10316 O O . SER B 1 634 ? -5.645 -22.625 15.242 1 96.69 634 SER B O 1
ATOM 10318 N N . ILE B 1 635 ? -4.188 -22.422 13.602 1 96.81 635 ILE B N 1
ATOM 10319 C CA . ILE B 1 635 ? -5.184 -21.938 12.648 1 96.81 635 ILE B CA 1
ATOM 10320 C C . ILE B 1 635 ? -6.129 -23.078 12.266 1 96.81 635 ILE B C 1
ATOM 10322 O O . ILE B 1 635 ? -7.348 -22.891 12.203 1 96.81 635 ILE B O 1
ATOM 10326 N N . TYR B 1 636 ? -5.555 -24.266 12.062 1 95.69 636 TYR B N 1
ATOM 10327 C CA . TYR B 1 636 ? -6.391 -25.422 11.75 1 95.69 636 TYR B CA 1
ATOM 10328 C C . TYR B 1 636 ? -7.355 -25.719 12.891 1 95.69 636 TYR B C 1
ATOM 10330 O O . TYR B 1 636 ? -8.523 -26.047 12.656 1 95.69 636 TYR B O 1
ATOM 10338 N N . GLY B 1 637 ? -6.852 -25.609 14.102 1 91.81 637 GLY B N 1
ATOM 10339 C CA . GLY B 1 637 ? -7.699 -25.812 15.266 1 91.81 637 GLY B CA 1
ATOM 10340 C C . GLY B 1 637 ? -8.82 -24.781 15.375 1 91.81 637 GLY B C 1
ATOM 10341 O O . GLY B 1 637 ? -9.961 -25.141 15.68 1 91.81 637 GLY B O 1
ATOM 10342 N N . ALA B 1 638 ? -8.492 -23.547 15.062 1 86.56 638 ALA B N 1
ATOM 10343 C CA . ALA B 1 638 ? -9.461 -22.453 15.133 1 86.56 638 ALA B CA 1
ATOM 10344 C C . ALA B 1 638 ? -10.539 -22.609 14.062 1 86.56 638 ALA B C 1
ATOM 10346 O O . ALA B 1 638 ? -11.695 -22.25 14.289 1 86.56 638 ALA B O 1
ATOM 10347 N N . ALA B 1 639 ? -10.18 -23.094 12.961 1 84.69 639 ALA B N 1
ATOM 10348 C CA . ALA B 1 639 ? -11.102 -23.234 11.836 1 84.69 639 ALA B CA 1
ATOM 10349 C C . ALA B 1 639 ? -12.078 -24.375 12.055 1 84.69 639 ALA B C 1
ATOM 10351 O O . ALA B 1 639 ? -13.18 -24.375 11.508 1 84.69 639 ALA B O 1
ATOM 10352 N N . THR B 1 640 ? -11.68 -25.438 12.695 1 73.38 640 THR B N 1
ATOM 10353 C CA . THR B 1 640 ? -12.531 -26.594 12.984 1 73.38 640 THR B CA 1
ATOM 10354 C C . THR B 1 640 ? -13.445 -26.312 14.172 1 73.38 640 THR B C 1
ATOM 10356 O O . THR B 1 640 ? -14.586 -26.766 14.203 1 73.38 640 THR B O 1
ATOM 10359 N N . ASP B 1 641 ? -12.703 -25.797 15.328 1 60.41 641 ASP B N 1
ATOM 10360 C CA . ASP B 1 641 ? -13.43 -25.594 16.578 1 60.41 641 ASP B CA 1
ATOM 10361 C C . ASP B 1 641 ? -14.398 -24.422 16.484 1 60.41 641 ASP B C 1
ATOM 10363 O O . ASP B 1 641 ? -13.984 -23.266 16.406 1 60.41 641 ASP B O 1
ATOM 10367 N N . GLY B 1 642 ? -15.148 -24.203 15.555 1 45.69 642 GLY B N 1
ATOM 10368 C CA . GLY B 1 642 ? -16.109 -23.156 15.867 1 45.69 642 GLY B CA 1
ATOM 10369 C C . GLY B 1 642 ? -16.297 -22.938 17.359 1 45.69 642 GLY B C 1
ATOM 10370 O O . GLY B 1 642 ? -17.219 -22.25 17.781 1 45.69 642 GLY B O 1
ATOM 10371 N N . THR B 1 643 ? -15.867 -23.859 18.203 1 36.81 643 THR B N 1
ATOM 10372 C CA . THR B 1 643 ? -16.188 -23.688 19.625 1 36.81 643 THR B CA 1
ATOM 10373 C C . THR B 1 643 ? -15.398 -22.516 20.203 1 36.81 643 THR B C 1
ATOM 10375 O O . THR B 1 643 ? -14.289 -22.219 19.766 1 36.81 643 THR B O 1
ATOM 10378 N N . ASN B 1 644 ? -16.109 -21.625 21.062 1 34.5 644 ASN B N 1
ATOM 10379 C CA . ASN B 1 644 ? -15.969 -20.344 21.734 1 34.5 644 ASN B CA 1
ATOM 10380 C C . ASN B 1 644 ? -14.719 -20.312 22.625 1 34.5 644 ASN B C 1
ATOM 10382 O O . ASN B 1 644 ? -14.734 -20.844 23.734 1 34.5 644 ASN B O 1
ATOM 10386 N N . SER B 1 645 ? -13.734 -20.766 22.453 1 31.95 645 SER B N 1
ATOM 10387 C CA . SER B 1 645 ? -12.867 -20.359 23.547 1 31.95 645 SER B CA 1
ATOM 10388 C C . SER B 1 645 ? -13.133 -18.906 23.953 1 31.95 645 SER B C 1
ATOM 10390 O O . SER B 1 645 ? -13.133 -18.016 23.109 1 31.95 645 SER B O 1
ATOM 10392 N N . SER B 1 646 ? -13.984 -18.781 25.078 1 30.42 646 SER B N 1
ATOM 10393 C CA . SER B 1 646 ? -14.383 -17.625 25.859 1 30.42 646 SER B CA 1
ATOM 10394 C C . SER B 1 646 ? -13.188 -16.719 26.141 1 30.42 646 SER B C 1
ATOM 10396 O O . SER B 1 646 ? -13.117 -16.094 27.188 1 30.42 646 SER B O 1
ATOM 10398 N N . ASP B 1 647 ? -12.141 -16.875 25.781 1 30.25 647 ASP B N 1
ATOM 10399 C CA . ASP B 1 647 ? -11.43 -15.664 26.203 1 30.25 647 ASP B CA 1
ATOM 10400 C C . ASP B 1 647 ? -12.164 -14.406 25.734 1 30.25 647 ASP B C 1
ATOM 10402 O O . ASP B 1 647 ? -12.031 -13.992 24.594 1 30.25 647 ASP B O 1
ATOM 10406 N N . SER B 1 648 ? -13.516 -14.211 26.281 1 27.59 648 SER B N 1
ATOM 10407 C CA . SER B 1 648 ? -14.422 -13.07 26.234 1 27.59 648 SER B CA 1
ATOM 10408 C C . SER B 1 648 ? -13.703 -11.781 26.609 1 27.59 648 SER B C 1
ATOM 10410 O O . SER B 1 648 ? -13.961 -11.219 27.688 1 27.59 648 SER B O 1
ATOM 10412 N N . ARG B 1 649 ? -12.617 -11.469 26.672 1 30.33 649 ARG B N 1
ATOM 10413 C CA . ARG B 1 649 ? -12.5 -10.031 26.922 1 30.33 649 ARG B CA 1
ATOM 10414 C C . ARG B 1 649 ? -13.469 -9.242 26.047 1 30.33 649 ARG B C 1
ATOM 10416 O O . ARG B 1 649 ? -13.711 -9.602 24.906 1 30.33 649 ARG B O 1
ATOM 10423 N N . SER B 1 650 ? -14.57 -8.227 26.562 1 26.2 650 SER B N 1
ATOM 10424 C CA . SER B 1 650 ? -15.641 -7.305 26.203 1 26.2 650 SER B CA 1
ATOM 10425 C C . SER B 1 650 ? -15.398 -6.656 24.844 1 26.2 650 SER B C 1
ATOM 10427 O O . SER B 1 650 ? -14.523 -5.797 24.719 1 26.2 650 SER B O 1
ATOM 10429 N N . VAL B 1 651 ? -15.422 -7.094 23.609 1 28.05 651 VAL B N 1
ATOM 10430 C CA . VAL B 1 651 ? -16.219 -6.426 22.578 1 28.05 651 VAL B CA 1
ATOM 10431 C C . VAL B 1 651 ? -17.703 -6.531 22.922 1 28.05 651 VAL B C 1
ATOM 10433 O O . VAL B 1 651 ? -18.203 -7.629 23.188 1 28.05 651 VAL B O 1
ATOM 10436 N N . GLY B 1 652 ? -18.859 -5.727 23.312 1 28.36 652 GLY B N 1
ATOM 10437 C CA . GLY B 1 652 ? -20.297 -5.605 23.172 1 28.36 652 GLY B CA 1
ATOM 10438 C C . GLY B 1 652 ? -20.828 -6.25 21.906 1 28.36 652 GLY B C 1
ATOM 10439 O O . GLY B 1 652 ? -20.172 -6.215 20.859 1 28.36 652 GLY B O 1
ATOM 10440 N N . SER B 1 653 ? -22.328 -7.133 21.547 1 29.36 653 SER B N 1
ATOM 10441 C CA . SER B 1 653 ? -22.531 -8.445 20.953 1 29.36 653 SER B CA 1
ATOM 10442 C C . SER B 1 653 ? -22.609 -8.352 19.438 1 29.36 653 SER B C 1
ATOM 10444 O O . SER B 1 653 ? -23.688 -8.516 18.859 1 29.36 653 SER B O 1
ATOM 10446 N N . LEU B 1 654 ? -22.734 -7.496 18.531 1 24.94 654 LEU B N 1
ATOM 10447 C CA . LEU B 1 654 ? -22.281 -7.805 17.188 1 24.94 654 LEU B CA 1
ATOM 10448 C C . LEU B 1 654 ? -21.141 -8.828 17.219 1 24.94 654 LEU B C 1
ATOM 10450 O O . LEU B 1 654 ? -20.047 -8.523 17.688 1 24.94 654 LEU B O 1
ATOM 10454 N N . LYS B 1 655 ? -21.906 -9.969 17.078 1 28.08 655 LYS B N 1
ATOM 10455 C CA . LYS B 1 655 ? -22.609 -10.758 16.078 1 28.08 655 LYS B CA 1
ATOM 10456 C C . LYS B 1 655 ? -23.375 -9.867 15.109 1 28.08 655 LYS B C 1
ATOM 10458 O O . LYS B 1 655 ? -24.5 -9.438 15.398 1 28.08 655 LYS B O 1
ATOM 10463 N N . MET B 1 656 ? -23.125 -8.906 14.359 1 24.7 656 MET B N 1
ATOM 10464 C CA . MET B 1 656 ? -23.922 -8.258 13.328 1 24.7 656 MET B CA 1
ATOM 10465 C C . MET B 1 656 ? -24.344 -9.258 12.25 1 24.7 656 MET B C 1
ATOM 10467 O O . MET B 1 656 ? -23.641 -9.445 11.266 1 24.7 656 MET B O 1
ATOM 10471 N N . TYR B 1 657 ? -24.953 -10.531 12.461 1 24.19 657 TYR B N 1
ATOM 10472 C CA . TYR B 1 657 ? -25.531 -11.172 11.289 1 24.19 657 TYR B CA 1
ATOM 10473 C C . TYR B 1 657 ? -26.906 -10.578 10.953 1 24.19 657 TYR B C 1
ATOM 10475 O O . TYR B 1 657 ? -27.641 -11.117 10.133 1 24.19 657 TYR B O 1
ATOM 10483 N N . ASP B 1 658 ? -27.562 -9.453 11.43 1 21.64 658 ASP B N 1
ATOM 10484 C CA . ASP B 1 658 ? -28.812 -9.203 10.742 1 21.64 658 ASP B CA 1
ATOM 10485 C C . ASP B 1 658 ? -28.578 -8.641 9.344 1 21.64 658 ASP B C 1
ATOM 10487 O O . ASP B 1 658 ? -28.062 -7.531 9.195 1 21.64 658 ASP B O 1
ATOM 10491 N N . ILE B 1 659 ? -28.703 -9.461 8.18 1 21.12 659 ILE B N 1
ATOM 10492 C CA . ILE B 1 659 ? -28.656 -8.93 6.816 1 21.12 659 ILE B CA 1
ATOM 10493 C C . ILE B 1 659 ? -29.734 -7.859 6.656 1 21.12 659 ILE B C 1
ATOM 10495 O O . ILE B 1 659 ? -29.438 -6.734 6.246 1 21.12 659 ILE B O 1
ATOM 10499 N N . LYS B 1 660 ? -30.516 -8.055 5.391 1 19.77 660 LYS B N 1
ATOM 10500 C CA . LYS B 1 660 ? -31.641 -7.438 4.684 1 19.77 660 LYS B CA 1
ATOM 10501 C C . LYS B 1 660 ? -32.938 -7.613 5.461 1 19.77 660 LYS B C 1
ATOM 10503 O O . LYS B 1 660 ? -33.188 -8.68 6.027 1 19.77 660 LYS B O 1
ATOM 10508 N N . ASN B 1 661 ? -33.781 -6.441 5.699 1 16.52 661 ASN B N 1
ATOM 10509 C CA . ASN B 1 661 ? -35.219 -6.164 5.461 1 16.52 661 ASN B CA 1
ATOM 10510 C C . ASN B 1 661 ? -35.625 -6.547 4.039 1 16.52 661 ASN B C 1
ATOM 10512 O O . ASN B 1 661 ? -34.969 -6.129 3.072 1 16.52 661 ASN B O 1
ATOM 10516 N N . PRO B 1 662 ? -36.469 -7.457 3.504 1 18.59 662 PRO B N 1
ATOM 10517 C CA . PRO B 1 662 ? -37.781 -6.926 3.1 1 18.59 662 PRO B CA 1
ATOM 10518 C C . PRO B 1 662 ? -38.594 -6.422 4.281 1 18.59 662 PRO B C 1
ATOM 10520 O O . PRO B 1 662 ? -38.438 -6.895 5.406 1 18.59 662 PRO B O 1
#

Secondary structure (DSSP, 8-state):
--------------------------PPPPBPP-----SS--TTGGG--SS---S-S-TTSB-S--EE--EEEEEEE-S-GGGGGS--GGGTT--EEEEETS-TTSTTTT-----SEEEEEEEEE--TT--SEEEEEES-EESEEEEEETTEEEEEEE-SS--EEEE-GGG---TTSEEEEEEEEE--TT-TT--S--TTEESS--SSSEE---EE-S-EEEEEE-SS-EEEEEEEE-TTSEEEEEEEE-----SSS---SS-EEEEEEEPPB---TTS-SS-SS---EEEEEEEETTSEEEEE-SSPPPP-SSS--BEEEEEEETTEEEEEEE-B--EEEEE-TTS-EEEEETTEEE--EEEEE---BTTTBTS-SSHHHHHHHHHHHHHTT--EEEETT----HHHHHHHHHHT-EEEEEPPPPPTTSPPP-HHHHHHHHHHHHHHHHHHTT-TTEEEEEEEETTTT--TT-THHHHHHHHHHH-TTSEEEEEESS---S-BSEEEEE-SSS---S-SEE-TTSPPP-TTSEEEEEEEE-EEE---GGGS---HHHHTTGGGSSEEESSHHHHHHHHHHHHHHHHHHHHHS-EEEEEEE-SB-BTTB--SSB-TTS--B-S-HHHHHHHHHHHHHHHH--S-------------------/--------------------------PPPPBPP-----SS--TTGGG-TTS---S-S-TTSB-S--EE--EEEEEEE-S-GGGGGS--GGGTT--EEEEETS-TTSTTTT-----SEEEEEEEEE--TT--SEEEEEES-EESEEEEEETTEEEEEEE-SS--EEEE-GGG---TTSEEEEEEEEE--TT-TT--S--TTEESS--SSSEE---EE-S-EEEEEE-SS-EEEEEEEE-TTSEEEEEEEE-----SSS---SS-EEEEEEEPPB---TTS-SS-SS---EEEEEEEETTSEEEEE-SSPPPP-SSS--BEEEEEEETTEEEEEEE-B--EEEEE-TTS-EEEEETTEEE--EEEEE---BTTTBTS-SSHHHHHHHHHHHHHTT--EEEETT----HHHHHHHHHHT-EEEEEPPPPPTTSPPP-HHHHHHHHHHHHHHHHHHTT-TTEEEEEEEETTTT--TT-THHHHHHHHHHH-TTSEEEEEESS---S-BSEEEEE-SSS---S-SEE-TTSPPP-TTSEEEEEEEE-EEE---GGGS---HHHHTTGGGSSEEESSHHHHHHHHHHHHHHHHHHHHHS-EEEEEEE-SB-BTTB--SSB-TTS--B-S-HHHHHHHHHHHHHHHH--S-------------------

Solvent-accessible surface area (backbone atoms only — not comparable to full-atom values): 69703 Å² total; per-residue (Å²): 139,81,81,77,79,77,80,76,80,80,78,77,76,77,76,76,76,75,71,74,71,73,74,68,73,88,48,65,76,46,44,76,70,46,79,41,85,38,61,26,60,42,92,48,55,87,68,34,74,69,63,34,67,76,64,85,60,42,68,62,65,31,59,89,60,64,47,76,61,39,9,79,26,39,23,35,75,45,92,54,80,67,43,72,81,59,62,70,62,94,67,42,78,29,56,29,26,31,30,31,34,28,12,34,45,12,14,59,6,33,62,51,47,84,62,50,32,32,39,39,35,43,74,47,61,49,64,72,86,64,61,70,36,37,36,42,36,38,41,15,35,19,25,26,38,40,35,26,35,63,80,39,81,75,49,76,49,82,47,45,57,48,63,51,72,42,81,46,52,90,52,52,81,50,75,62,34,74,39,39,40,37,37,42,30,44,31,66,66,58,40,90,90,45,59,46,67,52,26,53,40,18,87,72,56,51,52,87,29,36,72,46,64,36,38,47,39,32,57,32,32,37,32,60,34,42,86,56,30,79,75,45,64,41,39,47,28,29,57,83,18,45,30,43,37,35,39,32,55,61,86,66,82,46,88,86,46,70,68,65,68,68,38,71,33,39,36,40,34,28,44,65,44,74,52,57,92,83,47,67,92,66,73,91,69,77,59,55,78,73,45,79,45,76,43,48,32,70,36,78,45,72,52,72,43,78,86,56,70,49,35,40,50,88,45,20,25,32,28,41,30,40,38,38,34,87,85,23,61,36,33,29,52,35,28,24,39,36,51,44,85,44,63,48,99,85,67,44,32,29,42,23,52,64,88,33,77,45,65,49,34,24,24,38,32,67,65,67,29,59,29,18,35,71,22,59,59,32,67,66,58,53,50,47,59,55,50,52,42,49,67,39,57,36,43,26,34,31,36,48,29,41,65,72,60,54,54,56,55,50,48,28,35,35,66,18,30,36,27,36,43,28,38,42,24,25,43,70,85,53,78,70,59,54,73,69,40,46,50,51,50,50,52,50,50,53,48,52,50,72,74,48,62,37,45,62,23,53,45,30,42,30,60,27,58,60,41,26,52,55,39,94,82,47,61,37,66,58,47,30,62,50,48,36,69,75,40,70,65,40,47,36,32,19,36,40,12,30,78,73,86,78,28,49,50,39,40,31,28,56,32,74,38,50,66,55,22,34,31,71,41,36,36,69,70,49,68,77,65,53,79,93,23,26,15,23,22,60,31,20,38,27,57,18,43,82,71,59,71,93,58,36,43,66,40,72,74,32,62,75,35,48,67,74,36,64,30,40,30,78,39,58,69,49,40,39,56,51,53,51,50,33,53,50,50,42,39,49,30,33,64,75,44,39,28,32,30,38,20,38,34,22,48,45,16,52,67,21,32,42,22,24,43,17,37,44,40,64,82,44,71,54,61,52,51,66,65,49,23,52,52,46,52,48,37,53,49,45,66,66,40,77,66,71,74,70,80,66,76,84,74,83,91,81,78,81,74,87,96,85,74,134,139,85,80,83,80,82,81,79,80,80,80,78,78,76,79,78,77,75,72,75,69,71,75,69,73,85,48,64,76,45,45,77,70,47,81,41,83,38,63,27,61,42,92,48,56,87,69,33,75,69,61,34,66,75,63,86,60,42,67,60,65,30,58,88,62,65,47,77,60,40,8,78,26,39,23,34,74,45,92,53,79,69,45,72,82,60,61,69,62,94,66,43,77,30,56,29,26,32,31,30,34,27,11,34,44,12,13,59,6,32,63,51,47,85,61,50,32,30,41,40,35,42,73,47,62,51,64,71,86,63,60,71,37,34,36,42,36,38,42,14,34,20,24,26,38,39,35,26,35,64,79,39,80,73,48,76,48,82,48,43,59,50,64,52,71,42,82,46,52,89,50,53,81,49,75,62,33,75,37,40,40,38,36,41,32,41,33,66,66,58,40,93,89,43,60,46,67,50,27,53,40,18,89,73,55,51,53,88,31,35,72,44,64,35,39,46,40,33,57,34,32,37,31,60,36,42,84,56,31,76,75,45,66,41,39,46,29,29,58,83,18,45,30,44,38,35,39,32,55,62,85,66,80,44,86,85,46,71,70,66,68,67,40,70,31,39,36,40,33,27,44,64,46,72,51,56,92,84,45,66,92,66,75,90,68,77,58,56,78,72,46,77,46,76,42,47,32,71,36,78,45,72,51,72,42,80,86,58,70,50,36,39,50,90,46,22,25,32,29,41,31,41,37,36,34,86,85,23,61,36,35,29,51,34,28,24,37,36,52,44,85,43,63,47,96,84,66,43,32,29,42,23,51,62,88,34,78,45,64,49,33,22,24,38,32,68,64,66,31,60,29,17,35,69,22,59,60,32,67,66,58,52,49,48,58,54,50,51,42,48,68,38,56,37,41,28,34,31,34,48,29,41,64,73,61,54,55,56,53,50,48,28,35,35,65,18,30,36,28,35,44,29,40,41,23,24,42,67,86,53,76,70,58,54,72,69,39,46,50,51,52,50,52,50,50,51,47,52,48,72,73,46,62,37,44,64,22,54,46,31,44,31,59,26,56,60,42,26,53,56,40,93,82,47,60,36,65,58,47,32,60,51,48,36,68,75,39,70,66,37,47,36,32,20,33,40,13,30,77,74,84,78,28,49,50,40,41,30,29,58,34,73,39,50,67,54,23,34,30,70,41,36,37,67,69,48,66,76,64,53,80,92,25,27,16,22,23,60,32,20,39,27,56,18,44,84,71,59,72,93,58,35,44,68,40,72,73,31,61,75,35,48,67,74,38,65,29,42,31,77,39,58,70,48,39,40,55,52,50,50,48,32,51,49,51,42,40,48,30,33,63,75,45,40,28,32,30,37,20,39,34,23,48,45,15,53,68,22,32,40,21,25,42,16,38,43,39,64,80,43,72,54,61,51,51,68,64,48,23,54,53,45,52,48,38,53,50,45,67,66,41,78,67,73,76,67,83,64,76,88,75,82,81,73,75,79,72,83,83,80,81,133

InterPro domains:
  IPR006102 Glycoside hydrolase family 2, immunoglobulin-like beta-sandwich [PF00703] (234-333)
  IPR006103 Glycoside hydrolase family 2, catalytic domain [PF02836] (380-620)
  IPR006104 Glycosyl hydrolases family 2, sugar binding domain [PF02837] (105-191)
  IPR008979 Galactose-binding-like domain superfamily [SSF49785] (50-226)
  IPR013783 Immunoglobulin-like fold [G3DSA:2.60.40.10] (228-338)
  IPR017853 Glycoside hydrolase superfamily [SSF51445] (335-619)
  IPR036156 Beta-Galactosidase/glucuronidase domain superfamily [SSF49303] (241-338)
  IPR051913 Glycosyl Hydrolase 2 Domain-Containing Protein [PTHR42732] (41-522)